Protein 8XSQ (pdb70)

Foldseek 3Di:
DFDFFAAAEPVDPCRVVVVVQLLPPPDLVNLLVVLVVLLVCCLVPPFVSQQVCLCVPQVEDDPTQVSFKDALVVLVVLLVVDDPVLNVLLLLQLVQLLVVQLVVDDAWDWDADPQGKIWTKHKAFWQEEEEEFEEDDLTFLVLLSNPLQLSVSLPHPAYEYEYAYRHNNHDSSNSNSNSSSPHGIYGNGHFSNSLSCQLNNGPPRHPGAEYEGDDPSRNLSSNVVSVVSHHYDHRDDAQEEEEEAALPADLLLLLVLQLVSQLSALQYAGEYEYQDPVSLVVNSVSNSVCLVVDPSSVSSSNNSVRNYYYYHYNDLLVSLVSLLVSLELEYEHAYDCSVVNVVSNVSHHHYFYYNPGRCVCVSSPSHNHSVSRMDIDIDIGDDLDRLQVVLVVQLVVCVVVPVNVSNVVSVVSHDDDD/DFDFFAAAEPPDPCRVVVVVCLQDDDPQDPVNLLVVLVVLLVCCLVVPFVSQVVVLCVPQVDDDPGQVRQWDALVLLVVLLVPDDPVLNVLLVVLLVLLLVLLLLQDDAWDWDADPQGKIWIKHKAFFQEEEEEFEEDDLTALVQLRQPLQLSVSLPHPAYEYEYAQRVPNHDSSNSNSNSVSPHHIYGNGDFSNSLSCQLNNGPPRDPGQEYEGDDDPRNLSSCVVSPVSHHYDDRDDAQEEEEEEALPADLLLLLVLQLVSQLSALQYAYEYEYQDPVSLVVNSVSNRVPLPPPPSSVSSSNNSVSNYYYYHYNDLLVSLVVQQVSLEQHYEHAYPCSVVSVVSNDRYAAYFYYNVGGCVCVSHQHDRSGDGRDPVVSVDHDCPRNVSRMDMDIDIGADLQRLQVVLVVQLVVCVVVVVVVSNVVSVVSRDDPPPD

InterPro domains:
  IPR001692 Histidinol dehydrogenase, conserved site [PS00611] (236-268)
  IPR012131 Histidinol dehydrogenase [MF_01024] (10-435)
  IPR012131 Histidinol dehydrogenase [PF00815] (29-433)
  IPR012131 Histidinol dehydrogenase [PR00083] (39-63)
  IPR012131 Histidinol dehydrogenase [PR00083] (143-169)
  IPR012131 Histidinol dehydrogenase [PR00083] (177-203)
  IPR012131 Histidinol dehydrogenase [PR00083] (207-232)
  IPR012131 Histidinol dehydrogenase [PR00083] (236-257)
  IPR012131 Histidinol dehydrogenase [PR00083] (258-277)
  IPR012131 Histidinol dehydrogenase [PR00083] (327-352)
  IPR012131 Histidinol dehydrogenase [PR00083] (368-386)
  IPR012131 Histidinol dehydrogenase [PTHR21256] (20-436)
  IPR012131 Histidinol dehydrogenase [TIGR00069] (39-433)
  IPR012131 Histidinol dehydrogenase [cd06572] (35-426)
  IPR016161 Aldehyde/histidinol dehydrogenase [SSF53720] (33-434)
  IPR022695 Histidinol dehydrogenase, monofunctional [PIRSF000099] (23-433)

Solvent-accessible surface area: 33719 Å² total; per-residue (Å²): 138,104,18,89,9,91,103,17,41,15,82,62,146,65,22,39,186,90,6,72,147,17,50,121,125,84,61,86,119,64,2,33,99,108,0,74,79,6,12,61,13,1,150,90,121,10,22,66,0,0,16,62,12,0,74,134,83,18,45,28,179,4,103,54,9,73,85,2,65,23,83,80,124,39,0,70,72,0,19,98,134,18,73,131,50,21,92,106,11,1,72,56,4,4,108,96,4,74,33,98,20,110,168,112,90,73,30,53,17,79,80,84,35,120,42,36,4,33,0,0,22,58,17,60,42,22,72,83,1,0,2,12,0,30,22,7,89,13,1,27,1,12,21,0,3,73,29,1,0,1,1,57,22,2,37,1,86,30,2,0,0,0,8,14,9,47,211,44,61,59,22,42,7,2,4,0,0,0,11,30,0,23,0,46,84,0,0,6,0,1,19,1,3,0,0,0,0,0,0,55,20,27,138,34,1,24,112,1,40,25,0,3,1,53,16,98,74,67,1,3,3,0,2,62,50,0,41,60,78,8,31,21,50,110,50,23,44,84,25,13,0,0,0,0,0,37,12,130,6,64,39,32,49,0,0,0,1,1,0,0,6,0,0,39,44,93,60,0,17,1,0,0,0,0,39,41,45,60,10,0,61,114,0,18,79,5,0,23,143,9,5,104,84,9,120,31,23,130,44,0,89,53,0,1,92,52,59,0,0,0,0,53,5,80,72,73,69,58,0,0,60,9,0,24,119,16,50,2,69,34,0,1,0,0,2,82,80,10,69,56,16,5,84,93,1,95,67,0,24,28,2,8,0,9,49,89,0,1,2,0,10,35,17,5,50,10,14,94,51,6,70,61,4,20,73,37,14,7,1,16,32,4,27,30,96,2,1,10,67,12,0,116,12,1,13,47,1,0,114,29,3,29,0,15,0,1,0,70,0,1,52,65,6,38,92,133,134,223,148,111,32,91,9,70,99,12,55,18,85,67,145,86,23,41,208,70,4,65,116,5,44,79,74,89,94,78,67,99,99,47,6,32,91,93,0,69,80,10,12,60,19,2,148,94,103,9,22,60,0,0,17,78,16,0,82,162,83,19,28,29,147,5,104,54,8,73,85,0,64,25,66,125,124,40,0,98,74,0,38,93,143,12,72,97,57,32,54,99,9,0,79,62,8,5,107,79,3,74,28,18,16,109,105,28,84,120,39,55,122,82,128,86,68,117,61,33,6,33,54,5,53,42,18,24,50,32,30,92,2,0,2,4,0,28,21,11,87,16,1,27,0,7,14,0,1,23,23,1,0,0,0,58,22,4,33,2,92,29,2,0,0,0,8,14,9,47,165,39,68,55,21,39,6,0,4,0,0,0,35,32,0,29,2,20,81,0,0,7,0,2,15,1,9,0,0,0,0,0,0,47,22,26,136,33,1,26,133,4,59,24,0,4,0,37,15,82,95,70,0,5,9,0,2,87,49,0,33,48,55,10,32,22,46,52,58,32,40,102,30,6,0,1,0,0,0,31,10,118,4,67,12,25,48,0,0,0,0,0,0,0,12,0,0,41,42,91,76,0,22,2,0,0,0,0,36,46,56,69,3,0,76,124,0,20,93,1,0,24,144,17,1,84,120,9,122,39,11,108,44,0,68,44,1,1,95,23,20,0,0,0,0,30,2,82,72,69,60,58,0,2,58,10,0,32,122,18,48,3,68,48,0,0,0,0,2,74,66,13,74,68,7,10,86,80,18,140,97,23,18,5,2,10,0,9,46,90,0,0,4,0,3,11,24,2,15,10,10,64,52,66,17,15,14,28,70,5,0,10,194,50,101,24,37,68,15,3,101,35,6,21,46,56,1,62,6,31,33,5,28,32,94,0,1,1,75,44,0,121,33,0,16,45,7,0,112,36,3,29,0,17,0,0,0,63,0,2,50,66,6,54,91,63,170,171,139,146

Sequence (856 aa):
APFAIRRLNAADPDFGRHLDHLLSSVSDDSVNQRVLDIIAAVRSRGDAAVVEFTQRFDGLQAASMADLILPRERLELALTRITVAQREALEVAAERVRSYHEKQKQGSWRYTEADGTVLGQQVTPLDRAGLYVPGGKASYPSSVLMNAIPAKVAGVSEVVMVVPTPRGEINEIVLAAACIAGVDRVFTIGGAQAVAALAYGTESVPRVDKIVGPGNIYVATAKRHVFGQVGIDMIAGPSEILVVCDGQTDPDWIAMDLFSQAEHDEDAQSILVSPDAAFLDRVADSIARLLPTMERAEIIRTSLEGRGALIQVADQAQACAVANRIAPEHLELSVADPESWLPEIRHAGAIFMGRYTAEALGDYCAGPGVYDFQKRSSIINCSAEGASVLGRTASVLARGESLTAHARSAEYRILDEKAPFAIRRLNAADPDFGRHLDHLLSWESVSDDSVNQRVLDIIAAVRSRGDAAVVEFTQRFDGLQAASMADLILPRERLELALTRITVAQREALEVAAERVRSYHEKQKQGSWRYTEADGTVLGQQVTPLDRAGLYVPGGKASYPSSVLMNAIPAKVAGVSEVVMVVPTPRGEINEIVLAAACIAGVDRVFTIGGAQAVAALAYGTESVPRVDKIVGPGNIYVATAKRHVFGQVGIDMIAGPSEILVVCDGQTDPDWIAMDLFSQAEHDEDAQSILVSPDAAFLDRVADSIARLLPTMERAEIIRTSLEGRGALIQVADQAQACAVANRIAPEHLELSVADPESWLPEIRHAGAIFMGRYTAEALGDYCAGPNHVLPTSGTARFSSPLGVYDFQKRSSIINCSAEGASVLGRTASVLARGESLTAHARSAEYRILDEKEA

Structure (mmCIF, N/CA/C/O backbone):
data_8XSQ
#
_entry.id   8XSQ
#
_cell.length_a   66.307
_cell.length_b   89.435
_cell.length_c   141.237
_cell.angle_alpha   90.00
_cell.angle_beta   90.00
_cell.angle_gamma   90.00
#
_symmetry.space_group_name_H-M   'P 21 21 21'
#
loop_
_entity.id
_entity.type
_entity.pdbx_description
1 polymer 'Histidinol dehydrogenase'
2 water water
#
loop_
_atom_site.group_PDB
_atom_site.id
_atom_site.type_symbol
_atom_site.label_atom_id
_atom_site.label_alt_id
_atom_site.label_comp_id
_atom_site.label_asym_id
_atom_site.label_entity_id
_atom_site.label_seq_id
_atom_site.pdbx_PDB_ins_code
_atom_site.Cartn_x
_atom_site.Cartn_y
_atom_site.Cartn_z
_atom_site.occupancy
_atom_site.B_iso_or_equiv
_atom_site.auth_seq_id
_atom_site.auth_comp_id
_atom_site.auth_asym_id
_atom_site.auth_atom_id
_atom_site.pdbx_PDB_model_num
ATOM 1 N N . ALA A 1 3 ? 44.925 26.300 85.430 1.00 50.05 3 ALA A N 1
ATOM 2 C CA . ALA A 1 3 ? 43.576 25.889 85.810 1.00 47.83 3 ALA A CA 1
ATOM 3 C C . ALA A 1 3 ? 43.493 25.251 87.212 1.00 46.80 3 ALA A C 1
ATOM 4 O O . ALA A 1 3 ? 42.645 25.659 88.005 1.00 47.05 3 ALA A O 1
ATOM 6 N N . PRO A 1 4 ? 44.343 24.267 87.535 1.00 38.77 4 PRO A N 1
ATOM 7 C CA . PRO A 1 4 ? 44.268 23.677 88.877 1.00 36.47 4 PRO A CA 1
ATOM 8 C C . PRO A 1 4 ? 44.755 24.655 89.932 1.00 35.36 4 PRO A C 1
ATOM 9 O O . PRO A 1 4 ? 45.673 25.447 89.704 1.00 37.55 4 PRO A O 1
ATOM 13 N N . PHE A 1 5 ? 44.124 24.589 91.102 1.00 25.88 5 PHE A N 1
ATOM 14 C CA . PHE A 1 5 ? 44.459 25.498 92.189 1.00 25.25 5 PHE A CA 1
ATOM 15 C C . PHE A 1 5 ? 45.856 25.202 92.721 1.00 23.41 5 PHE A C 1
ATOM 16 O O . PHE A 1 5 ? 46.207 24.045 92.971 1.00 22.10 5 PHE A O 1
ATOM 24 N N . ALA A 1 6 ? 46.653 26.254 92.895 1.00 23.37 6 ALA A N 1
ATOM 25 C CA . ALA A 1 6 ? 48.007 26.150 93.431 1.00 23.40 6 ALA A CA 1
ATOM 26 C C . ALA A 1 6 ? 48.042 26.849 94.785 1.00 23.34 6 ALA A C 1
ATOM 27 O O . ALA A 1 6 ? 48.043 28.083 94.855 1.00 23.32 6 ALA A O 1
ATOM 29 N N . ILE A 1 7 ? 48.070 26.057 95.858 1.00 19.93 7 ILE A N 1
ATOM 30 C CA . ILE A 1 7 ? 48.055 26.616 97.203 1.00 18.64 7 ILE A CA 1
ATOM 31 C C . ILE A 1 7 ? 49.345 27.391 97.460 1.00 18.39 7 ILE A C 1
ATOM 32 O O . ILE A 1 7 ? 50.421 27.053 96.947 1.00 18.37 7 ILE A O 1
ATOM 37 N N . ARG A 1 8 ? 49.224 28.460 98.243 1.00 16.39 8 ARG A N 1
ATOM 38 C CA . ARG A 1 8 ? 50.374 29.255 98.650 1.00 16.55 8 ARG A CA 1
ATOM 39 C C . ARG A 1 8 ? 51.402 28.394 99.377 1.00 15.78 8 ARG A C 1
ATOM 40 O O . ARG A 1 8 ? 51.054 27.549 100.208 1.00 15.08 8 ARG A O 1
ATOM 48 N N . ARG A 1 9 ? 52.679 28.616 99.063 1.00 19.93 9 ARG A N 1
ATOM 49 C CA . ARG A 1 9 ? 53.782 27.859 99.642 1.00 19.59 9 ARG A CA 1
ATOM 50 C C . ARG A 1 9 ? 54.769 28.804 100.312 1.00 20.38 9 ARG A C 1
ATOM 51 O O . ARG A 1 9 ? 55.201 29.790 99.705 1.00 20.70 9 ARG A O 1
ATOM 59 N N . LEU A 1 10 ? 55.127 28.497 101.557 1.00 18.00 10 LEU A N 1
ATOM 60 C CA . LEU A 1 10 ? 56.169 29.201 102.289 1.00 19.15 10 LEU A CA 1
ATOM 61 C C . LEU A 1 10 ? 57.256 28.214 102.694 1.00 19.42 10 LEU A C 1
ATOM 62 O O . LEU A 1 10 ? 57.014 27.011 102.827 1.00 17.09 10 LEU A O 1
ATOM 67 N N . ASN A 1 11 ? 58.465 28.737 102.895 1.00 16.69 11 ASN A N 1
ATOM 68 C CA . ASN A 1 11 ? 59.612 27.916 103.267 1.00 16.77 11 ASN A CA 1
ATOM 69 C C . ASN A 1 11 ? 60.396 28.639 104.350 1.00 17.47 11 ASN A C 1
ATOM 70 O O . ASN A 1 11 ? 60.912 29.736 104.115 1.00 18.41 11 ASN A O 1
ATOM 75 N N . ALA A 1 12 ? 60.493 28.022 105.530 1.00 17.17 12 ALA A N 1
ATOM 76 C CA . ALA A 1 12 ? 61.255 28.613 106.623 1.00 18.08 12 ALA A CA 1
ATOM 77 C C . ALA A 1 12 ? 62.747 28.688 106.330 1.00 19.05 12 ALA A C 1
ATOM 78 O O . ALA A 1 12 ? 63.469 29.376 107.060 1.00 20.31 12 ALA A O 1
ATOM 80 N N . ALA A 1 13 ? 63.228 27.999 105.293 1.00 18.97 13 ALA A N 1
ATOM 81 C CA . ALA A 1 13 ? 64.613 28.160 104.866 1.00 20.14 13 ALA A CA 1
ATOM 82 C C . ALA A 1 13 ? 64.845 29.460 104.110 1.00 21.08 13 ALA A C 1
ATOM 83 O O . ALA A 1 13 ? 66.004 29.846 103.913 1.00 22.34 13 ALA A O 1
ATOM 85 N N . ASP A 1 14 ? 63.783 30.140 103.683 1.00 22.69 14 ASP A N 1
ATOM 86 C CA . ASP A 1 14 ? 63.939 31.410 102.987 1.00 25.54 14 ASP A CA 1
ATOM 87 C C . ASP A 1 14 ? 64.297 32.510 103.985 1.00 26.77 14 ASP A C 1
ATOM 88 O O . ASP A 1 14 ? 63.703 32.584 105.064 1.00 26.61 14 ASP A O 1
ATOM 93 N N . PRO A 1 15 ? 65.271 33.364 103.662 1.00 30.59 15 PRO A N 1
ATOM 94 C CA . PRO A 1 15 ? 65.626 34.449 104.592 1.00 31.00 15 PRO A CA 1
ATOM 95 C C . PRO A 1 15 ? 64.483 35.407 104.876 1.00 31.12 15 PRO A C 1
ATOM 96 O O . PRO A 1 15 ? 64.445 36.007 105.957 1.00 32.38 15 PRO A O 1
ATOM 100 N N . ASP A 1 16 ? 63.548 35.573 103.941 1.00 28.92 16 ASP A N 1
ATOM 101 C CA . ASP A 1 16 ? 62.415 36.469 104.126 1.00 29.98 16 ASP A CA 1
ATOM 102 C C . ASP A 1 16 ? 61.169 35.741 104.618 1.00 28.89 16 ASP A C 1
ATOM 103 O O . ASP A 1 16 ? 60.059 36.266 104.481 1.00 28.26 16 ASP A O 1
ATOM 108 N N . PHE A 1 17 ? 61.332 34.549 105.200 1.00 24.03 17 PHE A N 1
ATOM 109 C CA . PHE A 1 17 ? 60.175 33.771 105.633 1.00 22.09 17 PHE A CA 1
ATOM 110 C C . PHE A 1 17 ? 59.360 34.517 106.683 1.00 22.97 17 PHE A C 1
ATOM 111 O O . PHE A 1 17 ? 58.124 34.495 106.648 1.00 22.51 17 PHE A O 1
ATOM 119 N N . GLY A 1 18 ? 60.033 35.179 107.627 1.00 28.96 18 GLY A N 1
ATOM 120 C CA . GLY A 1 18 ? 59.315 35.871 108.686 1.00 29.75 18 GLY A CA 1
ATOM 121 C C . GLY A 1 18 ? 58.402 36.964 108.165 1.00 31.15 18 GLY A C 1
ATOM 122 O O . GLY A 1 18 ? 57.303 37.169 108.687 1.00 30.20 18 GLY A O 1
ATOM 123 N N . ARG A 1 19 ? 58.840 37.677 107.125 1.00 28.20 19 ARG A N 1
ATOM 124 C CA . ARG A 1 19 ? 58.011 38.729 106.546 1.00 30.24 19 ARG A CA 1
ATOM 125 C C . ARG A 1 19 ? 56.759 38.151 105.895 1.00 28.05 19 ARG A C 1
ATOM 126 O O . ARG A 1 19 ? 55.667 38.715 106.032 1.00 28.57 19 ARG A O 1
ATOM 134 N N . HIS A 1 20 ? 56.892 37.023 105.191 1.00 30.18 20 HIS A N 1
ATOM 135 C CA . HIS A 1 20 ? 55.722 36.405 104.573 1.00 28.54 20 HIS A CA 1
ATOM 136 C C . HIS A 1 20 ? 54.774 35.844 105.624 1.00 26.07 20 HIS A C 1
ATOM 137 O O . HIS A 1 20 ? 53.550 35.964 105.492 1.00 27.80 20 HIS A O 1
ATOM 144 N N . LEU A 1 21 ? 55.321 35.227 106.673 1.00 20.43 21 LEU A N 1
ATOM 145 C CA . LEU A 1 21 ? 54.477 34.694 107.736 1.00 19.77 21 LEU A CA 1
ATOM 146 C C . LEU A 1 21 ? 53.762 35.812 108.485 1.00 21.28 21 LEU A C 1
ATOM 147 O O . LEU A 1 21 ? 52.577 35.683 108.817 1.00 20.51 21 LEU A O 1
ATOM 152 N N . ASP A 1 22 ? 54.466 36.914 108.766 1.00 25.27 22 ASP A N 1
ATOM 153 C CA . ASP A 1 22 ? 53.827 38.055 109.414 1.00 27.09 22 ASP A CA 1
ATOM 154 C C . ASP A 1 22 ? 52.627 38.541 108.614 1.00 26.85 22 ASP A C 1
ATOM 155 O O . ASP A 1 22 ? 51.571 38.840 109.184 1.00 28.39 22 ASP A O 1
ATOM 160 N N . HIS A 1 23 ? 52.768 38.626 107.290 1.00 31.50 23 HIS A N 1
ATOM 161 C CA . HIS A 1 23 ? 51.653 39.063 106.457 1.00 33.70 23 HIS A CA 1
ATOM 162 C C . HIS A 1 23 ? 50.528 38.036 106.458 1.00 32.64 23 HIS A C 1
ATOM 163 O O . HIS A 1 23 ? 49.346 38.401 106.494 1.00 33.65 23 HIS A O 1
ATOM 170 N N . LEU A 1 24 ? 50.877 36.749 106.414 1.00 24.84 24 LEU A N 1
ATOM 171 C CA . LEU A 1 24 ? 49.861 35.702 106.414 1.00 24.96 24 LEU A CA 1
ATOM 172 C C . LEU A 1 24 ? 49.017 35.748 107.682 1.00 24.31 24 LEU A C 1
ATOM 173 O O . LEU A 1 24 ? 47.801 35.529 107.634 1.00 26.94 24 LEU A O 1
ATOM 178 N N . LEU A 1 25 ? 49.641 36.032 108.824 1.00 24.79 25 LEU A N 1
ATOM 179 C CA . LEU A 1 25 ? 48.930 36.045 110.096 1.00 25.84 25 LEU A CA 1
ATOM 180 C C . LEU A 1 25 ? 48.258 37.377 110.396 1.00 29.84 25 LEU A C 1
ATOM 181 O O . LEU A 1 25 ? 47.362 37.424 111.246 1.00 31.10 25 LEU A O 1
ATOM 186 N N . SER A 1 26 ? 48.661 38.450 109.726 1.00 38.90 26 SER A N 1
ATOM 187 C CA . SER A 1 26 ? 48.062 39.760 109.952 1.00 42.89 26 SER A CA 1
ATOM 188 C C . SER A 1 26 ? 46.859 39.978 109.041 1.00 48.30 26 SER A C 1
ATOM 189 O O . SER A 1 26 ? 45.822 40.478 109.476 1.00 51.49 26 SER A O 1
ATOM 192 N N . SER A 1 29 ? 41.394 41.061 105.245 1.00 61.81 29 SER A N 1
ATOM 193 C CA . SER A 1 29 ? 40.811 41.789 104.123 1.00 61.97 29 SER A CA 1
ATOM 194 C C . SER A 1 29 ? 40.148 43.079 104.595 1.00 62.72 29 SER A C 1
ATOM 195 O O . SER A 1 29 ? 40.760 44.147 104.551 1.00 64.24 29 SER A O 1
ATOM 198 N N . VAL A 1 30 ? 38.893 42.979 105.041 1.00 68.56 30 VAL A N 1
ATOM 199 C CA . VAL A 1 30 ? 38.210 44.147 105.585 1.00 67.44 30 VAL A CA 1
ATOM 200 C C . VAL A 1 30 ? 38.929 44.591 106.851 1.00 65.37 30 VAL A C 1
ATOM 201 O O . VAL A 1 30 ? 39.216 43.785 107.745 1.00 63.98 30 VAL A O 1
ATOM 205 N N . SER A 1 31 ? 39.259 45.878 106.914 1.00 67.95 31 SER A N 1
ATOM 206 C CA . SER A 1 31 ? 40.072 46.379 108.011 1.00 66.35 31 SER A CA 1
ATOM 207 C C . SER A 1 31 ? 39.317 46.277 109.330 1.00 63.91 31 SER A C 1
ATOM 208 O O . SER A 1 31 ? 38.084 46.324 109.374 1.00 62.94 31 SER A O 1
ATOM 211 N N . ASP A 1 32 ? 40.076 46.119 110.416 1.00 53.94 32 ASP A N 1
ATOM 212 C CA . ASP A 1 32 ? 39.467 46.083 111.740 1.00 53.24 32 ASP A CA 1
ATOM 213 C C . ASP A 1 32 ? 38.808 47.414 112.075 1.00 50.59 32 ASP A C 1
ATOM 214 O O . ASP A 1 32 ? 37.705 47.445 112.635 1.00 47.70 32 ASP A O 1
ATOM 219 N N . ASP A 1 33 ? 39.466 48.526 111.733 1.00 40.00 33 ASP A N 1
ATOM 220 C CA . ASP A 1 33 ? 38.893 49.841 112.002 1.00 38.67 33 ASP A CA 1
ATOM 221 C C . ASP A 1 33 ? 37.571 50.027 111.268 1.00 35.82 33 ASP A C 1
ATOM 222 O O . ASP A 1 33 ? 36.650 50.671 111.785 1.00 34.35 33 ASP A O 1
ATOM 227 N N . SER A 1 34 ? 37.458 49.468 110.060 1.00 36.90 34 SER A N 1
ATOM 228 C CA . SER A 1 34 ? 36.200 49.536 109.324 1.00 35.38 34 SER A CA 1
ATOM 229 C C . SER A 1 34 ? 35.104 48.758 110.041 1.00 32.97 34 SER A C 1
ATOM 230 O O . SER A 1 34 ? 33.996 49.269 110.241 1.00 30.86 34 SER A O 1
ATOM 233 N N . VAL A 1 35 ? 35.397 47.515 110.432 1.00 25.41 35 VAL A N 1
ATOM 234 C CA . VAL A 1 35 ? 34.424 46.718 111.173 1.00 22.71 35 VAL A CA 1
ATOM 235 C C . VAL A 1 35 ? 34.139 47.355 112.527 1.00 21.70 35 VAL A C 1
ATOM 236 O O . VAL A 1 35 ? 32.987 47.409 112.974 1.00 21.02 35 VAL A O 1
ATOM 240 N N . ASN A 1 36 ? 35.181 47.862 113.191 1.00 21.35 36 ASN A N 1
ATOM 241 C CA . ASN A 1 36 ? 35.010 48.434 114.524 1.00 21.98 36 ASN A CA 1
ATOM 242 C C . ASN A 1 36 ? 34.051 49.617 114.508 1.00 21.29 36 ASN A C 1
ATOM 243 O O . ASN A 1 36 ? 33.184 49.733 115.383 1.00 19.78 36 ASN A O 1
ATOM 248 N N . GLN A 1 37 ? 34.186 50.509 113.525 1.00 23.25 37 GLN A N 1
ATOM 249 C CA . GLN A 1 37 ? 33.294 51.662 113.476 1.00 23.64 37 GLN A CA 1
ATOM 250 C C . GLN A 1 37 ? 31.873 51.237 113.131 1.00 21.01 37 GLN A C 1
ATOM 251 O O . GLN A 1 37 ? 30.907 51.748 113.711 1.00 21.40 37 GLN A O 1
ATOM 257 N N . ARG A 1 38 ? 31.726 50.299 112.191 1.00 20.16 38 ARG A N 1
ATOM 258 C CA . ARG A 1 38 ? 30.404 49.771 111.873 1.00 20.52 38 ARG A CA 1
ATOM 259 C C . ARG A 1 38 ? 29.754 49.147 113.103 1.00 19.42 38 ARG A C 1
ATOM 260 O O . ARG A 1 38 ? 28.562 49.358 113.358 1.00 18.24 38 ARG A O 1
ATOM 268 N N . VAL A 1 39 ? 30.529 48.399 113.892 1.00 14.55 39 VAL A N 1
ATOM 269 C CA . VAL A 1 39 ? 29.996 47.800 115.112 1.00 13.96 39 VAL A CA 1
ATOM 270 C C . VAL A 1 39 ? 29.585 48.880 116.108 1.00 14.40 39 VAL A C 1
ATOM 271 O O . VAL A 1 39 ? 28.510 48.803 116.717 1.00 14.07 39 VAL A O 1
ATOM 275 N N . LEU A 1 40 ? 30.425 49.903 116.284 1.00 19.10 40 LEU A N 1
ATOM 276 C CA . LEU A 1 40 ? 30.080 50.997 117.188 1.00 19.80 40 LEU A CA 1
ATOM 277 C C . LEU A 1 40 ? 28.808 51.704 116.736 1.00 19.52 40 LEU A C 1
ATOM 278 O O . LEU A 1 40 ? 27.935 52.013 117.557 1.00 19.64 40 LEU A O 1
ATOM 283 N N . ASP A 1 41 ? 28.689 51.971 115.432 1.00 22.07 41 ASP A N 1
ATOM 284 C CA . ASP A 1 41 ? 27.484 52.604 114.902 1.00 21.59 41 ASP A CA 1
ATOM 285 C C . ASP A 1 41 ? 26.250 51.759 115.176 1.00 20.57 41 ASP A C 1
ATOM 286 O O . ASP A 1 41 ? 25.195 52.287 115.544 1.00 20.52 41 ASP A O 1
ATOM 291 N N . ILE A 1 42 ? 26.360 50.444 114.988 1.00 14.74 42 ILE A N 1
ATOM 292 C CA . ILE A 1 42 ? 25.207 49.569 115.160 1.00 14.13 42 ILE A CA 1
ATOM 293 C C . ILE A 1 42 ? 24.779 49.527 116.622 1.00 14.08 42 ILE A C 1
ATOM 294 O O . ILE A 1 42 ? 23.583 49.593 116.933 1.00 14.13 42 ILE A O 1
ATOM 299 N N . ILE A 1 43 ? 25.741 49.420 117.541 1.00 14.46 43 ILE A N 1
ATOM 300 C CA . ILE A 1 43 ? 25.406 49.404 118.964 1.00 14.41 43 ILE A CA 1
ATOM 301 C C . ILE A 1 43 ? 24.694 50.695 119.351 1.00 15.43 43 ILE A C 1
ATOM 302 O O . ILE A 1 43 ? 23.652 50.676 120.017 1.00 15.67 43 ILE A O 1
ATOM 307 N N . ALA A 1 44 ? 25.235 51.836 118.916 1.00 16.51 44 ALA A N 1
ATOM 308 C CA . ALA A 1 44 ? 24.616 53.117 119.244 1.00 18.20 44 ALA A CA 1
ATOM 309 C C . ALA A 1 44 ? 23.219 53.226 118.649 1.00 18.16 44 ALA A C 1
ATOM 310 O O . ALA A 1 44 ? 22.318 53.809 119.263 1.00 18.66 44 ALA A O 1
ATOM 312 N N . ALA A 1 45 ? 23.016 52.668 117.453 1.00 16.89 45 ALA A N 1
ATOM 313 C CA . ALA A 1 45 ? 21.703 52.746 116.821 1.00 17.25 45 ALA A CA 1
ATOM 314 C C . ALA A 1 45 ? 20.689 51.857 117.532 1.00 17.60 45 ALA A C 1
ATOM 315 O O . ALA A 1 45 ? 19.529 52.247 117.703 1.00 18.10 45 ALA A O 1
ATOM 317 N N . VAL A 1 46 ? 21.104 50.657 117.948 1.00 15.16 46 VAL A N 1
ATOM 318 C CA . VAL A 1 46 ? 20.197 49.776 118.680 1.00 14.89 46 VAL A CA 1
ATOM 319 C C . VAL A 1 46 ? 19.828 50.387 120.028 1.00 15.58 46 VAL A C 1
ATOM 320 O O . VAL A 1 46 ? 18.670 50.324 120.458 1.00 16.38 46 VAL A O 1
ATOM 324 N N . ARG A 1 47 ? 20.802 50.990 120.712 1.00 23.30 47 ARG A N 1
ATOM 325 C CA . ARG A 1 47 ? 20.514 51.635 121.989 1.00 25.76 47 ARG A CA 1
ATOM 326 C C . ARG A 1 47 ? 19.540 52.794 121.815 1.00 26.10 47 ARG A C 1
ATOM 327 O O . ARG A 1 47 ? 18.690 53.038 122.679 1.00 26.97 47 ARG A O 1
ATOM 335 N N . SER A 1 48 ? 19.641 53.513 120.697 1.00 22.98 48 SER A N 1
ATOM 336 C CA . SER A 1 48 ? 18.809 54.693 120.493 1.00 24.62 48 SER A CA 1
ATOM 337 C C . SER A 1 48 ? 17.425 54.334 119.966 1.00 24.31 48 SER A C 1
ATOM 338 O O . SER A 1 48 ? 16.424 54.911 120.406 1.00 26.50 48 SER A O 1
ATOM 341 N N . ARG A 1 49 ? 17.344 53.394 119.023 1.00 19.85 49 ARG A N 1
ATOM 342 C CA . ARG A 1 49 ? 16.106 53.141 118.299 1.00 20.67 49 ARG A CA 1
ATOM 343 C C . ARG A 1 49 ? 15.513 51.760 118.543 1.00 20.52 49 ARG A C 1
ATOM 344 O O . ARG A 1 49 ? 14.414 51.484 118.048 1.00 20.69 49 ARG A O 1
ATOM 352 N N . GLY A 1 50 ? 16.198 50.891 119.282 1.00 22.25 50 GLY A N 1
ATOM 353 C CA . GLY A 1 50 ? 15.569 49.671 119.772 1.00 20.15 50 GLY A CA 1
ATOM 354 C C . GLY A 1 50 ? 15.136 48.732 118.663 1.00 20.21 50 GLY A C 1
ATOM 355 O O . GLY A 1 50 ? 15.896 48.433 117.733 1.00 19.13 50 GLY A O 1
ATOM 356 N N . ASP A 1 51 ? 13.890 48.254 118.773 1.00 19.13 51 ASP A N 1
ATOM 357 C CA . ASP A 1 51 ? 13.347 47.292 117.815 1.00 18.43 51 ASP A CA 1
ATOM 358 C C . ASP A 1 51 ? 13.506 47.768 116.378 1.00 18.63 51 ASP A C 1
ATOM 359 O O . ASP A 1 51 ? 13.858 46.981 115.491 1.00 17.88 51 ASP A O 1
ATOM 364 N N . ALA A 1 52 ? 13.241 49.053 116.127 1.00 17.23 52 ALA A N 1
ATOM 365 C CA . ALA A 1 52 ? 13.298 49.569 114.763 1.00 17.54 52 ALA A CA 1
ATOM 366 C C . ALA A 1 52 ? 14.687 49.397 114.162 1.00 16.67 52 ALA A C 1
ATOM 367 O O . ALA A 1 52 ? 14.823 49.062 112.979 1.00 16.56 52 ALA A O 1
ATOM 369 N N . ALA A 1 53 ? 15.731 49.620 114.963 1.00 16.16 53 ALA A N 1
ATOM 370 C CA . ALA A 1 53 ? 17.091 49.437 114.468 1.00 15.47 53 ALA A CA 1
ATOM 371 C C . ALA A 1 53 ? 17.391 47.965 114.218 1.00 14.56 53 ALA A C 1
ATOM 372 O O . ALA A 1 53 ? 18.024 47.617 113.215 1.00 14.26 53 ALA A O 1
ATOM 374 N N . VAL A 1 54 ? 16.939 47.087 115.117 1.00 14.90 54 VAL A N 1
ATOM 375 C CA . VAL A 1 54 ? 17.169 45.654 114.946 1.00 14.35 54 VAL A CA 1
ATOM 376 C C . VAL A 1 54 ? 16.516 45.158 113.662 1.00 14.47 54 VAL A C 1
ATOM 377 O O . VAL A 1 54 ? 17.115 44.389 112.900 1.00 13.80 54 VAL A O 1
ATOM 381 N N . VAL A 1 55 ? 15.282 45.594 113.398 1.00 14.81 55 VAL A N 1
ATOM 382 C CA . VAL A 1 55 ? 14.595 45.174 112.179 1.00 15.21 55 VAL A CA 1
ATOM 383 C C . VAL A 1 55 ? 15.323 45.707 110.953 1.00 15.36 55 VAL A C 1
ATOM 384 O O . VAL A 1 55 ? 15.520 44.988 109.965 1.00 15.22 55 VAL A O 1
ATOM 388 N N . GLU A 1 56 ? 15.750 46.970 111.005 1.00 17.73 56 GLU A N 1
ATOM 389 C CA . GLU A 1 56 ? 16.427 47.576 109.865 1.00 19.13 56 GLU A CA 1
ATOM 390 C C . GLU A 1 56 ? 17.719 46.842 109.532 1.00 18.41 56 GLU A C 1
ATOM 391 O O . GLU A 1 56 ? 17.973 46.502 108.370 1.00 17.31 56 GLU A O 1
ATOM 397 N N . PHE A 1 57 ? 18.558 46.598 110.541 1.00 15.50 57 PHE A N 1
ATOM 398 C CA . PHE A 1 57 ? 19.811 45.897 110.291 1.00 14.85 57 PHE A CA 1
ATOM 399 C C . PHE A 1 57 ? 19.566 44.460 109.856 1.00 14.74 57 PHE A C 1
ATOM 400 O O . PHE A 1 57 ? 20.332 43.918 109.050 1.00 14.80 57 PHE A O 1
ATOM 408 N N . THR A 1 58 ? 18.501 43.834 110.361 1.00 14.54 58 THR A N 1
ATOM 409 C CA . THR A 1 58 ? 18.199 42.461 109.969 1.00 15.46 58 THR A CA 1
ATOM 410 C C . THR A 1 58 ? 17.787 42.392 108.503 1.00 15.93 58 THR A C 1
ATOM 411 O O . THR A 1 58 ? 18.243 41.511 107.764 1.00 16.64 58 THR A O 1
ATOM 415 N N . GLN A 1 59 ? 16.942 43.327 108.061 1.00 16.91 59 GLN A N 1
ATOM 416 C CA . GLN A 1 59 ? 16.584 43.405 106.648 1.00 17.70 59 GLN A CA 1
ATOM 417 C C . GLN A 1 59 ? 17.814 43.615 105.774 1.00 18.20 59 GLN A C 1
ATOM 418 O O . GLN A 1 59 ? 17.958 42.974 104.726 1.00 18.84 59 GLN A O 1
ATOM 424 N N . ARG A 1 60 ? 18.717 44.506 106.192 1.00 19.34 60 ARG A N 1
ATOM 425 C CA . ARG A 1 60 ? 19.850 44.862 105.343 1.00 19.94 60 ARG A CA 1
ATOM 426 C C . ARG A 1 60 ? 20.887 43.745 105.289 1.00 20.11 60 ARG A C 1
ATOM 427 O O . ARG A 1 60 ? 21.355 43.373 104.208 1.00 20.56 60 ARG A O 1
ATOM 435 N N . PHE A 1 61 ? 21.267 43.203 106.444 1.00 17.16 61 PHE A N 1
ATOM 436 C CA . PHE A 1 61 ? 22.396 42.282 106.494 1.00 16.58 61 PHE A CA 1
ATOM 437 C C . PHE A 1 61 ? 21.996 40.825 106.299 1.00 16.70 61 PHE A C 1
ATOM 438 O O . PHE A 1 61 ? 22.795 40.040 105.776 1.00 17.17 61 PHE A O 1
ATOM 446 N N . ASP A 1 62 ? 20.785 40.439 106.695 1.00 17.44 62 ASP A N 1
ATOM 447 C CA . ASP A 1 62 ? 20.316 39.070 106.520 1.00 16.80 62 ASP A CA 1
ATOM 448 C C . ASP A 1 62 ? 19.454 38.889 105.278 1.00 18.38 62 ASP A C 1
ATOM 449 O O . ASP A 1 62 ? 19.027 37.764 104.996 1.00 18.56 62 ASP A O 1
ATOM 454 N N . GLY A 1 63 ? 19.193 39.959 104.533 1.00 22.43 63 GLY A N 1
ATOM 455 C CA . GLY A 1 63 ? 18.460 39.848 103.281 1.00 22.67 63 GLY A CA 1
ATOM 456 C C . GLY A 1 63 ? 17.076 39.255 103.416 1.00 23.89 63 GLY A C 1
ATOM 457 O O . GLY A 1 63 ? 16.678 38.422 102.592 1.00 26.06 63 GLY A O 1
ATOM 458 N N . LEU A 1 64 ? 16.333 39.655 104.440 1.00 39.03 64 LEU A N 1
ATOM 459 C CA . LEU A 1 64 ? 14.967 39.193 104.620 1.00 41.16 64 LEU A CA 1
ATOM 460 C C . LEU A 1 64 ? 14.024 40.386 104.685 1.00 42.64 64 LEU A C 1
ATOM 461 O O . LEU A 1 64 ? 14.445 41.541 104.789 1.00 41.74 64 LEU A O 1
ATOM 466 N N . GLN A 1 65 ? 12.732 40.088 104.630 1.00 42.80 65 GLN A N 1
ATOM 467 C CA . GLN A 1 65 ? 11.683 41.084 104.789 1.00 43.89 65 GLN A CA 1
ATOM 468 C C . GLN A 1 65 ? 10.947 40.799 106.090 1.00 43.16 65 GLN A C 1
ATOM 469 O O . GLN A 1 65 ? 10.425 39.696 106.284 1.00 44.30 65 GLN A O 1
ATOM 475 N N . ALA A 1 66 ? 10.922 41.785 106.981 1.00 35.71 66 ALA A N 1
ATOM 476 C CA . ALA A 1 66 ? 10.220 41.670 108.253 1.00 35.63 66 ALA A CA 1
ATOM 477 C C . ALA A 1 66 ? 9.526 42.992 108.530 1.00 36.66 66 ALA A C 1
ATOM 478 O O . ALA A 1 66 ? 10.191 44.022 108.681 1.00 37.10 66 ALA A O 1
ATOM 480 N N . ALA A 1 67 ? 8.193 42.963 108.585 1.00 53.44 67 ALA A N 1
ATOM 481 C CA . ALA A 1 67 ? 7.437 44.187 108.824 1.00 55.77 67 ALA A CA 1
ATOM 482 C C . ALA A 1 67 ? 7.734 44.757 110.202 1.00 55.23 67 ALA A C 1
ATOM 483 O O . ALA A 1 67 ? 7.831 45.979 110.372 1.00 56.32 67 ALA A O 1
ATOM 485 N N . SER A 1 68 ? 7.890 43.890 111.198 1.00 33.02 68 SER A N 1
ATOM 486 C CA . SER A 1 68 ? 8.112 44.334 112.562 1.00 32.35 68 SER A CA 1
ATOM 487 C C . SER A 1 68 ? 8.964 43.302 113.285 1.00 29.35 68 SER A C 1
ATOM 488 O O . SER A 1 68 ? 9.323 42.257 112.733 1.00 29.15 68 SER A O 1
ATOM 491 N N . MET A 1 69 ? 9.279 43.607 114.542 1.00 27.30 69 MET A N 1
ATOM 492 C CA . MET A 1 69 ? 10.072 42.706 115.361 1.00 26.68 69 MET A CA 1
ATOM 493 C C . MET A 1 69 ? 9.326 41.413 115.684 1.00 26.90 69 MET A C 1
ATOM 494 O O . MET A 1 69 ? 9.969 40.393 115.951 1.00 25.63 69 MET A O 1
ATOM 499 N N . ALA A 1 70 ? 7.990 41.432 115.647 1.00 25.08 70 ALA A N 1
ATOM 500 C CA . ALA A 1 70 ? 7.216 40.219 115.897 1.00 25.95 70 ALA A CA 1
ATOM 501 C C . ALA A 1 70 ? 7.499 39.141 114.857 1.00 25.20 70 ALA A C 1
ATOM 502 O O . ALA A 1 70 ? 7.407 37.947 115.162 1.00 25.11 70 ALA A O 1
ATOM 504 N N . ASP A 1 71 ? 7.837 39.536 113.629 1.00 24.74 71 ASP A N 1
ATOM 505 C CA . ASP A 1 71 ? 8.186 38.565 112.599 1.00 24.40 71 ASP A CA 1
ATOM 506 C C . ASP A 1 71 ? 9.554 37.936 112.822 1.00 23.65 71 ASP A C 1
ATOM 507 O O . ASP A 1 71 ? 9.913 37.003 112.095 1.00 22.91 71 ASP A O 1
ATOM 512 N N . LEU A 1 72 ? 10.321 38.418 113.798 1.00 20.59 72 LEU A N 1
ATOM 513 C CA . LEU A 1 72 ? 11.660 37.914 114.065 1.00 19.24 72 LEU A CA 1
ATOM 514 C C . LEU A 1 72 ? 11.734 37.108 115.355 1.00 19.50 72 LEU A C 1
ATOM 515 O O . LEU A 1 72 ? 12.838 36.824 115.835 1.00 18.82 72 LEU A O 1
ATOM 520 N N . ILE A 1 73 ? 10.592 36.731 115.927 1.00 22.28 73 ILE A N 1
ATOM 521 C CA . ILE A 1 73 ? 10.537 35.927 117.142 1.00 22.05 73 ILE A CA 1
ATOM 522 C C . ILE A 1 73 ? 10.081 34.523 116.775 1.00 23.70 73 ILE A C 1
ATOM 523 O O . ILE A 1 73 ? 9.049 34.349 116.114 1.00 24.56 73 ILE A O 1
ATOM 528 N N . LEU A 1 74 ? 10.859 33.524 117.201 1.00 24.57 74 LEU A N 1
ATOM 529 C CA . LEU A 1 74 ? 10.508 32.121 117.027 1.00 26.41 74 LEU A CA 1
ATOM 530 C C . LEU A 1 74 ? 10.028 31.543 118.343 1.00 26.37 74 LEU A C 1
ATOM 531 O O . LEU A 1 74 ? 10.770 31.581 119.342 1.00 26.74 74 LEU A O 1
ATOM 536 N N . PRO A 1 75 ? 8.818 31.000 118.394 1.00 27.98 75 PRO A N 1
ATOM 537 C CA . PRO A 1 75 ? 8.355 30.363 119.622 1.00 28.83 75 PRO A CA 1
ATOM 538 C C . PRO A 1 75 ? 9.121 29.083 119.884 1.00 27.18 75 PRO A C 1
ATOM 539 O O . PRO A 1 75 ? 9.751 28.494 119.002 1.00 25.68 75 PRO A O 1
ATOM 543 N N . ARG A 1 76 ? 9.049 28.659 121.139 1.00 26.97 76 ARG A N 1
ATOM 544 C CA . ARG A 1 76 ? 9.709 27.429 121.531 1.00 26.30 76 ARG A CA 1
ATOM 545 C C . ARG A 1 76 ? 9.116 26.219 120.810 1.00 26.63 76 ARG A C 1
ATOM 546 O O . ARG A 1 76 ? 9.838 25.255 120.528 1.00 24.25 76 ARG A O 1
ATOM 554 N N . GLU A 1 77 ? 7.828 26.271 120.450 1.00 21.63 77 GLU A N 1
ATOM 555 C CA . GLU A 1 77 ? 7.234 25.196 119.660 1.00 22.24 77 GLU A CA 1
ATOM 556 C C . GLU A 1 77 ? 7.925 25.033 118.310 1.00 20.26 77 GLU A C 1
ATOM 557 O O . GLU A 1 77 ? 7.951 23.928 117.756 1.00 19.33 77 GLU A O 1
ATOM 563 N N . ARG A 1 78 ? 8.484 26.118 117.764 1.00 18.46 78 ARG A N 1
ATOM 564 C CA . ARG A 1 78 ? 9.260 26.005 116.532 1.00 17.46 78 ARG A CA 1
ATOM 565 C C . ARG A 1 78 ? 10.505 25.152 116.737 1.00 15.46 78 ARG A C 1
ATOM 566 O O . ARG A 1 78 ? 10.952 24.474 115.806 1.00 14.52 78 ARG A O 1
ATOM 574 N N . LEU A 1 79 ? 11.074 25.166 117.946 1.00 12.85 79 LEU A N 1
ATOM 575 C CA . LEU A 1 79 ? 12.194 24.277 118.236 1.00 11.89 79 LEU A CA 1
ATOM 576 C C . LEU A 1 79 ? 11.731 22.826 118.331 1.00 12.29 79 LEU A C 1
ATOM 577 O O . LEU A 1 79 ? 12.408 21.920 117.833 1.00 11.18 79 LEU A O 1
ATOM 582 N N . GLU A 1 80 ? 10.579 22.588 118.967 1.00 18.44 80 GLU A N 1
ATOM 583 C CA . GLU A 1 80 ? 10.009 21.243 118.996 1.00 18.94 80 GLU A CA 1
ATOM 584 C C . GLU A 1 80 ? 9.697 20.747 117.588 1.00 18.99 80 GLU A C 1
ATOM 585 O O . GLU A 1 80 ? 9.900 19.567 117.278 1.00 18.22 80 GLU A O 1
ATOM 591 N N . LEU A 1 81 ? 9.186 21.633 116.727 1.00 16.18 81 LEU A N 1
ATOM 592 C CA . LEU A 1 81 ? 8.935 21.257 115.339 1.00 16.15 81 LEU A CA 1
ATOM 593 C C . LEU A 1 81 ? 10.227 20.865 114.635 1.00 15.55 81 LEU A C 1
ATOM 594 O O . LEU A 1 81 ? 10.259 19.888 113.876 1.00 15.58 81 LEU A O 1
ATOM 599 N N . ALA A 1 82 ? 11.303 21.619 114.875 1.00 13.83 82 ALA A N 1
ATOM 600 C CA . ALA A 1 82 ? 12.591 21.294 114.271 1.00 12.54 82 ALA A CA 1
ATOM 601 C C . ALA A 1 82 ? 13.062 19.907 114.687 1.00 11.92 82 ALA A C 1
ATOM 602 O O . ALA A 1 82 ? 13.634 19.168 113.877 1.00 11.73 82 ALA A O 1
ATOM 604 N N . LEU A 1 83 ? 12.834 19.539 115.949 1.00 14.62 83 LEU A N 1
ATOM 605 C CA . LEU A 1 83 ? 13.250 18.223 116.417 1.00 14.51 83 LEU A CA 1
ATOM 606 C C . LEU A 1 83 ? 12.508 17.111 115.686 1.00 15.48 83 LEU A C 1
ATOM 607 O O . LEU A 1 83 ? 13.049 16.012 115.515 1.00 15.51 83 LEU A O 1
ATOM 612 N N . THR A 1 84 ? 11.282 17.374 115.231 1.00 14.18 84 THR A N 1
ATOM 613 C CA . THR A 1 84 ? 10.555 16.384 114.446 1.00 15.03 84 THR A CA 1
ATOM 614 C C . THR A 1 84 ? 11.004 16.335 112.992 1.00 16.82 84 THR A C 1
ATOM 615 O O . THR A 1 84 ? 10.657 15.380 112.289 1.00 17.11 84 THR A O 1
ATOM 619 N N . ARG A 1 85 ? 11.760 17.328 112.523 1.00 15.08 85 ARG A N 1
ATOM 620 C CA . ARG A 1 85 ? 12.090 17.424 111.108 1.00 15.77 85 ARG A CA 1
ATOM 621 C C . ARG A 1 85 ? 13.444 16.834 110.752 1.00 15.53 85 ARG A C 1
ATOM 622 O O . ARG A 1 85 ? 13.680 16.541 109.576 1.00 16.18 85 ARG A O 1
ATOM 630 N N . ILE A 1 86 ? 14.333 16.653 111.725 1.00 13.07 86 ILE A N 1
ATOM 631 C CA . ILE A 1 86 ? 15.660 16.120 111.448 1.00 12.29 86 ILE A CA 1
ATOM 632 C C . ILE A 1 86 ? 15.578 14.601 111.354 1.00 13.67 86 ILE A C 1
ATOM 633 O O . ILE A 1 86 ? 14.556 14.000 111.706 1.00 14.19 86 ILE A O 1
ATOM 638 N N . THR A 1 87 ? 16.640 13.970 110.858 1.00 11.89 87 THR A N 1
ATOM 639 C CA . THR A 1 87 ? 16.613 12.532 110.645 1.00 12.76 87 THR A CA 1
ATOM 640 C C . THR A 1 87 ? 16.753 11.789 111.970 1.00 12.77 87 THR A C 1
ATOM 641 O O . THR A 1 87 ? 17.096 12.363 113.009 1.00 11.35 87 THR A O 1
ATOM 645 N N . VAL A 1 88 ? 16.491 10.481 111.916 1.00 11.98 88 VAL A N 1
ATOM 646 C CA . VAL A 1 88 ? 16.639 9.639 113.100 1.00 13.52 88 VAL A CA 1
ATOM 647 C C . VAL A 1 88 ? 18.076 9.676 113.607 1.00 13.43 88 VAL A C 1
ATOM 648 O O . VAL A 1 88 ? 18.320 9.820 114.811 1.00 12.75 88 VAL A O 1
ATOM 652 N N . ALA A 1 89 ? 19.049 9.565 112.697 1.00 11.62 89 ALA A N 1
ATOM 653 C CA . ALA A 1 89 ? 20.449 9.540 113.111 1.00 11.73 89 ALA A CA 1
ATOM 654 C C . ALA A 1 89 ? 20.897 10.894 113.649 1.00 11.20 89 ALA A C 1
ATOM 655 O O . ALA A 1 89 ? 21.666 10.960 114.617 1.00 11.48 89 ALA A O 1
ATOM 657 N N . GLN A 1 90 ? 20.436 11.985 113.031 1.00 10.84 90 GLN A N 1
ATOM 658 C CA . GLN A 1 90 ? 20.777 13.315 113.528 1.00 10.53 90 GLN A CA 1
ATOM 659 C C . GLN A 1 90 ? 20.225 13.534 114.931 1.00 11.48 90 GLN A C 1
ATOM 660 O O . GLN A 1 90 ? 20.919 14.071 115.803 1.00 11.14 90 GLN A O 1
ATOM 666 N N . ARG A 1 91 ? 18.978 13.120 115.167 1.00 11.15 91 ARG A N 1
ATOM 667 C CA . ARG A 1 91 ? 18.376 13.317 116.482 1.00 11.94 91 ARG A CA 1
ATOM 668 C C . ARG A 1 91 ? 19.090 12.496 117.548 1.00 12.19 91 ARG A C 1
ATOM 669 O O . ARG A 1 91 ? 19.338 12.990 118.655 1.00 12.50 91 ARG A O 1
ATOM 677 N N . GLU A 1 92 ? 19.424 11.240 117.241 1.00 14.41 92 GLU A N 1
ATOM 678 C CA . GLU A 1 92 ? 20.121 10.419 118.225 1.00 15.70 92 GLU A CA 1
ATOM 679 C C . GLU A 1 92 ? 21.488 11.001 118.557 1.00 16.19 92 GLU A C 1
ATOM 680 O O . GLU A 1 92 ? 21.898 11.008 119.723 1.00 14.95 92 GLU A O 1
ATOM 686 N N . ALA A 1 93 ? 22.205 11.507 117.549 1.00 11.83 93 ALA A N 1
ATOM 687 C CA . ALA A 1 93 ? 23.492 12.143 117.815 1.00 12.38 93 ALA A CA 1
ATOM 688 C C . ALA A 1 93 ? 23.337 13.316 118.776 1.00 11.57 93 ALA A C 1
ATOM 689 O O . ALA A 1 93 ? 24.120 13.460 119.723 1.00 11.43 93 ALA A O 1
ATOM 691 N N . LEU A 1 94 ? 22.317 14.153 118.561 1.00 11.01 94 LEU A N 1
ATOM 692 C CA . LEU A 1 94 ? 22.123 15.319 119.419 1.00 10.79 94 LEU A CA 1
ATOM 693 C C . LEU A 1 94 ? 21.689 14.916 120.821 1.00 11.89 94 LEU A C 1
ATOM 694 O O . LEU A 1 94 ? 22.131 15.515 121.808 1.00 11.16 94 LEU A O 1
ATOM 699 N N . GLU A 1 95 ? 20.820 13.909 120.933 1.00 13.15 95 GLU A N 1
ATOM 700 C CA . GLU A 1 95 ? 20.335 13.516 122.251 1.00 13.59 95 GLU A CA 1
ATOM 701 C C . GLU A 1 95 ? 21.422 12.809 123.051 1.00 13.73 95 GLU A C 1
ATOM 702 O O . GLU A 1 95 ? 21.519 12.990 124.270 1.00 14.21 95 GLU A O 1
ATOM 708 N N . VAL A 1 96 ? 22.246 11.997 122.385 1.00 11.17 96 VAL A N 1
ATOM 709 C CA . VAL A 1 96 ? 23.355 11.344 123.075 1.00 12.03 96 VAL A CA 1
ATOM 710 C C . VAL A 1 96 ? 24.335 12.387 123.596 1.00 12.84 96 VAL A C 1
ATOM 711 O O . VAL A 1 96 ? 24.729 12.366 124.770 1.00 12.07 96 VAL A O 1
ATOM 715 N N . ALA A 1 97 ? 24.734 13.324 122.732 1.00 12.70 97 ALA A N 1
ATOM 716 C CA . ALA A 1 97 ? 25.634 14.388 123.162 1.00 12.77 97 ALA A CA 1
ATOM 717 C C . ALA A 1 97 ? 25.034 15.182 124.315 1.00 12.28 97 ALA A C 1
ATOM 718 O O . ALA A 1 97 ? 25.730 15.503 125.284 1.00 11.88 97 ALA A O 1
ATOM 720 N N . ALA A 1 98 ? 23.734 15.479 124.241 1.00 10.15 98 ALA A N 1
ATOM 721 C CA . ALA A 1 98 ? 23.089 16.246 125.303 1.00 10.77 98 ALA A CA 1
ATOM 722 C C . ALA A 1 98 ? 23.156 15.522 126.642 1.00 11.38 98 ALA A C 1
ATOM 723 O O . ALA A 1 98 ? 23.406 16.147 127.678 1.00 10.89 98 ALA A O 1
ATOM 725 N N . GLU A 1 99 ? 22.933 14.205 126.647 1.00 12.19 99 GLU A N 1
ATOM 726 C CA . GLU A 1 99 ? 22.987 13.463 127.903 1.00 12.98 99 GLU A CA 1
ATOM 727 C C . GLU A 1 99 ? 24.381 13.526 128.512 1.00 13.38 99 GLU A C 1
ATOM 728 O O . GLU A 1 99 ? 24.530 13.715 129.725 1.00 13.44 99 GLU A O 1
ATOM 734 N N . ARG A 1 100 ? 25.414 13.383 127.680 1.00 15.84 100 ARG A N 1
ATOM 735 C CA . ARG A 1 100 ? 26.782 13.437 128.183 1.00 17.41 100 ARG A CA 1
ATOM 736 C C . ARG A 1 100 ? 27.127 14.828 128.700 1.00 17.11 100 ARG A C 1
ATOM 737 O O . ARG A 1 100 ? 27.739 14.964 129.767 1.00 17.30 100 ARG A O 1
ATOM 745 N N . VAL A 1 101 ? 26.733 15.871 127.967 1.00 12.79 101 VAL A N 1
ATOM 746 C CA . VAL A 1 101 ? 26.996 17.239 128.410 1.00 12.56 101 VAL A CA 1
ATOM 747 C C . VAL A 1 101 ? 26.223 17.539 129.689 1.00 12.35 101 VAL A C 1
ATOM 748 O O . VAL A 1 101 ? 26.770 18.090 130.652 1.00 12.49 101 VAL A O 1
ATOM 752 N N . ARG A 1 102 ? 24.939 17.171 129.717 1.00 13.59 102 ARG A N 1
ATOM 753 C CA . ARG A 1 102 ? 24.096 17.474 130.870 1.00 13.34 102 ARG A CA 1
ATOM 754 C C . ARG A 1 102 ? 24.557 16.716 132.111 1.00 15.27 102 ARG A C 1
ATOM 755 O O . ARG A 1 102 ? 24.641 17.295 133.202 1.00 14.76 102 ARG A O 1
ATOM 763 N N . SER A 1 103 ? 24.860 15.422 131.965 1.00 14.26 103 SER A N 1
ATOM 764 C CA . SER A 1 103 ? 25.339 14.639 133.101 1.00 15.07 103 SER A CA 1
ATOM 765 C C . SER A 1 103 ? 26.655 15.189 133.637 1.00 15.76 103 SER A C 1
ATOM 766 O O . SER A 1 103 ? 26.866 15.243 134.855 1.00 15.71 103 SER A O 1
ATOM 769 N N . TYR A 1 104 ? 27.553 15.600 132.741 1.00 16.87 104 TYR A N 1
ATOM 770 C CA . TYR A 1 104 ? 28.834 16.151 133.171 1.00 17.54 104 TYR A CA 1
ATOM 771 C C . TYR A 1 104 ? 28.642 17.414 134.001 1.00 17.76 104 TYR A C 1
ATOM 772 O O . TYR A 1 104 ? 29.255 17.573 135.063 1.00 17.37 104 TYR A O 1
ATOM 781 N N . HIS A 1 105 ? 27.795 18.330 133.529 1.00 13.79 105 HIS A N 1
ATOM 782 C CA . HIS A 1 105 ? 27.653 19.604 134.223 1.00 14.22 105 HIS A CA 1
ATOM 783 C C . HIS A 1 105 ? 26.889 19.458 135.535 1.00 14.10 105 HIS A C 1
ATOM 784 O O . HIS A 1 105 ? 27.140 20.220 136.475 1.00 14.42 105 HIS A O 1
ATOM 791 N N . GLU A 1 106 ? 25.972 18.491 135.630 1.00 17.47 106 GLU A N 1
ATOM 792 C CA . GLU A 1 106 ? 25.350 18.197 136.919 1.00 18.45 106 GLU A CA 1
ATOM 793 C C . GLU A 1 106 ? 26.393 17.821 137.964 1.00 20.00 106 GLU A C 1
ATOM 794 O O . GLU A 1 106 ? 26.298 18.235 139.126 1.00 19.11 106 GLU A O 1
ATOM 800 N N . LYS A 1 107 ? 27.393 17.031 137.570 1.00 18.32 107 LYS A N 1
ATOM 801 C CA . LYS A 1 107 ? 28.422 16.617 138.519 1.00 19.66 107 LYS A CA 1
ATOM 802 C C . LYS A 1 107 ? 29.319 17.778 138.925 1.00 21.60 107 LYS A C 1
ATOM 803 O O . LYS A 1 107 ? 29.833 17.799 140.050 1.00 22.57 107 LYS A O 1
ATOM 809 N N . GLN A 1 108 ? 29.517 18.750 138.037 1.00 26.55 108 GLN A N 1
ATOM 810 C CA . GLN A 1 108 ? 30.452 19.838 138.286 1.00 27.27 108 GLN A CA 1
ATOM 811 C C . GLN A 1 108 ? 29.815 21.038 138.972 1.00 26.89 108 GLN A C 1
ATOM 812 O O . GLN A 1 108 ? 30.544 21.919 139.440 1.00 27.66 108 GLN A O 1
ATOM 818 N N . LYS A 1 109 ? 28.486 21.094 139.042 1.00 20.94 109 LYS A N 1
ATOM 819 C CA . LYS A 1 109 ? 27.812 22.250 139.614 1.00 20.30 109 LYS A CA 1
ATOM 820 C C . LYS A 1 109 ? 28.161 22.406 141.089 1.00 21.08 109 LYS A C 1
ATOM 821 O O . LYS A 1 109 ? 28.147 21.435 141.850 1.00 21.15 109 LYS A O 1
ATOM 827 N N . GLN A 1 110 ? 28.478 23.636 141.486 1.00 28.31 110 GLN A N 1
ATOM 828 C CA . GLN A 1 110 ? 28.726 23.982 142.880 1.00 29.27 110 GLN A CA 1
ATOM 829 C C . GLN A 1 110 ? 27.801 25.127 143.265 1.00 27.54 110 GLN A C 1
ATOM 830 O O . GLN A 1 110 ? 27.817 26.183 142.625 1.00 28.74 110 GLN A O 1
ATOM 836 N N . GLY A 1 111 ? 26.998 24.915 144.303 1.00 16.48 111 GLY A N 1
ATOM 837 C CA . GLY A 1 111 ? 26.107 25.927 144.822 1.00 16.75 111 GLY A CA 1
ATOM 838 C C . GLY A 1 111 ? 26.694 26.650 146.016 1.00 16.36 111 GLY A C 1
ATOM 839 O O . GLY A 1 111 ? 27.897 26.584 146.290 1.00 15.26 111 GLY A O 1
ATOM 840 N N . SER A 1 112 ? 25.824 27.354 146.738 1.00 17.08 112 SER A N 1
ATOM 841 C CA . SER A 1 112 ? 26.253 28.081 147.926 1.00 16.54 112 SER A CA 1
ATOM 842 C C . SER A 1 112 ? 26.881 27.131 148.939 1.00 16.78 112 SER A C 1
ATOM 843 O O . SER A 1 112 ? 26.485 25.969 149.069 1.00 17.51 112 SER A O 1
ATOM 846 N N . TRP A 1 113 ? 27.877 27.634 149.662 1.00 12.55 113 TRP A N 1
ATOM 847 C CA . TRP A 1 113 ? 28.568 26.818 150.646 1.00 13.43 113 TRP A CA 1
ATOM 848 C C . TRP A 1 113 ? 29.031 27.697 151.796 1.00 13.06 113 TRP A C 1
ATOM 849 O O . TRP A 1 113 ? 29.180 28.914 151.656 1.00 11.57 113 TRP A O 1
ATOM 860 N N . ARG A 1 114 ? 29.250 27.053 152.940 1.00 14.70 114 ARG A N 1
ATOM 861 C CA . ARG A 1 114 ? 29.825 27.684 154.116 1.00 13.60 114 ARG A CA 1
ATOM 862 C C . ARG A 1 114 ? 30.816 26.716 154.739 1.00 15.68 114 ARG A C 1
ATOM 863 O O . ARG A 1 114 ? 30.562 25.510 154.794 1.00 16.42 114 ARG A O 1
ATOM 871 N N . TYR A 1 115 ? 31.947 27.243 155.198 1.00 17.03 115 TYR A N 1
ATOM 872 C CA . TYR A 1 115 ? 32.913 26.471 155.964 1.00 17.26 115 TYR A CA 1
ATOM 873 C C . TYR A 1 115 ? 33.157 27.181 157.286 1.00 17.27 115 TYR A C 1
ATOM 874 O O . TYR A 1 115 ? 33.336 28.402 157.314 1.00 15.95 115 TYR A O 1
ATOM 883 N N . THR A 1 116 ? 33.163 26.418 158.375 1.00 16.70 116 THR A N 1
ATOM 884 C CA . THR A 1 116 ? 33.322 26.962 159.716 1.00 16.16 116 THR A CA 1
ATOM 885 C C . THR A 1 116 ? 34.723 26.644 160.213 1.00 16.91 116 THR A C 1
ATOM 886 O O . THR A 1 116 ? 35.079 25.470 160.369 1.00 18.12 116 THR A O 1
ATOM 890 N N . GLU A 1 117 ? 35.513 27.685 160.458 1.00 14.34 117 GLU A N 1
ATOM 891 C CA . GLU A 1 117 ? 36.854 27.495 160.985 1.00 16.07 117 GLU A CA 1
ATOM 892 C C . GLU A 1 117 ? 36.784 27.073 162.450 1.00 16.35 117 GLU A C 1
ATOM 893 O O . GLU A 1 117 ? 35.744 27.179 163.109 1.00 15.05 117 GLU A O 1
ATOM 899 N N . ALA A 1 118 ? 37.918 26.589 162.963 1.00 15.56 118 ALA A N 1
ATOM 900 C CA . ALA A 1 118 ? 37.953 26.110 164.341 1.00 15.44 118 ALA A CA 1
ATOM 901 C C . ALA A 1 118 ? 37.661 27.225 165.336 1.00 13.69 118 ALA A C 1
ATOM 902 O O . ALA A 1 118 ? 37.157 26.957 166.433 1.00 15.02 118 ALA A O 1
ATOM 904 N N . ASP A 1 119 ? 37.956 28.475 164.981 1.00 17.68 119 ASP A N 1
ATOM 905 C CA . ASP A 1 119 ? 37.687 29.596 165.873 1.00 17.47 119 ASP A CA 1
ATOM 906 C C . ASP A 1 119 ? 36.270 30.145 165.729 1.00 17.28 119 ASP A C 1
ATOM 907 O O . ASP A 1 119 ? 35.945 31.160 166.353 1.00 17.04 119 ASP A O 1
ATOM 912 N N . GLY A 1 120 ? 35.423 29.500 164.928 1.00 14.58 120 GLY A N 1
ATOM 913 C CA . GLY A 1 120 ? 34.051 29.922 164.770 1.00 13.77 120 GLY A CA 1
ATOM 914 C C . GLY A 1 120 ? 33.782 30.815 163.579 1.00 13.85 120 GLY A C 1
ATOM 915 O O . GLY A 1 120 ? 32.609 31.037 163.249 1.00 13.43 120 GLY A O 1
ATOM 916 N N . THR A 1 121 ? 34.822 31.338 162.932 1.00 12.19 121 THR A N 1
ATOM 917 C CA . THR A 1 121 ? 34.630 32.149 161.737 1.00 11.92 121 THR A CA 1
ATOM 918 C C . THR A 1 121 ? 34.004 31.312 160.631 1.00 12.19 121 THR A C 1
ATOM 919 O O . THR A 1 121 ? 34.408 30.172 160.386 1.00 11.98 121 THR A O 1
ATOM 923 N N . VAL A 1 122 ? 32.995 31.876 159.972 1.00 13.22 122 VAL A N 1
ATOM 924 C CA . VAL A 1 122 ? 32.320 31.230 158.853 1.00 12.81 122 VAL A CA 1
ATOM 925 C C . VAL A 1 122 ? 32.744 31.927 157.569 1.00 13.87 122 VAL A C 1
ATOM 926 O O . VAL A 1 122 ? 32.680 33.159 157.471 1.00 12.99 122 VAL A O 1
ATOM 930 N N . LEU A 1 123 ? 33.188 31.140 156.595 1.00 12.67 123 LEU A N 1
ATOM 931 C CA . LEU A 1 123 ? 33.538 31.623 155.271 1.00 12.74 123 LEU A CA 1
ATOM 932 C C . LEU A 1 123 ? 32.723 30.858 154.238 1.00 13.27 123 LEU A C 1
ATOM 933 O O . LEU A 1 123 ? 32.277 29.735 154.490 1.00 13.28 123 LEU A O 1
ATOM 938 N N . GLY A 1 124 ? 32.523 31.464 153.072 1.00 13.63 124 GLY A N 1
ATOM 939 C CA . GLY A 1 124 ? 31.806 30.769 152.019 1.00 13.59 124 GLY A CA 1
ATOM 940 C C . GLY A 1 124 ? 31.414 31.710 150.899 1.00 14.65 124 GLY A C 1
ATOM 941 O O . GLY A 1 124 ? 31.928 32.826 150.791 1.00 13.96 124 GLY A O 1
ATOM 942 N N . GLN A 1 125 ? 30.504 31.226 150.059 1.00 14.53 125 GLN A N 1
ATOM 943 C CA . GLN A 1 125 ? 29.998 31.988 148.931 1.00 14.35 125 GLN A CA 1
ATOM 944 C C . GLN A 1 125 ? 28.503 31.766 148.806 1.00 14.28 125 GLN A C 1
ATOM 945 O O . GLN A 1 125 ? 28.019 30.640 148.955 1.00 13.96 125 GLN A O 1
ATOM 951 N N . GLN A 1 126 ? 27.776 32.846 148.547 1.00 15.71 126 GLN A N 1
ATOM 952 C CA . GLN A 1 126 ? 26.384 32.758 148.138 1.00 16.32 126 GLN A CA 1
ATOM 953 C C . GLN A 1 126 ? 26.357 32.712 146.617 1.00 16.92 126 GLN A C 1
ATOM 954 O O . GLN A 1 126 ? 26.848 33.634 145.958 1.00 16.62 126 GLN A O 1
ATOM 960 N N . VAL A 1 127 ? 25.813 31.632 146.066 1.00 13.73 127 VAL A N 1
ATOM 961 C CA . VAL A 1 127 ? 25.834 31.380 144.630 1.00 14.01 127 VAL A CA 1
ATOM 962 C C . VAL A 1 127 ? 24.407 31.449 144.110 1.00 14.56 127 VAL A C 1
ATOM 963 O O . VAL A 1 127 ? 23.514 30.774 144.637 1.00 14.44 127 VAL A O 1
ATOM 967 N N . THR A 1 128 ? 24.194 32.271 143.085 1.00 15.65 128 THR A N 1
ATOM 968 C CA . THR A 1 128 ? 22.905 32.447 142.444 1.00 15.73 128 THR A CA 1
ATOM 969 C C . THR A 1 128 ? 23.081 32.335 140.937 1.00 16.25 128 THR A C 1
ATOM 970 O O . THR A 1 128 ? 24.041 32.884 140.382 1.00 15.02 128 THR A O 1
ATOM 974 N N . PRO A 1 129 ? 22.194 31.620 140.250 1.00 15.55 129 PRO A N 1
ATOM 975 C CA . PRO A 1 129 ? 22.249 31.610 138.786 1.00 14.96 129 PRO A CA 1
ATOM 976 C C . PRO A 1 129 ? 21.951 32.994 138.234 1.00 15.26 129 PRO A C 1
ATOM 977 O O . PRO A 1 129 ? 21.220 33.782 138.836 1.00 15.92 129 PRO A O 1
ATOM 981 N N . LEU A 1 130 ? 22.536 33.292 137.076 1.00 15.64 130 LEU A N 1
ATOM 982 C CA . LEU A 1 130 ? 22.161 34.511 136.376 1.00 16.38 130 LEU A CA 1
ATOM 983 C C . LEU A 1 130 ? 20.685 34.455 136.002 1.00 15.80 130 LEU A C 1
ATOM 984 O O . LEU A 1 130 ? 20.116 33.381 135.792 1.00 14.90 130 LEU A O 1
ATOM 989 N N . ASP A 1 131 ? 20.057 35.631 135.938 1.00 17.13 131 ASP A N 1
ATOM 990 C CA . ASP A 1 131 ? 18.652 35.689 135.554 1.00 17.78 131 ASP A CA 1
ATOM 991 C C . ASP A 1 131 ? 18.469 35.275 134.102 1.00 16.50 131 ASP A C 1
ATOM 992 O O . ASP A 1 131 ? 17.590 34.467 133.780 1.00 16.21 131 ASP A O 1
ATOM 997 N N . ARG A 1 132 ? 19.293 35.818 133.211 1.00 17.71 132 ARG A N 1
ATOM 998 C CA . ARG A 1 132 ? 19.126 35.627 131.781 1.00 16.63 132 ARG A CA 1
ATOM 999 C C . ARG A 1 132 ? 20.487 35.472 131.123 1.00 16.25 132 ARG A C 1
ATOM 1000 O O . ARG A 1 132 ? 21.439 36.176 131.470 1.00 17.44 132 ARG A O 1
ATOM 1008 N N . ALA A 1 133 ? 20.567 34.554 130.169 1.00 13.95 133 ALA A N 1
ATOM 1009 C CA . ALA A 1 133 ? 21.756 34.373 129.352 1.00 13.57 133 ALA A CA 1
ATOM 1010 C C . ALA A 1 133 ? 21.367 34.475 127.886 1.00 13.20 133 ALA A C 1
ATOM 1011 O O . ALA A 1 133 ? 20.318 33.963 127.478 1.00 13.08 133 ALA A O 1
ATOM 1013 N N . GLY A 1 134 ? 22.203 35.153 127.107 1.00 13.60 134 GLY A N 1
ATOM 1014 C CA . GLY A 1 134 ? 22.012 35.259 125.672 1.00 12.91 134 GLY A CA 1
ATOM 1015 C C . GLY A 1 134 ? 23.011 34.380 124.954 1.00 13.14 134 GLY A C 1
ATOM 1016 O O . GLY A 1 134 ? 24.206 34.393 125.263 1.00 13.62 134 GLY A O 1
ATOM 1017 N N . LEU A 1 135 ? 22.514 33.601 123.996 1.00 13.88 135 LEU A N 1
ATOM 1018 C CA . LEU A 1 135 ? 23.333 32.649 123.261 1.00 13.38 135 LEU A CA 1
ATOM 1019 C C . LEU A 1 135 ? 23.357 33.052 121.795 1.00 13.30 135 LEU A C 1
ATOM 1020 O O . LEU A 1 135 ? 22.310 33.071 121.139 1.00 13.11 135 LEU A O 1
ATOM 1025 N N . TYR A 1 136 ? 24.542 33.376 121.284 1.00 13.34 136 TYR A N 1
ATOM 1026 C CA . TYR A 1 136 ? 24.688 33.689 119.871 1.00 13.53 136 TYR A CA 1
ATOM 1027 C C . TYR A 1 136 ? 24.983 32.411 119.101 1.00 13.77 136 TYR A C 1
ATOM 1028 O O . TYR A 1 136 ? 25.879 31.646 119.472 1.00 13.25 136 TYR A O 1
ATOM 1037 N N . VAL A 1 137 ? 24.241 32.200 118.014 1.00 15.50 137 VAL A N 1
ATOM 1038 C CA . VAL A 1 137 ? 24.376 31.017 117.180 1.00 14.71 137 VAL A CA 1
ATOM 1039 C C . VAL A 1 137 ? 24.479 31.483 115.734 1.00 15.60 137 VAL A C 1
ATOM 1040 O O . VAL A 1 137 ? 23.589 32.188 115.249 1.00 15.39 137 VAL A O 1
ATOM 1044 N N . PRO A 1 138 ? 25.541 31.138 115.006 1.00 13.45 138 PRO A N 1
ATOM 1045 C CA . PRO A 1 138 ? 25.653 31.584 113.612 1.00 14.08 138 PRO A CA 1
ATOM 1046 C C . PRO A 1 138 ? 24.518 31.039 112.760 1.00 13.68 138 PRO A C 1
ATOM 1047 O O . PRO A 1 138 ? 23.977 29.962 113.015 1.00 13.06 138 PRO A O 1
ATOM 1051 N N . GLY A 1 139 ? 24.152 31.808 111.739 1.00 12.82 139 GLY A N 1
ATOM 1052 C CA . GLY A 1 139 ? 23.062 31.417 110.877 1.00 13.66 139 GLY A CA 1
ATOM 1053 C C . GLY A 1 139 ? 23.492 30.487 109.761 1.00 13.77 139 GLY A C 1
ATOM 1054 O O . GLY A 1 139 ? 24.674 30.301 109.474 1.00 13.55 139 GLY A O 1
ATOM 1055 N N . GLY A 1 140 ? 22.490 29.882 109.125 1.00 13.79 140 GLY A N 1
ATOM 1056 C CA . GLY A 1 140 ? 22.751 29.065 107.958 1.00 14.49 140 GLY A CA 1
ATOM 1057 C C . GLY A 1 140 ? 23.352 27.710 108.297 1.00 14.21 140 GLY A C 1
ATOM 1058 O O . GLY A 1 140 ? 23.159 27.156 109.384 1.00 12.53 140 GLY A O 1
ATOM 1059 N N . LYS A 1 141 ? 24.111 27.177 107.337 1.00 14.90 141 LYS A N 1
ATOM 1060 C CA . LYS A 1 141 ? 24.603 25.807 107.434 1.00 15.23 141 LYS A CA 1
ATOM 1061 C C . LYS A 1 141 ? 25.809 25.689 108.360 1.00 14.61 141 LYS A C 1
ATOM 1062 O O . LYS A 1 141 ? 25.907 24.726 109.129 1.00 14.21 141 LYS A O 1
ATOM 1068 N N . ALA A 1 142 ? 26.738 26.645 108.299 1.00 11.71 142 ALA A N 1
ATOM 1069 C CA . ALA A 1 142 ? 28.003 26.543 109.031 1.00 12.30 142 ALA A CA 1
ATOM 1070 C C . ALA A 1 142 ? 27.801 26.981 110.483 1.00 12.55 142 ALA A C 1
ATOM 1071 O O . ALA A 1 142 ? 28.263 28.031 110.932 1.00 12.25 142 ALA A O 1
ATOM 1073 N N . SER A 1 143 ? 27.100 26.128 111.227 1.00 11.71 143 SER A N 1
ATOM 1074 C CA . SER A 1 143 ? 26.731 26.421 112.609 1.00 11.53 143 SER A CA 1
ATOM 1075 C C . SER A 1 143 ? 26.677 25.098 113.357 1.00 11.59 143 SER A C 1
ATOM 1076 O O . SER A 1 143 ? 25.733 24.329 113.173 1.00 10.89 143 SER A O 1
ATOM 1079 N N . TYR A 1 144 ? 27.671 24.833 114.192 1.00 9.72 144 TYR A N 1
ATOM 1080 C CA . TYR A 1 144 ? 27.777 23.515 114.810 1.00 10.76 144 TYR A CA 1
ATOM 1081 C C . TYR A 1 144 ? 26.776 23.387 115.952 1.00 9.68 144 TYR A C 1
ATOM 1082 O O . TYR A 1 144 ? 26.730 24.258 116.827 1.00 9.22 144 TYR A O 1
ATOM 1091 N N . PRO A 1 145 ? 25.967 22.324 115.982 1.00 13.31 145 PRO A N 1
ATOM 1092 C CA . PRO A 1 145 ? 25.012 22.167 117.092 1.00 12.77 145 PRO A CA 1
ATOM 1093 C C . PRO A 1 145 ? 25.681 22.035 118.448 1.00 13.41 145 PRO A C 1
ATOM 1094 O O . PRO A 1 145 ? 25.046 22.344 119.463 1.00 12.99 145 PRO A O 1
ATOM 1098 N N . SER A 1 146 ? 26.945 21.604 118.498 1.00 18.98 146 SER A N 1
ATOM 1099 C CA . SER A 1 146 ? 27.656 21.535 119.771 1.00 19.06 146 SER A CA 1
ATOM 1100 C C . SER A 1 146 ? 27.745 22.901 120.441 1.00 18.72 146 SER A C 1
ATOM 1101 O O . SER A 1 146 ? 27.730 22.986 121.674 1.00 19.24 146 SER A O 1
ATOM 1104 N N . SER A 1 147 ? 27.839 23.975 119.651 1.00 21.26 147 SER A N 1
ATOM 1105 C CA . SER A 1 147 ? 27.869 25.316 120.227 1.00 22.34 147 SER A CA 1
ATOM 1106 C C . SER A 1 147 ? 26.604 25.600 121.023 1.00 20.92 147 SER A C 1
ATOM 1107 O O . SER A 1 147 ? 26.649 26.276 122.058 1.00 21.24 147 SER A O 1
ATOM 1110 N N . VAL A 1 148 ? 25.463 25.094 120.555 1.00 10.83 148 VAL A N 1
ATOM 1111 C CA . VAL A 1 148 ? 24.215 25.275 121.289 1.00 10.73 148 VAL A CA 1
ATOM 1112 C C . VAL A 1 148 ? 24.213 24.421 122.549 1.00 10.22 148 VAL A C 1
ATOM 1113 O O . VAL A 1 148 ? 23.934 24.909 123.651 1.00 10.08 148 VAL A O 1
ATOM 1117 N N . LEU A 1 149 ? 24.521 23.129 122.401 1.00 10.94 149 LEU A N 1
ATOM 1118 C CA . LEU A 1 149 ? 24.447 22.206 123.531 1.00 10.64 149 LEU A CA 1
ATOM 1119 C C . LEU A 1 149 ? 25.395 22.619 124.650 1.00 11.16 149 LEU A C 1
ATOM 1120 O O . LEU A 1 149 ? 25.007 22.673 125.822 1.00 10.84 149 LEU A O 1
ATOM 1125 N N . MET A 1 150 ? 26.647 22.916 124.311 1.00 18.71 150 MET A N 1
ATOM 1126 C CA . MET A 1 150 ? 27.642 23.154 125.348 1.00 19.59 150 MET A CA 1
ATOM 1127 C C . MET A 1 150 ? 27.537 24.534 125.980 1.00 20.24 150 MET A C 1
ATOM 1128 O O . MET A 1 150 ? 28.261 24.810 126.943 1.00 19.31 150 MET A O 1
ATOM 1133 N N . ASN A 1 151 ? 26.656 25.398 125.482 1.00 14.23 151 ASN A N 1
ATOM 1134 C CA . ASN A 1 151 ? 26.403 26.690 126.106 1.00 14.55 151 ASN A CA 1
ATOM 1135 C C . ASN A 1 151 ? 25.070 26.738 126.831 1.00 14.81 151 ASN A C 1
ATOM 1136 O O . ASN A 1 151 ? 25.002 27.190 127.979 1.00 14.80 151 ASN A O 1
ATOM 1141 N N . ALA A 1 152 ? 23.997 26.271 126.192 1.00 13.46 152 ALA A N 1
ATOM 1142 C CA . ALA A 1 152 ? 22.683 26.378 126.814 1.00 13.61 152 ALA A CA 1
ATOM 1143 C C . ALA A 1 152 ? 22.505 25.378 127.949 1.00 13.16 152 ALA A C 1
ATOM 1144 O O . ALA A 1 152 ? 21.831 25.687 128.938 1.00 13.65 152 ALA A O 1
ATOM 1146 N N . ILE A 1 153 ? 23.090 24.188 127.839 1.00 8.80 153 ILE A N 1
ATOM 1147 C CA . ILE A 1 153 ? 22.873 23.158 128.855 1.00 9.10 153 ILE A CA 1
ATOM 1148 C C . ILE A 1 153 ? 23.499 23.572 130.186 1.00 9.27 153 ILE A C 1
ATOM 1149 O O . ILE A 1 153 ? 22.804 23.524 131.211 1.00 9.50 153 ILE A O 1
ATOM 1154 N N . PRO A 1 154 ? 24.774 23.982 130.253 1.00 12.02 154 PRO A N 1
ATOM 1155 C CA . PRO A 1 154 ? 25.297 24.437 131.554 1.00 12.39 154 PRO A CA 1
ATOM 1156 C C . PRO A 1 154 ? 24.539 25.623 132.121 1.00 12.31 154 PRO A C 1
ATOM 1157 O O . PRO A 1 154 ? 24.438 25.751 133.348 1.00 12.39 154 PRO A O 1
ATOM 1161 N N . ALA A 1 155 ? 23.997 26.494 131.266 1.00 9.71 155 ALA A N 1
ATOM 1162 C CA . ALA A 1 155 ? 23.173 27.592 131.762 1.00 10.55 155 ALA A CA 1
ATOM 1163 C C . ALA A 1 155 ? 21.918 27.067 132.451 1.00 10.95 155 ALA A C 1
ATOM 1164 O O . ALA A 1 155 ? 21.553 27.540 133.534 1.00 10.50 155 ALA A O 1
ATOM 1166 N N . LYS A 1 156 ? 21.255 26.074 131.849 1.00 11.54 156 LYS A N 1
ATOM 1167 C CA . LYS A 1 156 ? 20.063 25.501 132.470 1.00 12.46 156 LYS A CA 1
ATOM 1168 C C . LYS A 1 156 ? 20.415 24.701 133.719 1.00 12.03 156 LYS A C 1
ATOM 1169 O O . LYS A 1 156 ? 19.676 24.733 134.710 1.00 12.52 156 LYS A O 1
ATOM 1175 N N . VAL A 1 157 ? 21.536 23.973 133.693 1.00 10.71 157 VAL A N 1
ATOM 1176 C CA . VAL A 1 157 ? 21.963 23.232 134.878 1.00 11.12 157 VAL A CA 1
ATOM 1177 C C . VAL A 1 157 ? 22.278 24.192 136.019 1.00 12.04 157 VAL A C 1
ATOM 1178 O O . VAL A 1 157 ? 21.983 23.912 137.187 1.00 12.55 157 VAL A O 1
ATOM 1182 N N . ALA A 1 158 ? 22.858 25.351 135.697 1.00 13.90 158 ALA A N 1
ATOM 1183 C CA . ALA A 1 158 ? 23.122 26.356 136.721 1.00 14.77 158 ALA A CA 1
ATOM 1184 C C . ALA A 1 158 ? 21.833 26.913 137.312 1.00 15.32 158 ALA A C 1
ATOM 1185 O O . ALA A 1 158 ? 21.829 27.385 138.455 1.00 15.75 158 ALA A O 1
ATOM 1187 N N . GLY A 1 159 ? 20.739 26.865 136.561 1.00 15.58 159 GLY A N 1
ATOM 1188 C CA . GLY A 1 159 ? 19.480 27.421 137.004 1.00 15.69 159 GLY A CA 1
ATOM 1189 C C . GLY A 1 159 ? 19.088 28.732 136.361 1.00 16.42 159 GLY A C 1
ATOM 1190 O O . GLY A 1 159 ? 18.222 29.429 136.904 1.00 16.55 159 GLY A O 1
ATOM 1191 N N . VAL A 1 160 ? 19.702 29.096 135.234 1.00 14.46 160 VAL A N 1
ATOM 1192 C CA . VAL A 1 160 ? 19.323 30.315 134.532 1.00 14.71 160 VAL A CA 1
ATOM 1193 C C . VAL A 1 160 ? 17.889 30.170 134.045 1.00 15.07 160 VAL A C 1
ATOM 1194 O O . VAL A 1 160 ? 17.558 29.231 133.311 1.00 15.45 160 VAL A O 1
ATOM 1198 N N . SER A 1 161 ? 17.025 31.101 134.455 1.00 17.93 161 SER A N 1
ATOM 1199 C CA . SER A 1 161 ? 15.602 30.943 134.176 1.00 18.82 161 SER A CA 1
ATOM 1200 C C . SER A 1 161 ? 15.279 31.179 132.708 1.00 18.64 161 SER A C 1
ATOM 1201 O O . SER A 1 161 ? 14.303 30.622 132.194 1.00 17.83 161 SER A O 1
ATOM 1204 N N . GLU A 1 162 ? 16.082 31.977 132.010 1.00 20.24 162 GLU A N 1
ATOM 1205 C CA . GLU A 1 162 ? 15.742 32.390 130.653 1.00 19.74 162 GLU A CA 1
ATOM 1206 C C . GLU A 1 162 ? 17.009 32.372 129.810 1.00 18.24 162 GLU A C 1
ATOM 1207 O O . GLU A 1 162 ? 17.878 33.234 129.974 1.00 18.47 162 GLU A O 1
ATOM 1213 N N . VAL A 1 163 ? 17.117 31.397 128.917 1.00 12.88 163 VAL A N 1
ATOM 1214 C CA . VAL A 1 163 ? 18.184 31.354 127.923 1.00 11.63 163 VAL A CA 1
ATOM 1215 C C . VAL A 1 163 ? 17.600 31.826 126.599 1.00 12.06 163 VAL A C 1
ATOM 1216 O O . VAL A 1 163 ? 16.682 31.198 126.056 1.00 11.79 163 VAL A O 1
ATOM 1220 N N . VAL A 1 164 ? 18.116 32.943 126.093 1.00 13.89 164 VAL A N 1
ATOM 1221 C CA . VAL A 1 164 ? 17.626 33.571 124.872 1.00 14.68 164 VAL A CA 1
ATOM 1222 C C . VAL A 1 164 ? 18.650 33.324 123.775 1.00 14.36 164 VAL A C 1
ATOM 1223 O O . VAL A 1 164 ? 19.832 33.653 123.935 1.00 15.00 164 VAL A O 1
ATOM 1227 N N . MET A 1 165 ? 18.200 32.754 122.664 1.00 16.32 165 MET A N 1
ATOM 1228 C CA . MET A 1 165 ? 19.062 32.471 121.528 1.00 16.37 165 MET A CA 1
ATOM 1229 C C . MET A 1 165 ? 18.798 33.463 120.405 1.00 16.48 165 MET A C 1
ATOM 1230 O O . MET A 1 165 ? 17.646 33.777 120.093 1.00 16.49 165 MET A O 1
ATOM 1235 N N . VAL A 1 166 ? 19.876 33.975 119.820 1.00 9.40 166 VAL A N 1
ATOM 1236 C CA . VAL A 1 166 ? 19.810 34.801 118.622 1.00 9.43 166 VAL A CA 1
ATOM 1237 C C . VAL A 1 166 ? 20.491 34.023 117.505 1.00 9.30 166 VAL A C 1
ATOM 1238 O O . VAL A 1 166 ? 21.636 33.576 117.653 1.00 9.15 166 VAL A O 1
ATOM 1242 N N . VAL A 1 167 ? 19.770 33.813 116.408 1.00 10.45 167 VAL A N 1
ATOM 1243 C CA . VAL A 1 167 ? 20.338 33.130 115.249 1.00 10.04 167 VAL A CA 1
ATOM 1244 C C . VAL A 1 167 ? 19.823 33.824 113.994 1.00 10.45 167 VAL A C 1
ATOM 1245 O O . VAL A 1 167 ? 18.608 33.860 113.758 1.00 10.45 167 VAL A O 1
ATOM 1249 N N . PRO A 1 168 ? 20.691 34.406 113.176 1.00 10.42 168 PRO A N 1
ATOM 1250 C CA . PRO A 1 168 ? 20.213 35.017 111.933 1.00 11.32 168 PRO A CA 1
ATOM 1251 C C . PRO A 1 168 ? 19.736 33.954 110.959 1.00 11.69 168 PRO A C 1
ATOM 1252 O O . PRO A 1 168 ? 20.202 32.812 110.966 1.00 11.69 168 PRO A O 1
ATOM 1256 N N . THR A 1 169 ? 18.771 34.337 110.124 1.00 14.34 169 THR A N 1
ATOM 1257 C CA . THR A 1 169 ? 18.230 33.463 109.084 1.00 14.77 169 THR A CA 1
ATOM 1258 C C . THR A 1 169 ? 18.511 34.123 107.742 1.00 16.45 169 THR A C 1
ATOM 1259 O O . THR A 1 169 ? 17.656 34.847 107.207 1.00 16.58 169 THR A O 1
ATOM 1263 N N . PRO A 1 170 ? 19.695 33.910 107.167 1.00 16.41 170 PRO A N 1
ATOM 1264 C CA . PRO A 1 170 ? 20.037 34.568 105.895 1.00 17.16 170 PRO A CA 1
ATOM 1265 C C . PRO A 1 170 ? 19.063 34.178 104.796 1.00 19.03 170 PRO A C 1
ATOM 1266 O O . PRO A 1 170 ? 18.913 32.999 104.463 1.00 17.95 170 PRO A O 1
ATOM 1270 N N . ARG A 1 171 ? 18.390 35.186 104.237 1.00 24.90 171 ARG A N 1
ATOM 1271 C CA . ARG A 1 171 ? 17.379 34.987 103.200 1.00 26.84 171 ARG A CA 1
ATOM 1272 C C . ARG A 1 171 ? 16.269 34.051 103.672 1.00 27.00 171 ARG A C 1
ATOM 1273 O O . ARG A 1 171 ? 15.651 33.346 102.871 1.00 27.13 171 ARG A O 1
ATOM 1281 N N . GLY A 1 172 ? 16.013 34.042 104.980 1.00 17.32 172 GLY A N 1
ATOM 1282 C CA . GLY A 1 172 ? 15.005 33.188 105.567 1.00 18.40 172 GLY A CA 1
ATOM 1283 C C . GLY A 1 172 ? 15.433 31.759 105.820 1.00 17.87 172 GLY A C 1
ATOM 1284 O O . GLY A 1 172 ? 14.613 30.965 106.302 1.00 19.20 172 GLY A O 1
ATOM 1285 N N . GLU A 1 173 ? 16.681 31.403 105.522 1.00 18.95 173 GLU A N 1
ATOM 1286 C CA . GLU A 1 173 ? 17.120 30.021 105.670 1.00 19.18 173 GLU A CA 1
ATOM 1287 C C . GLU A 1 173 ? 17.226 29.650 107.144 1.00 18.37 173 GLU A C 1
ATOM 1288 O O . GLU A 1 173 ? 17.800 30.394 107.945 1.00 17.46 173 GLU A O 1
ATOM 1294 N N . ILE A 1 174 ? 16.669 28.495 107.497 1.00 19.91 174 ILE A N 1
ATOM 1295 C CA . ILE A 1 174 ? 16.691 27.978 108.859 1.00 19.37 174 ILE A CA 1
ATOM 1296 C C . ILE A 1 174 ? 17.442 26.654 108.860 1.00 19.73 174 ILE A C 1
ATOM 1297 O O . ILE A 1 174 ? 17.298 25.847 107.936 1.00 20.21 174 ILE A O 1
ATOM 1302 N N . ASN A 1 175 ? 18.259 26.444 109.890 1.00 12.01 175 ASN A N 1
ATOM 1303 C CA . ASN A 1 175 ? 19.007 25.207 110.081 1.00 12.12 175 ASN A CA 1
ATOM 1304 C C . ASN A 1 175 ? 18.252 24.371 111.110 1.00 13.00 175 ASN A C 1
ATOM 1305 O O . ASN A 1 175 ? 18.276 24.684 112.304 1.00 11.00 175 ASN A O 1
ATOM 1310 N N . GLU A 1 176 ? 17.572 23.317 110.647 1.00 13.45 176 GLU A N 1
ATOM 1311 C CA . GLU A 1 176 ? 16.735 22.537 111.555 1.00 13.83 176 GLU A CA 1
ATOM 1312 C C . GLU A 1 176 ? 17.563 21.772 112.582 1.00 12.65 176 GLU A C 1
ATOM 1313 O O . GLU A 1 176 ? 17.084 21.523 113.694 1.00 13.13 176 GLU A O 1
ATOM 1319 N N . ILE A 1 177 ? 18.792 21.382 112.236 1.00 11.07 177 ILE A N 1
ATOM 1320 C CA . ILE A 1 177 ? 19.639 20.698 113.208 1.00 11.27 177 ILE A CA 1
ATOM 1321 C C . ILE A 1 177 ? 20.006 21.644 114.347 1.00 10.71 177 ILE A C 1
ATOM 1322 O O . ILE A 1 177 ? 20.024 21.250 115.520 1.00 10.05 177 ILE A O 1
ATOM 1327 N N . VAL A 1 178 ? 20.275 22.912 114.025 1.00 9.73 178 VAL A N 1
ATOM 1328 C CA . VAL A 1 178 ? 20.592 23.899 115.055 1.00 9.35 178 VAL A CA 1
ATOM 1329 C C . VAL A 1 178 ? 19.379 24.155 115.943 1.00 9.31 178 VAL A C 1
ATOM 1330 O O . VAL A 1 178 ? 19.491 24.217 117.172 1.00 9.12 178 VAL A O 1
ATOM 1334 N N . LEU A 1 179 ? 18.205 24.326 115.333 1.00 11.83 179 LEU A N 1
ATOM 1335 C CA . LEU A 1 179 ? 17.001 24.567 116.123 1.00 11.41 179 LEU A CA 1
ATOM 1336 C C . LEU A 1 179 ? 16.644 23.349 116.966 1.00 11.40 179 LEU A C 1
ATOM 1337 O O . LEU A 1 179 ? 16.178 23.489 118.104 1.00 10.97 179 LEU A O 1
ATOM 1342 N N . ALA A 1 180 ? 16.866 22.145 116.430 1.00 9.90 180 ALA A N 1
ATOM 1343 C CA . ALA A 1 180 ? 16.633 20.936 117.213 1.00 9.97 180 ALA A CA 1
ATOM 1344 C C . ALA A 1 180 ? 17.570 20.869 118.411 1.00 9.64 180 ALA A C 1
ATOM 1345 O O . ALA A 1 180 ? 17.148 20.514 119.518 1.00 9.69 180 ALA A O 1
ATOM 1347 N N . ALA A 1 181 ? 18.850 21.199 118.210 1.00 9.63 181 ALA A N 1
ATOM 1348 C CA . ALA A 1 181 ? 19.780 21.245 119.335 1.00 9.41 181 ALA A CA 1
ATOM 1349 C C . ALA A 1 181 ? 19.322 22.257 120.378 1.00 9.35 181 ALA A C 1
ATOM 1350 O O . ALA A 1 181 ? 19.425 22.005 121.585 1.00 9.37 181 ALA A O 1
ATOM 1352 N N . ALA A 1 182 ? 18.796 23.399 119.926 1.00 10.82 182 ALA A N 1
ATOM 1353 C CA . ALA A 1 182 ? 18.268 24.400 120.849 1.00 10.98 182 ALA A CA 1
ATOM 1354 C C . ALA A 1 182 ? 17.088 23.853 121.638 1.00 11.25 182 ALA A C 1
ATOM 1355 O O . ALA A 1 182 ? 16.957 24.118 122.838 1.00 11.26 182 ALA A O 1
ATOM 1357 N N . CYS A 1 183 ? 16.214 23.093 120.977 1.00 11.62 183 CYS A N 1
ATOM 1358 C CA . CYS A 1 183 ? 15.121 22.436 121.685 1.00 12.86 183 CYS A CA 1
ATOM 1359 C C . CYS A 1 183 ? 15.654 21.529 122.784 1.00 12.49 183 CYS A C 1
ATOM 1360 O O . CYS A 1 183 ? 15.255 21.638 123.949 1.00 12.38 183 CYS A O 1
ATOM 1363 N N . ILE A 1 184 ? 16.575 20.634 122.427 1.00 10.93 184 ILE A N 1
ATOM 1364 C CA . ILE A 1 184 ? 17.107 19.670 123.384 1.00 11.28 184 ILE A CA 1
ATOM 1365 C C . ILE A 1 184 ? 17.850 20.382 124.509 1.00 11.67 184 ILE A C 1
ATOM 1366 O O . ILE A 1 184 ? 17.774 19.979 125.676 1.00 11.11 184 ILE A O 1
ATOM 1371 N N . ALA A 1 185 ? 18.567 21.459 124.182 1.00 12.44 185 ALA A N 1
ATOM 1372 C CA . ALA A 1 185 ? 19.376 22.173 125.165 1.00 12.49 185 ALA A CA 1
ATOM 1373 C C . ALA A 1 185 ? 18.558 23.067 126.092 1.00 13.76 185 ALA A C 1
ATOM 1374 O O . ALA A 1 185 ? 19.127 23.637 127.031 1.00 13.74 185 ALA A O 1
ATOM 1376 N N . GLY A 1 186 ? 17.256 23.209 125.863 1.00 12.64 186 GLY A N 1
ATOM 1377 C CA . GLY A 1 186 ? 16.425 23.967 126.776 1.00 13.08 186 GLY A CA 1
ATOM 1378 C C . GLY A 1 186 ? 16.373 25.454 126.518 1.00 13.06 186 GLY A C 1
ATOM 1379 O O . GLY A 1 186 ? 16.055 26.219 127.435 1.00 12.07 186 GLY A O 1
ATOM 1380 N N . VAL A 1 187 ? 16.676 25.892 125.293 1.00 11.22 187 VAL A N 1
ATOM 1381 C CA . VAL A 1 187 ? 16.551 27.305 124.960 1.00 10.76 187 VAL A CA 1
ATOM 1382 C C . VAL A 1 187 ? 15.099 27.732 125.120 1.00 12.24 187 VAL A C 1
ATOM 1383 O O . VAL A 1 187 ? 14.170 27.018 124.716 1.00 12.92 187 VAL A O 1
ATOM 1387 N N . ASP A 1 188 ? 14.895 28.898 125.735 1.00 16.24 188 ASP A N 1
ATOM 1388 C CA . ASP A 1 188 ? 13.561 29.364 126.097 1.00 17.09 188 ASP A CA 1
ATOM 1389 C C . ASP A 1 188 ? 12.929 30.264 125.040 1.00 18.37 188 ASP A C 1
ATOM 1390 O O . ASP A 1 188 ? 11.727 30.151 124.777 1.00 18.64 188 ASP A O 1
ATOM 1395 N N . ARG A 1 189 ? 13.703 31.174 124.448 1.00 21.26 189 ARG A N 1
ATOM 1396 C CA . ARG A 1 189 ? 13.215 32.072 123.409 1.00 21.77 189 ARG A CA 1
ATOM 1397 C C . ARG A 1 189 ? 14.249 32.181 122.301 1.00 21.71 189 ARG A C 1
ATOM 1398 O O . ARG A 1 189 ? 15.448 32.015 122.533 1.00 19.59 189 ARG A O 1
ATOM 1406 N N . VAL A 1 190 ? 13.771 32.481 121.094 1.00 17.07 190 VAL A N 1
ATOM 1407 C CA . VAL A 1 190 ? 14.617 32.569 119.910 1.00 16.88 190 VAL A CA 1
ATOM 1408 C C . VAL A 1 190 ? 14.245 33.822 119.130 1.00 17.05 190 VAL A C 1
ATOM 1409 O O . VAL A 1 190 ? 13.065 34.057 118.847 1.00 17.38 190 VAL A O 1
ATOM 1413 N N . PHE A 1 191 ? 15.250 34.624 118.789 1.00 12.63 191 PHE A N 1
ATOM 1414 C CA . PHE A 1 191 ? 15.093 35.766 117.898 1.00 13.38 191 PHE A CA 1
ATOM 1415 C C . PHE A 1 191 ? 15.947 35.529 116.660 1.00 12.61 191 PHE A C 1
ATOM 1416 O O . PHE A 1 191 ? 17.133 35.202 116.777 1.00 11.32 191 PHE A O 1
ATOM 1424 N N . THR A 1 192 ? 15.352 35.693 115.475 1.00 14.02 192 THR A N 1
ATOM 1425 C CA . THR A 1 192 ? 16.092 35.491 114.226 1.00 14.00 192 THR A CA 1
ATOM 1426 C C . THR A 1 192 ? 16.826 36.775 113.843 1.00 14.44 192 THR A C 1
ATOM 1427 O O . THR A 1 192 ? 16.509 37.461 112.869 1.00 14.71 192 THR A O 1
ATOM 1431 N N . ILE A 1 193 ? 17.844 37.080 114.643 1.00 11.32 193 ILE A N 1
ATOM 1432 C CA . ILE A 1 193 ? 18.695 38.243 114.444 1.00 12.13 193 ILE A CA 1
ATOM 1433 C C . ILE A 1 193 ? 20.135 37.822 114.700 1.00 11.81 193 ILE A C 1
ATOM 1434 O O . ILE A 1 193 ? 20.407 36.848 115.406 1.00 11.31 193 ILE A O 1
ATOM 1439 N N . GLY A 1 194 ? 21.063 38.561 114.100 1.00 11.78 194 GLY A N 1
ATOM 1440 C CA . GLY A 1 194 ? 22.467 38.228 114.244 1.00 11.34 194 GLY A CA 1
ATOM 1441 C C . GLY A 1 194 ? 23.367 39.444 114.269 1.00 12.49 194 GLY A C 1
ATOM 1442 O O . GLY A 1 194 ? 22.897 40.569 114.461 1.00 11.40 194 GLY A O 1
ATOM 1443 N N . GLY A 1 195 ? 24.668 39.226 114.093 1.00 11.42 195 GLY A N 1
ATOM 1444 C CA . GLY A 1 195 ? 25.598 40.324 113.961 1.00 11.55 195 GLY A CA 1
ATOM 1445 C C . GLY A 1 195 ? 25.716 41.173 115.218 1.00 12.01 195 GLY A C 1
ATOM 1446 O O . GLY A 1 195 ? 25.335 40.780 116.327 1.00 10.58 195 GLY A O 1
ATOM 1447 N N . ALA A 1 196 ? 26.265 42.373 115.019 1.00 11.35 196 ALA A N 1
ATOM 1448 C CA . ALA A 1 196 ? 26.440 43.295 116.134 1.00 11.01 196 ALA A CA 1
ATOM 1449 C C . ALA A 1 196 ? 25.103 43.772 116.684 1.00 11.66 196 ALA A C 1
ATOM 1450 O O . ALA A 1 196 ? 24.998 44.059 117.881 1.00 11.69 196 ALA A O 1
ATOM 1452 N N . GLN A 1 197 ? 24.071 43.851 115.837 1.00 11.19 197 GLN A N 1
ATOM 1453 C CA . GLN A 1 197 ? 22.771 44.318 116.310 1.00 11.37 197 GLN A CA 1
ATOM 1454 C C . GLN A 1 197 ? 22.151 43.334 117.296 1.00 11.34 197 GLN A C 1
ATOM 1455 O O . GLN A 1 197 ? 21.499 43.748 118.262 1.00 11.99 197 GLN A O 1
ATOM 1461 N N . ALA A 1 198 ? 22.352 42.031 117.082 1.00 10.99 198 ALA A N 1
ATOM 1462 C CA . ALA A 1 198 ? 21.865 41.045 118.044 1.00 10.49 198 ALA A CA 1
ATOM 1463 C C . ALA A 1 198 ? 22.608 41.153 119.367 1.00 10.95 198 ALA A C 1
ATOM 1464 O O . ALA A 1 198 ? 21.995 41.078 120.439 1.00 10.86 198 ALA A O 1
ATOM 1466 N N . VAL A 1 199 ? 23.931 41.313 119.313 1.00 11.28 199 VAL A N 1
ATOM 1467 C CA . VAL A 1 199 ? 24.707 41.467 120.540 1.00 11.20 199 VAL A CA 1
ATOM 1468 C C . VAL A 1 199 ? 24.267 42.716 121.291 1.00 12.71 199 VAL A C 1
ATOM 1469 O O . VAL A 1 199 ? 24.074 42.688 122.513 1.00 11.87 199 VAL A O 1
ATOM 1473 N N . ALA A 1 200 ? 24.083 43.827 120.571 1.00 11.48 200 ALA A N 1
ATOM 1474 C CA . ALA A 1 200 ? 23.670 45.068 121.218 1.00 12.31 200 ALA A CA 1
ATOM 1475 C C . ALA A 1 200 ? 22.276 44.945 121.819 1.00 12.87 200 ALA A C 1
ATOM 1476 O O . ALA A 1 200 ? 22.010 45.482 122.901 1.00 13.77 200 ALA A O 1
ATOM 1478 N N . ALA A 1 201 ? 21.371 44.245 121.129 1.00 11.39 201 ALA A N 1
ATOM 1479 C CA . ALA A 1 201 ? 20.012 44.089 121.637 1.00 13.26 201 ALA A CA 1
ATOM 1480 C C . ALA A 1 201 ? 19.995 43.286 122.930 1.00 12.81 201 ALA A C 1
ATOM 1481 O O . ALA A 1 201 ? 19.244 43.607 123.858 1.00 13.31 201 ALA A O 1
ATOM 1483 N N . LEU A 1 202 ? 20.812 42.235 123.008 1.00 12.85 202 LEU A N 1
ATOM 1484 C CA . LEU A 1 202 ? 20.873 41.429 124.225 1.00 13.05 202 LEU A CA 1
ATOM 1485 C C . LEU A 1 202 ? 21.564 42.180 125.356 1.00 14.73 202 LEU A C 1
ATOM 1486 O O . LEU A 1 202 ? 21.171 42.057 126.522 1.00 15.11 202 LEU A O 1
ATOM 1491 N N . ALA A 1 203 ? 22.597 42.959 125.032 1.00 14.01 203 ALA A N 1
ATOM 1492 C CA . ALA A 1 203 ? 23.373 43.623 126.073 1.00 14.46 203 ALA A CA 1
ATOM 1493 C C . ALA A 1 203 ? 22.591 44.764 126.711 1.00 16.09 203 ALA A C 1
ATOM 1494 O O . ALA A 1 203 ? 22.665 44.970 127.928 1.00 17.25 203 ALA A O 1
ATOM 1496 N N . TYR A 1 204 ? 21.834 45.516 125.911 1.00 18.22 204 TYR A N 1
ATOM 1497 C CA . TYR A 1 204 ? 21.151 46.703 126.399 1.00 20.08 204 TYR A CA 1
ATOM 1498 C C . TYR A 1 204 ? 19.639 46.558 126.463 1.00 20.50 204 TYR A C 1
ATOM 1499 O O . TYR A 1 204 ? 18.988 47.360 127.142 1.00 21.16 204 TYR A O 1
ATOM 1508 N N . GLY A 1 205 ? 19.071 45.563 125.791 1.00 14.77 205 GLY A N 1
ATOM 1509 C CA . GLY A 1 205 ? 17.634 45.403 125.759 1.00 15.95 205 GLY A CA 1
ATOM 1510 C C . GLY A 1 205 ? 16.970 46.297 124.733 1.00 16.36 205 GLY A C 1
ATOM 1511 O O . GLY A 1 205 ? 17.435 47.411 124.471 1.00 16.78 205 GLY A O 1
ATOM 1512 N N . THR A 1 206 ? 15.897 45.803 124.120 1.00 17.35 206 THR A N 1
ATOM 1513 C CA . THR A 1 206 ? 15.023 46.644 123.312 1.00 18.01 206 THR A CA 1
ATOM 1514 C C . THR A 1 206 ? 13.590 46.443 123.782 1.00 18.96 206 THR A C 1
ATOM 1515 O O . THR A 1 206 ? 13.356 45.802 124.813 1.00 18.78 206 THR A O 1
ATOM 1519 N N . GLU A 1 207 ? 12.626 46.984 123.035 1.00 20.91 207 GLU A N 1
ATOM 1520 C CA . GLU A 1 207 ? 11.224 46.798 123.398 1.00 22.16 207 GLU A CA 1
ATOM 1521 C C . GLU A 1 207 ? 10.847 45.321 123.423 1.00 21.99 207 GLU A C 1
ATOM 1522 O O . GLU A 1 207 ? 10.047 44.891 124.262 1.00 22.09 207 GLU A O 1
ATOM 1528 N N . SER A 1 208 ? 11.424 44.524 122.520 1.00 17.58 208 SER A N 1
ATOM 1529 C CA . SER A 1 208 ? 11.073 43.115 122.405 1.00 18.30 208 SER A CA 1
ATOM 1530 C C . SER A 1 208 ? 12.181 42.158 122.820 1.00 17.36 208 SER A C 1
ATOM 1531 O O . SER A 1 208 ? 11.885 40.999 123.126 1.00 16.58 208 SER A O 1
ATOM 1534 N N . VAL A 1 209 ? 13.433 42.598 122.831 1.00 16.28 209 VAL A N 1
ATOM 1535 C CA . VAL A 1 209 ? 14.570 41.749 123.177 1.00 15.73 209 VAL A CA 1
ATOM 1536 C C . VAL A 1 209 ? 14.957 42.044 124.622 1.00 15.82 209 VAL A C 1
ATOM 1537 O O . VAL A 1 209 ? 15.267 43.202 124.942 1.00 15.56 209 VAL A O 1
ATOM 1541 N N . PRO A 1 210 ? 14.957 41.054 125.511 1.00 18.15 210 PRO A N 1
ATOM 1542 C CA . PRO A 1 210 ? 15.313 41.323 126.909 1.00 17.44 210 PRO A CA 1
ATOM 1543 C C . PRO A 1 210 ? 16.805 41.558 127.083 1.00 17.61 210 PRO A C 1
ATOM 1544 O O . PRO A 1 210 ? 17.636 40.932 126.420 1.00 15.76 210 PRO A O 1
ATOM 1548 N N . ARG A 1 211 ? 17.138 42.478 127.985 1.00 18.13 211 ARG A N 1
ATOM 1549 C CA . ARG A 1 211 ? 18.515 42.616 128.438 1.00 18.81 211 ARG A CA 1
ATOM 1550 C C . ARG A 1 211 ? 18.918 41.368 129.213 1.00 19.50 211 ARG A C 1
ATOM 1551 O O . ARG A 1 211 ? 18.208 40.941 130.130 1.00 19.56 211 ARG A O 1
ATOM 1559 N N . VAL A 1 212 ? 20.041 40.768 128.835 1.00 16.00 212 VAL A N 1
ATOM 1560 C CA . VAL A 1 212 ? 20.537 39.570 129.496 1.00 16.50 212 VAL A CA 1
ATOM 1561 C C . VAL A 1 212 ? 21.723 39.945 130.381 1.00 16.55 212 VAL A C 1
ATOM 1562 O O . VAL A 1 212 ? 22.251 41.056 130.320 1.00 16.93 212 VAL A O 1
ATOM 1566 N N . ASP A 1 213 ? 22.136 38.995 131.220 1.00 17.32 213 ASP A N 1
ATOM 1567 C CA . ASP A 1 213 ? 23.255 39.209 132.128 1.00 17.02 213 ASP A CA 1
ATOM 1568 C C . ASP A 1 213 ? 24.587 38.781 131.535 1.00 17.25 213 ASP A C 1
ATOM 1569 O O . ASP A 1 213 ? 25.631 39.291 131.956 1.00 17.44 213 ASP A O 1
ATOM 1574 N N . LYS A 1 214 ? 24.573 37.866 130.571 1.00 15.97 214 LYS A N 1
ATOM 1575 C CA . LYS A 1 214 ? 25.791 37.374 129.951 1.00 14.93 214 LYS A CA 1
ATOM 1576 C C . LYS A 1 214 ? 25.469 36.924 128.536 1.00 14.42 214 LYS A C 1
ATOM 1577 O O . LYS A 1 214 ? 24.403 36.355 128.287 1.00 14.38 214 LYS A O 1
ATOM 1583 N N . ILE A 1 215 ? 26.387 37.192 127.613 1.00 13.20 215 ILE A N 1
ATOM 1584 C CA . ILE A 1 215 ? 26.250 36.791 126.220 1.00 13.00 215 ILE A CA 1
ATOM 1585 C C . ILE A 1 215 ? 27.351 35.788 125.910 1.00 13.00 215 ILE A C 1
ATOM 1586 O O . ILE A 1 215 ? 28.532 36.058 126.161 1.00 12.56 215 ILE A O 1
ATOM 1591 N N . VAL A 1 216 ? 26.964 34.626 125.383 1.00 12.03 216 VAL A N 1
ATOM 1592 C CA . VAL A 1 216 ? 27.905 33.562 125.069 1.00 12.20 216 VAL A CA 1
ATOM 1593 C C . VAL A 1 216 ? 27.651 33.072 123.650 1.00 12.38 216 VAL A C 1
ATOM 1594 O O . VAL A 1 216 ? 26.609 33.338 123.047 1.00 12.19 216 VAL A O 1
ATOM 1598 N N . GLY A 1 217 ? 28.627 32.339 123.122 1.00 15.85 217 GLY A N 1
ATOM 1599 C CA . GLY A 1 217 ? 28.525 31.782 121.795 1.00 16.95 217 GLY A CA 1
ATOM 1600 C C . GLY A 1 217 ? 29.466 32.468 120.827 1.00 17.47 217 GLY A C 1
ATOM 1601 O O . GLY A 1 217 ? 29.667 33.684 120.884 1.00 18.18 217 GLY A O 1
ATOM 1602 N N . PRO A 1 218 ? 30.040 31.705 119.899 1.00 25.18 218 PRO A N 1
ATOM 1603 C CA . PRO A 1 218 ? 31.019 32.275 118.969 1.00 26.22 218 PRO A CA 1
ATOM 1604 C C . PRO A 1 218 ? 30.395 32.845 117.703 1.00 25.07 218 PRO A C 1
ATOM 1605 O O . PRO A 1 218 ? 29.424 32.321 117.148 1.00 26.28 218 PRO A O 1
ATOM 1609 N N . GLY A 1 219 ? 30.969 33.959 117.243 1.00 22.11 219 GLY A N 1
ATOM 1610 C CA . GLY A 1 219 ? 30.516 34.609 116.032 1.00 22.12 219 GLY A CA 1
ATOM 1611 C C . GLY A 1 219 ? 31.692 35.060 115.192 1.00 21.98 219 GLY A C 1
ATOM 1612 O O . GLY A 1 219 ? 32.850 34.913 115.585 1.00 21.37 219 GLY A O 1
ATOM 1613 N N . ASN A 1 220 ? 31.375 35.618 114.027 1.00 17.86 220 ASN A N 1
ATOM 1614 C CA . ASN A 1 220 ? 32.414 36.143 113.152 1.00 17.79 220 ASN A CA 1
ATOM 1615 C C . ASN A 1 220 ? 32.907 37.478 113.718 1.00 17.29 220 ASN A C 1
ATOM 1616 O O . ASN A 1 220 ? 32.609 37.842 114.859 1.00 16.53 220 ASN A O 1
ATOM 1621 N N . ILE A 1 221 ? 33.674 38.229 112.923 1.00 15.53 221 ILE A N 1
ATOM 1622 C CA . ILE A 1 221 ? 34.379 39.390 113.462 1.00 16.20 221 ILE A CA 1
ATOM 1623 C C . ILE A 1 221 ? 33.406 40.443 113.988 1.00 15.52 221 ILE A C 1
ATOM 1624 O O . ILE A 1 221 ? 33.711 41.148 114.958 1.00 16.04 221 ILE A O 1
ATOM 1629 N N . TYR A 1 222 ? 32.220 40.556 113.383 1.00 14.26 222 TYR A N 1
ATOM 1630 C CA . TYR A 1 222 ? 31.240 41.535 113.848 1.00 14.08 222 TYR A CA 1
ATOM 1631 C C . TYR A 1 222 ? 30.711 41.180 115.229 1.00 14.61 222 TYR A C 1
ATOM 1632 O O . TYR A 1 222 ? 30.523 42.061 116.074 1.00 14.41 222 TYR A O 1
ATOM 1641 N N . VAL A 1 223 ? 30.452 39.896 115.468 1.00 11.65 223 VAL A N 1
ATOM 1642 C CA . VAL A 1 223 ? 29.956 39.470 116.771 1.00 11.73 223 VAL A CA 1
ATOM 1643 C C . VAL A 1 223 ? 31.051 39.586 117.820 1.00 11.84 223 VAL A C 1
ATOM 1644 O O . VAL A 1 223 ? 30.816 40.074 118.933 1.00 12.04 223 VAL A O 1
ATOM 1648 N N . ALA A 1 224 ? 32.264 39.141 117.485 1.00 13.48 224 ALA A N 1
ATOM 1649 C CA . ALA A 1 224 ? 33.375 39.231 118.426 1.00 13.92 224 ALA A CA 1
ATOM 1650 C C . ALA A 1 224 ? 33.668 40.679 118.794 1.00 15.07 224 ALA A C 1
ATOM 1651 O O . ALA A 1 224 ? 33.864 41.002 119.972 1.00 15.05 224 ALA A O 1
ATOM 1653 N N . THR A 1 225 ? 33.692 41.568 117.798 1.00 13.99 225 THR A N 1
ATOM 1654 C CA . THR A 1 225 ? 33.934 42.981 118.071 1.00 14.29 225 THR A CA 1
ATOM 1655 C C . THR A 1 225 ? 32.811 43.579 118.909 1.00 14.03 225 THR A C 1
ATOM 1656 O O . THR A 1 225 ? 33.065 44.363 119.831 1.00 14.88 225 THR A O 1
ATOM 1660 N N . ALA A 1 226 ? 31.561 43.216 118.609 1.00 13.05 226 ALA A N 1
ATOM 1661 C CA . ALA A 1 226 ? 30.441 43.714 119.397 1.00 13.03 226 ALA A CA 1
ATOM 1662 C C . ALA A 1 226 ? 30.525 43.234 120.840 1.00 13.24 226 ALA A C 1
ATOM 1663 O O . ALA A 1 226 ? 30.270 44.003 121.774 1.00 13.33 226 ALA A O 1
ATOM 1665 N N . LYS A 1 227 ? 30.886 41.964 121.042 1.00 14.09 227 LYS A N 1
ATOM 1666 C CA . LYS A 1 227 ? 31.023 41.448 122.400 1.00 14.35 227 LYS A CA 1
ATOM 1667 C C . LYS A 1 227 ? 32.137 42.168 123.148 1.00 15.74 227 LYS A C 1
ATOM 1668 O O . LYS A 1 227 ? 32.016 42.441 124.348 1.00 16.34 227 LYS A O 1
ATOM 1674 N N . ARG A 1 228 ? 33.224 42.496 122.448 1.00 21.70 228 ARG A N 1
ATOM 1675 C CA . ARG A 1 228 ? 34.316 43.237 123.070 1.00 22.85 228 ARG A CA 1
ATOM 1676 C C . ARG A 1 228 ? 33.855 44.612 123.535 1.00 23.60 228 ARG A C 1
ATOM 1677 O O . ARG A 1 228 ? 34.303 45.106 124.576 1.00 23.79 228 ARG A O 1
ATOM 1685 N N . HIS A 1 229 ? 32.944 45.236 122.789 1.00 17.94 229 HIS A N 1
ATOM 1686 C CA . HIS A 1 229 ? 32.508 46.589 123.104 1.00 19.34 229 HIS A CA 1
ATOM 1687 C C . HIS A 1 229 ? 31.378 46.644 124.125 1.00 18.80 229 HIS A C 1
ATOM 1688 O O . HIS A 1 229 ? 31.223 47.673 124.792 1.00 20.15 229 HIS A O 1
ATOM 1695 N N . VAL A 1 230 ? 30.586 45.575 124.274 1.00 17.73 230 VAL A N 1
ATOM 1696 C CA . VAL A 1 230 ? 29.552 45.553 125.308 1.00 18.10 230 VAL A CA 1
ATOM 1697 C C . VAL A 1 230 ? 30.051 44.959 126.616 1.00 19.14 230 VAL A C 1
ATOM 1698 O O . VAL A 1 230 ? 29.287 44.899 127.590 1.00 18.49 230 VAL A O 1
ATOM 1702 N N . PHE A 1 231 ? 31.305 44.517 126.670 1.00 26.64 231 PHE A N 1
ATOM 1703 C CA . PHE A 1 231 ? 31.877 44.046 127.924 1.00 28.54 231 PHE A CA 1
ATOM 1704 C C . PHE A 1 231 ? 31.849 45.169 128.953 1.00 29.83 231 PHE A C 1
ATOM 1705 O O . PHE A 1 231 ? 32.285 46.291 128.679 1.00 29.48 231 PHE A O 1
ATOM 1713 N N . GLY A 1 232 ? 31.315 44.869 130.133 1.00 30.32 232 GLY A N 1
ATOM 1714 C CA . GLY A 1 232 ? 31.089 45.891 131.135 1.00 30.32 232 GLY A CA 1
ATOM 1715 C C . GLY A 1 232 ? 29.611 46.169 131.298 1.00 29.31 232 GLY A C 1
ATOM 1716 O O . GLY A 1 232 ? 29.103 46.254 132.420 1.00 31.63 232 GLY A O 1
ATOM 1717 N N . GLN A 1 233 ? 28.909 46.322 130.173 1.00 22.84 233 GLN A N 1
ATOM 1718 C CA . GLN A 1 233 ? 27.453 46.377 130.217 1.00 22.67 233 GLN A CA 1
ATOM 1719 C C . GLN A 1 233 ? 26.866 45.001 130.485 1.00 21.87 233 GLN A C 1
ATOM 1720 O O . GLN A 1 233 ? 25.820 44.882 131.134 1.00 22.40 233 GLN A O 1
ATOM 1726 N N . VAL A 1 234 ? 27.543 43.955 130.017 1.00 20.31 234 VAL A N 1
ATOM 1727 C CA . VAL A 1 234 ? 27.059 42.587 130.112 1.00 19.24 234 VAL A CA 1
ATOM 1728 C C . VAL A 1 234 ? 28.274 41.680 130.233 1.00 19.07 234 VAL A C 1
ATOM 1729 O O . VAL A 1 234 ? 29.366 42.016 129.767 1.00 18.82 234 VAL A O 1
ATOM 1733 N N . GLY A 1 235 ? 28.093 40.537 130.891 1.00 16.65 235 GLY A N 1
ATOM 1734 C CA . GLY A 1 235 ? 29.132 39.528 130.887 1.00 16.96 235 GLY A CA 1
ATOM 1735 C C . GLY A 1 235 ? 29.268 38.885 129.520 1.00 16.42 235 GLY A C 1
ATOM 1736 O O . GLY A 1 235 ? 28.326 38.845 128.730 1.00 16.56 235 GLY A O 1
ATOM 1737 N N . ILE A 1 236 ? 30.471 38.397 129.221 1.00 22.27 236 ILE A N 1
ATOM 1738 C CA . ILE A 1 236 ? 30.721 37.695 127.967 1.00 22.47 236 ILE A CA 1
ATOM 1739 C C . ILE A 1 236 ? 31.648 36.519 128.237 1.00 23.35 236 ILE A C 1
ATOM 1740 O O . ILE A 1 236 ? 32.466 36.544 129.163 1.00 24.48 236 ILE A O 1
ATOM 1745 N N . ASP A 1 237 ? 31.521 35.480 127.409 1.00 22.59 237 ASP A N 1
ATOM 1746 C CA . ASP A 1 237 ? 32.321 34.277 127.607 1.00 22.41 237 ASP A CA 1
ATOM 1747 C C . ASP A 1 237 ? 33.733 34.443 127.054 1.00 24.12 237 ASP A C 1
ATOM 1748 O O . ASP A 1 237 ? 34.715 34.144 127.744 1.00 24.29 237 ASP A O 1
ATOM 1753 N N . MET A 1 238 ? 33.859 34.928 125.822 1.00 37.59 238 MET A N 1
ATOM 1754 C CA . MET A 1 238 ? 35.160 35.049 125.176 1.00 37.73 238 MET A CA 1
ATOM 1755 C C . MET A 1 238 ? 35.010 35.937 123.950 1.00 38.96 238 MET A C 1
ATOM 1756 O O . MET A 1 238 ? 33.901 36.313 123.560 1.00 38.09 238 MET A O 1
ATOM 1761 N N . ILE A 1 239 ? 36.147 36.266 123.347 1.00 27.09 239 ILE A N 1
ATOM 1762 C CA . ILE A 1 239 ? 36.201 36.960 122.066 1.00 27.95 239 ILE A CA 1
ATOM 1763 C C . ILE A 1 239 ? 36.866 36.001 121.089 1.00 28.66 239 ILE A C 1
ATOM 1764 O O . ILE A 1 239 ? 38.087 35.802 121.132 1.00 30.31 239 ILE A O 1
ATOM 1769 N N . ALA A 1 240 ? 36.070 35.397 120.213 1.00 32.68 240 ALA A N 1
ATOM 1770 C CA . ALA A 1 240 ? 36.600 34.418 119.278 1.00 32.61 240 ALA A CA 1
ATOM 1771 C C . ALA A 1 240 ? 37.545 35.074 118.279 1.00 34.08 240 ALA A C 1
ATOM 1772 O O . ALA A 1 240 ? 37.375 36.233 117.892 1.00 35.06 240 ALA A O 1
ATOM 1774 N N . GLY A 1 241 ? 38.563 34.320 117.876 1.00 34.79 241 GLY A N 1
ATOM 1775 C CA . GLY A 1 241 ? 39.422 34.726 116.792 1.00 35.31 241 GLY A CA 1
ATOM 1776 C C . GLY A 1 241 ? 38.870 34.222 115.476 1.00 33.21 241 GLY A C 1
ATOM 1777 O O . GLY A 1 241 ? 37.788 33.629 115.422 1.00 32.92 241 GLY A O 1
ATOM 1778 N N . PRO A 1 242 ? 39.595 34.455 114.384 1.00 28.01 242 PRO A N 1
ATOM 1779 C CA . PRO A 1 242 ? 39.169 33.898 113.096 1.00 28.57 242 PRO A CA 1
ATOM 1780 C C . PRO A 1 242 ? 39.171 32.378 113.142 1.00 27.24 242 PRO A C 1
ATOM 1781 O O . PRO A 1 242 ? 39.966 31.759 113.851 1.00 26.83 242 PRO A O 1
ATOM 1785 N N . SER A 1 243 ? 38.254 31.779 112.385 1.00 24.46 243 SER A N 1
ATOM 1786 C CA . SER A 1 243 ? 38.233 30.329 112.243 1.00 24.83 243 SER A CA 1
ATOM 1787 C C . SER A 1 243 ? 39.569 29.852 111.691 1.00 24.77 243 SER A C 1
ATOM 1788 O O . SER A 1 243 ? 40.058 30.374 110.685 1.00 24.73 243 SER A O 1
ATOM 1791 N N . GLU A 1 244 ? 40.173 28.867 112.352 1.00 16.38 244 GLU A N 1
ATOM 1792 C CA . GLU A 1 244 ? 41.571 28.610 112.054 1.00 16.49 244 GLU A CA 1
ATOM 1793 C C . GLU A 1 244 ? 41.946 27.176 112.402 1.00 16.27 244 GLU A C 1
ATOM 1794 O O . GLU A 1 244 ? 41.439 26.607 113.373 1.00 15.58 244 GLU A O 1
ATOM 1800 N N . ILE A 1 245 ? 42.828 26.603 111.587 1.00 11.74 245 ILE A N 1
ATOM 1801 C CA . ILE A 1 245 ? 43.500 25.347 111.896 1.00 12.44 245 ILE A CA 1
ATOM 1802 C C . ILE A 1 245 ? 44.959 25.445 111.484 1.00 12.30 245 ILE A C 1
ATOM 1803 O O . ILE A 1 245 ? 45.289 25.989 110.424 1.00 12.84 245 ILE A O 1
ATOM 1808 N N . LEU A 1 246 ? 45.834 24.938 112.342 1.00 10.04 246 LEU A N 1
ATOM 1809 C CA . LEU A 1 246 ? 47.211 24.647 111.981 1.00 10.35 246 LEU A CA 1
ATOM 1810 C C . LEU A 1 246 ? 47.395 23.142 112.047 1.00 10.26 246 LEU A C 1
ATOM 1811 O O . LEU A 1 246 ? 47.193 22.535 113.105 1.00 10.18 246 LEU A O 1
ATOM 1816 N N . VAL A 1 247 ? 47.753 22.544 110.919 1.00 10.32 247 VAL A N 1
ATOM 1817 C CA . VAL A 1 247 ? 48.115 21.137 110.863 1.00 10.32 247 VAL A CA 1
ATOM 1818 C C . VAL A 1 247 ? 49.632 21.051 110.848 1.00 10.70 247 VAL A C 1
ATOM 1819 O O . VAL A 1 247 ? 50.290 21.720 110.042 1.00 10.96 247 VAL A O 1
ATOM 1823 N N . VAL A 1 248 ? 50.186 20.259 111.756 1.00 10.81 248 VAL A N 1
ATOM 1824 C CA . VAL A 1 248 ? 51.606 19.930 111.763 1.00 11.20 248 VAL A CA 1
ATOM 1825 C C . VAL A 1 248 ? 51.716 18.449 111.440 1.00 11.16 248 VAL A C 1
ATOM 1826 O O . VAL A 1 248 ? 51.098 17.616 112.114 1.00 10.98 248 VAL A O 1
ATOM 1830 N N . CYS A 1 249 ? 52.483 18.116 110.404 1.00 11.38 249 CYS A N 1
ATOM 1831 C CA . CYS A 1 249 ? 52.579 16.741 109.939 1.00 11.38 249 CYS A CA 1
ATOM 1832 C C . CYS A 1 249 ? 54.031 16.364 109.697 1.00 11.82 249 CYS A C 1
ATOM 1833 O O . CYS A 1 249 ? 54.799 17.149 109.135 1.00 12.11 249 CYS A O 1
ATOM 1836 N N . ASP A 1 250 ? 54.398 15.152 110.115 1.00 12.57 250 ASP A N 1
ATOM 1837 C CA . ASP A 1 250 ? 55.734 14.630 109.859 1.00 13.32 250 ASP A CA 1
ATOM 1838 C C . ASP A 1 250 ? 55.875 14.029 108.467 1.00 14.22 250 ASP A C 1
ATOM 1839 O O . ASP A 1 250 ? 56.967 13.566 108.116 1.00 14.03 250 ASP A O 1
ATOM 1844 N N . GLY A 1 251 ? 54.808 14.030 107.671 1.00 15.60 251 GLY A N 1
ATOM 1845 C CA . GLY A 1 251 ? 54.844 13.508 106.323 1.00 15.96 251 GLY A CA 1
ATOM 1846 C C . GLY A 1 251 ? 54.341 12.090 106.164 1.00 16.15 251 GLY A C 1
ATOM 1847 O O . GLY A 1 251 ? 54.328 11.581 105.036 1.00 16.13 251 GLY A O 1
ATOM 1848 N N . GLN A 1 252 ? 53.920 11.439 107.247 1.00 21.52 252 GLN A N 1
ATOM 1849 C CA . GLN A 1 252 ? 53.479 10.052 107.193 1.00 22.49 252 GLN A CA 1
ATOM 1850 C C . GLN A 1 252 ? 51.975 9.908 107.406 1.00 21.70 252 GLN A C 1
ATOM 1851 O O . GLN A 1 252 ? 51.506 8.836 107.800 1.00 22.11 252 GLN A O 1
ATOM 1857 N N . THR A 1 253 ? 51.212 10.969 107.165 1.00 12.96 253 THR A N 1
ATOM 1858 C CA . THR A 1 253 ? 49.759 10.898 107.124 1.00 12.54 253 THR A CA 1
ATOM 1859 C C . THR A 1 253 ? 49.316 11.002 105.672 1.00 12.82 253 THR A C 1
ATOM 1860 O O . THR A 1 253 ? 49.925 11.735 104.885 1.00 12.37 253 THR A O 1
ATOM 1864 N N . ASP A 1 254 ? 48.277 10.246 105.319 1.00 14.71 254 ASP A N 1
ATOM 1865 C CA . ASP A 1 254 ? 47.748 10.261 103.963 1.00 14.45 254 ASP A CA 1
ATOM 1866 C C . ASP A 1 254 ? 47.517 11.703 103.513 1.00 14.50 254 ASP A C 1
ATOM 1867 O O . ASP A 1 254 ? 46.853 12.470 104.223 1.00 14.24 254 ASP A O 1
ATOM 1872 N N . PRO A 1 255 ? 48.044 12.106 102.353 1.00 11.25 255 PRO A N 1
ATOM 1873 C CA . PRO A 1 255 ? 47.927 13.516 101.955 1.00 11.31 255 PRO A CA 1
ATOM 1874 C C . PRO A 1 255 ? 46.505 13.944 101.648 1.00 11.24 255 PRO A C 1
ATOM 1875 O O . PRO A 1 255 ? 46.197 15.137 101.768 1.00 11.24 255 PRO A O 1
ATOM 1879 N N . ASP A 1 256 ? 45.629 13.018 101.248 1.00 12.84 256 ASP A N 1
ATOM 1880 C CA . ASP A 1 256 ? 44.228 13.378 101.051 1.00 13.15 256 ASP A CA 1
ATOM 1881 C C . ASP A 1 256 ? 43.561 13.698 102.382 1.00 12.17 256 ASP A C 1
ATOM 1882 O O . ASP A 1 256 ? 42.719 14.601 102.461 1.00 12.25 256 ASP A O 1
ATOM 1887 N N . TRP A 1 257 ? 43.918 12.955 103.435 1.00 11.64 257 TRP A N 1
ATOM 1888 C CA . TRP A 1 257 ? 43.423 13.266 104.772 1.00 11.37 257 TRP A CA 1
ATOM 1889 C C . TRP A 1 257 ? 43.795 14.689 105.164 1.00 11.33 257 TRP A C 1
ATOM 1890 O O . TRP A 1 257 ? 42.942 15.476 105.590 1.00 11.44 257 TRP A O 1
ATOM 1901 N N . ILE A 1 258 ? 45.078 15.032 105.025 1.00 10.14 258 ILE A N 1
ATOM 1902 C CA . ILE A 1 258 ? 45.562 16.345 105.440 1.00 10.13 258 ILE A CA 1
ATOM 1903 C C . ILE A 1 258 ? 44.901 17.446 104.620 1.00 10.15 258 ILE A C 1
ATOM 1904 O O . ILE A 1 258 ? 44.477 18.473 105.162 1.00 10.01 258 ILE A O 1
ATOM 1909 N N . ALA A 1 259 ? 44.801 17.251 103.303 1.00 10.38 259 ALA A N 1
ATOM 1910 C CA . ALA A 1 259 ? 44.114 18.228 102.464 1.00 10.47 259 ALA A CA 1
ATOM 1911 C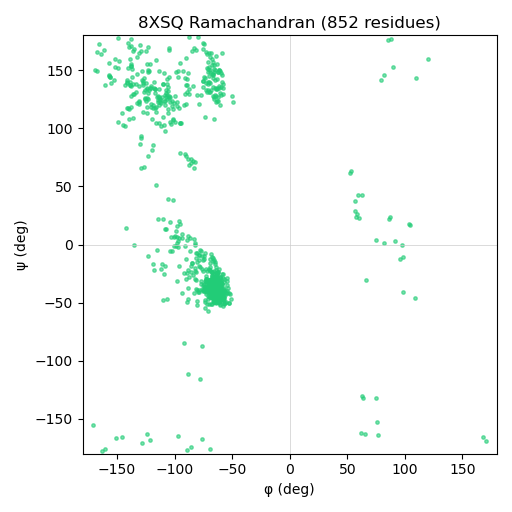 C . ALA A 1 259 ? 42.682 18.442 102.940 1.00 10.19 259 ALA A C 1
ATOM 1912 O O . ALA A 1 259 ? 42.218 19.582 103.062 1.00 10.14 259 ALA A O 1
ATOM 1914 N N . MET A 1 260 ? 41.972 17.350 103.237 1.00 10.18 260 MET A N 1
ATOM 1915 C CA . MET A 1 260 ? 40.595 17.469 103.703 1.00 10.37 260 MET A CA 1
ATOM 1916 C C . MET A 1 260 ? 40.514 18.098 105.088 1.00 9.69 260 MET A C 1
ATOM 1917 O O . MET A 1 260 ? 39.560 18.832 105.376 1.00 9.56 260 MET A O 1
ATOM 1922 N N . ASP A 1 261 ? 41.491 17.823 105.956 1.00 9.50 261 ASP A N 1
ATOM 1923 C CA . ASP A 1 261 ? 41.524 18.488 107.254 1.00 9.33 261 ASP A CA 1
ATOM 1924 C C . ASP A 1 261 ? 41.657 19.996 107.082 1.00 9.38 261 ASP A C 1
ATOM 1925 O O . ASP A 1 261 ? 41.035 20.772 107.817 1.00 9.24 261 ASP A O 1
ATOM 1930 N N . LEU A 1 262 ? 42.466 20.424 106.111 1.00 9.63 262 LEU A N 1
ATOM 1931 C CA . LEU A 1 262 ? 42.559 21.841 105.780 1.00 9.76 262 LEU A CA 1
ATOM 1932 C C . LEU A 1 262 ? 41.242 22.357 105.215 1.00 9.72 262 LEU A C 1
ATOM 1933 O O . LEU A 1 262 ? 40.775 23.437 105.597 1.00 9.67 262 LEU A O 1
ATOM 1938 N N . PHE A 1 263 ? 40.629 21.591 104.305 1.00 10.01 263 PHE A N 1
ATOM 1939 C CA . PHE A 1 263 ? 39.338 21.973 103.741 1.00 9.91 263 PHE A CA 1
ATOM 1940 C C . PHE A 1 263 ? 38.274 22.125 104.819 1.00 9.61 263 PHE A C 1
ATOM 1941 O O . PHE A 1 263 ? 37.373 22.961 104.688 1.00 9.62 263 PHE A O 1
ATOM 1949 N N . SER A 1 264 ? 38.346 21.311 105.875 1.00 12.59 264 SER A N 1
ATOM 1950 C CA . SER A 1 264 ? 37.288 21.308 106.879 1.00 11.77 264 SER A CA 1
ATOM 1951 C C . SER A 1 264 ? 37.166 22.672 107.551 1.00 11.48 264 SER A C 1
ATOM 1952 O O . SER A 1 264 ? 36.056 23.190 107.721 1.00 11.11 264 SER A O 1
ATOM 1955 N N . GLN A 1 265 ? 38.295 23.281 107.916 1.00 16.40 265 GLN A N 1
ATOM 1956 C CA . GLN A 1 265 ? 38.254 24.637 108.454 1.00 16.59 265 GLN A CA 1
ATOM 1957 C C . GLN A 1 265 ? 37.991 25.676 107.367 1.00 16.66 265 GLN A C 1
ATOM 1958 O O . GLN A 1 265 ? 37.240 26.633 107.591 1.00 16.38 265 GLN A O 1
ATOM 1964 N N . ALA A 1 266 ? 38.600 25.510 106.189 1.00 10.62 266 ALA A N 1
ATOM 1965 C CA . ALA A 1 266 ? 38.438 26.482 105.112 1.00 11.59 266 ALA A CA 1
ATOM 1966 C C . ALA A 1 266 ? 36.998 26.598 104.619 1.00 11.51 266 ALA A C 1
ATOM 1967 O O . ALA A 1 266 ? 36.633 27.643 104.071 1.00 11.34 266 ALA A O 1
ATOM 1969 N N . GLU A 1 267 ? 36.174 25.561 104.793 1.00 10.03 267 GLU A N 1
ATOM 1970 C CA . GLU A 1 267 ? 34.795 25.609 104.319 1.00 10.64 267 GLU A CA 1
ATOM 1971 C C . GLU A 1 267 ? 33.861 26.348 105.266 1.00 11.04 267 GLU A C 1
ATOM 1972 O O . GLU A 1 267 ? 32.722 26.633 104.882 1.00 11.89 267 GLU A O 1
ATOM 1978 N N . HIS A 1 268 ? 34.302 26.656 106.488 1.00 11.27 268 HIS A N 1
ATOM 1979 C CA . HIS A 1 268 ? 33.414 27.308 107.447 1.00 12.19 268 HIS A CA 1
ATOM 1980 C C . HIS A 1 268 ? 33.018 28.700 106.972 1.00 13.86 268 HIS A C 1
ATOM 1981 O O . HIS A 1 268 ? 31.839 29.069 107.012 1.00 14.25 268 HIS A O 1
ATOM 1988 N N . ASP A 1 269 ? 33.991 29.488 106.520 1.00 13.54 269 ASP A N 1
ATOM 1989 C CA . ASP A 1 269 ? 33.733 30.847 106.066 1.00 16.13 269 ASP A CA 1
ATOM 1990 C C . ASP A 1 269 ? 34.929 31.336 105.263 1.00 15.82 269 ASP A C 1
ATOM 1991 O O . ASP A 1 269 ? 36.023 30.770 105.334 1.00 14.62 269 ASP A O 1
ATOM 1996 N N . GLU A 1 270 ? 34.708 32.417 104.507 1.00 20.23 270 GLU A N 1
ATOM 1997 C CA . GLU A 1 270 ? 35.710 32.886 103.557 1.00 21.27 270 GLU A CA 1
ATOM 1998 C C . GLU A 1 270 ? 36.951 33.459 104.231 1.00 20.95 270 GLU A C 1
ATOM 1999 O O . GLU A 1 270 ? 37.998 33.559 103.581 1.00 21.86 270 GLU A O 1
ATOM 2005 N N . ASP A 1 271 ? 36.868 33.841 105.503 1.00 19.23 271 ASP A N 1
ATOM 2006 C CA . ASP A 1 271 ? 38.015 34.379 106.219 1.00 20.77 271 ASP A CA 1
ATOM 2007 C C . ASP A 1 271 ? 38.702 33.345 107.099 1.00 19.69 271 ASP A C 1
ATOM 2008 O O . ASP A 1 271 ? 39.551 33.712 107.919 1.00 19.90 271 ASP A O 1
ATOM 2013 N N . ALA A 1 272 ? 38.356 32.069 106.954 1.00 15.48 272 ALA A N 1
ATOM 2014 C CA . ALA A 1 272 ? 39.033 31.028 107.709 1.00 14.51 272 ALA A CA 1
ATOM 2015 C C . ALA A 1 272 ? 40.481 30.899 107.249 1.00 14.59 272 ALA A C 1
ATOM 2016 O O . ALA A 1 272 ? 40.827 31.231 106.111 1.00 15.07 272 ALA A O 1
ATOM 2018 N N . GLN A 1 273 ? 41.333 30.414 108.149 1.00 13.56 273 GLN A N 1
ATOM 2019 C CA . GLN A 1 273 ? 42.760 30.263 107.883 1.00 14.13 273 GLN A CA 1
ATOM 2020 C C . GLN A 1 273 ? 43.160 28.814 108.117 1.00 12.11 273 GLN A C 1
ATOM 2021 O O . GLN A 1 273 ? 43.044 28.309 109.238 1.00 12.07 273 GLN A O 1
ATOM 2027 N N . SER A 1 274 ? 43.636 28.150 107.065 1.00 12.17 274 SER A N 1
ATOM 2028 C CA . SER A 1 274 ? 44.112 26.774 107.152 1.00 11.68 274 SER A CA 1
ATOM 2029 C C . SER A 1 274 ? 45.573 26.736 106.731 1.00 11.33 274 SER A C 1
ATOM 2030 O O . SER A 1 274 ? 45.905 27.112 105.601 1.00 11.63 274 SER A O 1
ATOM 2033 N N . ILE A 1 275 ? 46.439 26.281 107.634 1.00 9.25 275 ILE A N 1
ATOM 2034 C CA . ILE A 1 275 ? 47.876 26.228 107.395 1.00 9.48 275 ILE A CA 1
ATOM 2035 C C . ILE A 1 275 ? 48.374 24.827 107.714 1.00 8.98 275 ILE A C 1
ATOM 2036 O O . ILE A 1 275 ? 47.907 24.194 108.668 1.00 8.73 275 ILE A O 1
ATOM 2041 N N . LEU A 1 276 ? 49.315 24.342 106.906 1.00 9.11 276 LEU A N 1
ATOM 2042 C CA . LEU A 1 276 ? 50.007 23.083 107.141 1.00 8.81 276 LEU A CA 1
ATOM 2043 C C . LEU A 1 276 ? 51.501 23.350 107.266 1.00 9.37 276 LEU A C 1
ATOM 2044 O O . LEU A 1 276 ? 52.067 24.119 106.484 1.00 10.50 276 LEU A O 1
ATOM 2049 N N . VAL A 1 277 ? 52.133 22.719 108.254 1.00 9.83 277 VAL A N 1
ATOM 2050 C CA . VAL A 1 277 ? 53.574 22.815 108.476 1.00 10.50 277 VAL A CA 1
ATOM 2051 C C . VAL A 1 277 ? 54.146 21.404 108.460 1.00 10.81 277 VAL A C 1
ATOM 2052 O O . VAL A 1 277 ? 53.591 20.502 109.096 1.00 9.77 277 VAL A O 1
ATOM 2056 N N . SER A 1 278 ? 55.248 21.208 107.735 1.00 12.81 278 SER A N 1
ATOM 2057 C CA . SER A 1 278 ? 55.865 19.889 107.674 1.00 13.44 278 SER A CA 1
ATOM 2058 C C . SER A 1 278 ? 57.332 20.029 107.307 1.00 14.91 278 SER A C 1
ATOM 2059 O O . SER A 1 278 ? 57.691 20.914 106.523 1.00 14.79 278 SER A O 1
ATOM 2062 N N . PRO A 1 279 ? 58.202 19.175 107.857 1.00 15.54 279 PRO A N 1
ATOM 2063 C CA . PRO A 1 279 ? 59.581 19.093 107.358 1.00 15.80 279 PRO A CA 1
ATOM 2064 C C . PRO A 1 279 ? 59.728 18.257 106.094 1.00 17.47 279 PRO A C 1
ATOM 2065 O O . PRO A 1 279 ? 60.821 18.241 105.511 1.00 17.86 279 PRO A O 1
ATOM 2069 N N . ASP A 1 280 ? 58.671 17.577 105.650 1.00 14.35 280 ASP A N 1
ATOM 2070 C CA . ASP A 1 280 ? 58.734 16.620 104.543 1.00 15.05 280 ASP A CA 1
ATOM 2071 C C . ASP A 1 280 ? 58.328 17.351 103.266 1.00 14.87 280 ASP A C 1
ATOM 2072 O O . ASP A 1 280 ? 57.146 17.619 103.040 1.00 13.31 280 ASP A O 1
ATOM 2077 N N . ALA A 1 281 ? 59.320 17.663 102.425 1.00 16.77 281 ALA A N 1
ATOM 2078 C CA . ALA A 1 281 ? 59.059 18.458 101.227 1.00 17.21 281 ALA A CA 1
ATOM 2079 C C . ALA A 1 281 ? 58.226 17.688 100.209 1.00 16.36 281 ALA A C 1
ATOM 2080 O O . ALA A 1 281 ? 57.314 18.254 99.594 1.00 15.93 281 ALA A O 1
ATOM 2082 N N . ALA A 1 282 ? 58.527 16.403 100.006 1.00 16.64 282 ALA A N 1
ATOM 2083 C CA . ALA A 1 282 ? 57.738 15.610 99.068 1.00 16.54 282 ALA A CA 1
ATOM 2084 C C . ALA A 1 282 ? 56.292 15.497 99.529 1.00 14.59 282 ALA A C 1
ATOM 2085 O O . ALA A 1 282 ? 55.363 15.559 98.714 1.00 15.04 282 ALA A O 1
ATOM 2087 N N . PHE A 1 283 ? 56.085 15.341 100.839 1.00 14.35 283 PHE A N 1
ATOM 2088 C CA . PHE A 1 283 ? 54.735 15.272 101.386 1.00 14.21 283 PHE A CA 1
ATOM 2089 C C . PHE A 1 283 ? 53.945 16.541 101.087 1.00 12.94 283 PHE A C 1
ATOM 2090 O O . PHE A 1 283 ? 52.767 16.475 100.717 1.00 12.86 283 PHE A O 1
ATOM 2098 N N . LEU A 1 284 ? 54.579 17.705 101.235 1.00 12.83 284 LEU A N 1
ATOM 2099 C CA . LEU A 1 284 ? 53.891 18.961 100.949 1.00 11.90 284 LEU A CA 1
ATOM 2100 C C . LEU A 1 284 ? 53.471 19.044 99.486 1.00 13.16 284 LEU A C 1
ATOM 2101 O O . LEU A 1 284 ? 52.386 19.549 99.174 1.00 12.50 284 LEU A O 1
ATOM 2106 N N . ASP A 1 285 ? 54.320 18.559 98.573 1.00 15.51 285 ASP A N 1
ATOM 2107 C CA . ASP A 1 285 ? 53.930 18.495 97.167 1.00 16.26 285 ASP A CA 1
ATOM 2108 C C . ASP A 1 285 ? 52.708 17.604 96.979 1.00 14.86 285 ASP A C 1
ATOM 2109 O O . ASP A 1 285 ? 51.816 17.919 96.182 1.00 15.81 285 ASP A O 1
ATOM 2114 N N . ARG A 1 286 ? 52.649 16.484 97.705 1.00 17.93 286 ARG A N 1
ATOM 2115 C CA . ARG A 1 286 ? 51.501 15.591 97.583 1.00 17.26 286 ARG A CA 1
ATOM 2116 C C . ARG A 1 286 ? 50.233 16.248 98.112 1.00 16.13 286 ARG A C 1
ATOM 2117 O O . ARG A 1 286 ? 49.154 16.081 97.532 1.00 16.28 286 ARG A O 1
ATOM 2125 N N . VAL A 1 287 ? 50.339 16.991 99.216 1.00 11.63 287 VAL A N 1
ATOM 2126 C CA . VAL A 1 287 ? 49.177 17.701 99.744 1.00 10.23 287 VAL A CA 1
ATOM 2127 C C . VAL A 1 287 ? 48.725 18.778 98.768 1.00 11.89 287 VAL A C 1
ATOM 2128 O O . VAL A 1 287 ? 47.522 18.978 98.553 1.00 10.85 287 VAL A O 1
ATOM 2132 N N . ALA A 1 288 ? 49.678 19.489 98.160 1.00 13.25 288 ALA A N 1
ATOM 2133 C CA . ALA A 1 288 ? 49.332 20.463 97.129 1.00 14.00 288 ALA A CA 1
ATOM 2134 C C . ALA A 1 288 ? 48.583 19.805 95.978 1.00 14.05 288 ALA A C 1
ATOM 2135 O O . ALA A 1 288 ? 47.580 20.341 95.492 1.00 14.10 288 ALA A O 1
ATOM 2137 N N . ASP A 1 289 ? 49.055 18.636 95.532 1.00 15.84 289 ASP A N 1
ATOM 2138 C CA . ASP A 1 289 ? 48.352 17.891 94.492 1.00 16.72 289 ASP A CA 1
ATOM 2139 C C . ASP A 1 289 ? 46.964 17.474 94.961 1.00 15.54 289 ASP A C 1
ATOM 2140 O O . ASP A 1 289 ? 45.980 17.599 94.222 1.00 15.90 289 ASP A O 1
ATOM 2145 N N . SER A 1 290 ? 46.872 16.958 96.190 1.00 12.51 290 SER A N 1
ATOM 2146 C CA . SER A 1 290 ? 45.583 16.535 96.727 1.00 12.13 290 SER A CA 1
ATOM 2147 C C . SER A 1 290 ? 44.606 17.699 96.797 1.00 11.53 290 SER A C 1
ATOM 2148 O O . SER A 1 290 ? 43.416 17.540 96.501 1.00 13.07 290 SER A O 1
ATOM 2151 N N . ILE A 1 291 ? 45.091 18.879 97.188 1.00 10.91 291 ILE A N 1
ATOM 2152 C CA . ILE A 1 291 ? 44.232 20.060 97.238 1.00 11.16 291 ILE A CA 1
ATOM 2153 C C . ILE A 1 291 ? 43.704 20.385 95.847 1.00 12.31 291 ILE A C 1
ATOM 2154 O O . ILE A 1 291 ? 42.502 20.601 95.653 1.00 12.23 291 ILE A O 1
ATOM 2159 N N . ALA A 1 292 ? 44.597 20.410 94.856 1.00 14.43 292 ALA A N 1
ATOM 2160 C CA . ALA A 1 292 ? 44.195 20.768 93.499 1.00 16.31 292 ALA A CA 1
ATOM 2161 C C . ALA A 1 292 ? 43.173 19.784 92.942 1.00 16.63 292 ALA A C 1
ATOM 2162 O O . ALA A 1 292 ? 42.245 20.180 92.227 1.00 17.76 292 ALA A O 1
ATOM 2164 N N . ARG A 1 293 ? 43.319 18.498 93.268 1.00 18.57 293 ARG A N 1
ATOM 2165 C CA . ARG A 1 293 ? 42.400 17.492 92.745 1.00 19.40 293 ARG A CA 1
ATOM 2166 C C . ARG A 1 293 ? 41.076 17.484 93.500 1.00 19.54 293 ARG A C 1
ATOM 2167 O O . ARG A 1 293 ? 40.013 17.317 92.891 1.00 19.79 293 ARG A O 1
ATOM 2175 N N . LEU A 1 294 ? 41.115 17.666 94.822 1.00 15.89 294 LEU A N 1
ATOM 2176 C CA . LEU A 1 294 ? 39.907 17.510 95.625 1.00 15.17 294 LEU A CA 1
ATOM 2177 C C . LEU A 1 294 ? 39.050 18.770 95.649 1.00 14.95 294 LEU A C 1
ATOM 2178 O O . LEU A 1 294 ? 37.834 18.674 95.846 1.00 15.98 294 LEU A O 1
ATOM 2183 N N . LEU A 1 295 ? 39.653 19.944 95.453 1.00 14.96 295 LEU A N 1
ATOM 2184 C CA . LEU A 1 295 ? 38.910 21.196 95.604 1.00 15.58 295 LEU A CA 1
ATOM 2185 C C . LEU A 1 295 ? 37.674 21.285 94.714 1.00 17.44 295 LEU A C 1
ATOM 2186 O O . LEU A 1 295 ? 36.592 21.602 95.239 1.00 16.96 295 LEU A O 1
ATOM 2191 N N . PRO A 1 296 ? 37.736 21.029 93.400 1.00 19.55 296 PRO A N 1
ATOM 2192 C CA . PRO A 1 296 ? 36.518 21.167 92.581 1.00 20.70 296 PRO A CA 1
ATOM 2193 C C . PRO A 1 296 ? 35.440 20.141 92.893 1.00 20.84 296 PRO A C 1
ATOM 2194 O O . PRO A 1 296 ? 34.312 20.298 92.408 1.00 23.84 296 PRO A O 1
ATOM 2198 N N . THR A 1 297 ? 35.733 19.108 93.680 1.00 21.96 297 THR A N 1
ATOM 2199 C CA . THR A 1 297 ? 34.716 18.133 94.051 1.00 22.85 297 THR A CA 1
ATOM 2200 C C . THR A 1 297 ? 33.921 18.536 95.287 1.00 21.17 297 THR A C 1
ATOM 2201 O O . THR A 1 297 ? 32.962 17.842 95.637 1.00 22.95 297 THR A O 1
ATOM 2205 N N . MET A 1 298 ? 34.285 19.629 95.952 1.00 17.95 298 MET A N 1
ATOM 2206 C CA . MET A 1 298 ? 33.684 19.971 97.231 1.00 17.20 298 MET A CA 1
ATOM 2207 C C . MET A 1 298 ? 32.452 20.844 97.051 1.00 17.73 298 MET A C 1
ATOM 2208 O O . MET A 1 298 ? 32.443 21.773 96.238 1.00 17.74 298 MET A O 1
ATOM 2213 N N . GLU A 1 299 ? 31.409 20.533 97.823 1.00 21.18 299 GLU A N 1
ATOM 2214 C CA . GLU A 1 299 ? 30.173 21.305 97.757 1.00 23.37 299 GLU A CA 1
ATOM 2215 C C . GLU A 1 299 ? 30.427 22.779 98.051 1.00 22.82 299 GLU A C 1
ATOM 2216 O O . GLU A 1 299 ? 29.847 23.657 97.403 1.00 23.05 299 GLU A O 1
ATOM 2222 N N . ARG A 1 300 ? 31.304 23.069 99.010 1.00 15.10 300 ARG A N 1
ATOM 2223 C CA . ARG A 1 300 ? 31.639 24.441 99.385 1.00 15.00 300 ARG A CA 1
ATOM 2224 C C . ARG A 1 300 ? 32.974 24.875 98.791 1.00 14.19 300 ARG A C 1
ATOM 2225 O O . ARG A 1 300 ? 33.750 25.587 99.432 1.00 13.36 300 ARG A O 1
ATOM 2233 N N . ALA A 1 301 ? 33.247 24.462 97.549 1.00 14.41 301 ALA A N 1
ATOM 2234 C CA . ALA A 1 301 ? 34.541 24.731 96.926 1.00 15.14 301 ALA A CA 1
ATOM 2235 C C . ALA A 1 301 ? 34.819 26.226 96.811 1.00 15.56 301 ALA A C 1
ATOM 2236 O O . ALA A 1 301 ? 35.966 26.661 96.963 1.00 14.78 301 ALA A O 1
ATOM 2238 N N . GLU A 1 302 ? 33.789 27.029 96.526 1.00 17.72 302 GLU A N 1
ATOM 2239 C CA . GLU A 1 302 ? 34.008 28.465 96.374 1.00 19.06 302 GLU A CA 1
ATOM 2240 C C . GLU A 1 302 ? 34.455 29.100 97.687 1.00 17.56 302 GLU A C 1
ATOM 2241 O O . GLU A 1 302 ? 35.370 29.930 97.698 1.00 17.38 302 GLU A O 1
ATOM 2247 N N . ILE A 1 303 ? 33.830 28.717 98.803 1.00 15.83 303 ILE A N 1
ATOM 2248 C CA . ILE A 1 303 ? 34.265 29.227 100.100 1.00 14.88 303 ILE A CA 1
ATOM 2249 C C . ILE A 1 303 ? 35.659 28.715 100.436 1.00 13.90 303 ILE A C 1
ATOM 2250 O O . ILE A 1 303 ? 36.522 29.481 100.882 1.00 14.26 303 ILE A O 1
ATOM 2255 N N . ILE A 1 304 ? 35.904 27.417 100.224 1.00 13.62 304 ILE A N 1
ATOM 2256 C CA . ILE A 1 304 ? 37.220 26.848 100.512 1.00 13.29 304 ILE A CA 1
ATOM 2257 C C . ILE A 1 304 ? 38.295 27.565 99.709 1.00 15.37 304 ILE A C 1
ATOM 2258 O O . ILE A 1 304 ? 39.343 27.948 100.243 1.00 13.28 304 ILE A O 1
ATOM 2263 N N . ARG A 1 305 ? 38.047 27.758 98.411 1.00 13.48 305 ARG A N 1
ATOM 2264 C CA . ARG A 1 305 ? 39.052 28.373 97.551 1.00 14.26 305 ARG A CA 1
ATOM 2265 C C . ARG A 1 305 ? 39.353 29.799 97.986 1.00 14.86 305 ARG A C 1
ATOM 2266 O O . ARG A 1 305 ? 40.516 30.218 98.002 1.00 15.03 305 ARG A O 1
ATOM 2274 N N . THR A 1 306 ? 38.316 30.556 98.347 1.00 16.20 306 THR A N 1
ATOM 2275 C CA . THR A 1 306 ? 38.527 31.928 98.793 1.00 16.75 306 THR A CA 1
ATOM 2276 C C . THR A 1 306 ? 39.339 31.962 100.082 1.00 17.07 306 THR A C 1
ATOM 2277 O O . THR A 1 306 ? 40.277 32.759 100.214 1.00 16.03 306 THR A O 1
ATOM 2281 N N . SER A 1 307 ? 39.007 31.085 101.034 1.00 16.74 307 SER A N 1
ATOM 2282 C CA . SER A 1 307 ? 39.749 31.018 102.290 1.00 15.49 307 SER A CA 1
ATOM 2283 C C . SER A 1 307 ? 41.205 30.638 102.055 1.00 16.02 307 SER A C 1
ATOM 2284 O O . SER A 1 307 ? 42.120 31.277 102.588 1.00 17.21 307 SER A O 1
ATOM 2287 N N . LEU A 1 308 ? 41.442 29.589 101.261 1.00 13.19 308 LEU A N 1
ATOM 2288 C CA . LEU A 1 308 ? 42.814 29.165 100.999 1.00 13.61 308 LEU A CA 1
ATOM 2289 C C . LEU A 1 308 ? 43.586 30.239 100.244 1.00 15.75 308 LEU A C 1
ATOM 2290 O O . LEU A 1 308 ? 44.745 30.523 100.569 1.00 15.16 308 LEU A O 1
ATOM 2295 N N . GLU A 1 309 ? 42.958 30.847 99.232 1.00 23.37 309 GLU A N 1
ATOM 2296 C CA . GLU A 1 309 ? 43.622 31.904 98.475 1.00 24.76 309 GLU A CA 1
ATOM 2297 C C . GLU A 1 309 ? 44.011 33.070 99.374 1.00 25.35 309 GLU A C 1
ATOM 2298 O O . GLU A 1 309 ? 45.115 33.615 99.256 1.00 27.13 309 GLU A O 1
ATOM 2304 N N . GLY A 1 310 ? 43.124 33.461 100.283 1.00 19.02 310 GLY A N 1
ATOM 2305 C CA . GLY A 1 310 ? 43.379 34.611 101.124 1.00 20.50 310 GLY A CA 1
ATOM 2306 C C . GLY A 1 310 ? 44.285 34.341 102.307 1.00 21.60 310 GLY A C 1
ATOM 2307 O O . GLY A 1 310 ? 45.129 35.177 102.644 1.00 20.79 310 GLY A O 1
ATOM 2308 N N . ARG A 1 311 ? 44.128 33.180 102.951 1.00 17.81 311 ARG A N 1
ATOM 2309 C CA . ARG A 1 311 ? 44.779 32.945 104.232 1.00 17.76 311 ARG A CA 1
ATOM 2310 C C . ARG A 1 311 ? 45.438 31.579 104.375 1.00 16.76 311 ARG A C 1
ATOM 2311 O O . ARG A 1 311 ? 46.018 31.313 105.431 1.00 16.78 311 ARG A O 1
ATOM 2319 N N . GLY A 1 312 ? 45.375 30.705 103.364 1.00 12.89 312 GLY A N 1
ATOM 2320 C CA . GLY A 1 312 ? 45.949 29.382 103.492 1.00 11.86 312 GLY A CA 1
ATOM 2321 C C . GLY A 1 312 ? 47.403 29.308 103.049 1.00 13.37 312 GLY A C 1
ATOM 2322 O O . GLY A 1 312 ? 47.889 30.165 102.315 1.00 13.85 312 GLY A O 1
ATOM 2323 N N . ALA A 1 313 ? 48.098 28.263 103.503 1.00 12.44 313 ALA A N 1
ATOM 2324 C CA . ALA A 1 313 ? 49.490 28.073 103.108 1.00 12.56 313 ALA A CA 1
ATOM 2325 C C . ALA A 1 313 ? 49.972 26.691 103.525 1.00 12.60 313 ALA A C 1
ATOM 2326 O O . ALA A 1 313 ? 49.505 26.131 104.520 1.00 10.95 313 ALA A O 1
ATOM 2328 N N . LEU A 1 314 ? 50.913 26.155 102.748 1.00 13.41 314 LEU A N 1
ATOM 2329 C CA . LEU A 1 314 ? 51.738 25.024 103.154 1.00 14.33 314 LEU A CA 1
ATOM 2330 C C . LEU A 1 314 ? 53.144 25.545 103.413 1.00 15.13 314 LEU A C 1
ATOM 2331 O O . LEU A 1 314 ? 53.717 26.239 102.566 1.00 15.74 314 LEU A O 1
ATOM 2336 N N . ILE A 1 315 ? 53.695 25.219 104.580 1.00 12.36 315 ILE A N 1
ATOM 2337 C CA . ILE A 1 315 ? 54.958 25.789 105.037 1.00 13.05 315 ILE A CA 1
ATOM 2338 C C . ILE A 1 315 ? 55.970 24.666 105.212 1.00 13.42 315 ILE A C 1
ATOM 2339 O O . ILE A 1 315 ? 55.751 23.745 106.009 1.00 12.63 315 ILE A O 1
ATOM 2344 N N . GLN A 1 316 ? 57.072 24.747 104.471 1.00 18.00 316 GLN A N 1
ATOM 2345 C CA . GLN A 1 316 ? 58.193 23.840 104.661 1.00 18.93 316 GLN A CA 1
ATOM 2346 C C . GLN A 1 316 ? 59.084 24.341 105.788 1.00 19.80 316 GLN A C 1
ATOM 2347 O O . GLN A 1 316 ? 59.375 25.537 105.883 1.00 20.25 316 GLN A O 1
ATOM 2353 N N . VAL A 1 317 ? 59.511 23.419 106.650 1.00 15.81 317 VAL A N 1
ATOM 2354 C CA . VAL A 1 317 ? 60.472 23.711 107.704 1.00 16.78 317 VAL A CA 1
ATOM 2355 C C . VAL A 1 317 ? 61.579 22.667 107.646 1.00 17.70 317 VAL A C 1
ATOM 2356 O O . VAL A 1 317 ? 61.498 21.679 106.914 1.00 17.38 317 VAL A O 1
ATOM 2360 N N . ALA A 1 318 ? 62.628 22.899 108.439 1.00 22.06 318 ALA A N 1
ATOM 2361 C CA . ALA A 1 318 ? 63.807 22.045 108.368 1.00 22.03 318 ALA A CA 1
ATOM 2362 C C . ALA A 1 318 ? 63.613 20.734 109.122 1.00 22.21 318 ALA A C 1
ATOM 2363 O O . ALA A 1 318 ? 64.022 19.674 108.637 1.00 22.53 318 ALA A O 1
ATOM 2365 N N . ASP A 1 319 ? 62.992 20.780 110.298 1.00 21.78 319 ASP A N 1
ATOM 2366 C CA . ASP A 1 319 ? 62.920 19.610 111.164 1.00 22.75 319 ASP A CA 1
ATOM 2367 C C . ASP A 1 319 ? 61.780 19.792 112.159 1.00 20.54 319 ASP A C 1
ATOM 2368 O O . ASP A 1 319 ? 61.030 20.771 112.106 1.00 19.87 319 ASP A O 1
ATOM 2373 N N . GLN A 1 320 ? 61.659 18.827 113.076 1.00 20.27 320 GLN A N 1
ATOM 2374 C CA . GLN A 1 320 ? 60.592 18.870 114.072 1.00 19.90 320 GLN A CA 1
ATOM 2375 C C . GLN A 1 320 ? 60.716 20.101 114.964 1.00 21.15 320 GLN A C 1
ATOM 2376 O O . GLN A 1 320 ? 59.708 20.726 115.316 1.00 19.74 320 GLN A O 1
ATOM 2382 N N . ALA A 1 321 ? 61.946 20.470 115.333 1.00 20.20 321 ALA A N 1
ATOM 2383 C CA . ALA A 1 321 ? 62.139 21.625 116.204 1.00 21.68 321 ALA A CA 1
ATOM 2384 C C . ALA A 1 321 ? 61.656 22.908 115.540 1.00 20.04 321 ALA A C 1
ATOM 2385 O O . ALA A 1 321 ? 60.996 23.735 116.180 1.00 20.79 321 ALA A O 1
ATOM 2387 N N . GLN A 1 322 ? 61.975 23.096 114.255 1.00 18.44 322 GLN A N 1
ATOM 2388 C CA . GLN A 1 322 ? 61.526 24.303 113.569 1.00 18.75 322 GLN A CA 1
ATOM 2389 C C . GLN A 1 322 ? 60.032 24.262 113.279 1.00 18.32 322 GLN A C 1
ATOM 2390 O O . GLN A 1 322 ? 59.378 25.311 113.265 1.00 17.01 322 GLN A O 1
ATOM 2396 N N . ALA A 1 323 ? 59.476 23.071 113.036 1.00 17.68 323 ALA A N 1
ATOM 2397 C CA . ALA A 1 323 ? 58.032 22.964 112.872 1.00 16.34 323 ALA A CA 1
ATOM 2398 C C . ALA A 1 323 ? 57.309 23.468 114.111 1.00 16.13 323 ALA A C 1
ATOM 2399 O O . ALA A 1 323 ? 56.301 24.178 114.010 1.00 16.29 323 ALA A O 1
ATOM 2401 N N . CYS A 1 324 ? 57.823 23.128 115.293 1.00 19.89 324 CYS A N 1
ATOM 2402 C CA . CYS A 1 324 ? 57.179 23.557 116.528 1.00 20.03 324 CYS A CA 1
ATOM 2403 C C . CYS A 1 324 ? 57.405 25.042 116.786 1.00 21.75 324 CYS A C 1
ATOM 2404 O O . CYS A 1 324 ? 56.516 25.726 117.308 1.00 20.94 324 CYS A O 1
ATOM 2407 N N . ALA A 1 325 ? 58.585 25.558 116.435 1.00 18.72 325 ALA A N 1
ATOM 2408 C CA . ALA A 1 325 ? 58.834 26.988 116.593 1.00 20.39 325 ALA A CA 1
ATOM 2409 C C . ALA A 1 325 ? 57.877 27.806 115.736 1.00 19.95 325 ALA A C 1
ATOM 2410 O O . ALA A 1 325 ? 57.313 28.804 116.200 1.00 19.70 325 ALA A O 1
ATOM 2412 N N . VAL A 1 326 ? 57.674 27.391 114.484 1.00 18.87 326 VAL A N 1
ATOM 2413 C CA . VAL A 1 326 ? 56.722 28.078 113.619 1.00 18.11 326 VAL A CA 1
ATOM 2414 C C . VAL A 1 326 ? 55.313 27.943 114.177 1.00 17.81 326 VAL A C 1
ATOM 2415 O O . VAL A 1 326 ? 54.545 28.913 114.212 1.00 17.72 326 VAL A O 1
ATOM 2419 N N . ALA A 1 327 ? 54.958 26.740 114.633 1.00 16.52 327 ALA A N 1
ATOM 2420 C CA . ALA A 1 327 ? 53.639 26.522 115.217 1.00 15.39 327 ALA A CA 1
ATOM 2421 C C . ALA A 1 327 ? 53.421 27.406 116.437 1.00 17.54 327 ALA A C 1
ATOM 2422 O O . ALA A 1 327 ? 52.350 28.004 116.597 1.00 17.23 327 ALA A O 1
ATOM 2424 N N . ASN A 1 328 ? 54.427 27.504 117.308 1.00 21.17 328 ASN A N 1
ATOM 2425 C CA . ASN A 1 328 ? 54.292 28.334 118.500 1.00 22.82 328 ASN A CA 1
ATOM 2426 C C . ASN A 1 328 ? 54.135 29.805 118.135 1.00 23.26 328 ASN A C 1
ATOM 2427 O O . ASN A 1 328 ? 53.401 30.544 118.802 1.00 23.47 328 ASN A O 1
ATOM 2432 N N . ARG A 1 329 ? 54.821 30.249 117.080 1.00 25.55 329 ARG A N 1
ATOM 2433 C CA . ARG A 1 329 ? 54.675 31.630 116.629 1.00 25.81 329 ARG A CA 1
ATOM 2434 C C . ARG A 1 329 ? 53.288 31.874 116.047 1.00 26.10 329 ARG A C 1
ATOM 2435 O O . ARG A 1 329 ? 52.693 32.936 116.267 1.00 26.76 329 ARG A O 1
ATOM 2443 N N . ILE A 1 330 ? 52.754 30.899 115.308 1.00 18.67 330 ILE A N 1
ATOM 2444 C CA . ILE A 1 330 ? 51.413 31.035 114.748 1.00 16.84 330 ILE A CA 1
ATOM 2445 C C . ILE A 1 330 ? 50.377 31.118 115.863 1.00 17.09 330 ILE A C 1
ATOM 2446 O O . ILE A 1 330 ? 49.385 31.852 115.758 1.00 16.94 330 ILE A O 1
ATOM 2451 N N . ALA A 1 331 ? 50.607 30.395 116.955 1.00 18.57 331 ALA A N 1
ATOM 2452 C CA . ALA A 1 331 ? 49.696 30.352 118.093 1.00 18.98 331 ALA A CA 1
ATOM 2453 C C . ALA A 1 331 ? 48.274 29.982 117.652 1.00 18.68 331 ALA A C 1
ATOM 2454 O O . ALA A 1 331 ? 47.346 30.774 117.806 1.00 18.52 331 ALA A O 1
ATOM 2456 N N . PRO A 1 332 ? 48.083 28.776 117.116 1.00 16.93 332 PRO A N 1
ATOM 2457 C CA . PRO A 1 332 ? 46.798 28.435 116.500 1.00 16.17 332 PRO A CA 1
ATOM 2458 C C . PRO A 1 332 ? 45.706 28.186 117.526 1.00 16.71 332 PRO A C 1
ATOM 2459 O O . PRO A 1 332 ? 45.944 27.630 118.601 1.00 17.01 332 PRO A O 1
ATOM 2463 N N . GLU A 1 333 ? 44.488 28.596 117.175 1.00 15.61 333 GLU A N 1
ATOM 2464 C CA . GLU A 1 333 ? 43.347 28.287 118.028 1.00 16.58 333 GLU A CA 1
ATOM 2465 C C . GLU A 1 333 ? 43.002 26.801 117.981 1.00 15.85 333 GLU A C 1
ATOM 2466 O O . GLU A 1 333 ? 42.539 26.243 118.981 1.00 14.51 333 GLU A O 1
ATOM 2472 N N . HIS A 1 334 ? 43.224 26.143 116.843 1.00 15.84 334 HIS A N 1
ATOM 2473 C CA . HIS A 1 334 ? 43.165 24.689 116.752 1.00 15.44 334 HIS A CA 1
ATOM 2474 C C . HIS A 1 334 ? 44.470 24.177 116.167 1.00 14.87 334 HIS A C 1
ATOM 2475 O O . HIS A 1 334 ? 44.946 24.697 115.153 1.00 14.58 334 HIS A O 1
ATOM 2482 N N . LEU A 1 335 ? 45.038 23.155 116.800 1.00 11.25 335 LEU A N 1
ATOM 2483 C CA . LEU A 1 335 ? 46.286 22.545 116.366 1.00 10.50 335 LEU A CA 1
ATOM 2484 C C . LEU A 1 335 ? 46.066 21.057 116.143 1.00 10.15 335 LEU A C 1
ATOM 2485 O O . LEU A 1 335 ? 45.578 20.358 117.036 1.00 9.90 335 LEU A O 1
ATOM 2490 N N . GLU A 1 336 ? 46.421 20.575 114.960 1.00 12.05 336 GLU A N 1
ATOM 2491 C CA . GLU A 1 336 ? 46.317 19.158 114.636 1.00 11.30 336 GLU A CA 1
ATOM 2492 C C . GLU A 1 336 ? 47.736 18.615 114.533 1.00 12.52 336 GLU A C 1
ATOM 2493 O O . GLU A 1 336 ? 48.460 18.945 113.590 1.00 11.95 336 GLU A O 1
ATOM 2499 N N . LEU A 1 337 ? 48.134 17.791 115.504 1.00 10.58 337 LEU A N 1
ATOM 2500 C CA . LEU A 1 337 ? 49.488 17.238 115.542 1.00 11.37 337 LEU A CA 1
ATOM 2501 C C . LEU A 1 337 ? 49.470 15.863 114.881 1.00 11.02 337 LEU A C 1
ATOM 2502 O O . LEU A 1 337 ? 49.454 14.818 115.534 1.00 10.76 337 LEU A O 1
ATOM 2507 N N . SER A 1 338 ? 49.474 15.879 113.545 1.00 11.55 338 SER A N 1
ATOM 2508 C CA . SER A 1 338 ? 49.410 14.658 112.739 1.00 10.97 338 SER A CA 1
ATOM 2509 C C . SER A 1 338 ? 50.816 14.074 112.592 1.00 11.75 338 SER A C 1
ATOM 2510 O O . SER A 1 338 ? 51.446 14.121 111.534 1.00 11.98 338 SER A O 1
ATOM 2513 N N . VAL A 1 339 ? 51.314 13.517 113.699 1.00 10.18 339 VAL A N 1
ATOM 2514 C CA . VAL A 1 339 ? 52.679 13.010 113.789 1.00 11.69 339 VAL A CA 1
ATOM 2515 C C . VAL A 1 339 ? 52.673 11.696 114.565 1.00 11.64 339 VAL A C 1
ATOM 2516 O O . VAL A 1 339 ? 51.676 11.312 115.177 1.00 10.91 339 VAL A O 1
ATOM 2520 N N . ALA A 1 340 ? 53.824 11.017 114.553 1.00 12.94 340 ALA A N 1
ATOM 2521 C CA . ALA A 1 340 ? 53.909 9.679 115.135 1.00 14.08 340 ALA A CA 1
ATOM 2522 C C . ALA A 1 340 ? 53.787 9.709 116.655 1.00 14.41 340 ALA A C 1
ATOM 2523 O O . ALA A 1 340 ? 53.072 8.888 117.241 1.00 14.61 340 ALA A O 1
ATOM 2525 N N . ASP A 1 341 ? 54.495 10.632 117.310 1.00 12.30 341 ASP A N 1
ATOM 2526 C CA . ASP A 1 341 ? 54.504 10.785 118.768 1.00 13.74 341 ASP A CA 1
ATOM 2527 C C . ASP A 1 341 ? 54.084 12.201 119.145 1.00 12.84 341 ASP A C 1
ATOM 2528 O O . ASP A 1 341 ? 54.924 13.016 119.556 1.00 13.00 341 ASP A O 1
ATOM 2533 N N . PRO A 1 342 ? 52.788 12.511 119.073 1.00 14.85 342 PRO A N 1
ATOM 2534 C CA . PRO A 1 342 ? 52.350 13.900 119.300 1.00 14.32 342 PRO A CA 1
ATOM 2535 C C . PRO A 1 342 ? 52.696 14.444 120.674 1.00 14.79 342 PRO A C 1
ATOM 2536 O O . PRO A 1 342 ? 52.954 15.648 120.795 1.00 15.10 342 PRO A O 1
ATOM 2540 N N . GLU A 1 343 ? 52.718 13.605 121.714 1.00 15.11 343 GLU A N 1
ATOM 2541 C CA . GLU A 1 343 ? 53.085 14.095 123.038 1.00 17.02 343 GLU A CA 1
ATOM 2542 C C . GLU A 1 343 ? 54.545 14.526 123.125 1.00 18.05 343 GLU A C 1
ATOM 2543 O O . GLU A 1 343 ? 54.912 15.197 124.096 1.00 18.60 343 GLU A O 1
ATOM 2549 N N . SER A 1 344 ? 55.381 14.158 122.149 1.00 16.40 344 SER A N 1
ATOM 2550 C CA . SER A 1 344 ? 56.742 14.680 122.080 1.00 18.36 344 SER A CA 1
ATOM 2551 C C . SER A 1 344 ? 56.809 16.062 121.448 1.00 17.90 344 SER A C 1
ATOM 2552 O O . SER A 1 344 ? 57.771 16.796 121.696 1.00 18.88 344 SER A O 1
ATOM 2555 N N . TRP A 1 345 ? 55.823 16.425 120.631 1.00 15.89 345 TRP A N 1
ATOM 2556 C CA . TRP A 1 345 ? 55.822 17.707 119.938 1.00 15.52 345 TRP A CA 1
ATOM 2557 C C . TRP A 1 345 ? 55.171 18.809 120.764 1.00 17.21 345 TRP A C 1
ATOM 2558 O O . TRP A 1 345 ? 55.632 19.956 120.736 1.00 17.32 345 TRP A O 1
ATOM 2569 N N . LEU A 1 346 ? 54.109 18.476 121.495 1.00 20.67 346 LEU A N 1
ATOM 2570 C CA . LEU A 1 346 ? 53.332 19.484 122.212 1.00 21.97 346 LEU A CA 1
ATOM 2571 C C . LEU A 1 346 ? 54.142 20.367 123.159 1.00 24.36 346 LEU A C 1
ATOM 2572 O O . LEU A 1 346 ? 53.844 21.573 123.227 1.00 23.90 346 LEU A O 1
ATOM 2577 N N . PRO A 1 347 ? 55.130 19.867 123.916 1.00 23.38 347 PRO A N 1
ATOM 2578 C CA . PRO A 1 347 ? 55.864 20.764 124.827 1.00 26.09 347 PRO A CA 1
ATOM 2579 C C . PRO A 1 347 ? 56.459 21.986 124.150 1.00 26.24 347 PRO A C 1
ATOM 2580 O O . PRO A 1 347 ? 56.604 23.032 124.796 1.00 28.51 347 PRO A O 1
ATOM 2584 N N . GLU A 1 348 ? 56.802 21.894 122.868 1.00 27.97 348 GLU A N 1
ATOM 2585 C CA . GLU A 1 348 ? 57.376 23.018 122.142 1.00 29.72 348 GLU A CA 1
ATOM 2586 C C . GLU A 1 348 ? 56.324 23.898 121.479 1.00 29.22 348 GLU A C 1
ATOM 2587 O O . GLU A 1 348 ? 56.688 24.834 120.760 1.00 30.07 348 GLU A O 1
ATOM 2593 N N . ILE A 1 349 ? 55.037 23.616 121.683 1.00 21.10 349 ILE A N 1
ATOM 2594 C CA . ILE A 1 349 ? 53.970 24.433 121.112 1.00 19.80 349 ILE A CA 1
ATOM 2595 C C . ILE A 1 349 ? 52.985 24.812 122.209 1.00 21.83 349 ILE A C 1
ATOM 2596 O O . ILE A 1 349 ? 51.824 24.390 122.186 1.00 20.57 349 ILE A O 1
ATOM 2601 N N . ARG A 1 350 ? 53.431 25.618 123.170 1.00 28.89 350 ARG A N 1
ATOM 2602 C CA . ARG A 1 350 ? 52.587 25.937 124.313 1.00 29.58 350 ARG A CA 1
ATOM 2603 C C . ARG A 1 350 ? 51.536 26.997 124.011 1.00 30.36 350 ARG A C 1
ATOM 2604 O O . ARG A 1 350 ? 50.661 27.222 124.851 1.00 30.95 350 ARG A O 1
ATOM 2612 N N . HIS A 1 351 ? 51.593 27.656 122.852 1.00 26.62 351 HIS A N 1
ATOM 2613 C CA . HIS A 1 351 ? 50.679 28.747 122.540 1.00 27.40 351 HIS A CA 1
ATOM 2614 C C . HIS A 1 351 ? 49.496 28.310 121.680 1.00 27.02 351 HIS A C 1
ATOM 2615 O O . HIS A 1 351 ? 48.800 29.162 121.119 1.00 28.34 351 HIS A O 1
ATOM 2622 N N . ALA A 1 352 ? 49.241 27.009 121.581 1.00 25.28 352 ALA A N 1
ATOM 2623 C CA . ALA A 1 352 ? 48.136 26.494 120.785 1.00 23.46 352 ALA A CA 1
ATOM 2624 C C . ALA A 1 352 ? 46.880 26.328 121.634 1.00 24.27 352 ALA A C 1
ATOM 2625 O O . ALA A 1 352 ? 46.950 26.042 122.831 1.00 24.65 352 ALA A O 1
ATOM 2627 N N . GLY A 1 353 ? 45.723 26.497 120.998 1.00 22.76 353 GLY A N 1
ATOM 2628 C CA . GLY A 1 353 ? 44.454 26.312 121.679 1.00 23.50 353 GLY A CA 1
ATOM 2629 C C . GLY A 1 353 ? 44.067 24.855 121.849 1.00 23.00 353 GLY A C 1
ATOM 2630 O O . GLY A 1 353 ? 44.747 24.106 122.556 1.00 23.74 353 GLY A O 1
ATOM 2631 N N . ALA A 1 354 ? 42.976 24.440 121.210 1.00 17.91 354 ALA A N 1
ATOM 2632 C CA . ALA A 1 354 ? 42.565 23.043 121.263 1.00 16.41 354 ALA A CA 1
ATOM 2633 C C . ALA A 1 354 ? 43.499 22.189 120.416 1.00 15.99 354 ALA A C 1
ATOM 2634 O O . ALA A 1 354 ? 43.895 22.579 119.314 1.00 15.32 354 ALA A O 1
ATOM 2636 N N . ILE A 1 355 ? 43.848 21.012 120.930 1.00 14.24 355 ILE A N 1
ATOM 2637 C CA . ILE A 1 355 ? 44.848 20.156 120.304 1.00 14.53 355 ILE A CA 1
ATOM 2638 C C . ILE A 1 355 ? 44.200 18.845 119.888 1.00 14.42 355 ILE A C 1
ATOM 2639 O O . ILE A 1 355 ? 43.470 18.224 120.670 1.00 13.48 355 ILE A O 1
ATOM 2644 N N . PHE A 1 356 ? 44.488 18.424 118.661 1.00 11.46 356 PHE A N 1
ATOM 2645 C CA . PHE A 1 356 ? 44.022 17.164 118.103 1.00 11.01 356 PHE A CA 1
ATOM 2646 C C . PHE A 1 356 ? 45.257 16.354 117.743 1.00 12.20 356 PHE A C 1
ATOM 2647 O O . PHE A 1 356 ? 46.070 16.793 116.923 1.00 12.12 356 PHE A O 1
ATOM 2655 N N . MET A 1 357 ? 45.410 15.191 118.370 1.00 16.56 357 MET A N 1
ATOM 2656 C CA . MET A 1 357 ? 46.677 14.473 118.379 1.00 17.96 357 MET A CA 1
ATOM 2657 C C . MET A 1 357 ? 46.611 13.202 117.545 1.00 17.34 357 MET A C 1
ATOM 2658 O O . MET A 1 357 ? 45.634 12.449 117.610 1.00 17.65 357 MET A O 1
ATOM 2663 N N . GLY A 1 358 ? 47.676 12.956 116.789 1.00 12.83 358 GLY A N 1
ATOM 2664 C CA . GLY A 1 358 ? 47.807 11.730 116.034 1.00 12.58 358 GLY A CA 1
ATOM 2665 C C . GLY A 1 358 ? 47.177 11.818 114.661 1.00 13.15 358 GLY A C 1
ATOM 2666 O O . GLY A 1 358 ? 46.560 12.812 114.267 1.00 12.85 358 GLY A O 1
ATOM 2667 N N . ARG A 1 359 ? 47.336 10.727 113.917 1.00 12.28 359 ARG A N 1
ATOM 2668 C CA . ARG A 1 359 ? 46.880 10.679 112.537 1.00 11.53 359 ARG A CA 1
ATOM 2669 C C . ARG A 1 359 ? 45.382 10.451 112.416 1.00 11.75 359 ARG A C 1
ATOM 2670 O O . ARG A 1 359 ? 44.814 10.718 111.352 1.00 10.84 359 ARG A O 1
ATOM 2678 N N . TYR A 1 360 ? 44.737 9.963 113.471 1.00 19.49 360 TYR A N 1
ATOM 2679 C CA . TYR A 1 360 ? 43.342 9.559 113.412 1.00 19.32 360 TYR A CA 1
ATOM 2680 C C . TYR A 1 360 ? 42.393 10.615 113.945 1.00 19.16 360 TYR A C 1
ATOM 2681 O O . TYR A 1 360 ? 41.178 10.404 113.923 1.00 20.61 360 TYR A O 1
ATOM 2690 N N . THR A 1 361 ? 42.900 11.739 114.420 1.00 12.15 361 THR A N 1
ATOM 2691 C CA . THR A 1 361 ? 42.067 12.749 115.059 1.00 11.96 361 THR A CA 1
ATOM 2692 C C . THR A 1 361 ? 42.027 13.989 114.173 1.00 11.88 361 THR A C 1
ATOM 2693 O O . THR A 1 361 ? 42.976 14.778 114.139 1.00 12.50 361 THR A O 1
ATOM 2697 N N . ALA A 1 362 ? 40.924 14.149 113.455 1.00 23.94 362 ALA A N 1
ATOM 2698 C CA . ALA A 1 362 ? 40.695 15.325 112.639 1.00 23.87 362 ALA A CA 1
ATOM 2699 C C . ALA A 1 362 ? 40.014 16.404 113.474 1.00 24.32 362 ALA A C 1
ATOM 2700 O O . ALA A 1 362 ? 39.253 16.114 114.399 1.00 22.84 362 ALA A O 1
ATOM 2702 N N . GLU A 1 363 ? 40.324 17.661 113.161 1.00 25.59 363 GLU A N 1
ATOM 2703 C CA . GLU A 1 363 ? 39.755 18.775 113.912 1.00 24.99 363 GLU A CA 1
ATOM 2704 C C . GLU A 1 363 ? 38.247 18.855 113.752 1.00 25.38 363 GLU A C 1
ATOM 2705 O O . GLU A 1 363 ? 37.565 19.473 114.580 1.00 24.21 363 GLU A O 1
ATOM 2711 N N . ALA A 1 364 ? 37.712 18.224 112.709 1.00 19.60 364 ALA A N 1
ATOM 2712 C CA . ALA A 1 364 ? 36.271 18.199 112.528 1.00 18.11 364 ALA A CA 1
ATOM 2713 C C . ALA A 1 364 ? 35.587 17.467 113.674 1.00 20.03 364 ALA A C 1
ATOM 2714 O O . ALA A 1 364 ? 34.420 17.737 113.974 1.00 20.32 364 ALA A O 1
ATOM 2716 N N . LEU A 1 365 ? 36.303 16.552 114.338 1.00 16.01 365 LEU A N 1
ATOM 2717 C CA . LEU A 1 365 ? 35.749 15.886 115.512 1.00 16.18 365 LEU A CA 1
ATOM 2718 C C . LEU A 1 365 ? 35.514 16.866 116.657 1.00 15.93 365 LEU A C 1
ATOM 2719 O O . LEU A 1 365 ? 34.628 16.646 117.492 1.00 16.00 365 LEU A O 1
ATOM 2724 N N . GLY A 1 366 ? 36.295 17.946 116.717 1.00 22.41 366 GLY A N 1
ATOM 2725 C CA . GLY A 1 366 ? 36.075 18.945 117.752 1.00 22.69 366 GLY A CA 1
ATOM 2726 C C . GLY A 1 366 ? 34.809 19.750 117.528 1.00 23.83 366 GLY A C 1
ATOM 2727 O O . GLY A 1 366 ? 34.108 20.101 118.481 1.00 24.28 366 GLY A O 1
ATOM 2728 N N . ASP A 1 367 ? 34.491 20.046 116.264 1.00 17.18 367 ASP A N 1
ATOM 2729 C CA . ASP A 1 367 ? 33.284 20.808 115.962 1.00 16.99 367 ASP A CA 1
ATOM 2730 C C . ASP A 1 367 ? 32.027 19.976 116.169 1.00 18.24 367 ASP A C 1
ATOM 2731 O O . ASP A 1 367 ? 30.968 20.523 116.499 1.00 17.32 367 ASP A O 1
ATOM 2736 N N . TYR A 1 368 ? 32.118 18.663 115.979 1.00 19.98 368 TYR A N 1
ATOM 2737 C CA . TYR A 1 368 ? 30.967 17.791 116.153 1.00 21.61 368 TYR A CA 1
ATOM 2738 C C . TYR A 1 368 ? 31.212 16.824 117.304 1.00 23.25 368 TYR A C 1
ATOM 2739 O O . TYR A 1 368 ? 31.045 15.610 117.151 1.00 26.34 368 TYR A O 1
ATOM 2748 N N . CYS A 1 369 ? 31.610 17.361 118.456 1.00 54.61 369 CYS A N 1
ATOM 2749 C CA . CYS A 1 369 ? 31.889 16.533 119.621 1.00 57.57 369 CYS A CA 1
ATOM 2750 C C . CYS A 1 369 ? 30.656 15.735 120.026 1.00 59.21 369 CYS A C 1
ATOM 2751 O O . CYS A 1 369 ? 29.528 16.234 119.983 1.00 59.46 369 CYS A O 1
ATOM 2754 N N . ALA A 1 370 ? 30.879 14.481 120.416 1.00 50.25 370 ALA A N 1
ATOM 2755 C CA . ALA A 1 370 ? 29.810 13.583 120.830 1.00 49.23 370 ALA A CA 1
ATOM 2756 C C . ALA A 1 370 ? 29.488 13.692 122.315 1.00 49.50 370 ALA A C 1
ATOM 2757 O O . ALA A 1 370 ? 28.691 12.896 122.822 1.00 48.99 370 ALA A O 1
ATOM 2759 N N . GLY A 1 371 ? 30.084 14.652 123.018 1.00 39.61 371 GLY A N 1
ATOM 2760 C CA . GLY A 1 371 ? 29.863 14.812 124.435 1.00 40.07 371 GLY A CA 1
ATOM 2761 C C . GLY A 1 371 ? 30.848 14.011 125.264 1.00 40.06 371 GLY A C 1
ATOM 2762 O O . GLY A 1 371 ? 31.370 12.981 124.827 1.00 41.73 371 GLY A O 1
ATOM 2763 N N . PRO A 1 372 ? 31.128 14.478 126.492 1.00 38.32 372 PRO A N 1
ATOM 2764 C CA . PRO A 1 372 ? 32.041 13.780 127.404 1.00 38.58 372 PRO A CA 1
ATOM 2765 C C . PRO A 1 372 ? 31.398 12.555 128.047 1.00 39.30 372 PRO A C 1
ATOM 2766 O O . PRO A 1 372 ? 32.053 11.517 128.139 1.00 42.90 372 PRO A O 1
ATOM 2770 N N . GLY A 1 389 ? 31.727 26.601 131.719 1.00 25.40 389 GLY A N 1
ATOM 2771 C CA . GLY A 1 389 ? 30.817 25.636 132.308 1.00 19.67 389 GLY A CA 1
ATOM 2772 C C . GLY A 1 389 ? 29.757 26.273 133.184 1.00 17.71 389 GLY A C 1
ATOM 2773 O O . GLY A 1 389 ? 29.433 27.449 133.014 1.00 17.05 389 GLY A O 1
ATOM 2774 N N . VAL A 1 390 ? 29.227 25.488 134.127 1.00 14.18 390 VAL A N 1
ATOM 2775 C CA . VAL A 1 390 ? 28.169 25.965 135.016 1.00 14.14 390 VAL A CA 1
ATOM 2776 C C . VAL A 1 390 ? 28.614 27.218 135.759 1.00 13.96 390 VAL A C 1
ATOM 2777 O O . VAL A 1 390 ? 27.833 28.162 135.939 1.00 13.91 390 VAL A O 1
ATOM 2781 N N . TYR A 1 391 ? 29.877 27.248 136.194 1.00 18.92 391 TYR A N 1
ATOM 2782 C CA . TYR A 1 391 ? 30.395 28.398 136.932 1.00 19.64 391 TYR A CA 1
ATOM 2783 C C . TYR A 1 391 ? 30.176 29.698 136.168 1.00 19.13 391 TYR A C 1
ATOM 2784 O O . TYR A 1 391 ? 29.887 30.740 136.769 1.00 19.40 391 TYR A O 1
ATOM 2793 N N . ASP A 1 392 ? 30.313 29.657 134.841 1.00 19.61 392 ASP A N 1
ATOM 2794 C CA . ASP A 1 392 ? 30.181 30.852 134.017 1.00 19.56 392 ASP A CA 1
ATOM 2795 C C . ASP A 1 392 ? 28.765 31.417 134.009 1.00 19.20 392 ASP A C 1
ATOM 2796 O O . ASP A 1 392 ? 28.570 32.538 133.528 1.00 18.24 392 ASP A O 1
ATOM 2801 N N . PHE A 1 393 ? 27.778 30.681 134.524 1.00 13.83 393 PHE A N 1
ATOM 2802 C CA . PHE A 1 393 ? 26.397 31.144 134.559 1.00 13.92 393 PHE A CA 1
ATOM 2803 C C . PHE A 1 393 ? 25.896 31.362 135.982 1.00 13.88 393 PHE A C 1
ATOM 2804 O O . PHE A 1 393 ? 24.684 31.370 136.219 1.00 13.98 393 PHE A O 1
ATOM 2812 N N . GLN A 1 394 ? 26.808 31.549 136.927 1.00 14.62 394 GLN A N 1
ATOM 2813 C CA . GLN A 1 394 ? 26.467 31.824 138.311 1.00 14.87 394 GLN A CA 1
ATOM 2814 C C . GLN A 1 394 ? 27.105 33.138 138.736 1.00 14.77 394 GLN A C 1
ATOM 2815 O O . GLN A 1 394 ? 28.174 33.515 138.245 1.00 14.07 394 GLN A O 1
ATOM 2821 N N . LYS A 1 395 ? 26.434 33.843 139.640 1.00 19.80 395 LYS A N 1
ATOM 2822 C CA . LYS A 1 395 ? 27.023 34.981 140.327 1.00 19.72 395 LYS A CA 1
ATOM 2823 C C . LYS A 1 395 ? 27.375 34.558 141.746 1.00 20.45 395 LYS A C 1
ATOM 2824 O O . LYS A 1 395 ? 26.666 33.752 142.357 1.00 19.24 395 LYS A O 1
ATOM 2830 N N . ARG A 1 396 ? 28.486 35.078 142.257 1.00 20.14 396 ARG A N 1
ATOM 2831 C CA . ARG A 1 396 ? 28.986 34.675 143.563 1.00 19.87 396 ARG A CA 1
ATOM 2832 C C . ARG A 1 396 ? 29.223 35.893 144.438 1.00 21.15 396 ARG A C 1
ATOM 2833 O O . ARG A 1 396 ? 29.747 36.913 143.978 1.00 20.16 396 ARG A O 1
ATOM 2841 N N . SER A 1 397 ? 28.826 35.774 145.701 1.00 15.83 397 SER A N 1
ATOM 2842 C CA . SER A 1 397 ? 29.123 36.756 146.736 1.00 15.88 397 SER A CA 1
ATOM 2843 C C . SER A 1 397 ? 29.996 36.071 147.778 1.00 15.59 397 SER A C 1
ATOM 2844 O O . SER A 1 397 ? 29.548 35.135 148.448 1.00 15.15 397 SER A O 1
ATOM 2847 N N . SER A 1 398 ? 31.240 36.522 147.906 1.00 16.55 398 SER A N 1
ATOM 2848 C CA . SER A 1 398 ? 32.109 35.989 148.942 1.00 17.04 398 SER A CA 1
ATOM 2849 C C . SER A 1 398 ? 31.640 36.482 150.303 1.00 17.04 398 SER A C 1
ATOM 2850 O O . SER A 1 398 ? 31.245 37.641 150.461 1.00 16.25 398 SER A O 1
ATOM 2853 N N . ILE A 1 399 ? 31.678 35.593 151.289 1.00 14.09 399 ILE A N 1
ATOM 2854 C CA . ILE A 1 399 ? 31.130 35.872 152.608 1.00 14.43 399 ILE A CA 1
ATOM 2855 C C . ILE A 1 399 ? 32.202 35.594 153.650 1.00 14.51 399 ILE A C 1
ATOM 2856 O O . ILE A 1 399 ? 32.845 34.539 153.620 1.00 14.33 399 ILE A O 1
ATOM 2861 N N . ILE A 1 400 ? 32.402 36.544 154.560 1.00 13.23 400 ILE A N 1
ATOM 2862 C CA . ILE A 1 400 ? 33.257 36.350 155.725 1.00 13.29 400 ILE A CA 1
ATOM 2863 C C . ILE A 1 400 ? 32.479 36.807 156.951 1.00 13.19 400 ILE A C 1
ATOM 2864 O O . ILE A 1 400 ? 32.003 37.947 157.002 1.00 13.20 400 ILE A O 1
ATOM 2869 N N . ASN A 1 401 ? 32.332 35.914 157.926 1.00 13.24 401 ASN A N 1
ATOM 2870 C CA . ASN A 1 401 ? 31.538 36.171 159.124 1.00 13.04 401 ASN A CA 1
ATOM 2871 C C . ASN A 1 401 ? 32.437 35.782 160.293 1.00 13.35 401 ASN A C 1
ATOM 2872 O O . ASN A 1 401 ? 32.393 34.644 160.770 1.00 13.19 401 ASN A O 1
ATOM 2877 N N . CYS A 1 402 ? 33.264 36.724 160.734 1.00 13.40 402 CYS A N 1
ATOM 2878 C CA . CYS A 1 402 ? 34.238 36.438 161.776 1.00 13.66 402 CYS A CA 1
ATOM 2879 C C . CYS A 1 402 ? 33.558 36.213 163.118 1.00 13.96 402 CYS A C 1
ATOM 2880 O O . CYS A 1 402 ? 32.596 36.900 163.472 1.00 13.25 402 CYS A O 1
ATOM 2883 N N . SER A 1 403 ? 34.064 35.236 163.862 1.00 13.33 403 SER A N 1
ATOM 2884 C CA . SER A 1 403 ? 33.854 35.219 165.297 1.00 14.00 403 SER A CA 1
ATOM 2885 C C . SER A 1 403 ? 34.736 36.286 165.941 1.00 13.65 403 SER A C 1
ATOM 2886 O O . SER A 1 403 ? 35.574 36.913 165.287 1.00 13.81 403 SER A O 1
ATOM 2889 N N . ALA A 1 404 ? 34.540 36.502 167.243 1.00 14.91 404 ALA A N 1
ATOM 2890 C CA . ALA A 1 404 ? 35.386 37.460 167.948 1.00 15.51 404 ALA A CA 1
ATOM 2891 C C . ALA A 1 404 ? 36.849 37.036 167.897 1.00 15.15 404 ALA A C 1
ATOM 2892 O O . ALA A 1 404 ? 37.741 37.870 167.701 1.00 15.21 404 ALA A O 1
ATOM 2894 N N . GLU A 1 405 ? 37.111 35.735 168.048 1.00 19.61 405 GLU A N 1
ATOM 2895 C CA . GLU A 1 405 ? 38.482 35.239 167.988 1.00 19.86 405 GLU A CA 1
ATOM 2896 C C . GLU A 1 405 ? 39.047 35.332 166.575 1.00 19.08 405 GLU A C 1
ATOM 2897 O O . GLU A 1 405 ? 40.214 35.698 166.392 1.00 18.89 405 GLU A O 1
ATOM 2903 N N . GLY A 1 406 ? 38.238 35.011 165.562 1.00 13.93 406 GLY A N 1
ATOM 2904 C CA . GLY A 1 406 ? 38.720 35.105 164.192 1.00 13.26 406 GLY A CA 1
ATOM 2905 C C . GLY A 1 406 ? 39.022 36.533 163.776 1.00 12.51 406 GLY A C 1
ATOM 2906 O O . GLY A 1 406 ? 40.003 36.791 163.073 1.00 12.37 406 GLY A O 1
ATOM 2907 N N . ALA A 1 407 ? 38.187 37.481 164.209 1.00 11.70 407 ALA A N 1
ATOM 2908 C CA . ALA A 1 407 ? 38.453 38.884 163.919 1.00 11.21 407 ALA A CA 1
ATOM 2909 C C . ALA A 1 407 ? 39.717 39.372 164.616 1.00 12.30 407 ALA A C 1
ATOM 2910 O O . ALA A 1 407 ? 40.360 40.315 164.140 1.00 12.40 407 ALA A O 1
ATOM 2912 N N . SER A 1 408 ? 40.082 38.755 165.742 1.00 16.91 408 SER A N 1
ATOM 2913 C CA . SER A 1 408 ? 41.325 39.123 166.413 1.00 18.30 408 SER A CA 1
ATOM 2914 C C . SER A 1 408 ? 42.537 38.627 165.637 1.00 17.94 408 SER A C 1
ATOM 2915 O O . SER A 1 408 ? 43.534 39.347 165.507 1.00 18.05 408 SER A O 1
ATOM 2918 N N . VAL A 1 409 ? 42.473 37.395 165.128 1.00 17.31 409 VAL A N 1
ATOM 2919 C CA . VAL A 1 409 ? 43.571 36.863 164.325 1.00 17.56 409 VAL A CA 1
ATOM 2920 C C . VAL A 1 409 ? 43.778 37.721 163.084 1.00 16.30 409 VAL A C 1
ATOM 2921 O O . VAL A 1 409 ? 44.890 38.181 162.799 1.00 17.34 409 VAL A O 1
ATOM 2925 N N . LEU A 1 410 ? 42.704 37.953 162.329 1.00 18.28 410 LEU A N 1
ATOM 2926 C CA . LEU A 1 410 ? 42.810 38.769 161.126 1.00 17.05 410 LEU A CA 1
ATOM 2927 C C . LEU A 1 410 ? 43.132 40.219 161.466 1.00 17.93 410 LEU A C 1
ATOM 2928 O O . LEU A 1 410 ? 43.885 40.879 160.741 1.00 17.64 410 LEU A O 1
ATOM 2933 N N . GLY A 1 411 ? 42.575 40.729 162.567 1.00 14.19 411 GLY A N 1
ATOM 2934 C CA . GLY A 1 411 ? 42.765 42.129 162.904 1.00 13.75 411 GLY A CA 1
ATOM 2935 C C . GLY A 1 411 ? 44.192 42.468 163.276 1.00 15.34 411 GLY A C 1
ATOM 2936 O O . GLY A 1 411 ? 44.665 43.572 162.992 1.00 15.58 411 GLY A O 1
ATOM 2937 N N . ARG A 1 412 ? 44.900 41.533 163.910 1.00 18.13 412 ARG A N 1
ATOM 2938 C CA . ARG A 1 412 ? 46.280 41.802 164.296 1.00 18.60 412 ARG A CA 1
ATOM 2939 C C . ARG A 1 412 ? 47.169 41.975 163.071 1.00 19.56 412 ARG A C 1
ATOM 2940 O O . ARG A 1 412 ? 48.057 42.835 163.058 1.00 21.51 412 ARG A O 1
ATOM 2948 N N . THR A 1 413 ? 46.935 41.181 162.026 1.00 18.63 413 THR A N 1
ATOM 2949 C CA . THR A 1 413 ? 47.693 41.347 160.791 1.00 19.63 413 THR A CA 1
ATOM 2950 C C . THR A 1 413 ? 47.302 42.638 160.082 1.00 19.20 413 THR A C 1
ATOM 2951 O O . THR A 1 413 ? 48.166 43.398 159.630 1.00 20.17 413 THR A O 1
ATOM 2955 N N . ALA A 1 414 ? 45.998 42.904 159.982 1.00 17.25 414 ALA A N 1
ATOM 2956 C CA . ALA A 1 414 ? 45.535 44.092 159.271 1.00 17.99 414 ALA A CA 1
ATOM 2957 C C . ALA A 1 414 ? 45.965 45.367 159.980 1.00 18.13 414 ALA A C 1
ATOM 2958 O O . ALA A 1 414 ? 46.300 46.364 159.329 1.00 18.86 414 ALA A O 1
ATOM 2960 N N . SER A 1 415 ? 45.960 45.355 161.316 1.00 17.99 415 SER A N 1
ATOM 2961 C CA . SER A 1 415 ? 46.298 46.555 162.078 1.00 19.04 415 SER A CA 1
ATOM 2962 C C . SER A 1 415 ? 47.734 46.997 161.820 1.00 20.17 415 SER A C 1
ATOM 2963 O O . SER A 1 415 ? 48.003 48.194 161.654 1.00 19.53 415 SER A O 1
ATOM 2966 N N . VAL A 1 416 ? 48.671 46.047 161.785 1.00 18.26 416 VAL A N 1
ATOM 2967 C CA . VAL A 1 416 ? 50.076 46.396 161.600 1.00 19.27 416 VAL A CA 1
ATOM 2968 C C . VAL A 1 416 ? 50.307 46.945 160.198 1.00 19.30 416 VAL A C 1
ATOM 2969 O O . VAL A 1 416 ? 50.981 47.966 160.014 1.00 20.17 416 VAL A O 1
ATOM 2973 N N . LEU A 1 417 ? 49.743 46.281 159.188 1.00 18.04 417 LEU A N 1
ATOM 2974 C CA . LEU A 1 417 ? 49.955 46.714 157.811 1.00 19.08 417 LEU A CA 1
ATOM 2975 C C . LEU A 1 417 ? 49.279 48.052 157.538 1.00 18.85 417 LEU A C 1
ATOM 2976 O O . LEU A 1 417 ? 49.866 48.928 156.893 1.00 19.23 417 LEU A O 1
ATOM 2981 N N . ALA A 1 418 ? 48.048 48.229 158.024 1.00 18.87 418 ALA A N 1
ATOM 2982 C CA . ALA A 1 418 ? 47.340 49.485 157.796 1.00 19.40 418 ALA A CA 1
ATOM 2983 C C . ALA A 1 418 ? 48.063 50.656 158.449 1.00 19.87 418 ALA A C 1
ATOM 2984 O O . ALA A 1 418 ? 48.196 51.729 157.845 1.00 19.68 418 ALA A O 1
ATOM 2986 N N . ARG A 1 419 ? 48.540 50.472 159.682 1.00 20.07 419 ARG A N 1
ATOM 2987 C CA . ARG A 1 419 ? 49.264 51.549 160.347 1.00 21.28 419 ARG A CA 1
ATOM 2988 C C . ARG A 1 419 ? 50.591 51.832 159.659 1.00 22.38 419 ARG A C 1
ATOM 2989 O O . ARG A 1 419 ? 51.078 52.967 159.698 1.00 23.43 419 ARG A O 1
ATOM 2997 N N . GLY A 1 420 ? 51.180 50.824 159.015 1.00 24.79 420 GLY A N 1
ATOM 2998 C CA . GLY A 1 420 ? 52.390 51.050 158.250 1.00 26.06 420 GLY A CA 1
ATOM 2999 C C . GLY A 1 420 ? 52.200 51.952 157.048 1.00 27.42 420 GLY A C 1
ATOM 3000 O O . GLY A 1 420 ? 53.172 52.555 156.580 1.00 28.93 420 GLY A O 1
ATOM 3001 N N . GLU A 1 421 ? 50.974 52.057 156.535 1.00 28.82 421 GLU A N 1
ATOM 3002 C CA . GLU A 1 421 ? 50.666 52.963 155.436 1.00 29.05 421 GLU A CA 1
ATOM 3003 C C . GLU A 1 421 ? 49.862 54.173 155.888 1.00 27.70 421 GLU A C 1
ATOM 3004 O O . GLU A 1 421 ? 49.297 54.874 155.043 1.00 28.41 421 GLU A O 1
ATOM 3010 N N . SER A 1 422 ? 49.776 54.417 157.194 1.00 26.50 422 SER A N 1
ATOM 3011 C CA . SER A 1 422 ? 49.014 55.527 157.763 1.00 26.43 422 SER A CA 1
ATOM 3012 C C . SER A 1 422 ? 47.529 55.465 157.411 1.00 25.15 422 SER A C 1
ATOM 3013 O O . SER A 1 422 ? 46.844 56.492 157.427 1.00 24.82 422 SER A O 1
ATOM 3016 N N . LEU A 1 423 ? 47.009 54.280 157.086 1.00 21.97 423 LEU A N 1
ATOM 3017 C CA . LEU A 1 423 ? 45.566 54.090 156.922 1.00 20.79 423 LEU A CA 1
ATOM 3018 C C . LEU A 1 423 ? 44.965 53.728 158.281 1.00 20.32 423 LEU A C 1
ATOM 3019 O O . LEU A 1 423 ? 44.588 52.589 158.560 1.00 19.15 423 LEU A O 1
ATOM 3024 N N . THR A 1 424 ? 44.886 54.747 159.139 1.00 16.84 424 THR A N 1
ATOM 3025 C CA . THR A 1 424 ? 44.555 54.517 160.539 1.00 17.16 424 THR A CA 1
ATOM 3026 C C . THR A 1 424 ? 43.080 54.213 160.761 1.00 15.64 424 THR A C 1
ATOM 3027 O O . THR A 1 424 ? 42.738 53.604 161.780 1.00 15.74 424 THR A O 1
ATOM 3031 N N . ALA A 1 425 ? 42.196 54.614 159.846 1.00 15.53 425 ALA A N 1
ATOM 3032 C CA . ALA A 1 425 ? 40.801 54.210 159.985 1.00 15.35 425 ALA A CA 1
ATOM 3033 C C . ALA A 1 425 ? 40.637 52.723 159.700 1.00 13.23 425 ALA A C 1
ATOM 3034 O O . ALA A 1 425 ? 39.858 52.041 160.374 1.00 13.38 425 ALA A O 1
ATOM 3036 N N . HIS A 1 426 ? 41.367 52.204 158.707 1.00 13.99 426 HIS A N 1
ATOM 3037 C CA . HIS A 1 426 ? 41.439 50.758 158.515 1.00 15.05 426 HIS A CA 1
ATOM 3038 C C . HIS A 1 426 ? 41.911 50.065 159.786 1.00 15.43 426 HIS A C 1
ATOM 3039 O O . HIS A 1 426 ? 41.302 49.090 160.243 1.00 14.70 426 HIS A O 1
ATOM 3046 N N . ALA A 1 427 ? 43.002 50.562 160.372 1.00 13.96 427 ALA A N 1
ATOM 3047 C CA . ALA A 1 427 ? 43.597 49.908 161.534 1.00 15.44 427 ALA A CA 1
ATOM 3048 C C . ALA A 1 427 ? 42.665 49.953 162.738 1.00 14.58 427 ALA A C 1
ATOM 3049 O O . ALA A 1 427 ? 42.428 48.930 163.392 1.00 15.14 427 ALA A O 1
ATOM 3051 N N . ARG A 1 428 ? 42.136 51.136 163.056 1.00 15.22 428 ARG A N 1
ATOM 3052 C CA . ARG A 1 428 ? 41.241 51.256 164.204 1.00 15.39 428 ARG A CA 1
ATOM 3053 C C . ARG A 1 428 ? 39.955 50.468 164.007 1.00 14.52 428 ARG A C 1
ATOM 3054 O O . ARG A 1 428 ? 39.411 49.922 164.975 1.00 15.24 428 ARG A O 1
ATOM 3062 N N . SER A 1 429 ? 39.457 50.390 162.772 1.00 20.19 429 SER A N 1
ATOM 3063 C CA . SER A 1 429 ? 38.274 49.578 162.513 1.00 19.53 429 SER A CA 1
ATOM 3064 C C . SER A 1 429 ? 38.547 48.110 162.816 1.00 20.70 429 SER A C 1
ATOM 3065 O O . SER A 1 429 ? 37.697 47.416 163.388 1.00 20.77 429 SER A O 1
ATOM 3068 N N . ALA A 1 430 ? 39.739 47.625 162.463 1.00 12.21 430 ALA A N 1
ATOM 3069 C CA . ALA A 1 430 ? 40.099 46.252 162.798 1.00 13.54 430 ALA A CA 1
ATOM 3070 C C . ALA A 1 430 ? 40.410 46.109 164.283 1.00 15.59 430 ALA A C 1
ATOM 3071 O O . ALA A 1 430 ? 40.077 45.087 164.896 1.00 15.77 430 ALA A O 1
ATOM 3073 N N . GLU A 1 431 ? 41.038 47.127 164.883 1.00 16.30 431 GLU A N 1
ATOM 3074 C CA . GLU A 1 431 ? 41.464 47.023 166.275 1.00 17.42 431 GLU A CA 1
ATOM 3075 C C . GLU A 1 431 ? 40.293 47.015 167.249 1.00 18.27 431 GLU A C 1
ATOM 3076 O O . GLU A 1 431 ? 40.446 46.525 168.373 1.00 18.74 431 GLU A O 1
ATOM 3082 N N . TYR A 1 432 ? 39.134 47.550 166.850 1.00 17.49 432 TYR A N 1
ATOM 3083 C CA . TYR A 1 432 ? 37.953 47.476 167.705 1.00 17.45 432 TYR A CA 1
ATOM 3084 C C . TYR A 1 432 ? 37.587 46.035 168.030 1.00 19.91 432 TYR A C 1
ATOM 3085 O O . TYR A 1 432 ? 37.013 45.762 169.091 1.00 19.78 432 TYR A O 1
ATOM 3094 N N . ARG A 1 433 ? 37.914 45.105 167.138 1.00 18.91 433 ARG A N 1
ATOM 3095 C CA . ARG A 1 433 ? 37.508 43.713 167.264 1.00 20.47 433 ARG A CA 1
ATOM 3096 C C . ARG A 1 433 ? 38.609 42.811 167.805 1.00 22.26 433 ARG A C 1
ATOM 3097 O O . ARG A 1 433 ? 38.377 41.610 167.974 1.00 23.27 433 ARG A O 1
ATOM 3105 N N . ILE A 1 434 ? 39.794 43.349 168.081 1.00 18.28 434 ILE A N 1
ATOM 3106 C CA . ILE A 1 434 ? 40.892 42.544 168.606 1.00 19.44 434 ILE A CA 1
ATOM 3107 C C . ILE A 1 434 ? 40.705 42.353 170.105 1.00 21.87 434 ILE A C 1
ATOM 3108 O O . ILE A 1 434 ? 40.508 43.321 170.849 1.00 20.53 434 ILE A O 1
ATOM 3113 N N . LEU A 1 435 ? 40.768 41.099 170.551 1.00 25.89 435 LEU A N 1
ATOM 3114 C CA . LEU A 1 435 ? 40.730 40.778 171.970 1.00 27.08 435 LEU A CA 1
ATOM 3115 C C . LEU A 1 435 ? 42.142 40.728 172.539 1.00 29.08 435 LEU A C 1
ATOM 3116 O O . LEU A 1 435 ? 43.078 40.275 171.875 1.00 29.03 435 LEU A O 1
ATOM 3121 N N . ASP A 1 436 ? 42.286 41.194 173.774 1.00 37.17 436 ASP A N 1
ATOM 3122 C CA . ASP A 1 436 ? 43.568 41.103 174.454 1.00 38.95 436 ASP A CA 1
ATOM 3123 C C . ASP A 1 436 ? 43.865 39.656 174.832 1.00 39.41 436 ASP A C 1
ATOM 3124 O O . ASP A 1 436 ? 42.959 38.861 175.098 1.00 39.95 436 ASP A O 1
ATOM 3129 N N . GLU A 1 437 ? 45.151 39.314 174.842 1.00 35.95 437 GLU A N 1
ATOM 3130 C CA . GLU A 1 437 ? 45.592 38.019 175.345 1.00 36.65 437 GLU A CA 1
ATOM 3131 C C . GLU A 1 437 ? 45.616 38.051 176.868 1.00 41.44 437 GLU A C 1
ATOM 3132 O O . GLU A 1 437 ? 46.323 38.873 177.461 1.00 44.11 437 GLU A O 1
ATOM 3138 N N . LYS A 1 438 ? 44.851 37.158 177.492 1.00 72.28 438 LYS A N 1
ATOM 3139 C CA . LYS A 1 438 ? 44.817 37.019 178.949 1.00 75.42 438 LYS A CA 1
ATOM 3140 C C . LYS A 1 438 ? 44.601 38.349 179.670 1.00 76.58 438 LYS A C 1
ATOM 3141 O O . LYS A 1 438 ? 44.918 38.482 180.852 1.00 80.41 438 LYS A O 1
ATOM 3147 N N . ALA B 1 3 ? 33.022 73.760 165.091 1.00 56.10 3 ALA B N 1
ATOM 3148 C CA . ALA B 1 3 ? 32.066 73.396 164.052 1.00 55.49 3 ALA B CA 1
ATOM 3149 C C . ALA B 1 3 ? 32.156 71.907 163.734 1.00 50.90 3 ALA B C 1
ATOM 3150 O O . ALA B 1 3 ? 32.864 71.510 162.808 1.00 51.30 3 ALA B O 1
ATOM 3152 N N . PRO B 1 4 ? 31.435 71.088 164.496 1.00 39.93 4 PRO B N 1
ATOM 3153 C CA . PRO B 1 4 ? 31.516 69.637 164.295 1.00 36.37 4 PRO B CA 1
ATOM 3154 C C . PRO B 1 4 ? 30.951 69.227 162.945 1.00 36.10 4 PRO B C 1
ATOM 3155 O O . PRO B 1 4 ? 30.034 69.853 162.410 1.00 37.10 4 PRO B O 1
ATOM 3159 N N . PHE B 1 5 ? 31.519 68.156 162.395 1.00 31.17 5 PHE B N 1
ATOM 3160 C CA . PHE B 1 5 ? 31.088 67.671 161.091 1.00 31.39 5 PHE B CA 1
ATOM 3161 C C . PHE B 1 5 ? 29.689 67.078 161.186 1.00 29.32 5 PHE B C 1
ATOM 3162 O O . PHE B 1 5 ? 29.404 66.267 162.073 1.00 28.09 5 PHE B O 1
ATOM 3170 N N . ALA B 1 6 ? 28.817 67.484 160.267 1.00 28.86 6 ALA B N 1
ATOM 3171 C CA . ALA B 1 6 ? 27.435 67.017 160.215 1.00 27.96 6 ALA B CA 1
ATOM 3172 C C . ALA B 1 6 ? 27.293 66.108 158.999 1.00 27.28 6 ALA B C 1
ATOM 3173 O O . ALA B 1 6 ? 27.212 66.584 157.862 1.00 28.38 6 ALA B O 1
ATOM 3175 N N . ILE B 1 7 ? 27.266 64.797 159.245 1.00 25.59 7 ILE B N 1
ATOM 3176 C CA . ILE B 1 7 ? 27.140 63.838 158.156 1.00 24.92 7 ILE B CA 1
ATOM 3177 C C . ILE B 1 7 ? 25.802 64.029 157.453 1.00 25.29 7 ILE B C 1
ATOM 3178 O O . ILE B 1 7 ? 24.782 64.342 158.082 1.00 25.35 7 ILE B O 1
ATOM 3183 N N . ARG B 1 8 ? 25.814 63.866 156.132 1.00 25.69 8 ARG B N 1
ATOM 3184 C CA . ARG B 1 8 ? 24.596 63.965 155.340 1.00 26.13 8 ARG B CA 1
ATOM 3185 C C . ARG B 1 8 ? 23.578 62.923 155.789 1.00 24.81 8 ARG B C 1
ATOM 3186 O O . ARG B 1 8 ? 23.915 61.757 156.012 1.00 23.49 8 ARG B O 1
ATOM 3194 N N . ARG B 1 9 ? 22.325 63.351 155.926 1.00 30.49 9 ARG B N 1
ATOM 3195 C CA . ARG B 1 9 ? 21.250 62.497 156.412 1.00 29.09 9 ARG B CA 1
ATOM 3196 C C . ARG B 1 9 ? 20.186 62.340 155.335 1.00 30.59 9 ARG B C 1
ATOM 3197 O O . ARG B 1 9 ? 19.779 63.326 154.709 1.00 31.22 9 ARG B O 1
ATOM 3205 N N . LEU B 1 10 ? 19.738 61.103 155.126 1.00 26.18 10 LEU B N 1
ATOM 3206 C CA . LEU B 1 10 ? 18.667 60.791 154.192 1.00 26.77 10 LEU B CA 1
ATOM 3207 C C . LEU B 1 10 ? 17.606 59.964 154.901 1.00 26.55 10 LEU B C 1
ATOM 3208 O O . LEU B 1 10 ? 17.909 59.191 155.813 1.00 24.71 10 LEU B O 1
ATOM 3213 N N . ASN B 1 11 ? 16.357 60.128 154.469 1.00 29.33 11 ASN B N 1
ATOM 3214 C CA . ASN B 1 11 ? 15.234 59.374 155.013 1.00 28.89 11 ASN B CA 1
ATOM 3215 C C . ASN B 1 11 ? 14.406 58.834 153.858 1.00 30.85 11 ASN B C 1
ATOM 3216 O O . ASN B 1 11 ? 13.918 59.608 153.027 1.00 31.45 11 ASN B O 1
ATOM 3221 N N . ALA B 1 12 ? 14.243 57.509 153.811 1.00 28.41 12 ALA B N 1
ATOM 3222 C CA . ALA B 1 12 ? 13.463 56.885 152.750 1.00 29.43 12 ALA B CA 1
ATOM 3223 C C . ALA B 1 12 ? 11.993 57.278 152.791 1.00 31.02 12 ALA B C 1
ATOM 3224 O O . ALA B 1 12 ? 11.280 57.042 151.809 1.00 31.97 12 ALA B O 1
ATOM 3226 N N . ALA B 1 13 ? 11.524 57.861 153.895 1.00 30.83 13 ALA B N 1
ATOM 3227 C CA . ALA B 1 13 ? 10.153 58.349 153.967 1.00 32.79 13 ALA B CA 1
ATOM 3228 C C . ALA B 1 13 ? 9.968 59.679 153.253 1.00 36.37 13 ALA B C 1
ATOM 3229 O O . ALA B 1 13 ? 8.831 60.037 152.925 1.00 38.93 13 ALA B O 1
ATOM 3231 N N . ASP B 1 14 ? 11.047 60.416 153.011 1.00 38.92 14 ASP B N 1
ATOM 3232 C CA . ASP B 1 14 ? 10.936 61.690 152.318 1.00 41.11 14 ASP B CA 1
ATOM 3233 C C . ASP B 1 14 ? 10.493 61.462 150.875 1.00 42.11 14 ASP B C 1
ATOM 3234 O O . ASP B 1 14 ? 11.004 60.561 150.202 1.00 39.92 14 ASP B O 1
ATOM 3239 N N . PRO B 1 15 ? 9.544 62.254 150.371 1.00 42.37 15 PRO B N 1
ATOM 3240 C CA . PRO B 1 15 ? 9.088 62.062 148.984 1.00 42.25 15 PRO B CA 1
ATOM 3241 C C . PRO B 1 15 ? 10.173 62.297 147.947 1.00 41.79 15 PRO B C 1
ATOM 3242 O O . PRO B 1 15 ? 10.074 61.761 146.837 1.00 41.99 15 PRO B O 1
ATOM 3246 N N . ASP B 1 16 ? 11.204 63.077 148.270 1.00 36.85 16 ASP B N 1
ATOM 3247 C CA . ASP B 1 16 ? 12.309 63.333 147.358 1.00 38.10 16 ASP B CA 1
ATOM 3248 C C . ASP B 1 16 ? 13.493 62.400 147.594 1.00 35.90 16 ASP B C 1
ATOM 3249 O O . ASP B 1 16 ? 14.600 62.689 147.125 1.00 35.15 16 ASP B O 1
ATOM 3254 N N . PHE B 1 17 ? 13.282 61.285 148.301 1.00 34.24 17 PHE B N 1
ATOM 3255 C CA . PHE B 1 17 ? 14.395 60.408 148.657 1.00 31.41 17 PHE B CA 1
ATOM 3256 C C . PHE B 1 17 ? 15.004 59.744 147.428 1.00 30.68 17 PHE B C 1
ATOM 3257 O O . PHE B 1 17 ? 16.230 59.728 147.267 1.00 30.72 17 PHE B O 1
ATOM 3265 N N . GLY B 1 18 ? 14.166 59.167 146.563 1.00 33.96 18 GLY B N 1
ATOM 3266 C CA . GLY B 1 18 ? 14.690 58.469 145.398 1.00 34.80 18 GLY B CA 1
ATOM 3267 C C . GLY B 1 18 ? 15.523 59.365 144.505 1.00 36.79 18 GLY B C 1
ATOM 3268 O O . GLY B 1 18 ? 16.588 58.963 144.028 1.00 36.28 18 GLY B O 1
ATOM 3269 N N . ARG B 1 19 ? 15.057 60.597 144.281 1.00 32.56 19 ARG B N 1
ATOM 3270 C CA . ARG B 1 19 ? 15.834 61.566 143.515 1.00 34.48 19 ARG B CA 1
ATOM 3271 C C . ARG B 1 19 ? 17.123 61.958 144.235 1.00 33.34 19 ARG B C 1
ATOM 3272 O O . ARG B 1 19 ? 18.181 62.061 143.604 1.00 32.85 19 ARG B O 1
ATOM 3280 N N . HIS B 1 20 ? 17.066 62.176 145.551 1.00 37.80 20 HIS B N 1
ATOM 3281 C CA . HIS B 1 20 ? 18.266 62.597 146.269 1.00 39.79 20 HIS B CA 1
ATOM 3282 C C . HIS B 1 20 ? 19.284 61.463 146.354 1.00 38.41 20 HIS B C 1
ATOM 3283 O O . HIS B 1 20 ? 20.495 61.698 146.257 1.00 39.56 20 HIS B O 1
ATOM 3290 N N . LEU B 1 21 ? 18.812 60.226 146.535 1.00 30.00 21 LEU B N 1
ATOM 3291 C CA . LEU B 1 21 ? 19.712 59.078 146.490 1.00 29.48 21 LEU B CA 1
ATOM 3292 C C . LEU B 1 21 ? 20.275 58.873 145.089 1.00 30.92 21 LEU B C 1
ATOM 3293 O O . LEU B 1 21 ? 21.461 58.557 144.932 1.00 30.85 21 LEU B O 1
ATOM 3298 N N . ASP B 1 22 ? 19.437 59.038 144.060 1.00 32.43 22 ASP B N 1
ATOM 3299 C CA . ASP B 1 22 ? 19.907 58.957 142.679 1.00 33.87 22 ASP B CA 1
ATOM 3300 C C . ASP B 1 22 ? 21.094 59.884 142.447 1.00 34.63 22 ASP B C 1
ATOM 3301 O O . ASP B 1 22 ? 22.129 59.473 141.909 1.00 34.93 22 ASP B O 1
ATOM 3306 N N . HIS B 1 23 ? 20.952 61.148 142.850 1.00 34.40 23 HIS B N 1
ATOM 3307 C CA . HIS B 1 23 ? 22.026 62.116 142.661 1.00 36.75 23 HIS B CA 1
ATOM 3308 C C . HIS B 1 23 ? 23.267 61.749 143.464 1.00 36.78 23 HIS B C 1
ATOM 3309 O O . HIS B 1 23 ? 24.396 61.968 143.009 1.00 38.72 23 HIS B O 1
ATOM 3316 N N . LEU B 1 24 ? 23.083 61.205 144.669 1.00 35.29 24 LEU B N 1
ATOM 3317 C CA . LEU B 1 24 ? 24.227 60.822 145.490 1.00 35.06 24 LEU B CA 1
ATOM 3318 C C . LEU B 1 24 ? 25.057 59.738 144.815 1.00 35.10 24 LEU B C 1
ATOM 3319 O O . LEU B 1 24 ? 26.292 59.769 144.861 1.00 37.27 24 LEU B O 1
ATOM 3324 N N . LEU B 1 25 ? 24.395 58.778 144.171 1.00 31.98 25 LEU B N 1
ATOM 3325 C CA . LEU B 1 25 ? 25.084 57.617 143.626 1.00 31.98 25 LEU B CA 1
ATOM 3326 C C . LEU B 1 25 ? 25.676 57.859 142.243 1.00 34.78 25 LEU B C 1
ATOM 3327 O O . LEU B 1 25 ? 26.525 57.074 141.807 1.00 35.17 25 LEU B O 1
ATOM 3332 N N . SER B 1 26 ? 25.262 58.914 141.544 1.00 40.39 26 SER B N 1
ATOM 3333 C CA . SER B 1 26 ? 25.569 59.043 140.128 1.00 41.51 26 SER B CA 1
ATOM 3334 C C . SER B 1 26 ? 26.417 60.250 139.761 1.00 46.19 26 SER B C 1
ATOM 3335 O O . SER B 1 26 ? 27.049 60.224 138.700 1.00 47.72 26 SER B O 1
ATOM 3338 N N . TRP B 1 27 ? 26.448 61.297 140.582 1.00 43.16 27 TRP B N 1
ATOM 3339 C CA . TRP B 1 27 ? 27.159 62.506 140.194 1.00 46.41 27 TRP B CA 1
ATOM 3340 C C . TRP B 1 27 ? 28.648 62.244 140.003 1.00 50.00 27 TRP B C 1
ATOM 3341 O O . TRP B 1 27 ? 29.253 61.401 140.672 1.00 48.13 27 TRP B O 1
ATOM 3352 N N . GLU B 1 28 ? 29.240 63.006 139.085 1.00 53.11 28 GLU B N 1
ATOM 3353 C CA . GLU B 1 28 ? 30.663 62.933 138.800 1.00 56.73 28 GLU B CA 1
ATOM 3354 C C . GLU B 1 28 ? 31.186 64.330 138.497 1.00 60.71 28 GLU B C 1
ATOM 3355 O O . GLU B 1 28 ? 30.532 65.107 137.796 1.00 61.42 28 GLU B O 1
ATOM 3361 N N . SER B 1 29 ? 32.361 64.650 139.045 1.00 67.53 29 SER B N 1
ATOM 3362 C CA . SER B 1 29 ? 33.016 65.908 138.698 1.00 72.18 29 SER B CA 1
ATOM 3363 C C . SER B 1 29 ? 33.598 65.841 137.293 1.00 76.08 29 SER B C 1
ATOM 3364 O O . SER B 1 29 ? 33.306 66.694 136.446 1.00 78.56 29 SER B O 1
ATOM 3367 N N . VAL B 1 30 ? 34.423 64.834 137.029 1.00 64.51 30 VAL B N 1
ATOM 3368 C CA . VAL B 1 30 ? 34.902 64.545 135.682 1.00 66.70 30 VAL B CA 1
ATOM 3369 C C . VAL B 1 30 ? 33.925 63.569 135.042 1.00 65.03 30 VAL B C 1
ATOM 3370 O O . VAL B 1 30 ? 33.704 62.467 135.558 1.00 64.03 30 VAL B O 1
ATOM 3374 N N . SER B 1 31 ? 33.331 63.977 133.925 1.00 74.32 31 SER B N 1
ATOM 3375 C CA . SER B 1 31 ? 32.311 63.169 133.279 1.00 74.56 31 SER B CA 1
ATOM 3376 C C . SER B 1 31 ? 32.922 61.926 132.646 1.00 74.35 31 SER B C 1
ATOM 3377 O O . SER B 1 31 ? 34.116 61.870 132.341 1.00 73.65 31 SER B O 1
ATOM 3380 N N . ASP B 1 32 ? 32.076 60.916 132.453 1.00 87.63 32 ASP B N 1
ATOM 3381 C CA . ASP B 1 32 ? 32.413 59.840 131.542 1.00 88.06 32 ASP B CA 1
ATOM 3382 C C . ASP B 1 32 ? 32.646 60.415 130.147 1.00 89.76 32 ASP B C 1
ATOM 3383 O O . ASP B 1 32 ? 32.316 61.569 129.858 1.00 93.28 32 ASP B O 1
ATOM 3388 N N . ASP B 1 33 ? 33.256 59.601 129.285 1.00 79.63 33 ASP B N 1
ATOM 3389 C CA . ASP B 1 33 ? 33.642 60.026 127.942 1.00 82.13 33 ASP B CA 1
ATOM 3390 C C . ASP B 1 33 ? 34.727 61.099 127.999 1.00 84.39 33 ASP B C 1
ATOM 3391 O O . ASP B 1 33 ? 35.561 61.181 127.096 1.00 89.65 33 ASP B O 1
ATOM 3396 N N . SER B 1 34 ? 34.732 61.923 129.049 1.00 59.35 34 SER B N 1
ATOM 3397 C CA . SER B 1 34 ? 35.845 62.840 129.268 1.00 56.39 34 SER B CA 1
ATOM 3398 C C . SER B 1 34 ? 37.093 62.077 129.695 1.00 51.99 34 SER B C 1
ATOM 3399 O O . SER B 1 34 ? 38.144 62.165 129.050 1.00 51.13 34 SER B O 1
ATOM 3402 N N . VAL B 1 35 ? 36.993 61.312 130.785 1.00 53.69 35 VAL B N 1
ATOM 3403 C CA . VAL B 1 35 ? 38.084 60.414 131.149 1.00 49.20 35 VAL B CA 1
ATOM 3404 C C . VAL B 1 35 ? 38.287 59.371 130.056 1.00 47.56 35 VAL B C 1
ATOM 3405 O O . VAL B 1 35 ? 39.421 59.004 129.729 1.00 46.82 35 VAL B O 1
ATOM 3409 N N . ASN B 1 36 ? 37.190 58.913 129.443 1.00 46.36 36 ASN B N 1
ATOM 3410 C CA . ASN B 1 36 ? 37.275 57.861 128.434 1.00 45.04 36 ASN B CA 1
ATOM 3411 C C . ASN B 1 36 ? 37.980 58.340 127.168 1.00 46.74 36 ASN B C 1
ATOM 3412 O O . ASN B 1 36 ? 38.836 57.631 126.628 1.00 45.08 36 ASN B O 1
ATOM 3417 N N . GLN B 1 37 ? 37.632 59.531 126.672 1.00 50.45 37 GLN B N 1
ATOM 3418 C CA . GLN B 1 37 ? 38.412 60.139 125.597 1.00 50.78 37 GLN B CA 1
ATOM 3419 C C . GLN B 1 37 ? 39.861 60.333 126.030 1.00 48.03 37 GLN B C 1
ATOM 3420 O O . GLN B 1 37 ? 40.795 60.045 125.272 1.00 47.97 37 GLN B O 1
ATOM 3426 N N . ARG B 1 38 ? 40.061 60.841 127.251 1.00 41.92 38 ARG B N 1
ATOM 3427 C CA . ARG B 1 38 ? 41.406 61.036 127.790 1.00 41.48 38 ARG B CA 1
ATOM 3428 C C . ARG B 1 38 ? 42.188 59.730 127.799 1.00 39.33 38 ARG B C 1
ATOM 3429 O O . ARG B 1 38 ? 43.362 59.691 127.413 1.00 39.13 38 ARG B O 1
ATOM 3437 N N . VAL B 1 39 ? 41.555 58.651 128.264 1.00 38.43 39 VAL B N 1
ATOM 3438 C CA . VAL B 1 39 ? 42.212 57.348 128.283 1.00 36.97 39 VAL B CA 1
ATOM 3439 C C . VAL B 1 39 ? 42.526 56.883 126.866 1.00 37.67 39 VAL B C 1
ATOM 3440 O O . VAL B 1 39 ? 43.624 56.383 126.592 1.00 35.82 39 VAL B O 1
ATOM 3444 N N . LEU B 1 40 ? 41.573 57.044 125.944 1.00 44.89 40 LEU B N 1
ATOM 3445 C CA . LEU B 1 40 ? 41.796 56.614 124.567 1.00 45.25 40 LEU B CA 1
ATOM 3446 C C . LEU B 1 40 ? 42.972 57.353 123.940 1.00 45.42 40 LEU B C 1
ATOM 3447 O O . LEU B 1 40 ? 43.744 56.768 123.170 1.00 45.57 40 LEU B O 1
ATOM 3452 N N . ASP B 1 41 ? 43.130 58.640 124.261 1.00 42.33 41 ASP B N 1
ATOM 3453 C CA . ASP B 1 41 ? 44.256 59.403 123.731 1.00 42.94 41 ASP B CA 1
ATOM 3454 C C . ASP B 1 41 ? 45.579 58.906 124.301 1.00 41.77 41 ASP B C 1
ATOM 3455 O O . ASP B 1 41 ? 46.592 58.874 123.592 1.00 41.75 41 ASP B O 1
ATOM 3460 N N . ILE B 1 42 ? 45.593 58.526 125.581 1.00 37.42 42 ILE B N 1
ATOM 3461 C CA . ILE B 1 42 ? 46.810 57.994 126.191 1.00 36.59 42 ILE B CA 1
ATOM 3462 C C . ILE B 1 42 ? 47.211 56.684 125.527 1.00 34.70 42 ILE B C 1
ATOM 3463 O O . ILE B 1 42 ? 48.380 56.475 125.181 1.00 35.82 42 ILE B O 1
ATOM 3468 N N . ILE B 1 43 ? 46.245 55.780 125.342 1.00 34.40 43 ILE B N 1
ATOM 3469 C CA . ILE B 1 43 ? 46.546 54.460 124.791 1.00 35.47 43 ILE B CA 1
ATOM 3470 C C . ILE B 1 43 ? 47.139 54.586 123.393 1.00 36.60 43 ILE B C 1
ATOM 3471 O O . ILE B 1 43 ? 48.198 54.020 123.095 1.00 35.77 43 ILE B O 1
ATOM 3476 N N . ALA B 1 44 ? 46.468 55.337 122.517 1.00 38.89 44 ALA B N 1
ATOM 3477 C CA . ALA B 1 44 ? 46.971 55.518 121.159 1.00 39.09 44 ALA B CA 1
ATOM 3478 C C . ALA B 1 44 ? 48.349 56.170 121.161 1.00 39.46 44 ALA B C 1
ATOM 3479 O O . ALA B 1 44 ? 49.197 55.848 120.321 1.00 41.32 44 ALA B O 1
ATOM 3481 N N . ALA B 1 45 ? 48.593 57.082 122.105 1.00 36.56 45 ALA B N 1
ATOM 3482 C CA . ALA B 1 45 ? 49.894 57.739 122.178 1.00 36.79 45 ALA B CA 1
ATOM 3483 C C . ALA B 1 45 ? 50.988 56.765 122.604 1.00 35.69 45 ALA B C 1
ATOM 3484 O O . ALA B 1 45 ? 52.113 56.829 122.094 1.00 36.26 45 ALA B O 1
ATOM 3486 N N . VAL B 1 46 ? 50.682 55.859 123.537 1.00 34.24 46 VAL B N 1
ATOM 3487 C CA . VAL B 1 46 ? 51.671 54.868 123.956 1.00 33.23 46 VAL B CA 1
ATOM 3488 C C . VAL B 1 46 ? 51.903 53.842 122.852 1.00 33.56 46 VAL B C 1
ATOM 3489 O O . VAL B 1 46 ? 53.028 53.367 122.656 1.00 33.44 46 VAL B O 1
ATOM 3493 N N . ARG B 1 47 ? 50.849 53.484 122.114 1.00 39.99 47 ARG B N 1
ATOM 3494 C CA . ARG B 1 47 ? 51.011 52.556 120.999 1.00 42.71 47 ARG B CA 1
ATOM 3495 C C . ARG B 1 47 ? 51.871 53.150 119.890 1.00 44.09 47 ARG B C 1
ATOM 3496 O O . ARG B 1 47 ? 52.559 52.409 119.179 1.00 43.59 47 ARG B O 1
ATOM 3504 N N . SER B 1 48 ? 51.849 54.472 119.728 1.00 41.15 48 SER B N 1
ATOM 3505 C CA . SER B 1 48 ? 52.577 55.123 118.646 1.00 43.45 48 SER B CA 1
ATOM 3506 C C . SER B 1 48 ? 54.004 55.488 119.043 1.00 43.49 48 SER B C 1
ATOM 3507 O O . SER B 1 48 ? 54.950 55.184 118.309 1.00 44.15 48 SER B O 1
ATOM 3510 N N . ARG B 1 49 ? 54.177 56.134 120.195 1.00 41.44 49 ARG B N 1
ATOM 3511 C CA . ARG B 1 49 ? 55.468 56.680 120.592 1.00 41.27 49 ARG B CA 1
ATOM 3512 C C . ARG B 1 49 ? 56.174 55.856 121.663 1.00 39.92 49 ARG B C 1
ATOM 3513 O O . ARG B 1 49 ? 57.319 56.170 122.005 1.00 40.79 49 ARG B O 1
ATOM 3521 N N . GLY B 1 50 ? 55.527 54.825 122.199 1.00 37.73 50 GLY B N 1
ATOM 3522 C CA . GLY B 1 50 ? 56.223 53.873 123.055 1.00 35.58 50 GLY B CA 1
ATOM 3523 C C . GLY B 1 50 ? 56.766 54.499 124.325 1.00 35.21 50 GLY B C 1
ATOM 3524 O O . GLY B 1 50 ? 56.052 55.194 125.058 1.00 35.02 50 GLY B O 1
ATOM 3525 N N . ASP B 1 51 ? 58.051 54.236 124.591 1.00 34.48 51 ASP B N 1
ATOM 3526 C CA . ASP B 1 51 ? 58.708 54.740 125.797 1.00 34.21 51 ASP B CA 1
ATOM 3527 C C . ASP B 1 51 ? 58.533 56.245 125.955 1.00 35.20 51 ASP B C 1
ATOM 3528 O O . ASP B 1 51 ? 58.289 56.736 127.064 1.00 34.77 51 ASP B O 1
ATOM 3533 N N . ALA B 1 52 ? 58.662 56.994 124.857 1.00 35.65 52 ALA B N 1
ATOM 3534 C CA . ALA B 1 52 ? 58.615 58.450 124.941 1.00 36.76 52 ALA B CA 1
ATOM 3535 C C . ALA B 1 52 ? 57.293 58.931 125.525 1.00 36.35 52 ALA B C 1
ATOM 3536 O O . ALA B 1 52 ? 57.272 59.815 126.389 1.00 36.50 52 ALA B O 1
ATOM 3538 N N . ALA B 1 53 ? 56.178 58.355 125.071 1.00 35.90 53 ALA B N 1
ATOM 3539 C CA . ALA B 1 53 ? 54.880 58.763 125.596 1.00 35.55 53 ALA B CA 1
ATOM 3540 C C . ALA B 1 53 ? 54.731 58.374 127.062 1.00 34.18 53 ALA B C 1
ATOM 3541 O O . ALA B 1 53 ? 54.145 59.124 127.851 1.00 34.14 53 ALA B O 1
ATOM 3543 N N . VAL B 1 54 ? 55.260 57.209 127.447 1.00 33.10 54 VAL B N 1
ATOM 3544 C CA . VAL B 1 54 ? 55.167 56.778 128.841 1.00 31.82 54 VAL B CA 1
ATOM 3545 C C . VAL B 1 54 ? 55.916 57.746 129.749 1.00 32.23 54 VAL B C 1
ATOM 3546 O O . VAL B 1 54 ? 55.426 58.117 130.823 1.00 31.76 54 VAL B O 1
ATOM 3550 N N . VAL B 1 55 ? 57.108 58.175 129.331 1.00 36.18 55 VAL B N 1
ATOM 3551 C CA . VAL B 1 55 ? 57.879 59.129 130.125 1.00 38.04 55 VAL B CA 1
ATOM 3552 C C . VAL B 1 55 ? 57.162 60.472 130.192 1.00 38.62 55 VAL B C 1
ATOM 3553 O O . VAL B 1 55 ? 57.058 61.085 131.261 1.00 38.02 55 VAL B O 1
ATOM 3557 N N . GLU B 1 56 ? 56.654 60.945 129.051 1.00 38.52 56 GLU B N 1
ATOM 3558 C CA . GLU B 1 56 ? 55.992 62.246 129.007 1.00 41.09 56 GLU B CA 1
ATOM 3559 C C . GLU B 1 56 ? 54.775 62.274 129.923 1.00 40.40 56 GLU B C 1
ATOM 3560 O O . GLU B 1 56 ? 54.601 63.206 130.718 1.00 40.33 56 GLU B O 1
ATOM 3566 N N . PHE B 1 57 ? 53.923 61.252 129.830 1.00 36.04 57 PHE B N 1
ATOM 3567 C CA . PHE B 1 57 ? 52.726 61.217 130.660 1.00 35.57 57 PHE B CA 1
ATOM 3568 C C . PHE B 1 57 ? 53.065 61.003 132.130 1.00 34.04 57 PHE B C 1
ATOM 3569 O O . PHE B 1 57 ? 52.381 61.545 133.005 1.00 34.24 57 PHE B O 1
ATOM 3577 N N . THR B 1 58 ? 54.100 60.209 132.421 1.00 35.55 58 THR B N 1
ATOM 3578 C CA . THR B 1 58 ? 54.517 60.020 133.808 1.00 34.44 58 THR B CA 1
ATOM 3579 C C . THR B 1 58 ? 54.976 61.337 134.422 1.00 36.35 58 THR B C 1
ATOM 3580 O O . THR B 1 58 ? 54.650 61.643 135.575 1.00 35.85 58 THR B O 1
ATOM 3584 N N . GLN B 1 59 ? 55.723 62.137 133.658 1.00 39.48 59 GLN B N 1
ATOM 3585 C CA . GLN B 1 59 ? 56.156 63.442 134.146 1.00 41.22 59 GLN B CA 1
ATOM 3586 C C . GLN B 1 59 ? 54.962 64.341 134.441 1.00 41.88 59 GLN B C 1
ATOM 3587 O O . GLN B 1 59 ? 54.903 64.995 135.489 1.00 42.28 59 GLN B O 1
ATOM 3593 N N . ARG B 1 60 ? 53.990 64.377 133.526 1.00 43.34 60 ARG B N 1
ATOM 3594 C CA . ARG B 1 60 ? 52.848 65.272 133.684 1.00 44.17 60 ARG B CA 1
ATOM 3595 C C . ARG B 1 60 ? 51.938 64.826 134.824 1.00 43.93 60 ARG B C 1
ATOM 3596 O O . ARG B 1 60 ? 51.593 65.624 135.703 1.00 44.02 60 ARG B O 1
ATOM 3604 N N . PHE B 1 61 ? 51.533 63.555 134.825 1.00 44.36 61 PHE B N 1
ATOM 3605 C CA . PHE B 1 61 ? 50.491 63.094 135.737 1.00 43.60 61 PHE B CA 1
ATOM 3606 C C . PHE B 1 61 ? 51.021 62.658 137.096 1.00 42.61 61 PHE B C 1
ATOM 3607 O O . PHE B 1 61 ? 50.290 62.743 138.090 1.00 42.05 61 PHE B O 1
ATOM 3615 N N . ASP B 1 62 ? 52.266 62.192 137.173 1.00 40.11 62 ASP B N 1
ATOM 3616 C CA . ASP B 1 62 ? 52.842 61.788 138.448 1.00 39.04 62 ASP B CA 1
ATOM 3617 C C . ASP B 1 62 ? 53.800 62.818 139.032 1.00 41.05 62 ASP B C 1
ATOM 3618 O O . ASP B 1 62 ? 54.262 62.634 140.163 1.00 40.74 62 ASP B O 1
ATOM 3623 N N . GLY B 1 63 ? 54.104 63.888 138.304 1.00 45.47 63 GLY B N 1
ATOM 3624 C CA . GLY B 1 63 ? 55.040 64.886 138.804 1.00 46.46 63 GLY B CA 1
ATOM 3625 C C . GLY B 1 63 ? 56.435 64.345 139.027 1.00 47.78 63 GLY B C 1
ATOM 3626 O O . GLY B 1 63 ? 57.066 64.658 140.046 1.00 48.86 63 GLY B O 1
ATOM 3627 N N . LEU B 1 64 ? 56.934 63.540 138.097 1.00 52.60 64 LEU B N 1
ATOM 3628 C CA . LEU B 1 64 ? 58.211 62.869 138.262 1.00 53.69 64 LEU B CA 1
ATOM 3629 C C . LEU B 1 64 ? 59.248 63.465 137.330 1.00 56.04 64 LEU B C 1
ATOM 3630 O O . LEU B 1 64 ? 58.936 63.902 136.216 1.00 56.77 64 LEU B O 1
ATOM 3635 N N . GLN B 1 65 ? 60.478 63.453 137.791 1.00 71.43 65 GLN B N 1
ATOM 3636 C CA . GLN B 1 65 ? 61.612 63.911 137.014 1.00 73.40 65 GLN B CA 1
ATOM 3637 C C . GLN B 1 65 ? 62.366 62.698 136.510 1.00 72.15 65 GLN B C 1
ATOM 3638 O O . GLN B 1 65 ? 63.090 62.045 137.269 1.00 73.07 65 GLN B O 1
ATOM 3644 N N . ALA B 1 66 ? 62.193 62.400 135.230 1.00 61.99 66 ALA B N 1
ATOM 3645 C CA . ALA B 1 66 ? 62.811 61.221 134.641 1.00 61.01 66 ALA B CA 1
ATOM 3646 C C . ALA B 1 66 ? 63.176 61.558 133.206 1.00 62.25 66 ALA B C 1
ATOM 3647 O O . ALA B 1 66 ? 62.287 61.772 132.377 1.00 63.45 66 ALA B O 1
ATOM 3649 N N . ALA B 1 67 ? 64.477 61.609 132.917 1.00 60.53 67 ALA B N 1
ATOM 3650 C CA . ALA B 1 67 ? 64.911 61.933 131.563 1.00 61.41 67 ALA B CA 1
ATOM 3651 C C . ALA B 1 67 ? 64.497 60.851 130.574 1.00 60.69 67 ALA B C 1
ATOM 3652 O O . ALA B 1 67 ? 64.080 61.157 129.451 1.00 60.89 67 ALA B O 1
ATOM 3654 N N . SER B 1 68 ? 64.593 59.584 130.974 1.00 56.15 68 SER B N 1
ATOM 3655 C CA . SER B 1 68 ? 64.337 58.468 130.075 1.00 54.84 68 SER B CA 1
ATOM 3656 C C . SER B 1 68 ? 63.592 57.369 130.820 1.00 52.28 68 SER B C 1
ATOM 3657 O O . SER B 1 68 ? 63.390 57.432 132.036 1.00 51.30 68 SER B O 1
ATOM 3660 N N . MET B 1 69 ? 63.184 56.346 130.064 1.00 44.60 69 MET B N 1
ATOM 3661 C CA . MET B 1 69 ? 62.500 55.197 130.644 1.00 43.36 69 MET B CA 1
ATOM 3662 C C . MET B 1 69 ? 63.388 54.418 131.605 1.00 42.60 69 MET B C 1
ATOM 3663 O O . MET B 1 69 ? 62.870 53.693 132.462 1.00 40.00 69 MET B O 1
ATOM 3668 N N . ALA B 1 70 ? 64.712 54.551 131.485 1.00 40.28 70 ALA B N 1
ATOM 3669 C CA . ALA B 1 70 ? 65.612 53.847 132.392 1.00 39.08 70 ALA B CA 1
ATOM 3670 C C . ALA B 1 70 ? 65.480 54.355 133.822 1.00 38.89 70 ALA B C 1
ATOM 3671 O O . ALA B 1 70 ? 65.715 53.597 134.770 1.00 38.94 70 ALA B O 1
ATOM 3673 N N . ASP B 1 71 ? 65.109 55.623 133.999 1.00 44.79 71 ASP B N 1
ATOM 3674 C CA . ASP B 1 71 ? 64.883 56.173 135.329 1.00 44.65 71 ASP B CA 1
ATOM 3675 C C . ASP B 1 71 ? 63.581 55.692 135.953 1.00 42.15 71 ASP B C 1
ATOM 3676 O O . ASP B 1 71 ? 63.381 55.887 137.158 1.00 42.32 71 ASP B O 1
ATOM 3681 N N . LEU B 1 72 ? 62.699 55.073 135.172 1.00 31.62 72 LEU B N 1
ATOM 3682 C CA . LEU B 1 72 ? 61.418 54.586 135.661 1.00 29.98 72 LEU B CA 1
ATOM 3683 C C . LEU B 1 72 ? 61.433 53.093 135.959 1.00 29.07 72 LEU B C 1
ATOM 3684 O O . LEU B 1 72 ? 60.380 52.518 136.249 1.00 27.62 72 LEU B O 1
ATOM 3689 N N . ILE B 1 73 ? 62.599 52.455 135.901 1.00 33.68 73 ILE B N 1
ATOM 3690 C CA . ILE B 1 73 ? 62.740 51.030 136.171 1.00 32.41 73 ILE B CA 1
ATOM 3691 C C . ILE B 1 73 ? 63.318 50.864 137.568 1.00 32.66 73 ILE B C 1
ATOM 3692 O O . ILE B 1 73 ? 64.389 51.403 137.875 1.00 32.57 73 ILE B O 1
ATOM 3697 N N . LEU B 1 74 ? 62.611 50.121 138.419 1.00 37.36 74 LEU B N 1
ATOM 3698 C CA . LEU B 1 74 ? 63.110 49.797 139.745 1.00 37.59 74 LEU B CA 1
ATOM 3699 C C . LEU B 1 74 ? 63.770 48.430 139.711 1.00 39.02 74 LEU B C 1
ATOM 3700 O O . LEU B 1 74 ? 63.087 47.433 139.430 1.00 36.78 74 LEU B O 1
ATOM 3705 N N . PRO B 1 75 ? 65.068 48.328 139.983 1.00 46.84 75 PRO B N 1
ATOM 3706 C CA . PRO B 1 75 ? 65.706 47.011 140.035 1.00 48.22 75 PRO B CA 1
ATOM 3707 C C . PRO B 1 75 ? 65.203 46.203 141.221 1.00 47.26 75 PRO B C 1
ATOM 3708 O O . PRO B 1 75 ? 64.656 46.734 142.190 1.00 44.91 75 PRO B O 1
ATOM 3712 N N . ARG B 1 76 ? 65.390 44.885 141.126 1.00 58.86 76 ARG B N 1
ATOM 3713 C CA . ARG B 1 76 ? 64.912 43.999 142.180 1.00 57.42 76 ARG B CA 1
ATOM 3714 C C . ARG B 1 76 ? 65.667 44.196 143.485 1.00 58.44 76 ARG B C 1
ATOM 3715 O O . ARG B 1 76 ? 65.132 43.873 144.552 1.00 56.32 76 ARG B O 1
ATOM 3723 N N . GLU B 1 77 ? 66.895 44.716 143.425 1.00 42.60 77 GLU B N 1
ATOM 3724 C CA . GLU B 1 77 ? 67.605 45.060 144.651 1.00 43.44 77 GLU B CA 1
ATOM 3725 C C . GLU B 1 77 ? 66.841 46.104 145.455 1.00 42.27 77 GLU B C 1
ATOM 3726 O O . GLU B 1 77 ? 66.904 46.107 146.690 1.00 41.69 77 GLU B O 1
ATOM 3732 N N . ARG B 1 78 ? 66.104 46.986 144.774 1.00 29.92 78 ARG B N 1
ATOM 3733 C CA . ARG B 1 78 ? 65.305 47.992 145.466 1.00 29.90 78 ARG B CA 1
ATOM 3734 C C . ARG B 1 78 ? 64.141 47.361 146.221 1.00 26.80 78 ARG B C 1
ATOM 3735 O O . ARG B 1 78 ? 63.713 47.891 147.254 1.00 27.00 78 ARG B O 1
ATOM 3743 N N . LEU B 1 79 ? 63.614 46.238 145.726 1.00 28.07 79 LEU B N 1
ATOM 3744 C CA . LEU B 1 79 ? 62.583 45.521 146.469 1.00 24.61 79 LEU B CA 1
ATOM 3745 C C . LEU B 1 79 ? 63.160 44.883 147.727 1.00 26.31 79 LEU B C 1
ATOM 3746 O O . LEU B 1 79 ? 62.525 44.905 148.789 1.00 23.84 79 LEU B O 1
ATOM 3751 N N . GLU B 1 80 ? 64.365 44.312 147.630 1.00 33.86 80 GLU B N 1
ATOM 3752 C CA . GLU B 1 80 ? 65.018 43.769 148.816 1.00 33.43 80 GLU B CA 1
ATOM 3753 C C . GLU B 1 80 ? 65.316 44.868 149.828 1.00 34.52 80 GLU B C 1
ATOM 3754 O O . GLU B 1 80 ? 65.188 44.657 151.039 1.00 33.87 80 GLU B O 1
ATOM 3760 N N . LEU B 1 81 ? 65.712 46.050 149.348 1.00 27.55 81 LEU B N 1
ATOM 3761 C CA . LEU B 1 81 ? 65.997 47.159 150.252 1.00 30.17 81 LEU B CA 1
ATOM 3762 C C . LEU B 1 81 ? 64.737 47.617 150.976 1.00 29.97 81 LEU B C 1
ATOM 3763 O O . LEU B 1 81 ? 64.791 47.991 152.153 1.00 30.11 81 LEU B O 1
ATOM 3768 N N . ALA B 1 82 ? 63.593 47.595 150.288 1.00 29.52 82 ALA B N 1
ATOM 3769 C CA . ALA B 1 82 ? 62.333 47.914 150.951 1.00 28.37 82 ALA B CA 1
ATOM 3770 C C . ALA B 1 82 ? 62.039 46.925 152.069 1.00 24.81 82 ALA B C 1
ATOM 3771 O O . ALA B 1 82 ? 61.571 47.313 153.146 1.00 25.04 82 ALA B O 1
ATOM 3773 N N . LEU B 1 83 ? 62.319 45.641 151.834 1.00 29.44 83 LEU B N 1
ATOM 3774 C CA . LEU B 1 83 ? 62.060 44.619 152.841 1.00 27.89 83 LEU B CA 1
ATOM 3775 C C . LEU B 1 83 ? 62.876 44.853 154.106 1.00 29.70 83 LEU B C 1
ATOM 3776 O O . LEU B 1 83 ? 62.418 44.532 155.208 1.00 29.41 83 LEU B O 1
ATOM 3781 N N . THR B 1 84 ? 64.078 45.417 153.974 1.00 33.99 84 THR B N 1
ATOM 3782 C CA . THR B 1 84 ? 64.893 45.710 155.146 1.00 34.86 84 THR B CA 1
ATOM 3783 C C . THR B 1 84 ? 64.512 47.022 155.819 1.00 36.05 84 THR B C 1
ATOM 3784 O O . THR B 1 84 ? 64.829 47.208 156.998 1.00 36.75 84 THR B O 1
ATOM 3788 N N . ARG B 1 85 ? 63.838 47.929 155.106 1.00 28.14 85 ARG B N 1
ATOM 3789 C CA . ARG B 1 85 ? 63.533 49.240 155.671 1.00 29.18 85 ARG B CA 1
ATOM 3790 C C . ARG B 1 85 ? 62.315 49.218 156.586 1.00 28.35 85 ARG B C 1
ATOM 3791 O O . ARG B 1 85 ? 62.248 50.011 157.532 1.00 31.17 85 ARG B O 1
ATOM 3799 N N . ILE B 1 86 ? 61.344 48.339 156.323 1.00 24.81 86 ILE B N 1
ATOM 3800 C CA . ILE B 1 86 ? 60.149 48.291 157.159 1.00 22.50 86 ILE B CA 1
ATOM 3801 C C . ILE B 1 86 ? 60.494 47.685 158.517 1.00 22.66 86 ILE B C 1
ATOM 3802 O O . ILE B 1 86 ? 61.541 47.055 158.704 1.00 21.76 86 ILE B O 1
ATOM 3807 N N . THR B 1 87 ? 59.600 47.885 159.482 1.00 22.71 87 THR B N 1
ATOM 3808 C CA . THR B 1 87 ? 59.828 47.360 160.820 1.00 22.70 87 THR B CA 1
ATOM 3809 C C . THR B 1 87 ? 59.717 45.838 160.830 1.00 21.24 87 THR B C 1
ATOM 3810 O O . THR B 1 87 ? 59.209 45.218 159.892 1.00 19.79 87 THR B O 1
ATOM 3814 N N . VAL B 1 88 ? 60.215 45.233 161.912 1.00 22.84 88 VAL B N 1
ATOM 3815 C CA . VAL B 1 88 ? 60.135 43.781 162.043 1.00 21.99 88 VAL B CA 1
ATOM 3816 C C . VAL B 1 88 ? 58.679 43.336 162.112 1.00 19.78 88 VAL B C 1
ATOM 3817 O O . VAL B 1 88 ? 58.289 42.341 161.489 1.00 19.63 88 VAL B O 1
ATOM 3821 N N . ALA B 1 89 ? 57.847 44.084 162.845 1.00 20.92 89 ALA B N 1
ATOM 3822 C CA . ALA B 1 89 ? 56.431 43.740 162.950 1.00 19.34 89 ALA B CA 1
ATOM 3823 C C . ALA B 1 89 ? 55.716 43.852 161.609 1.00 19.17 89 ALA B C 1
ATOM 3824 O O . ALA B 1 89 ? 54.799 43.072 161.331 1.00 18.02 89 ALA B O 1
ATOM 3826 N N . GLN B 1 90 ? 56.113 44.812 160.772 1.00 16.26 90 GLN B N 1
ATOM 3827 C CA . GLN B 1 90 ? 55.501 44.938 159.455 1.00 17.00 90 GLN B CA 1
ATOM 3828 C C . GLN B 1 90 ? 55.959 43.821 158.528 1.00 16.72 90 GLN B C 1
ATOM 3829 O O . GLN B 1 90 ? 55.157 43.272 157.763 1.00 14.72 90 GLN B O 1
ATOM 3835 N N . ARG B 1 91 ? 57.248 43.474 158.582 1.00 19.10 91 ARG B N 1
ATOM 3836 C CA . ARG B 1 91 ? 57.759 42.378 157.766 1.00 20.17 91 ARG B CA 1
ATOM 3837 C C . ARG B 1 91 ? 57.090 41.061 158.132 1.00 18.44 91 ARG B C 1
ATOM 3838 O O . ARG B 1 91 ? 56.693 40.292 157.251 1.00 18.15 91 ARG B O 1
ATOM 3846 N N . GLU B 1 92 ? 56.957 40.787 159.431 1.00 20.56 92 GLU B N 1
ATOM 3847 C CA . GLU B 1 92 ? 56.349 39.533 159.861 1.00 20.22 92 GLU B CA 1
ATOM 3848 C C . GLU B 1 92 ? 54.873 39.484 159.489 1.00 18.73 92 GLU B C 1
ATOM 3849 O O . GLU B 1 92 ? 54.363 38.429 159.095 1.00 18.57 92 GLU B O 1
ATOM 3855 N N . ALA B 1 93 ? 54.176 40.618 159.592 1.00 14.08 93 ALA B N 1
ATOM 3856 C CA . ALA B 1 93 ? 52.780 40.671 159.169 1.00 13.47 93 ALA B CA 1
ATOM 3857 C C . ALA B 1 93 ? 52.644 40.368 157.682 1.00 13.53 93 ALA B C 1
ATOM 3858 O O . ALA B 1 93 ? 51.738 39.633 157.271 1.00 12.67 93 ALA B O 1
ATOM 3860 N N . LEU B 1 94 ? 53.534 40.931 156.859 1.00 12.31 94 LEU B N 1
ATOM 3861 C CA . LEU B 1 94 ? 53.527 40.616 155.435 1.00 12.28 94 LEU B CA 1
ATOM 3862 C C . LEU B 1 94 ? 53.788 39.135 155.201 1.00 12.88 94 LEU B C 1
ATOM 3863 O O . LEU B 1 94 ? 53.131 38.502 154.367 1.00 12.11 94 LEU B O 1
ATOM 3868 N N . GLU B 1 95 ? 54.747 38.566 155.932 1.00 14.38 95 GLU B N 1
ATOM 3869 C CA . GLU B 1 95 ? 55.087 37.162 155.747 1.00 15.24 95 GLU B CA 1
ATOM 3870 C C . GLU B 1 95 ? 53.957 36.252 156.218 1.00 13.32 95 GLU B C 1
ATOM 3871 O O . GLU B 1 95 ? 53.696 35.211 155.604 1.00 13.85 95 GLU B O 1
ATOM 3877 N N . VAL B 1 96 ? 53.263 36.640 157.290 1.00 12.38 96 VAL B N 1
ATOM 3878 C CA . VAL B 1 96 ? 52.095 35.884 157.740 1.00 12.40 96 VAL B CA 1
ATOM 3879 C C . VAL B 1 96 ? 51.003 35.913 156.678 1.00 12.08 96 VAL B C 1
ATOM 3880 O O . VAL B 1 96 ? 50.404 34.882 156.343 1.00 12.15 96 VAL B O 1
ATOM 3884 N N . ALA B 1 97 ? 50.726 37.100 156.132 1.00 11.85 97 ALA B N 1
ATOM 3885 C CA . ALA B 1 97 ? 49.728 37.209 155.073 1.00 11.68 97 ALA B CA 1
ATOM 3886 C C . ALA B 1 97 ? 50.130 36.384 153.859 1.00 11.60 97 ALA B C 1
ATOM 3887 O O . ALA B 1 97 ? 49.290 35.715 153.247 1.00 11.57 97 ALA B O 1
ATOM 3889 N N . ALA B 1 98 ? 51.418 36.407 153.508 1.00 11.83 98 ALA B N 1
ATOM 3890 C CA . ALA B 1 98 ? 51.885 35.668 152.341 1.00 11.83 98 ALA B CA 1
ATOM 3891 C C . ALA B 1 98 ? 51.766 34.161 152.545 1.00 11.93 98 ALA B C 1
ATOM 3892 O O . ALA B 1 98 ? 51.435 33.432 151.604 1.00 11.85 98 ALA B O 1
ATOM 3894 N N . GLU B 1 99 ? 52.043 33.673 153.760 1.00 13.27 99 GLU B N 1
ATOM 3895 C CA . GLU B 1 99 ? 51.921 32.239 154.019 1.00 13.47 99 GLU B CA 1
ATOM 3896 C C . GLU B 1 99 ? 50.486 31.772 153.826 1.00 13.57 99 GLU B C 1
ATOM 3897 O O . GLU B 1 99 ? 50.239 30.733 153.201 1.00 13.28 99 GLU B O 1
ATOM 3903 N N . ARG B 1 100 ? 49.524 32.537 154.349 1.00 14.06 100 ARG B N 1
ATOM 3904 C CA . ARG B 1 100 ? 48.121 32.162 154.218 1.00 13.95 100 ARG B CA 1
ATOM 3905 C C . ARG B 1 100 ? 47.685 32.170 152.759 1.00 15.12 100 ARG B C 1
ATOM 3906 O O . ARG B 1 100 ? 46.925 31.295 152.326 1.00 14.73 100 ARG B O 1
ATOM 3914 N N . VAL B 1 101 ? 48.179 33.135 151.979 1.00 13.80 101 VAL B N 1
ATOM 3915 C CA . VAL B 1 101 ? 47.867 33.183 150.552 1.00 13.79 101 VAL B CA 1
ATOM 3916 C C . VAL B 1 101 ? 48.581 32.058 149.811 1.00 14.23 101 VAL B C 1
ATOM 3917 O O . VAL B 1 101 ? 47.980 31.357 148.988 1.00 13.68 101 VAL B O 1
ATOM 3921 N N . ARG B 1 102 ? 49.874 31.871 150.090 1.00 13.48 102 ARG B N 1
ATOM 3922 C CA . ARG B 1 102 ? 50.664 30.890 149.349 1.00 14.37 102 ARG B CA 1
ATOM 3923 C C . ARG B 1 102 ? 50.176 29.467 149.600 1.00 14.15 102 ARG B C 1
ATOM 3924 O O . ARG B 1 102 ? 50.068 28.668 148.663 1.00 13.94 102 ARG B O 1
ATOM 3932 N N . SER B 1 103 ? 49.882 29.129 150.857 1.00 12.80 103 SER B N 1
ATOM 3933 C CA . SER B 1 103 ? 49.431 27.774 151.164 1.00 13.20 103 SER B CA 1
ATOM 3934 C C . SER B 1 103 ? 48.093 27.481 150.495 1.00 13.14 103 SER B C 1
ATOM 3935 O O . SER B 1 103 ? 47.859 26.367 150.012 1.00 13.67 103 SER B O 1
ATOM 3938 N N . TYR B 1 104 ? 47.213 28.483 150.437 1.00 12.95 104 TYR B N 1
ATOM 3939 C CA . TYR B 1 104 ? 45.903 28.306 149.818 1.00 13.98 104 TYR B CA 1
ATOM 3940 C C . TYR B 1 104 ? 46.037 28.015 148.327 1.00 13.12 104 TYR B C 1
ATOM 3941 O O . TYR B 1 104 ? 45.448 27.057 147.812 1.00 13.06 104 TYR B O 1
ATOM 3950 N N . HIS B 1 105 ? 46.824 28.826 147.619 1.00 12.44 105 HIS B N 1
ATOM 3951 C CA . HIS B 1 105 ? 46.940 28.655 146.176 1.00 12.51 105 HIS B CA 1
ATOM 3952 C C . HIS B 1 105 ? 47.695 27.381 145.815 1.00 13.09 105 HIS B C 1
ATOM 3953 O O . HIS B 1 105 ? 47.424 26.782 144.768 1.00 13.67 105 HIS B O 1
ATOM 3960 N N . GLU B 1 106 ? 48.639 26.953 146.659 1.00 16.87 106 GLU B N 1
ATOM 3961 C CA . GLU B 1 106 ? 49.291 25.664 146.444 1.00 18.11 106 GLU B CA 1
ATOM 3962 C C . GLU B 1 106 ? 48.281 24.524 146.419 1.00 18.91 106 GLU B C 1
ATOM 3963 O O . GLU B 1 106 ? 48.362 23.631 145.567 1.00 18.93 106 GLU B O 1
ATOM 3969 N N . LYS B 1 107 ? 47.329 24.526 147.356 1.00 20.63 107 LYS B N 1
ATOM 3970 C CA . LYS B 1 107 ? 46.341 23.454 147.400 1.00 21.30 107 LYS B CA 1
ATOM 3971 C C . LYS B 1 107 ? 45.411 23.494 146.195 1.00 22.59 107 LYS B C 1
ATOM 3972 O O . LYS B 1 107 ? 44.924 22.448 145.754 1.00 22.99 107 LYS B O 1
ATOM 3978 N N . GLN B 1 108 ? 45.155 24.683 145.649 1.00 20.60 108 GLN B N 1
ATOM 3979 C CA . GLN B 1 108 ? 44.214 24.815 144.545 1.00 21.22 108 GLN B CA 1
ATOM 3980 C C . GLN B 1 108 ? 44.843 24.544 143.185 1.00 21.67 108 GLN B C 1
ATOM 3981 O O . GLN B 1 108 ? 44.109 24.344 142.211 1.00 23.20 108 GLN B O 1
ATOM 3987 N N . LYS B 1 109 ? 46.170 24.539 143.095 1.00 21.78 109 LYS B N 1
ATOM 3988 C CA . LYS B 1 109 ? 46.833 24.400 141.805 1.00 20.95 109 LYS B CA 1
ATOM 3989 C C . LYS B 1 109 ? 46.563 23.026 141.205 1.00 23.79 109 LYS B C 1
ATOM 3990 O O . LYS B 1 109 ? 46.775 21.995 141.852 1.00 23.20 109 LYS B O 1
ATOM 3996 N N . GLN B 1 110 ? 46.080 23.016 139.967 1.00 32.79 110 GLN B N 1
ATOM 3997 C CA . GLN B 1 110 ? 45.911 21.794 139.200 1.00 32.48 110 GLN B CA 1
ATOM 3998 C C . GLN B 1 110 ? 46.712 21.895 137.910 1.00 32.19 110 GLN B C 1
ATOM 3999 O O . GLN B 1 110 ? 46.911 22.985 137.365 1.00 32.91 110 GLN B O 1
ATOM 4005 N N . GLY B 1 111 ? 47.178 20.746 137.434 1.00 19.33 111 GLY B N 1
ATOM 4006 C CA . GLY B 1 111 ? 48.035 20.717 136.269 1.00 18.99 111 GLY B CA 1
ATOM 4007 C C . GLY B 1 111 ? 47.497 19.842 135.160 1.00 19.13 111 GLY B C 1
ATOM 4008 O O . GLY B 1 111 ? 46.313 19.493 135.150 1.00 18.91 111 GLY B O 1
ATOM 4009 N N . SER B 1 112 ? 48.365 19.481 134.220 1.00 20.56 112 SER B N 1
ATOM 4010 C CA . SER B 1 112 ? 47.952 18.683 133.077 1.00 19.88 112 SER B CA 1
ATOM 4011 C C . SER B 1 112 ? 47.518 17.289 133.515 1.00 19.55 112 SER B C 1
ATOM 4012 O O . SER B 1 112 ? 47.939 16.778 134.556 1.00 19.79 112 SER B O 1
ATOM 4015 N N . TRP B 1 113 ? 46.660 16.675 132.706 1.00 17.20 113 TRP B N 1
ATOM 4016 C CA . TRP B 1 113 ? 46.204 15.321 132.975 1.00 17.51 113 TRP B CA 1
ATOM 4017 C C . TRP B 1 113 ? 45.858 14.644 131.658 1.00 18.15 113 TRP B C 1
ATOM 4018 O O . TRP B 1 113 ? 45.624 15.299 130.640 1.00 17.16 113 TRP B O 1
ATOM 4029 N N . ARG B 1 114 ? 45.839 13.314 131.695 1.00 17.28 114 ARG B N 1
ATOM 4030 C CA . ARG B 1 114 ? 45.428 12.494 130.566 1.00 18.12 114 ARG B CA 1
ATOM 4031 C C . ARG B 1 114 ? 44.547 11.371 131.086 1.00 19.49 114 ARG B C 1
ATOM 4032 O O . ARG B 1 114 ? 44.781 10.849 132.180 1.00 19.93 114 ARG B O 1
ATOM 4040 N N . TYR B 1 115 ? 43.534 11.003 130.306 1.00 19.81 115 TYR B N 1
ATOM 4041 C CA . TYR B 1 115 ? 42.645 9.911 130.676 1.00 21.79 115 TYR B CA 1
ATOM 4042 C C . TYR B 1 115 ? 42.400 9.043 129.454 1.00 22.06 115 TYR B C 1
ATOM 4043 O O . TYR B 1 115 ? 42.058 9.557 128.385 1.00 21.57 115 TYR B O 1
ATOM 4052 N N . THR B 1 116 ? 42.575 7.734 129.611 1.00 18.22 116 THR B N 1
ATOM 4053 C CA . THR B 1 116 ? 42.429 6.788 128.514 1.00 18.13 116 THR B CA 1
ATOM 4054 C C . THR B 1 116 ? 41.042 6.164 128.574 1.00 21.26 116 THR B C 1
ATOM 4055 O O . THR B 1 116 ? 40.691 5.513 129.565 1.00 20.56 116 THR B O 1
ATOM 4059 N N . GLU B 1 117 ? 40.259 6.368 127.518 1.00 22.62 117 GLU B N 1
ATOM 4060 C CA . GLU B 1 117 ? 38.944 5.759 127.420 1.00 25.07 117 GLU B CA 1
ATOM 4061 C C . GLU B 1 117 ? 39.071 4.276 127.080 1.00 24.46 117 GLU B C 1
ATOM 4062 O O . GLU B 1 117 ? 40.156 3.764 126.790 1.00 23.37 117 GLU B O 1
ATOM 4068 N N . ALA B 1 118 ? 37.929 3.584 127.109 1.00 25.80 118 ALA B N 1
ATOM 4069 C CA . ALA B 1 118 ? 37.930 2.137 126.913 1.00 25.90 118 ALA B CA 1
ATOM 4070 C C . ALA B 1 118 ? 38.441 1.758 125.529 1.00 25.44 118 ALA B C 1
ATOM 4071 O O . ALA B 1 118 ? 39.148 0.755 125.376 1.00 25.98 118 ALA B O 1
ATOM 4073 N N . ASP B 1 119 ? 38.100 2.542 124.508 1.00 23.05 119 ASP B N 1
ATOM 4074 C CA . ASP B 1 119 ? 38.522 2.215 123.151 1.00 22.78 119 ASP B CA 1
ATOM 4075 C C . ASP B 1 119 ? 39.934 2.692 122.829 1.00 22.62 119 ASP B C 1
ATOM 4076 O O . ASP B 1 119 ? 40.372 2.544 121.683 1.00 22.34 119 ASP B O 1
ATOM 4081 N N . GLY B 1 120 ? 40.656 3.250 123.800 1.00 18.05 120 GLY B N 1
ATOM 4082 C CA . GLY B 1 120 ? 42.018 3.694 123.593 1.00 18.03 120 GLY B CA 1
ATOM 4083 C C . GLY B 1 120 ? 42.175 5.174 123.318 1.00 16.24 120 GLY B C 1
ATOM 4084 O O . GLY B 1 120 ? 43.309 5.671 123.332 1.00 15.82 120 GLY B O 1
ATOM 4085 N N . THR B 1 121 ? 41.082 5.889 123.065 1.00 16.83 121 THR B N 1
ATOM 4086 C CA . THR B 1 121 ? 41.157 7.331 122.875 1.00 17.17 121 THR B CA 1
ATOM 4087 C C . THR B 1 121 ? 41.611 8.008 124.163 1.00 16.21 121 THR B C 1
ATOM 4088 O O . THR B 1 121 ? 41.129 7.684 125.254 1.00 17.34 121 THR B O 1
ATOM 4092 N N . VAL B 1 122 ? 42.550 8.941 124.037 1.00 14.87 122 VAL B N 1
ATOM 4093 C CA . VAL B 1 122 ? 43.096 9.678 125.169 1.00 14.69 122 VAL B CA 1
ATOM 4094 C C . VAL B 1 122 ? 42.511 11.083 125.162 1.00 15.55 122 VAL B C 1
ATOM 4095 O O . VAL B 1 122 ? 42.557 11.779 124.141 1.00 15.09 122 VAL B O 1
ATOM 4099 N N . LEU B 1 123 ? 41.950 11.489 126.296 1.00 15.28 123 LEU B N 1
ATOM 4100 C CA . LEU B 1 123 ? 41.475 12.843 126.511 1.00 15.71 123 LEU B CA 1
ATOM 4101 C C . LEU B 1 123 ? 42.294 13.480 127.623 1.00 16.22 123 LEU B C 1
ATOM 4102 O O . LEU B 1 123 ? 42.913 12.789 128.436 1.00 16.24 123 LEU B O 1
ATOM 4107 N N . GLY B 1 124 ? 42.303 14.806 127.661 1.00 18.26 124 GLY B N 1
ATOM 4108 C CA . GLY B 1 124 ? 42.991 15.477 128.741 1.00 17.81 124 GLY B CA 1
ATOM 4109 C C . GLY B 1 124 ? 43.095 16.968 128.503 1.00 17.74 124 GLY B C 1
ATOM 4110 O O . GLY B 1 124 ? 42.462 17.528 127.606 1.00 17.82 124 GLY B O 1
ATOM 4111 N N . GLN B 1 125 ? 43.907 17.595 129.346 1.00 19.02 125 GLN B N 1
ATOM 4112 C CA . GLN B 1 125 ? 44.183 19.019 129.272 1.00 18.84 125 GLN B CA 1
ATOM 4113 C C . GLN B 1 125 ? 45.673 19.226 129.465 1.00 19.32 125 GLN B C 1
ATOM 4114 O O . GLN B 1 125 ? 46.290 18.577 130.315 1.00 18.38 125 GLN B O 1
ATOM 4120 N N . GLN B 1 126 ? 46.250 20.123 128.676 1.00 20.90 126 GLN B N 1
ATOM 4121 C CA . GLN B 1 126 ? 47.617 20.575 128.891 1.00 20.94 126 GLN B CA 1
ATOM 4122 C C . GLN B 1 126 ? 47.559 21.941 129.558 1.00 21.86 126 GLN B C 1
ATOM 4123 O O . GLN B 1 126 ? 46.998 22.887 128.997 1.00 21.37 126 GLN B O 1
ATOM 4129 N N . VAL B 1 127 ? 48.115 22.032 130.762 1.00 19.96 127 VAL B N 1
ATOM 4130 C CA . VAL B 1 127 ? 48.067 23.243 131.570 1.00 20.02 127 VAL B CA 1
ATOM 4131 C C . VAL B 1 127 ? 49.467 23.836 131.610 1.00 19.96 127 VAL B C 1
ATOM 4132 O O . VAL B 1 127 ? 50.425 23.160 132.007 1.00 20.56 127 VAL B O 1
ATOM 4136 N N . THR B 1 128 ? 49.586 25.089 131.189 1.00 22.17 128 THR B N 1
ATOM 4137 C CA . THR B 1 128 ? 50.842 25.817 131.205 1.00 23.05 128 THR B CA 1
ATOM 4138 C C . THR B 1 128 ? 50.624 27.197 131.802 1.00 22.58 128 THR B C 1
ATOM 4139 O O . THR B 1 128 ? 49.553 27.789 131.639 1.00 22.89 128 THR B O 1
ATOM 4143 N N . PRO B 1 129 ? 51.616 27.728 132.508 1.00 19.34 129 PRO B N 1
ATOM 4144 C CA . PRO B 1 129 ? 51.486 29.088 133.039 1.00 18.22 129 PRO B CA 1
ATOM 4145 C C . PRO B 1 129 ? 51.577 30.123 131.930 1.00 19.63 129 PRO B C 1
ATOM 4146 O O . PRO B 1 129 ? 52.213 29.906 130.895 1.00 19.77 129 PRO B O 1
ATOM 4150 N N . LEU B 1 130 ? 50.923 31.260 132.152 1.00 20.33 130 LEU B N 1
ATOM 4151 C CA . LEU B 1 130 ? 51.140 32.401 131.277 1.00 20.46 130 LEU B CA 1
ATOM 4152 C C . LEU B 1 130 ? 52.610 32.800 131.310 1.00 21.15 130 LEU B C 1
ATOM 4153 O O . LEU B 1 130 ? 53.293 32.648 132.326 1.00 19.61 130 LEU B O 1
ATOM 4158 N N . ASP B 1 131 ? 53.106 33.297 130.175 1.00 20.52 131 ASP B N 1
ATOM 4159 C CA . ASP B 1 131 ? 54.501 33.721 130.110 1.00 20.90 131 ASP B CA 1
ATOM 4160 C C . ASP B 1 131 ? 54.757 34.919 131.014 1.00 18.91 131 ASP B C 1
ATOM 4161 O O . ASP B 1 131 ? 55.742 34.945 131.760 1.00 18.93 131 ASP B O 1
ATOM 4166 N N . ARG B 1 132 ? 53.888 35.927 130.952 1.00 22.02 132 ARG B N 1
ATOM 4167 C CA . ARG B 1 132 ? 54.095 37.172 131.677 1.00 21.36 132 ARG B CA 1
ATOM 4168 C C . ARG B 1 132 ? 52.768 37.673 132.219 1.00 20.33 132 ARG B C 1
ATOM 4169 O O . ARG B 1 132 ? 51.736 37.566 131.550 1.00 19.93 132 ARG B O 1
ATOM 4177 N N . ALA B 1 133 ? 52.801 38.223 133.430 1.00 15.21 133 ALA B N 1
ATOM 4178 C CA . ALA B 1 133 ? 51.643 38.871 134.026 1.00 15.10 133 ALA B CA 1
ATOM 4179 C C . ALA B 1 133 ? 52.036 40.265 134.486 1.00 14.61 133 ALA B C 1
ATOM 4180 O O . ALA B 1 133 ? 53.125 40.465 135.033 1.00 15.28 133 ALA B O 1
ATOM 4182 N N . GLY B 1 134 ? 51.149 41.227 134.250 1.00 17.42 134 GLY B N 1
ATOM 4183 C CA . GLY B 1 134 ? 51.336 42.594 134.703 1.00 17.63 134 GLY B CA 1
ATOM 4184 C C . GLY B 1 134 ? 50.393 42.894 135.856 1.00 16.91 134 GLY B C 1
ATOM 4185 O O . GLY B 1 134 ? 49.194 42.626 135.774 1.00 16.41 134 GLY B O 1
ATOM 4186 N N . LEU B 1 135 ? 50.955 43.444 136.929 1.00 18.25 135 LEU B N 1
ATOM 4187 C CA . LEU B 1 135 ? 50.204 43.757 138.137 1.00 18.85 135 LEU B CA 1
ATOM 4188 C C . LEU B 1 135 ? 50.219 45.263 138.348 1.00 19.32 135 LEU B C 1
ATOM 4189 O O . LEU B 1 135 ? 51.290 45.858 138.507 1.00 19.40 135 LEU B O 1
ATOM 4194 N N . TYR B 1 136 ? 49.038 45.878 138.339 1.00 21.99 136 TYR B N 1
ATOM 4195 C CA . TYR B 1 136 ? 48.920 47.292 138.668 1.00 23.57 136 TYR B CA 1
ATOM 4196 C C . TYR B 1 136 ? 48.748 47.452 140.170 1.00 23.77 136 TYR B C 1
ATOM 4197 O O . TYR B 1 136 ? 47.886 46.809 140.781 1.00 23.32 136 TYR B O 1
ATOM 4206 N N . VAL B 1 137 ? 49.563 48.323 140.753 1.00 19.43 137 VAL B N 1
ATOM 4207 C CA . VAL B 1 137 ? 49.513 48.635 142.177 1.00 20.64 137 VAL B CA 1
ATOM 4208 C C . VAL B 1 137 ? 49.379 50.145 142.313 1.00 21.86 137 VAL B C 1
ATOM 4209 O O . VAL B 1 137 ? 50.184 50.887 141.733 1.00 22.34 137 VAL B O 1
ATOM 4213 N N . PRO B 1 138 ? 48.380 50.646 143.036 1.00 22.24 138 PRO B N 1
ATOM 4214 C CA . PRO B 1 138 ? 48.256 52.097 143.208 1.00 23.98 138 PRO B CA 1
ATOM 4215 C C . PRO B 1 138 ? 49.478 52.677 143.903 1.00 24.81 138 PRO B C 1
ATOM 4216 O O . PRO B 1 138 ? 50.139 52.015 144.706 1.00 23.78 138 PRO B O 1
ATOM 4220 N N . GLY B 1 139 ? 49.785 53.928 143.570 1.00 21.54 139 GLY B N 1
ATOM 4221 C CA . GLY B 1 139 ? 50.857 54.630 144.236 1.00 21.74 139 GLY B CA 1
ATOM 4222 C C . GLY B 1 139 ? 50.410 55.254 145.543 1.00 23.38 139 GLY B C 1
ATOM 4223 O O . GLY B 1 139 ? 49.224 55.320 145.865 1.00 24.04 139 GLY B O 1
ATOM 4224 N N . GLY B 1 140 ? 51.392 55.711 146.312 1.00 25.23 140 GLY B N 1
ATOM 4225 C CA . GLY B 1 140 ? 51.118 56.370 147.570 1.00 26.70 140 GLY B CA 1
ATOM 4226 C C . GLY B 1 140 ? 50.749 55.414 148.691 1.00 25.85 140 GLY B C 1
ATOM 4227 O O . GLY B 1 140 ? 50.956 54.197 148.632 1.00 23.44 140 GLY B O 1
ATOM 4228 N N . LYS B 1 141 ? 50.175 56.004 149.741 1.00 29.65 141 LYS B N 1
ATOM 4229 C CA . LYS B 1 141 ? 49.882 55.259 150.959 1.00 30.07 141 LYS B CA 1
ATOM 4230 C C . LYS B 1 141 ? 48.643 54.384 150.824 1.00 29.54 141 LYS B C 1
ATOM 4231 O O . LYS B 1 141 ? 48.590 53.300 151.416 1.00 28.57 141 LYS B O 1
ATOM 4237 N N . ALA B 1 142 ? 47.645 54.824 150.056 1.00 31.93 142 ALA B N 1
ATOM 4238 C CA . ALA B 1 142 ? 46.383 54.093 149.928 1.00 31.58 142 ALA B CA 1
ATOM 4239 C C . ALA B 1 142 ? 46.532 52.996 148.872 1.00 30.61 142 ALA B C 1
ATOM 4240 O O . ALA B 1 142 ? 45.910 53.008 147.808 1.00 30.83 142 ALA B O 1
ATOM 4242 N N . SER B 1 143 ? 47.381 52.023 149.193 1.00 23.39 143 SER B N 1
ATOM 4243 C CA . SER B 1 143 ? 47.656 50.901 148.295 1.00 22.75 143 SER B CA 1
ATOM 4244 C C . SER B 1 143 ? 47.830 49.658 149.158 1.00 21.65 143 SER B C 1
ATOM 4245 O O . SER B 1 143 ? 48.888 49.461 149.760 1.00 22.09 143 SER B O 1
ATOM 4248 N N . TYR B 1 144 ? 46.801 48.825 149.210 1.00 23.68 144 TYR B N 1
ATOM 4249 C CA . TYR B 1 144 ? 46.823 47.682 150.114 1.00 24.17 144 TYR B CA 1
ATOM 4250 C C . TYR B 1 144 ? 47.909 46.702 149.689 1.00 23.04 144 TYR B C 1
ATOM 4251 O O . TYR B 1 144 ? 47.930 46.271 148.529 1.00 22.14 144 TYR B O 1
ATOM 4260 N N . PRO B 1 145 ? 48.830 46.336 150.585 1.00 25.08 145 PRO B N 1
ATOM 4261 C CA . PRO B 1 145 ? 49.822 45.305 150.241 1.00 24.60 145 PRO B CA 1
ATOM 4262 C C . PRO B 1 145 ? 49.189 43.990 149.848 1.00 22.52 145 PRO B C 1
ATOM 4263 O O . PRO B 1 145 ? 49.814 43.208 149.119 1.00 21.07 145 PRO B O 1
ATOM 4267 N N . SER B 1 146 ? 47.972 43.719 150.322 1.00 37.44 146 SER B N 1
ATOM 4268 C CA . SER B 1 146 ? 47.238 42.547 149.869 1.00 37.86 146 SER B CA 1
ATOM 4269 C C . SER B 1 146 ? 47.187 42.482 148.348 1.00 37.00 146 SER B C 1
ATOM 4270 O O . SER B 1 146 ? 47.482 41.438 147.758 1.00 37.77 146 SER B O 1
ATOM 4273 N N . SER B 1 147 ? 46.856 43.602 147.694 1.00 28.87 147 SER B N 1
ATOM 4274 C CA . SER B 1 147 ? 46.737 43.603 146.237 1.00 29.16 147 SER B CA 1
ATOM 4275 C C . SER B 1 147 ? 48.000 43.085 145.560 1.00 28.51 147 SER B C 1
ATOM 4276 O O . SER B 1 147 ? 47.923 42.477 144.485 1.00 27.74 147 SER B O 1
ATOM 4279 N N . VAL B 1 148 ? 49.167 43.298 146.170 1.00 16.41 148 VAL B N 1
ATOM 4280 C CA . VAL B 1 148 ? 50.388 42.693 145.649 1.00 15.90 148 VAL B CA 1
ATOM 4281 C C . VAL B 1 148 ? 50.403 41.200 145.947 1.00 14.39 148 VAL B C 1
ATOM 4282 O O . VAL B 1 148 ? 50.640 40.372 145.060 1.00 13.65 148 VAL B O 1
ATOM 4286 N N . LEU B 1 149 ? 50.131 40.834 147.202 1.00 15.79 149 LEU B N 1
ATOM 4287 C CA . LEU B 1 149 ? 50.219 39.434 147.606 1.00 15.83 149 LEU B CA 1
ATOM 4288 C C . LEU B 1 149 ? 49.171 38.581 146.898 1.00 15.93 149 LEU B C 1
ATOM 4289 O O . LEU B 1 149 ? 49.486 37.498 146.388 1.00 15.00 149 LEU B O 1
ATOM 4294 N N . MET B 1 150 ? 47.919 39.051 146.846 1.00 25.02 150 MET B N 1
ATOM 4295 C CA . MET B 1 150 ? 46.851 38.218 146.298 1.00 26.40 150 MET B CA 1
ATOM 4296 C C . MET B 1 150 ? 46.971 38.001 144.796 1.00 24.71 150 MET B C 1
ATOM 4297 O O . MET B 1 150 ? 46.255 37.151 144.259 1.00 26.09 150 MET B O 1
ATOM 4302 N N . ASN B 1 151 ? 47.824 38.752 144.103 1.00 20.35 151 ASN B N 1
ATOM 4303 C CA . ASN B 1 151 ? 47.989 38.610 142.661 1.00 19.84 151 ASN B CA 1
ATOM 4304 C C . ASN B 1 151 ? 49.328 38.008 142.270 1.00 19.82 151 ASN B C 1
ATOM 4305 O O . ASN B 1 151 ? 49.377 37.088 141.450 1.00 20.57 151 ASN B O 1
ATOM 4310 N N . ALA B 1 152 ? 50.427 38.508 142.836 1.00 13.89 152 ALA B N 1
ATOM 4311 C CA . ALA B 1 152 ? 51.739 38.011 142.442 1.00 14.53 152 ALA B CA 1
ATOM 4312 C C . ALA B 1 152 ? 51.984 36.589 142.934 1.00 14.51 152 ALA B C 1
ATOM 4313 O O . ALA B 1 152 ? 52.652 35.808 142.248 1.00 15.25 152 ALA B O 1
ATOM 4315 N N . ILE B 1 153 ? 51.466 36.230 144.106 1.00 14.13 153 ILE B N 1
ATOM 4316 C CA . ILE B 1 153 ? 51.736 34.904 144.659 1.00 12.93 153 ILE B CA 1
ATOM 4317 C C . ILE B 1 153 ? 51.051 33.825 143.821 1.00 13.79 153 ILE B C 1
ATOM 4318 O O . ILE B 1 153 ? 51.729 32.870 143.415 1.00 14.08 153 ILE B O 1
ATOM 4323 N N . PRO B 1 154 ? 49.747 33.909 143.516 1.00 13.93 154 PRO B N 1
ATOM 4324 C CA . PRO B 1 154 ? 49.161 32.868 142.654 1.00 14.87 154 PRO B CA 1
ATOM 4325 C C . PRO B 1 154 ? 49.789 32.814 141.274 1.00 15.39 154 PRO B C 1
ATOM 4326 O O . PRO B 1 154 ? 49.866 31.729 140.683 1.00 15.56 154 PRO B O 1
ATOM 4330 N N . ALA B 1 155 ? 50.250 33.950 140.744 1.00 13.26 155 ALA B N 1
ATOM 4331 C CA . ALA B 1 155 ? 50.960 33.927 139.470 1.00 13.20 155 ALA B CA 1
ATOM 4332 C C . ALA B 1 155 ? 52.251 33.127 139.579 1.00 14.19 155 ALA B C 1
ATOM 4333 O O . ALA B 1 155 ? 52.558 32.309 138.703 1.00 15.70 155 ALA B O 1
ATOM 4335 N N . LYS B 1 156 ? 53.015 33.340 140.653 1.00 16.46 156 LYS B N 1
ATOM 4336 C CA . LYS B 1 156 ? 54.254 32.589 140.825 1.00 17.21 156 LYS B CA 1
ATOM 4337 C C . LYS B 1 156 ? 53.972 31.123 141.128 1.00 17.12 156 LYS B C 1
ATOM 4338 O O . LYS B 1 156 ? 54.713 30.240 140.680 1.00 18.64 156 LYS B O 1
ATOM 4344 N N . VAL B 1 157 ? 52.906 30.843 141.883 1.00 16.55 157 VAL B N 1
ATOM 4345 C CA . VAL B 1 157 ? 52.549 29.457 142.178 1.00 17.29 157 VAL B CA 1
ATOM 4346 C C . VAL B 1 157 ? 52.175 28.722 140.896 1.00 17.69 157 VAL B C 1
ATOM 4347 O O . VAL B 1 157 ? 52.512 27.545 140.715 1.00 19.93 157 VAL B O 1
ATOM 4351 N N . ALA B 1 158 ? 51.487 29.410 139.980 1.00 13.13 158 ALA B N 1
ATOM 4352 C CA . ALA B 1 158 ? 51.160 28.818 138.688 1.00 14.50 158 ALA B CA 1
ATOM 4353 C C . ALA B 1 158 ? 52.394 28.598 137.826 1.00 14.90 158 ALA B C 1
ATOM 4354 O O . ALA B 1 158 ? 52.366 27.751 136.927 1.00 16.65 158 ALA B O 1
ATOM 4356 N N . GLY B 1 159 ? 53.464 29.340 138.074 1.00 16.98 159 GLY B N 1
ATOM 4357 C CA . GLY B 1 159 ? 54.674 29.219 137.298 1.00 19.69 159 GLY B CA 1
ATOM 4358 C C . GLY B 1 159 ? 54.912 30.322 136.295 1.00 18.66 159 GLY B C 1
ATOM 4359 O O . GLY B 1 159 ? 55.712 30.126 135.373 1.00 18.93 159 GLY B O 1
ATOM 4360 N N . VAL B 1 160 ? 54.239 31.466 136.432 1.00 17.73 160 VAL B N 1
ATOM 4361 C CA . VAL B 1 160 ? 54.475 32.580 135.522 1.00 18.25 160 VAL B CA 1
ATOM 4362 C C . VAL B 1 160 ? 55.923 33.022 135.667 1.00 19.35 160 VAL B C 1
ATOM 4363 O O . VAL B 1 160 ? 56.382 33.352 136.768 1.00 18.16 160 VAL B O 1
ATOM 4367 N N . SER B 1 161 ? 56.654 33.018 134.551 1.00 23.02 161 SER B N 1
ATOM 4368 C CA . SER B 1 161 ? 58.089 33.262 134.612 1.00 24.91 161 SER B CA 1
ATOM 4369 C C . SER B 1 161 ? 58.407 34.717 134.924 1.00 24.10 161 SER B C 1
ATOM 4370 O O . SER B 1 161 ? 59.435 35.005 135.545 1.00 24.53 161 SER B O 1
ATOM 4373 N N . GLU B 1 162 ? 57.547 35.643 134.516 1.00 22.74 162 GLU B N 1
ATOM 4374 C CA . GLU B 1 162 ? 57.839 37.068 134.614 1.00 22.62 162 GLU B CA 1
ATOM 4375 C C . GLU B 1 162 ? 56.606 37.786 135.138 1.00 22.66 162 GLU B C 1
ATOM 4376 O O . GLU B 1 162 ? 55.611 37.920 134.419 1.00 22.37 162 GLU B O 1
ATOM 4382 N N . VAL B 1 163 ? 56.669 38.248 136.381 1.00 16.39 163 VAL B N 1
ATOM 4383 C CA . VAL B 1 163 ? 55.610 39.053 136.976 1.00 15.85 163 VAL B CA 1
ATOM 4384 C C . VAL B 1 163 ? 56.110 40.489 137.025 1.00 16.83 163 VAL B C 1
ATOM 4385 O O . VAL B 1 163 ? 57.058 40.805 137.756 1.00 16.84 163 VAL B O 1
ATOM 4389 N N . VAL B 1 164 ? 55.474 41.353 136.242 1.00 22.11 164 VAL B N 1
ATOM 4390 C CA . VAL B 1 164 ? 55.860 42.751 136.110 1.00 22.83 164 VAL B CA 1
ATOM 4391 C C . VAL B 1 164 ? 54.879 43.604 136.896 1.00 22.59 164 VAL B C 1
ATOM 4392 O O . VAL B 1 164 ? 53.662 43.506 136.699 1.00 22.34 164 VAL B O 1
ATOM 4396 N N . MET B 1 165 ? 55.402 44.444 137.781 1.00 20.26 165 MET B N 1
ATOM 4397 C CA . MET B 1 165 ? 54.588 45.338 138.592 1.00 19.89 165 MET B CA 1
ATOM 4398 C C . MET B 1 165 ? 54.757 46.769 138.106 1.00 21.79 165 MET B C 1
ATOM 4399 O O . MET B 1 165 ? 55.884 47.226 137.891 1.00 22.43 165 MET B O 1
ATOM 4404 N N . VAL B 1 166 ? 53.642 47.474 137.936 1.00 17.42 166 VAL B N 1
ATOM 4405 C CA . VAL B 1 166 ? 53.650 48.910 137.679 1.00 18.36 166 VAL B CA 1
ATOM 4406 C C . VAL B 1 166 ? 53.042 49.608 138.888 1.00 18.54 166 VAL B C 1
ATOM 4407 O O . VAL B 1 166 ? 51.935 49.267 139.325 1.00 18.65 166 VAL B O 1
ATOM 4411 N N . VAL B 1 167 ? 53.785 50.551 139.456 1.00 18.40 167 VAL B N 1
ATOM 4412 C CA . VAL B 1 167 ? 53.302 51.334 140.589 1.00 20.35 167 VAL B CA 1
ATOM 4413 C C . VAL B 1 167 ? 53.785 52.769 140.415 1.00 21.20 167 VAL B C 1
ATOM 4414 O O . VAL B 1 167 ? 54.999 53.020 140.379 1.00 21.72 167 VAL B O 1
ATOM 4418 N N . PRO B 1 168 ? 52.884 53.734 140.275 1.00 20.23 168 PRO B N 1
ATOM 4419 C CA . PRO B 1 168 ? 53.324 55.125 140.151 1.00 22.48 168 PRO B CA 1
ATOM 4420 C C . PRO B 1 168 ? 53.915 55.626 141.457 1.00 22.56 168 PRO B C 1
ATOM 4421 O O . PRO B 1 168 ? 53.535 55.197 142.550 1.00 22.64 168 PRO B O 1
ATOM 4425 N N . THR B 1 169 ? 54.881 56.534 141.331 1.00 25.50 169 THR B N 1
ATOM 4426 C CA . THR B 1 169 ? 55.532 57.171 142.472 1.00 26.55 169 THR B CA 1
ATOM 4427 C C . THR B 1 169 ? 55.277 58.670 142.363 1.00 29.43 169 THR B C 1
ATOM 4428 O O . THR B 1 169 ? 56.136 59.423 141.882 1.00 29.91 169 THR B O 1
ATOM 4432 N N . PRO B 1 170 ? 54.104 59.135 142.789 1.00 32.60 170 PRO B N 1
ATOM 4433 C CA . PRO B 1 170 ? 53.803 60.567 142.685 1.00 34.18 170 PRO B CA 1
ATOM 4434 C C . PRO B 1 170 ? 54.753 61.379 143.552 1.00 34.40 170 PRO B C 1
ATOM 4435 O O . PRO B 1 170 ? 54.930 61.100 144.739 1.00 34.69 170 PRO B O 1
ATOM 4439 N N . ARG B 1 171 ? 55.385 62.378 142.937 1.00 43.84 171 ARG B N 1
ATOM 4440 C CA . ARG B 1 171 ? 56.384 63.211 143.600 1.00 46.39 171 ARG B CA 1
ATOM 4441 C C . ARG B 1 171 ? 57.556 62.400 144.142 1.00 45.54 171 ARG B C 1
ATOM 4442 O O . ARG B 1 171 ? 58.226 62.824 145.090 1.00 45.94 171 ARG B O 1
ATOM 4450 N N . GLY B 1 172 ? 57.834 61.247 143.538 1.00 36.62 172 GLY B N 1
ATOM 4451 C CA . GLY B 1 172 ? 58.874 60.369 144.017 1.00 35.58 172 GLY B CA 1
ATOM 4452 C C . GLY B 1 172 ? 58.526 59.590 145.264 1.00 34.51 172 GLY B C 1
ATOM 4453 O O . GLY B 1 172 ? 59.387 58.866 145.782 1.00 34.95 172 GLY B O 1
ATOM 4454 N N . GLU B 1 173 ? 57.296 59.707 145.762 1.00 37.80 173 GLU B N 1
ATOM 4455 C CA . GLU B 1 173 ? 56.912 59.019 146.986 1.00 38.07 173 GLU B CA 1
ATOM 4456 C C . GLU B 1 173 ? 56.829 57.517 146.747 1.00 36.16 173 GLU B C 1
ATOM 4457 O O . GLU B 1 173 ? 56.198 57.061 145.787 1.00 34.14 173 GLU B O 1
ATOM 4463 N N . ILE B 1 174 ? 57.464 56.748 147.628 1.00 38.49 174 ILE B N 1
ATOM 4464 C CA . ILE B 1 174 ? 57.530 55.297 147.519 1.00 37.17 174 ILE B CA 1
ATOM 4465 C C . ILE B 1 174 ? 56.933 54.689 148.780 1.00 35.71 174 ILE B C 1
ATOM 4466 O O . ILE B 1 174 ? 57.223 55.138 149.894 1.00 35.53 174 ILE B O 1
ATOM 4471 N N . ASN B 1 175 ? 56.089 53.674 148.602 1.00 25.62 175 ASN B N 1
ATOM 4472 C CA . ASN B 1 175 ? 55.478 52.944 149.711 1.00 24.99 175 ASN B CA 1
ATOM 4473 C C . ASN B 1 175 ? 56.345 51.714 149.966 1.00 24.07 175 ASN B C 1
ATOM 4474 O O . ASN B 1 175 ? 56.296 50.740 149.210 1.00 21.95 175 ASN B O 1
ATOM 4479 N N . GLU B 1 176 ? 57.144 51.763 151.037 1.00 25.66 176 GLU B N 1
ATOM 4480 C CA . GLU B 1 176 ? 58.106 50.695 151.296 1.00 25.38 176 GLU B CA 1
ATOM 4481 C C . GLU B 1 176 ? 57.420 49.375 151.619 1.00 22.94 176 GLU B C 1
ATOM 4482 O O . GLU B 1 176 ? 57.943 48.308 151.276 1.00 22.32 176 GLU B O 1
ATOM 4488 N N . ILE B 1 177 ? 56.262 49.420 152.277 1.00 20.62 177 ILE B N 1
ATOM 4489 C CA . ILE B 1 177 ? 55.541 48.190 152.585 1.00 20.94 177 ILE B CA 1
ATOM 4490 C C . ILE B 1 177 ? 55.023 47.542 151.307 1.00 18.74 177 ILE B C 1
ATOM 4491 O O . ILE B 1 177 ? 55.005 46.312 151.181 1.00 17.91 177 ILE B O 1
ATOM 4496 N N . VAL B 1 178 ? 54.615 48.358 150.332 1.00 17.11 178 VAL B N 1
ATOM 4497 C CA . VAL B 1 178 ? 54.148 47.821 149.058 1.00 16.21 178 VAL B CA 1
ATOM 4498 C C . VAL B 1 178 ? 55.297 47.173 148.297 1.00 15.61 178 VAL B C 1
ATOM 4499 O O . VAL B 1 178 ? 55.154 46.071 147.751 1.00 15.03 178 VAL B O 1
ATOM 4503 N N . LEU B 1 179 ? 56.451 47.842 148.246 1.00 17.47 179 LEU B N 1
ATOM 4504 C CA . LEU B 1 179 ? 57.614 47.263 147.580 1.00 16.57 179 LEU B CA 1
ATOM 4505 C 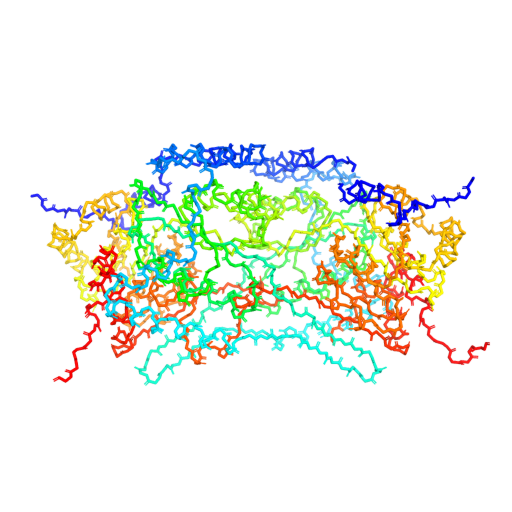C . LEU B 1 179 ? 58.124 46.034 148.324 1.00 16.62 179 LEU B C 1
ATOM 4506 O O . LEU B 1 179 ? 58.585 45.071 147.701 1.00 16.00 179 LEU B O 1
ATOM 4511 N N . ALA B 1 180 ? 58.059 46.053 149.658 1.00 15.73 180 ALA B N 1
ATOM 4512 C CA . ALA B 1 180 ? 58.445 44.875 150.428 1.00 15.48 180 ALA B CA 1
ATOM 4513 C C . ALA B 1 180 ? 57.514 43.706 150.139 1.00 14.60 180 ALA B C 1
ATOM 4514 O O . ALA B 1 180 ? 57.959 42.556 150.038 1.00 14.31 180 ALA B O 1
ATOM 4516 N N . ALA B 1 181 ? 56.215 43.980 150.005 1.00 14.49 181 ALA B N 1
ATOM 4517 C CA . ALA B 1 181 ? 55.278 42.931 149.624 1.00 13.79 181 ALA B CA 1
ATOM 4518 C C . ALA B 1 181 ? 55.638 42.350 148.264 1.00 13.56 181 ALA B C 1
ATOM 4519 O O . ALA B 1 181 ? 55.564 41.133 148.063 1.00 13.27 181 ALA B O 1
ATOM 4521 N N . ALA B 1 182 ? 56.044 43.208 147.323 1.00 14.52 182 ALA B N 1
ATOM 4522 C CA . ALA B 1 182 ? 56.455 42.732 146.006 1.00 14.05 182 ALA B CA 1
ATOM 4523 C C . ALA B 1 182 ? 57.658 41.805 146.105 1.00 14.21 182 ALA B C 1
ATOM 4524 O O . ALA B 1 182 ? 57.735 40.796 145.394 1.00 13.84 182 ALA B O 1
ATOM 4526 N N . CYS B 1 183 ? 58.611 42.135 146.977 1.00 18.34 183 CYS B N 1
ATOM 4527 C CA . CYS B 1 183 ? 59.767 41.269 147.175 1.00 18.30 183 CYS B CA 1
ATOM 4528 C C . CYS B 1 183 ? 59.340 39.899 147.685 1.00 18.87 183 CYS B C 1
ATOM 4529 O O . CYS B 1 183 ? 59.743 38.865 147.141 1.00 18.69 183 CYS B O 1
ATOM 4532 N N . ILE B 1 184 ? 58.503 39.878 148.724 1.00 14.90 184 ILE B N 1
ATOM 4533 C CA . ILE B 1 184 ? 58.050 38.618 149.307 1.00 14.77 184 ILE B CA 1
ATOM 4534 C C . ILE B 1 184 ? 57.251 37.813 148.289 1.00 13.96 184 ILE B C 1
ATOM 4535 O O . ILE B 1 184 ? 57.378 36.584 148.207 1.00 14.12 184 ILE B O 1
ATOM 4540 N N . ALA B 1 185 ? 56.433 38.490 147.482 1.00 15.73 185 ALA B N 1
ATOM 4541 C CA . ALA B 1 185 ? 55.564 37.802 146.535 1.00 15.85 185 ALA B CA 1
ATOM 4542 C C . ALA B 1 185 ? 56.289 37.332 145.279 1.00 15.94 185 ALA B C 1
ATOM 4543 O O . ALA B 1 185 ? 55.693 36.601 144.481 1.00 16.21 185 ALA B O 1
ATOM 4545 N N . GLY B 1 186 ? 57.542 37.726 145.081 1.00 18.27 186 GLY B N 1
ATOM 4546 C CA . GLY B 1 186 ? 58.301 37.271 143.933 1.00 19.42 186 GLY B CA 1
ATOM 4547 C C . GLY B 1 186 ? 58.144 38.096 142.678 1.00 18.88 186 GLY B C 1
ATOM 4548 O O . GLY B 1 186 ? 58.359 37.568 141.580 1.00 18.74 186 GLY B O 1
ATOM 4549 N N . VAL B 1 187 ? 57.769 39.371 142.797 1.00 16.01 187 VAL B N 1
ATOM 4550 C CA . VAL B 1 187 ? 57.686 40.235 141.626 1.00 15.28 187 VAL B CA 1
ATOM 4551 C C . VAL B 1 187 ? 59.066 40.353 140.997 1.00 16.73 187 VAL B C 1
ATOM 4552 O O . VAL B 1 187 ? 60.071 40.538 141.693 1.00 18.30 187 VAL B O 1
ATOM 4556 N N . ASP B 1 188 ? 59.123 40.231 139.670 1.00 20.14 188 ASP B N 1
ATOM 4557 C CA . ASP B 1 188 ? 60.392 40.150 138.954 1.00 21.35 188 ASP B CA 1
ATOM 4558 C C . ASP B 1 188 ? 60.947 41.520 138.574 1.00 23.90 188 ASP B C 1
ATOM 4559 O O . ASP B 1 188 ? 62.138 41.784 138.769 1.00 24.49 188 ASP B O 1
ATOM 4564 N N . ARG B 1 189 ? 60.110 42.389 138.010 1.00 28.84 189 ARG B N 1
ATOM 4565 C CA . ARG B 1 189 ? 60.519 43.730 137.618 1.00 29.99 189 ARG B CA 1
ATOM 4566 C C . ARG B 1 189 ? 59.433 44.722 137.997 1.00 29.59 189 ARG B C 1
ATOM 4567 O O . ARG B 1 189 ? 58.252 44.373 138.082 1.00 27.47 189 ARG B O 1
ATOM 4575 N N . VAL B 1 190 ? 59.845 45.968 138.218 1.00 23.77 190 VAL B N 1
ATOM 4576 C CA . VAL B 1 190 ? 58.943 47.038 138.621 1.00 23.46 190 VAL B CA 1
ATOM 4577 C C . VAL B 1 190 ? 59.224 48.266 137.768 1.00 25.70 190 VAL B C 1
ATOM 4578 O O . VAL B 1 190 ? 60.382 48.669 137.610 1.00 26.17 190 VAL B O 1
ATOM 4582 N N . PHE B 1 191 ? 58.167 48.854 137.217 1.00 24.06 191 PHE B N 1
ATOM 4583 C CA . PHE B 1 191 ? 58.234 50.143 136.545 1.00 24.67 191 PHE B CA 1
ATOM 4584 C C . PHE B 1 191 ? 57.439 51.156 137.356 1.00 25.60 191 PHE B C 1
ATOM 4585 O O . PHE B 1 191 ? 56.322 50.862 137.797 1.00 24.10 191 PHE B O 1
ATOM 4593 N N . THR B 1 192 ? 58.018 52.339 137.563 1.00 22.79 192 THR B N 1
ATOM 4594 C CA . THR B 1 192 ? 57.365 53.388 138.350 1.00 22.27 192 THR B CA 1
ATOM 4595 C C . THR B 1 192 ? 56.465 54.227 137.442 1.00 24.44 192 THR B C 1
ATOM 4596 O O . THR B 1 192 ? 56.708 55.405 137.171 1.00 25.09 192 THR B O 1
ATOM 4600 N N . ILE B 1 193 ? 55.397 53.580 136.970 1.00 22.44 193 ILE B N 1
ATOM 4601 C CA . ILE B 1 193 ? 54.419 54.197 136.083 1.00 24.07 193 ILE B CA 1
ATOM 4602 C C . ILE B 1 193 ? 53.024 53.768 136.517 1.00 23.73 193 ILE B C 1
ATOM 4603 O O . ILE B 1 193 ? 52.842 52.762 137.205 1.00 21.59 193 ILE B O 1
ATOM 4608 N N . GLY B 1 194 ? 52.029 54.547 136.097 1.00 23.04 194 GLY B N 1
ATOM 4609 C CA . GLY B 1 194 ? 50.654 54.262 136.455 1.00 21.92 194 GLY B CA 1
ATOM 4610 C C . GLY B 1 194 ? 49.651 54.741 135.427 1.00 23.12 194 GLY B C 1
ATOM 4611 O O . GLY B 1 194 ? 50.019 55.070 134.296 1.00 23.31 194 GLY B O 1
ATOM 4612 N N . GLY B 1 195 ? 48.376 54.776 135.809 1.00 21.20 195 GLY B N 1
ATOM 4613 C CA . GLY B 1 195 ? 47.330 55.272 134.939 1.00 22.00 195 GLY B CA 1
ATOM 4614 C C . GLY B 1 195 ? 47.179 54.461 133.658 1.00 20.53 195 GLY B C 1
ATOM 4615 O O . GLY B 1 195 ? 47.642 53.325 133.535 1.00 19.55 195 GLY B O 1
ATOM 4616 N N . ALA B 1 196 ? 46.502 55.082 132.688 1.00 24.37 196 ALA B N 1
ATOM 4617 C CA . ALA B 1 196 ? 46.292 54.436 131.397 1.00 23.80 196 ALA B CA 1
ATOM 4618 C C . ALA B 1 196 ? 47.608 54.191 130.670 1.00 23.10 196 ALA B C 1
ATOM 4619 O O . ALA B 1 196 ? 47.695 53.287 129.831 1.00 24.54 196 ALA B O 1
ATOM 4621 N N . GLN B 1 197 ? 48.634 54.988 130.974 1.00 28.62 197 GLN B N 1
ATOM 4622 C CA . GLN B 1 197 ? 49.946 54.789 130.368 1.00 29.01 197 GLN B CA 1
ATOM 4623 C C . GLN B 1 197 ? 50.501 53.419 130.719 1.00 27.60 197 GLN B C 1
ATOM 4624 O O . GLN B 1 197 ? 50.992 52.689 129.850 1.00 27.14 197 GLN B O 1
ATOM 4630 N N . ALA B 1 198 ? 50.452 53.066 132.004 1.00 23.43 198 ALA B N 1
ATOM 4631 C CA . ALA B 1 198 ? 50.966 51.772 132.437 1.00 22.11 198 ALA B CA 1
ATOM 4632 C C . ALA B 1 198 ? 50.167 50.633 131.822 1.00 20.68 198 ALA B C 1
ATOM 4633 O O . ALA B 1 198 ? 50.744 49.647 131.349 1.00 20.88 198 ALA B O 1
ATOM 4635 N N . VAL B 1 199 ? 48.837 50.754 131.809 1.00 21.61 199 VAL B N 1
ATOM 4636 C CA . VAL B 1 199 ? 48.002 49.703 131.235 1.00 21.00 199 VAL B CA 1
ATOM 4637 C C . VAL B 1 199 ? 48.310 49.535 129.752 1.00 22.04 199 VAL B C 1
ATOM 4638 O O . VAL B 1 199 ? 48.486 48.414 129.260 1.00 20.65 199 VAL B O 1
ATOM 4642 N N . ALA B 1 200 ? 48.399 50.651 129.022 1.00 21.18 200 ALA B N 1
ATOM 4643 C CA . ALA B 1 200 ? 48.711 50.580 127.598 1.00 22.52 200 ALA B CA 1
ATOM 4644 C C . ALA B 1 200 ? 50.100 49.999 127.361 1.00 21.73 200 ALA B C 1
ATOM 4645 O O . ALA B 1 200 ? 50.292 49.184 126.451 1.00 21.92 200 ALA B O 1
ATOM 4647 N N . ALA B 1 201 ? 51.080 50.402 128.173 1.00 22.49 201 ALA B N 1
ATOM 4648 C CA . ALA B 1 201 ? 52.432 49.879 128.010 1.00 22.95 201 ALA B CA 1
ATOM 4649 C C . ALA B 1 201 ? 52.480 48.381 128.281 1.00 22.34 201 ALA B C 1
ATOM 4650 O O . ALA B 1 201 ? 53.217 47.645 127.616 1.00 21.20 201 ALA B O 1
ATOM 4652 N N . LEU B 1 202 ? 51.702 47.909 129.256 1.00 22.10 202 LEU B N 1
ATOM 4653 C CA . LEU B 1 202 ? 51.672 46.479 129.547 1.00 20.84 202 LEU B CA 1
ATOM 4654 C C . LEU B 1 202 ? 50.875 45.718 128.495 1.00 21.62 202 LEU B C 1
ATOM 4655 O O . LEU B 1 202 ? 51.216 44.580 128.149 1.00 20.88 202 LEU B O 1
ATOM 4660 N N . ALA B 1 203 ? 49.809 46.333 127.975 1.00 20.04 203 ALA B N 1
ATOM 4661 C CA . ALA B 1 203 ? 48.917 45.637 127.054 1.00 21.51 203 ALA B CA 1
ATOM 4662 C C . ALA B 1 203 ? 49.532 45.488 125.669 1.00 22.68 203 ALA B C 1
ATOM 4663 O O . ALA B 1 203 ? 49.384 44.438 125.033 1.00 23.86 203 ALA B O 1
ATOM 4665 N N . TYR B 1 204 ? 50.220 46.522 125.183 1.00 30.12 204 TYR B N 1
ATOM 4666 C CA . TYR B 1 204 ? 50.803 46.505 123.849 1.00 31.91 204 TYR B CA 1
ATOM 4667 C C . TYR B 1 204 ? 52.317 46.385 123.842 1.00 31.61 204 TYR B C 1
ATOM 4668 O O . TYR B 1 204 ? 52.884 46.021 122.808 1.00 33.93 204 TYR B O 1
ATOM 4677 N N . GLY B 1 205 ? 52.982 46.676 124.957 1.00 28.91 205 GLY B N 1
ATOM 4678 C CA . GLY B 1 205 ? 54.429 46.646 124.994 1.00 30.22 205 GLY B CA 1
ATOM 4679 C C . GLY B 1 205 ? 55.053 47.888 124.395 1.00 32.72 205 GLY B C 1
ATOM 4680 O O . GLY B 1 205 ? 54.556 48.426 123.401 1.00 34.30 205 GLY B O 1
ATOM 4681 N N . THR B 1 206 ? 56.134 48.363 125.002 1.00 27.89 206 THR B N 1
ATOM 4682 C CA . THR B 1 206 ? 56.944 49.438 124.449 1.00 30.26 206 THR B CA 1
ATOM 4683 C C . THR B 1 206 ? 58.368 48.919 124.266 1.00 31.75 206 THR B C 1
ATOM 4684 O O . THR B 1 206 ? 58.626 47.716 124.359 1.00 29.87 206 THR B O 1
ATOM 4688 N N . GLU B 1 207 ? 59.300 49.839 124.002 1.00 31.51 207 GLU B N 1
ATOM 4689 C CA . GLU B 1 207 ? 60.699 49.441 123.874 1.00 32.69 207 GLU B CA 1
ATOM 4690 C C . GLU B 1 207 ? 61.221 48.840 125.173 1.00 30.14 207 GLU B C 1
ATOM 4691 O O . GLU B 1 207 ? 62.008 47.887 125.154 1.00 31.73 207 GLU B O 1
ATOM 4697 N N . SER B 1 208 ? 60.782 49.374 126.315 1.00 31.03 208 SER B N 1
ATOM 4698 C CA . SER B 1 208 ? 61.302 48.954 127.607 1.00 29.30 208 SER B CA 1
ATOM 4699 C C . SER B 1 208 ? 60.316 48.158 128.449 1.00 27.82 208 SER B C 1
ATOM 4700 O O . SER B 1 208 ? 60.753 47.385 129.305 1.00 27.77 208 SER B O 1
ATOM 4703 N N . VAL B 1 209 ? 59.017 48.326 128.241 1.00 26.20 209 VAL B N 1
ATOM 4704 C CA . VAL B 1 209 ? 57.994 47.627 129.016 1.00 25.34 209 VAL B CA 1
ATOM 4705 C C . VAL B 1 209 ? 57.529 46.423 128.207 1.00 24.90 209 VAL B C 1
ATOM 4706 O O . VAL B 1 209 ? 57.070 46.599 127.067 1.00 25.46 209 VAL B O 1
ATOM 4710 N N . PRO B 1 210 ? 57.619 45.205 128.738 1.00 26.68 210 PRO B N 1
ATOM 4711 C CA . PRO B 1 210 ? 57.210 44.029 127.963 1.00 26.00 210 PRO B CA 1
ATOM 4712 C C . PRO B 1 210 ? 55.698 43.894 127.877 1.00 25.27 210 PRO B C 1
ATOM 4713 O O . PRO B 1 210 ? 54.971 44.146 128.841 1.00 24.53 210 PRO B O 1
ATOM 4717 N N . ARG B 1 211 ? 55.229 43.493 126.698 1.00 22.38 211 ARG B N 1
ATOM 4718 C CA . ARG B 1 211 ? 53.845 43.068 126.549 1.00 22.74 211 ARG B CA 1
ATOM 4719 C C . ARG B 1 211 ? 53.588 41.837 127.409 1.00 21.63 211 ARG B C 1
ATOM 4720 O O . ARG B 1 211 ? 54.314 40.842 127.320 1.00 21.61 211 ARG B O 1
ATOM 4728 N N . VAL B 1 212 ? 52.558 41.902 128.245 1.00 21.69 212 VAL B N 1
ATOM 4729 C CA . VAL B 1 212 ? 52.213 40.800 129.130 1.00 20.17 212 VAL B CA 1
ATOM 4730 C C . VAL B 1 212 ? 50.973 40.095 128.587 1.00 21.05 212 VAL B C 1
ATOM 4731 O O . VAL B 1 212 ? 50.287 40.588 127.691 1.00 21.06 212 VAL B O 1
ATOM 4735 N N . ASP B 1 213 ? 50.696 38.913 129.139 1.00 21.01 213 ASP B N 1
ATOM 4736 C CA . ASP B 1 213 ? 49.538 38.132 128.729 1.00 21.15 213 ASP B CA 1
ATOM 4737 C C . ASP B 1 213 ? 48.281 38.487 129.507 1.00 20.51 213 ASP B C 1
ATOM 4738 O O . ASP B 1 213 ? 47.174 38.227 129.021 1.00 21.33 213 ASP B O 1
ATOM 4743 N N . LYS B 1 214 ? 48.424 39.066 130.696 1.00 21.05 214 LYS B N 1
ATOM 4744 C CA . LYS B 1 214 ? 47.282 39.390 131.535 1.00 20.42 214 LYS B CA 1
ATOM 4745 C C . LYS B 1 214 ? 47.653 40.535 132.467 1.00 18.84 214 LYS B C 1
ATOM 4746 O O . LYS B 1 214 ? 48.765 40.575 132.999 1.00 19.41 214 LYS B O 1
ATOM 4752 N N . ILE B 1 215 ? 46.720 41.466 132.651 1.00 18.12 215 ILE B N 1
ATOM 4753 C CA . ILE B 1 215 ? 46.895 42.616 133.530 1.00 18.52 215 ILE B CA 1
ATOM 4754 C C . ILE B 1 215 ? 45.908 42.486 134.682 1.00 18.48 215 ILE B C 1
ATOM 4755 O O . ILE B 1 215 ? 44.705 42.302 134.457 1.00 18.70 215 ILE B O 1
ATOM 4760 N N . VAL B 1 216 ? 46.414 42.586 135.915 1.00 14.93 216 VAL B N 1
ATOM 4761 C CA . VAL B 1 216 ? 45.614 42.391 137.116 1.00 15.50 216 VAL B CA 1
ATOM 4762 C C . VAL B 1 216 ? 45.888 43.527 138.089 1.00 15.61 216 VAL B C 1
ATOM 4763 O O . VAL B 1 216 ? 46.892 44.239 138.000 1.00 16.19 216 VAL B O 1
ATOM 4767 N N . GLY B 1 217 ? 44.969 43.688 139.026 1.00 22.64 217 GLY B N 1
ATOM 4768 C CA . GLY B 1 217 ? 45.128 44.666 140.071 1.00 22.94 217 GLY B CA 1
ATOM 4769 C C . GLY B 1 217 ? 44.030 45.708 140.082 1.00 25.39 217 GLY B C 1
ATOM 4770 O O . GLY B 1 217 ? 43.397 45.983 139.053 1.00 26.60 217 GLY B O 1
ATOM 4771 N N . PRO B 1 218 ? 43.854 46.370 141.211 1.00 30.40 218 PRO B N 1
ATOM 4772 C CA . PRO B 1 218 ? 42.833 47.402 141.310 1.00 32.35 218 PRO B CA 1
ATOM 4773 C C . PRO B 1 218 ? 43.254 48.833 140.971 1.00 32.70 218 PRO B C 1
ATOM 4774 O O . PRO B 1 218 ? 44.202 49.393 141.528 1.00 34.38 218 PRO B O 1
ATOM 4778 N N . GLY B 1 219 ? 42.490 49.495 140.095 1.00 24.00 219 GLY B N 1
ATOM 4779 C CA . GLY B 1 219 ? 42.881 50.830 139.710 1.00 23.56 219 GLY B CA 1
ATOM 4780 C C . GLY B 1 219 ? 41.824 51.888 139.916 1.00 25.08 219 GLY B C 1
ATOM 4781 O O . GLY B 1 219 ? 40.647 51.591 140.144 1.00 24.40 219 GLY B O 1
ATOM 4782 N N . ASN B 1 220 ? 42.246 53.146 139.832 1.00 25.34 220 ASN B N 1
ATOM 4783 C CA . ASN B 1 220 ? 41.308 54.251 139.782 1.00 27.62 220 ASN B CA 1
ATOM 4784 C C . ASN B 1 220 ? 40.556 54.235 138.448 1.00 26.97 220 ASN B C 1
ATOM 4785 O O . ASN B 1 220 ? 40.713 53.331 137.621 1.00 24.71 220 ASN B O 1
ATOM 4790 N N . ILE B 1 221 ? 39.718 55.255 138.243 1.00 28.52 221 ILE B N 1
ATOM 4791 C CA . ILE B 1 221 ? 38.855 55.276 137.065 1.00 29.54 221 ILE B CA 1
ATOM 4792 C C . ILE B 1 221 ? 39.684 55.252 135.784 1.00 28.98 221 ILE B C 1
ATOM 4793 O O . ILE B 1 221 ? 39.275 54.655 134.781 1.00 28.91 221 ILE B O 1
ATOM 4798 N N . TYR B 1 222 ? 40.867 55.868 135.802 1.00 30.17 222 TYR B N 1
ATOM 4799 C CA . TYR B 1 222 ? 41.711 55.873 134.611 1.00 30.78 222 TYR B CA 1
ATOM 4800 C C . TYR B 1 222 ? 42.250 54.481 134.311 1.00 29.18 222 TYR B C 1
ATOM 4801 O O . TYR B 1 222 ? 42.260 54.049 133.153 1.00 28.74 222 TYR B O 1
ATOM 4810 N N . VAL B 1 223 ? 42.696 53.763 135.342 1.00 22.78 223 VAL B N 1
ATOM 4811 C CA . VAL B 1 223 ? 43.194 52.407 135.141 1.00 21.57 223 VAL B CA 1
ATOM 4812 C C . VAL B 1 223 ? 42.051 51.468 134.781 1.00 21.29 223 VAL B C 1
ATOM 4813 O O . VAL B 1 223 ? 42.189 50.608 133.903 1.00 21.50 223 VAL B O 1
ATOM 4817 N N . ALA B 1 224 ? 40.906 51.620 135.449 1.00 23.81 224 ALA B N 1
ATOM 4818 C CA . ALA B 1 224 ? 39.756 50.772 135.152 1.00 23.20 224 ALA B CA 1
ATOM 4819 C C . ALA B 1 224 ? 39.264 50.991 133.727 1.00 23.71 224 ALA B C 1
ATOM 4820 O O . ALA B 1 224 ? 38.944 50.029 133.018 1.00 25.20 224 ALA B O 1
ATOM 4822 N N . THR B 1 225 ? 39.204 52.249 133.286 1.00 25.18 225 THR B N 1
ATOM 4823 C CA . THR B 1 225 ? 38.769 52.533 131.922 1.00 27.37 225 THR B CA 1
ATOM 4824 C C . THR B 1 225 ? 39.774 52.011 130.902 1.00 27.39 225 THR B C 1
ATOM 4825 O O . THR B 1 225 ? 39.386 51.438 129.876 1.00 28.83 225 THR B O 1
ATOM 4829 N N . ALA B 1 226 ? 41.069 52.201 131.165 1.00 25.07 226 ALA B N 1
ATOM 4830 C CA . ALA B 1 226 ? 42.090 51.681 130.262 1.00 25.56 226 ALA B CA 1
ATOM 4831 C C . ALA B 1 226 ? 42.026 50.163 130.178 1.00 24.79 226 ALA B C 1
ATOM 4832 O O . ALA B 1 226 ? 42.197 49.586 129.098 1.00 25.51 226 ALA B O 1
ATOM 4834 N N . LYS B 1 227 ? 41.776 49.500 131.308 1.00 26.08 227 LYS B N 1
ATOM 4835 C CA . LYS B 1 227 ? 41.668 48.046 131.301 1.00 24.72 227 LYS B CA 1
ATOM 4836 C C . LYS B 1 227 ? 40.490 47.586 130.450 1.00 26.26 227 LYS B C 1
ATOM 4837 O O . LYS B 1 227 ? 40.598 46.599 129.712 1.00 26.55 227 LYS B O 1
ATOM 4843 N N . ARG B 1 228 ? 39.360 48.294 130.530 1.00 31.64 228 ARG B N 1
ATOM 4844 C CA . ARG B 1 228 ? 38.205 47.930 129.715 1.00 33.23 228 ARG B CA 1
ATOM 4845 C C . ARG B 1 228 ? 38.488 48.117 128.229 1.00 33.63 228 ARG B C 1
ATOM 4846 O O . ARG B 1 228 ? 37.958 47.373 127.397 1.00 35.68 228 ARG B O 1
ATOM 4854 N N . HIS B 1 229 ? 39.324 49.094 127.878 1.00 26.51 229 HIS B N 1
ATOM 4855 C CA . HIS B 1 229 ? 39.614 49.371 126.477 1.00 28.06 229 HIS B CA 1
ATOM 4856 C C . HIS B 1 229 ? 40.678 48.449 125.893 1.00 28.52 229 HIS B C 1
ATOM 4857 O O . HIS B 1 229 ? 40.717 48.272 124.671 1.00 29.40 229 HIS B O 1
ATOM 4864 N N . VAL B 1 230 ? 41.537 47.859 126.723 1.00 29.85 230 VAL B N 1
ATOM 4865 C CA . VAL B 1 230 ? 42.554 46.941 126.220 1.00 29.38 230 VAL B CA 1
ATOM 4866 C C . VAL B 1 230 ? 42.043 45.513 126.347 1.00 28.32 230 VAL B C 1
ATOM 4867 O O . VAL B 1 230 ? 42.775 44.552 126.083 1.00 29.81 230 VAL B O 1
ATOM 4871 N N . PHE B 1 231 ? 40.784 45.366 126.750 1.00 35.19 231 PHE B N 1
ATOM 4872 C CA . PHE B 1 231 ? 40.181 44.044 126.830 1.00 35.69 231 PHE B CA 1
ATOM 4873 C C . PHE B 1 231 ? 40.100 43.421 125.442 1.00 38.54 231 PHE B C 1
ATOM 4874 O O . PHE B 1 231 ? 39.687 44.072 124.478 1.00 38.94 231 PHE B O 1
ATOM 4882 N N . GLY B 1 232 ? 40.506 42.158 125.343 1.00 37.40 232 GLY B N 1
ATOM 4883 C CA . GLY B 1 232 ? 40.597 41.494 124.058 1.00 39.12 232 GLY B CA 1
ATOM 4884 C C . GLY B 1 232 ? 42.014 41.513 123.525 1.00 38.71 232 GLY B C 1
ATOM 4885 O O . GLY B 1 232 ? 42.496 40.525 122.964 1.00 41.28 232 GLY B O 1
ATOM 4886 N N . GLN B 1 233 ? 42.689 42.652 123.695 1.00 33.29 233 GLN B N 1
ATOM 4887 C CA . GLN B 1 233 ? 44.105 42.745 123.362 1.00 32.79 233 GLN B CA 1
ATOM 4888 C C . GLN B 1 233 ? 44.964 42.006 124.380 1.00 32.47 233 GLN B C 1
ATOM 4889 O O . GLN B 1 233 ? 46.019 41.462 124.030 1.00 33.64 233 GLN B O 1
ATOM 4895 N N . VAL B 1 234 ? 44.521 41.964 125.634 1.00 27.11 234 VAL B N 1
ATOM 4896 C CA . VAL B 1 234 ? 45.258 41.319 126.712 1.00 25.18 234 VAL B CA 1
ATOM 4897 C C . VAL B 1 234 ? 44.243 40.846 127.742 1.00 24.70 234 VAL B C 1
ATOM 4898 O O . VAL B 1 234 ? 43.149 41.404 127.858 1.00 25.29 234 VAL B O 1
ATOM 4902 N N . GLY B 1 235 ? 44.598 39.794 128.472 1.00 26.46 235 GLY B N 1
ATOM 4903 C CA . GLY B 1 235 ? 43.743 39.331 129.545 1.00 25.08 235 GLY B CA 1
ATOM 4904 C C . GLY B 1 235 ? 43.680 40.329 130.686 1.00 24.23 235 GLY B C 1
ATOM 4905 O O . GLY B 1 235 ? 44.636 41.048 130.974 1.00 23.24 235 GLY B O 1
ATOM 4906 N N . ILE B 1 236 ? 42.518 40.386 131.334 1.00 25.89 236 ILE B N 1
ATOM 4907 C CA . ILE B 1 236 ? 42.311 41.248 132.491 1.00 24.16 236 ILE B CA 1
ATOM 4908 C C . ILE B 1 236 ? 41.543 40.466 133.546 1.00 23.78 236 ILE B C 1
ATOM 4909 O O . ILE B 1 236 ? 40.761 39.564 133.232 1.00 24.94 236 ILE B O 1
ATOM 4914 N N . ASP B 1 237 ? 41.775 40.817 134.813 1.00 26.74 237 ASP B N 1
ATOM 4915 C CA . ASP B 1 237 ? 41.095 40.128 135.904 1.00 26.09 237 ASP B CA 1
ATOM 4916 C C . ASP B 1 237 ? 39.679 40.660 136.102 1.00 28.51 237 ASP B C 1
ATOM 4917 O O . ASP B 1 237 ? 38.715 39.886 136.121 1.00 30.04 237 ASP B O 1
ATOM 4922 N N . MET B 1 238 ? 39.534 41.973 136.240 1.00 51.98 238 MET B N 1
ATOM 4923 C CA . MET B 1 238 ? 38.237 42.584 136.498 1.00 54.39 238 MET B CA 1
ATOM 4924 C C . MET B 1 238 ? 38.368 44.084 136.282 1.00 55.93 238 MET B C 1
ATOM 4925 O O . MET B 1 238 ? 39.473 44.627 136.200 1.00 56.18 238 MET B O 1
ATOM 4930 N N . ILE B 1 239 ? 37.221 44.744 136.185 1.00 38.66 239 ILE B N 1
ATOM 4931 C CA . ILE B 1 239 ? 37.143 46.197 136.128 1.00 38.73 239 ILE B CA 1
ATOM 4932 C C . ILE B 1 239 ? 36.575 46.646 137.467 1.00 40.30 239 ILE B C 1
ATOM 4933 O O . ILE B 1 239 ? 35.359 46.607 137.685 1.00 38.90 239 ILE B O 1
ATOM 4938 N N . ALA B 1 240 ? 37.456 47.053 138.378 1.00 47.24 240 ALA B N 1
ATOM 4939 C CA . ALA B 1 240 ? 37.018 47.508 139.689 1.00 46.77 240 ALA B CA 1
ATOM 4940 C C . ALA B 1 240 ? 36.197 48.785 139.568 1.00 47.59 240 ALA B C 1
ATOM 4941 O O . ALA B 1 240 ? 36.495 49.662 138.752 1.00 49.82 240 ALA B O 1
ATOM 4943 N N . GLY B 1 241 ? 35.150 48.880 140.381 1.00 33.01 241 GLY B N 1
ATOM 4944 C CA . GLY B 1 241 ? 34.335 50.068 140.429 1.00 34.22 241 GLY B CA 1
ATOM 4945 C C . GLY B 1 241 ? 34.919 51.093 141.378 1.00 33.63 241 GLY B C 1
ATOM 4946 O O . GLY B 1 241 ? 36.016 50.916 141.917 1.00 33.45 241 GLY B O 1
ATOM 4947 N N . PRO B 1 242 ? 34.199 52.191 141.596 1.00 40.98 242 PRO B N 1
ATOM 4948 C CA . PRO B 1 242 ? 34.678 53.204 142.541 1.00 41.07 242 PRO B CA 1
ATOM 4949 C C . PRO B 1 242 ? 34.759 52.642 143.951 1.00 39.51 242 PRO B C 1
ATOM 4950 O O . PRO B 1 242 ? 34.079 51.678 144.310 1.00 38.68 242 PRO B O 1
ATOM 4954 N N . SER B 1 243 ? 35.627 53.253 144.753 1.00 29.76 243 SER B N 1
ATOM 4955 C CA . SER B 1 243 ? 35.757 52.864 146.150 1.00 27.44 243 SER B CA 1
ATOM 4956 C C . SER B 1 243 ? 34.449 53.127 146.882 1.00 27.46 243 SER B C 1
ATOM 4957 O O . SER B 1 243 ? 33.943 54.253 146.881 1.00 26.91 243 SER B O 1
ATOM 4960 N N . GLU B 1 244 ? 33.893 52.090 147.500 1.00 26.69 244 GLU B N 1
ATOM 4961 C CA . GLU B 1 244 ? 32.618 52.267 148.177 1.00 26.75 244 GLU B CA 1
ATOM 4962 C C . GLU B 1 244 ? 32.447 51.203 149.247 1.00 25.48 244 GLU B C 1
ATOM 4963 O O . GLU B 1 244 ? 33.030 50.118 149.177 1.00 24.20 244 GLU B O 1
ATOM 4969 N N . ILE B 1 245 ? 31.619 51.533 150.232 1.00 13.23 245 ILE B N 1
ATOM 4970 C CA . ILE B 1 245 ? 31.113 50.582 151.213 1.00 12.76 245 ILE B CA 1
ATOM 4971 C C . ILE B 1 245 ? 29.663 50.943 151.491 1.00 13.23 245 ILE B C 1
ATOM 4972 O O . ILE B 1 245 ? 29.304 52.125 151.552 1.00 13.77 245 ILE B O 1
ATOM 4977 N N . LEU B 1 246 ? 28.818 49.927 151.607 1.00 13.12 246 LEU B N 1
ATOM 4978 C CA . LEU B 1 246 ? 27.486 50.079 152.168 1.00 13.51 246 LEU B CA 1
ATOM 4979 C C . LEU B 1 246 ? 27.446 49.291 153.467 1.00 13.07 246 LEU B C 1
ATOM 4980 O O . LEU B 1 246 ? 27.730 48.089 153.475 1.00 12.67 246 LEU B O 1
ATOM 4985 N N . VAL B 1 247 ? 27.132 49.971 154.560 1.00 13.22 247 VAL B N 1
ATOM 4986 C CA . VAL B 1 247 ? 26.937 49.326 155.849 1.00 13.00 247 VAL B CA 1
ATOM 4987 C C . VAL B 1 247 ? 25.444 49.279 156.122 1.00 13.55 247 VAL B C 1
ATOM 4988 O O . VAL B 1 247 ? 24.759 50.307 156.053 1.00 14.09 247 VAL B O 1
ATOM 4992 N N . VAL B 1 248 ? 24.936 48.085 156.398 1.00 13.50 248 VAL B N 1
ATOM 4993 C CA . VAL B 1 248 ? 23.569 47.892 156.861 1.00 14.06 248 VAL B CA 1
ATOM 4994 C C . VAL B 1 248 ? 23.647 47.436 158.309 1.00 13.94 248 VAL B C 1
ATOM 4995 O O . VAL B 1 248 ? 24.363 46.479 158.625 1.00 13.50 248 VAL B O 1
ATOM 4999 N N . CYS B 1 249 ? 22.934 48.130 159.191 1.00 14.44 249 CYS B N 1
ATOM 5000 C CA . CYS B 1 249 ? 23.045 47.857 160.614 1.00 14.44 249 CYS B CA 1
ATOM 5001 C C . CYS B 1 249 ? 21.669 47.872 161.259 1.00 16.13 249 CYS B C 1
ATOM 5002 O O . CYS B 1 249 ? 20.856 48.757 160.980 1.00 16.16 249 CYS B O 1
ATOM 5005 N N . ASP B 1 250 ? 21.418 46.890 162.125 1.00 15.86 250 ASP B N 1
ATOM 5006 C CA . ASP B 1 250 ? 20.169 46.835 162.875 1.00 18.26 250 ASP B CA 1
ATOM 5007 C C . ASP B 1 250 ? 20.183 47.722 164.115 1.00 19.73 250 ASP B C 1
ATOM 5008 O O . ASP B 1 250 ? 19.193 47.743 164.853 1.00 20.24 250 ASP B O 1
ATOM 5013 N N . GLY B 1 251 ? 21.272 48.448 164.360 1.00 19.37 251 GLY B N 1
ATOM 5014 C CA . GLY B 1 251 ? 21.380 49.312 165.513 1.00 20.47 251 GLY B CA 1
ATOM 5015 C C . GLY B 1 251 ? 21.993 48.676 166.741 1.00 21.18 251 GLY B C 1
ATOM 5016 O O . GLY B 1 251 ? 22.068 49.336 167.786 1.00 22.47 251 GLY B O 1
ATOM 5017 N N . GLN B 1 252 ? 22.433 47.422 166.657 1.00 27.86 252 GLN B N 1
ATOM 5018 C CA . GLN B 1 252 ? 22.995 46.722 167.802 1.00 29.42 252 GLN B CA 1
ATOM 5019 C C . GLN B 1 252 ? 24.516 46.639 167.754 1.00 28.80 252 GLN B C 1
ATOM 5020 O O . GLN B 1 252 ? 25.113 45.952 168.587 1.00 29.58 252 GLN B O 1
ATOM 5026 N N . THR B 1 253 ? 25.152 47.306 166.796 1.00 15.85 253 THR B N 1
ATOM 5027 C CA . THR B 1 253 ? 26.605 47.398 166.745 1.00 15.03 253 THR B CA 1
ATOM 5028 C C . THR B 1 253 ? 27.042 48.717 167.367 1.00 15.00 253 THR B C 1
ATOM 5029 O O . THR B 1 253 ? 26.344 49.728 167.250 1.00 15.41 253 THR B O 1
ATOM 5033 N N . ASP B 1 254 ? 28.181 48.687 168.055 1.00 21.77 254 ASP B N 1
ATOM 5034 C CA . ASP B 1 254 ? 28.784 49.876 168.633 1.00 22.20 254 ASP B CA 1
ATOM 5035 C C . ASP B 1 254 ? 28.852 50.989 167.588 1.00 21.24 254 ASP B C 1
ATOM 5036 O O . ASP B 1 254 ? 29.444 50.787 166.517 1.00 20.50 254 ASP B O 1
ATOM 5041 N N . PRO B 1 255 ? 28.259 52.156 167.848 1.00 16.31 255 PRO B N 1
ATOM 5042 C CA . PRO B 1 255 ? 28.252 53.210 166.819 1.00 15.88 255 PRO B CA 1
ATOM 5043 C C . PRO B 1 255 ? 29.637 53.721 166.472 1.00 16.39 255 PRO B C 1
ATOM 5044 O O . PRO B 1 255 ? 29.851 54.180 165.343 1.00 15.53 255 PRO B O 1
ATOM 5048 N N . ASP B 1 256 ? 30.589 53.657 167.407 1.00 16.82 256 ASP B N 1
ATOM 5049 C CA . ASP B 1 256 ? 31.963 54.022 167.075 1.00 16.61 256 ASP B CA 1
ATOM 5050 C C . ASP B 1 256 ? 32.568 53.038 166.080 1.00 15.43 256 ASP B C 1
ATOM 5051 O O . ASP B 1 256 ? 33.287 53.446 165.160 1.00 15.70 256 ASP B O 1
ATOM 5056 N N . TRP B 1 257 ? 32.289 51.741 166.248 1.00 16.54 257 TRP B N 1
ATOM 5057 C CA . TRP B 1 257 ? 32.729 50.754 165.264 1.00 15.25 257 TRP B CA 1
ATOM 5058 C C . TRP B 1 257 ? 32.184 51.090 163.881 1.00 16.37 257 TRP B C 1
ATOM 5059 O O . TRP B 1 257 ? 32.921 51.082 162.888 1.00 16.44 257 TRP B O 1
ATOM 5070 N N . ILE B 1 258 ? 30.885 51.386 163.803 1.00 13.15 258 ILE B N 1
ATOM 5071 C CA . ILE B 1 258 ? 30.250 51.662 162.518 1.00 13.42 258 ILE B CA 1
ATOM 5072 C C . ILE B 1 258 ? 30.819 52.932 161.897 1.00 13.41 258 ILE B C 1
ATOM 5073 O O . ILE B 1 258 ? 31.069 52.990 160.687 1.00 13.35 258 ILE B O 1
ATOM 5078 N N . ALA B 1 259 ? 31.030 53.971 162.708 1.00 13.98 259 ALA B N 1
ATOM 5079 C CA . ALA B 1 259 ? 31.635 55.192 162.189 1.00 14.40 259 ALA B CA 1
ATOM 5080 C C . ALA B 1 259 ? 33.025 54.918 161.631 1.00 13.99 259 ALA B C 1
ATOM 5081 O O . ALA B 1 259 ? 33.366 55.381 160.536 1.00 14.06 259 ALA B O 1
ATOM 5083 N N . MET B 1 260 ? 33.834 54.147 162.362 1.00 16.55 260 MET B N 1
ATOM 5084 C CA . MET B 1 260 ? 35.179 53.837 161.891 1.00 15.69 260 MET B CA 1
ATOM 5085 C C . MET B 1 260 ? 35.143 52.942 160.658 1.00 15.73 260 MET B C 1
ATOM 5086 O O . MET B 1 260 ? 36.020 53.045 159.794 1.00 15.77 260 MET B O 1
ATOM 5091 N N . ASP B 1 261 ? 34.145 52.061 160.561 1.00 13.54 261 ASP B N 1
ATOM 5092 C CA . ASP B 1 261 ? 33.983 51.266 159.348 1.00 14.26 261 ASP B CA 1
ATOM 5093 C C . ASP B 1 261 ? 33.677 52.155 158.149 1.00 14.58 261 ASP B C 1
ATOM 5094 O O . ASP B 1 261 ? 34.160 51.905 157.040 1.00 14.35 261 ASP B O 1
ATOM 5099 N N . LEU B 1 262 ? 32.877 53.201 158.351 1.00 14.66 262 LEU B N 1
ATOM 5100 C CA . LEU B 1 262 ? 32.676 54.178 157.288 1.00 14.45 262 LEU B CA 1
ATOM 5101 C C . LEU B 1 262 ? 33.962 54.942 157.001 1.00 15.28 262 LEU B C 1
ATOM 5102 O O . LEU B 1 262 ? 34.314 55.160 155.834 1.00 15.21 262 LEU B O 1
ATOM 5107 N N . PHE B 1 263 ? 34.678 55.355 158.054 1.00 16.82 263 PHE B N 1
ATOM 5108 C CA . PHE B 1 263 ? 35.947 56.056 157.868 1.00 17.41 263 PHE B CA 1
ATOM 5109 C C . PHE B 1 263 ? 36.949 55.213 157.093 1.00 16.79 263 PHE B C 1
ATOM 5110 O O . PHE B 1 263 ? 37.754 55.758 156.328 1.00 17.43 263 PHE B O 1
ATOM 5118 N N . SER B 1 264 ? 36.925 53.891 157.286 1.00 19.07 264 SER B N 1
ATOM 5119 C CA . SER B 1 264 ? 37.891 53.019 156.625 1.00 18.75 264 SER B CA 1
ATOM 5120 C C . SER B 1 264 ? 37.817 53.167 155.111 1.00 18.84 264 SER B C 1
ATOM 5121 O O . SER B 1 264 ? 38.843 53.305 154.436 1.00 19.60 264 SER B O 1
ATOM 5124 N N . GLN B 1 265 ? 36.606 53.149 154.558 1.00 20.74 265 GLN B N 1
ATOM 5125 C CA . GLN B 1 265 ? 36.461 53.357 153.124 1.00 21.18 265 GLN B CA 1
ATOM 5126 C C . GLN B 1 265 ? 36.658 54.822 152.754 1.00 22.65 265 GLN B C 1
ATOM 5127 O O . GLN B 1 265 ? 37.235 55.129 151.705 1.00 22.54 265 GLN B O 1
ATOM 5133 N N . ALA B 1 266 ? 36.194 55.737 153.609 1.00 15.10 266 ALA B N 1
ATOM 5134 C CA . ALA B 1 266 ? 36.268 57.159 153.289 1.00 16.10 266 ALA B CA 1
ATOM 5135 C C . ALA B 1 266 ? 37.707 57.653 153.204 1.00 16.77 266 ALA B C 1
ATOM 5136 O O . ALA B 1 266 ? 37.997 58.580 152.439 1.00 18.62 266 ALA B O 1
ATOM 5138 N N . GLU B 1 267 ? 38.621 57.054 153.970 1.00 17.46 267 GLU B N 1
ATOM 5139 C CA . GLU B 1 267 ? 40.010 57.502 153.964 1.00 18.21 267 GLU B CA 1
ATOM 5140 C C . GLU B 1 267 ? 40.785 57.053 152.733 1.00 19.46 267 GLU B C 1
ATOM 5141 O O . GLU B 1 267 ? 41.909 57.526 152.531 1.00 20.18 267 GLU B O 1
ATOM 5147 N N . HIS B 1 268 ? 40.224 56.165 151.909 1.00 22.09 268 HIS B N 1
ATOM 5148 C CA . HIS B 1 268 ? 40.977 55.640 150.773 1.00 23.92 268 HIS B CA 1
ATOM 5149 C C . HIS B 1 268 ? 41.285 56.735 149.758 1.00 25.50 268 HIS B C 1
ATOM 5150 O O . HIS B 1 268 ? 42.432 56.886 149.322 1.00 25.68 268 HIS B O 1
ATOM 5157 N N . ASP B 1 269 ? 40.272 57.506 149.369 1.00 22.38 269 ASP B N 1
ATOM 5158 C CA . ASP B 1 269 ? 40.445 58.571 148.390 1.00 24.67 269 ASP B CA 1
ATOM 5159 C C . ASP B 1 269 ? 39.269 59.530 148.505 1.00 25.42 269 ASP B C 1
ATOM 5160 O O . ASP B 1 269 ? 38.257 59.228 149.141 1.00 22.75 269 ASP B O 1
ATOM 5165 N N . GLU B 1 270 ? 39.413 60.695 147.868 1.00 28.12 270 GLU B N 1
ATOM 5166 C CA . GLU B 1 270 ? 38.406 61.744 147.988 1.00 29.14 270 GLU B CA 1
ATOM 5167 C C . GLU B 1 270 ? 37.095 61.389 147.297 1.00 28.34 270 GLU B C 1
ATOM 5168 O O . GLU B 1 270 ? 36.057 61.963 147.642 1.00 29.00 270 GLU B O 1
ATOM 5174 N N . ASP B 1 271 ? 37.114 60.468 146.337 1.00 27.99 271 ASP B N 1
ATOM 5175 C CA . ASP B 1 271 ? 35.915 60.079 145.604 1.00 28.16 271 ASP B CA 1
ATOM 5176 C C . ASP B 1 271 ? 35.218 58.863 146.205 1.00 26.44 271 ASP B C 1
ATOM 5177 O O . ASP B 1 271 ? 34.293 58.327 145.586 1.00 26.81 271 ASP B O 1
ATOM 5182 N N . ALA B 1 272 ? 35.636 58.420 147.388 1.00 25.87 272 ALA B N 1
ATOM 5183 C CA . ALA B 1 272 ? 35.061 57.226 147.991 1.00 23.41 272 ALA B CA 1
ATOM 5184 C C . ALA B 1 272 ? 33.632 57.481 148.459 1.00 24.56 272 ALA B C 1
ATOM 5185 O O . ALA B 1 272 ? 33.258 58.602 148.816 1.00 24.56 272 ALA B O 1
ATOM 5187 N N . GLN B 1 273 ? 32.833 56.416 148.463 1.00 21.16 273 GLN B N 1
ATOM 5188 C CA . GLN B 1 273 ? 31.419 56.471 148.815 1.00 20.68 273 GLN B CA 1
ATOM 5189 C C . GLN B 1 273 ? 31.181 55.587 150.030 1.00 19.77 273 GLN B C 1
ATOM 5190 O O . GLN B 1 273 ? 31.389 54.372 149.967 1.00 18.55 273 GLN B O 1
ATOM 5196 N N . SER B 1 274 ? 30.745 56.188 151.134 1.00 17.83 274 SER B N 1
ATOM 5197 C CA . SER B 1 274 ? 30.509 55.457 152.377 1.00 16.83 274 SER B CA 1
ATOM 5198 C C . SER B 1 274 ? 29.097 55.760 152.858 1.00 17.87 274 SER B C 1
ATOM 5199 O O . SER B 1 274 ? 28.796 56.899 153.228 1.00 17.42 274 SER B O 1
ATOM 5202 N N . ILE B 1 275 ? 28.237 54.746 152.861 1.00 14.32 275 ILE B N 1
ATOM 5203 C CA . ILE B 1 275 ? 26.827 54.911 153.193 1.00 15.24 275 ILE B CA 1
ATOM 5204 C C . ILE B 1 275 ? 26.455 53.913 154.280 1.00 14.15 275 ILE B C 1
ATOM 5205 O O . ILE B 1 275 ? 26.912 52.765 154.266 1.00 13.95 275 ILE B O 1
ATOM 5210 N N . LEU B 1 276 ? 25.630 54.357 155.228 1.00 14.48 276 LEU B N 1
ATOM 5211 C CA . LEU B 1 276 ? 25.061 53.505 156.262 1.00 13.86 276 LEU B CA 1
ATOM 5212 C C . LEU B 1 276 ? 23.543 53.544 156.152 1.00 14.30 276 LEU B C 1
ATOM 5213 O O . LEU B 1 276 ? 22.958 54.622 156.003 1.00 15.10 276 LEU B O 1
ATOM 5218 N N . VAL B 1 277 ? 22.913 52.373 156.219 1.00 14.02 277 VAL B N 1
ATOM 5219 C CA . VAL B 1 277 ? 21.461 52.237 156.178 1.00 14.73 277 VAL B CA 1
ATOM 5220 C C . VAL B 1 277 ? 21.016 51.523 157.448 1.00 14.82 277 VAL B C 1
ATOM 5221 O O . VAL B 1 277 ? 21.596 50.498 157.824 1.00 13.13 277 VAL B O 1
ATOM 5225 N N . SER B 1 278 ? 19.986 52.063 158.109 1.00 15.54 278 SER B N 1
ATOM 5226 C CA . SER B 1 278 ? 19.496 51.440 159.330 1.00 16.26 278 SER B CA 1
ATOM 5227 C C . SER B 1 278 ? 18.050 51.826 159.579 1.00 18.48 278 SER B C 1
ATOM 5228 O O . SER B 1 278 ? 17.663 52.964 159.275 1.00 19.12 278 SER B O 1
ATOM 5231 N N . PRO B 1 279 ? 17.230 50.918 160.116 1.00 18.94 279 PRO B N 1
ATOM 5232 C CA . PRO B 1 279 ? 15.887 51.302 160.572 1.00 19.97 279 PRO B CA 1
ATOM 5233 C C . PRO B 1 279 ? 15.868 51.945 161.949 1.00 21.87 279 PRO B C 1
ATOM 5234 O O . PRO B 1 279 ? 14.808 52.423 162.372 1.00 21.48 279 PRO B O 1
ATOM 5238 N N . ASP B 1 280 ? 16.998 51.972 162.653 1.00 19.09 280 ASP B N 1
ATOM 5239 C CA . ASP B 1 280 ? 17.062 52.422 164.044 1.00 19.53 280 ASP B CA 1
ATOM 5240 C C . ASP B 1 280 ? 17.435 53.900 164.049 1.00 20.44 280 ASP B C 1
ATOM 5241 O O . ASP B 1 280 ? 18.594 54.260 163.833 1.00 18.13 280 ASP B O 1
ATOM 5246 N N . ALA B 1 281 ? 16.448 54.759 164.320 1.00 21.11 281 ALA B N 1
ATOM 5247 C CA . ALA B 1 281 ? 16.672 56.201 164.245 1.00 22.09 281 ALA B CA 1
ATOM 5248 C C . ALA B 1 281 ? 17.623 56.683 165.333 1.00 20.70 281 ALA B C 1
ATOM 5249 O O . ALA B 1 281 ? 18.517 57.496 165.066 1.00 20.71 281 ALA B O 1
ATOM 5251 N N . ALA B 1 282 ? 17.438 56.210 166.568 1.00 25.82 282 ALA B N 1
ATOM 5252 C CA . ALA B 1 282 ? 18.316 56.629 167.656 1.00 26.26 282 ALA B CA 1
ATOM 5253 C C . ALA B 1 282 ? 19.751 56.181 167.408 1.00 25.73 282 ALA B C 1
ATOM 5254 O O . ALA B 1 282 ? 20.701 56.902 167.737 1.00 24.57 282 ALA B O 1
ATOM 5256 N N . PHE B 1 283 ? 19.926 54.994 166.824 1.00 23.11 283 PHE B N 1
ATOM 5257 C CA . PHE B 1 283 ? 21.266 54.514 166.499 1.00 22.64 283 PHE B CA 1
ATOM 5258 C C . PHE B 1 283 ? 21.935 55.404 165.459 1.00 21.59 283 PHE B C 1
ATOM 5259 O O . PHE B 1 283 ? 23.122 55.727 165.581 1.00 20.38 283 PHE B O 1
ATOM 5267 N N . LEU B 1 284 ? 21.188 55.809 164.426 1.00 19.74 284 LEU B N 1
ATOM 5268 C CA . LEU B 1 284 ? 21.757 56.674 163.395 1.00 19.40 284 LEU B CA 1
ATOM 5269 C C . LEU B 1 284 ? 22.212 58.003 163.980 1.00 20.75 284 LEU B C 1
ATOM 5270 O O . LEU B 1 284 ? 23.238 58.554 163.563 1.00 19.41 284 LEU B O 1
ATOM 5275 N N . ASP B 1 285 ? 21.460 58.538 164.945 1.00 20.85 285 ASP B N 1
ATOM 5276 C CA . ASP B 1 285 ? 21.883 59.765 165.610 1.00 22.53 285 ASP B CA 1
ATOM 5277 C C . ASP B 1 285 ? 23.180 59.552 166.380 1.00 21.23 285 ASP B C 1
ATOM 5278 O O . ASP B 1 285 ? 24.035 60.444 166.430 1.00 21.84 285 ASP B O 1
ATOM 5283 N N . ARG B 1 286 ? 23.350 58.371 166.981 1.00 26.55 286 ARG B N 1
ATOM 5284 C CA . ARG B 1 286 ? 24.576 58.097 167.724 1.00 25.98 286 ARG B CA 1
ATOM 5285 C C . ARG B 1 286 ? 25.765 57.930 166.785 1.00 25.40 286 ARG B C 1
ATOM 5286 O O . ARG B 1 286 ? 26.884 58.337 167.116 1.00 25.99 286 ARG B O 1
ATOM 5294 N N . VAL B 1 287 ? 25.543 57.336 165.610 1.00 17.51 287 VAL B N 1
ATOM 5295 C CA . VAL B 1 287 ? 26.608 57.244 164.615 1.00 16.79 287 VAL B CA 1
ATOM 5296 C C . VAL B 1 287 ? 27.010 58.633 164.139 1.00 18.03 287 VAL B C 1
ATOM 5297 O O . VAL B 1 287 ? 28.201 58.933 163.984 1.00 17.80 287 VAL B O 1
ATOM 5301 N N . ALA B 1 288 ? 26.025 59.503 163.900 1.00 18.48 288 ALA B N 1
ATOM 5302 C CA . ALA B 1 288 ? 26.328 60.889 163.555 1.00 20.23 288 ALA B CA 1
ATOM 5303 C C . ALA B 1 288 ? 27.148 61.559 164.651 1.00 20.11 288 ALA B C 1
ATOM 5304 O O . ALA B 1 288 ? 28.100 62.294 164.365 1.00 21.71 288 ALA B O 1
ATOM 5306 N N . ASP B 1 289 ? 26.790 61.314 165.915 1.00 25.52 289 ASP B N 1
ATOM 5307 C CA . ASP B 1 289 ? 27.602 61.801 167.025 1.00 26.33 289 ASP B CA 1
ATOM 5308 C C . ASP B 1 289 ? 28.989 61.173 167.004 1.00 25.97 289 ASP B C 1
ATOM 5309 O O . ASP B 1 289 ? 29.994 61.861 167.220 1.00 25.62 289 ASP B O 1
ATOM 5314 N N . SER B 1 290 ? 29.062 59.864 166.750 1.00 19.44 290 SER B N 1
ATOM 5315 C CA . SER B 1 290 ? 30.353 59.185 166.696 1.00 18.38 290 SER B CA 1
ATOM 5316 C C . SER B 1 290 ? 31.239 59.772 165.604 1.00 18.11 290 SER B C 1
ATOM 5317 O O . SER B 1 290 ? 32.442 59.968 165.809 1.00 19.48 290 SER B O 1
ATOM 5320 N N . ILE B 1 291 ? 30.657 60.075 164.442 1.00 17.47 291 ILE B N 1
ATOM 5321 C CA . ILE B 1 291 ? 31.434 60.638 163.340 1.00 16.96 291 ILE B CA 1
ATOM 5322 C C . ILE B 1 291 ? 32.003 61.996 163.732 1.00 19.55 291 ILE B C 1
ATOM 5323 O O . ILE B 1 291 ? 33.185 62.282 163.510 1.00 18.92 291 ILE B O 1
ATOM 5328 N N . ALA B 1 292 ? 31.168 62.851 164.328 1.00 19.56 292 ALA B N 1
ATOM 5329 C CA . ALA B 1 292 ? 31.621 64.187 164.706 1.00 21.30 292 ALA B CA 1
ATOM 5330 C C . ALA B 1 292 ? 32.715 64.124 165.764 1.00 21.74 292 ALA B C 1
ATOM 5331 O O . ALA B 1 292 ? 33.647 64.936 165.753 1.00 22.88 292 ALA B O 1
ATOM 5333 N N . ARG B 1 293 ? 32.623 63.163 166.684 1.00 20.76 293 ARG B N 1
ATOM 5334 C CA . ARG B 1 293 ? 33.609 63.069 167.754 1.00 21.36 293 ARG B CA 1
ATOM 5335 C C . ARG B 1 293 ? 34.923 62.475 167.258 1.00 20.69 293 ARG B C 1
ATOM 5336 O O . ARG B 1 293 ? 36.002 62.917 167.670 1.00 21.72 293 ARG B O 1
ATOM 5344 N N . LEU B 1 294 ? 34.856 61.490 166.362 1.00 20.44 294 LEU B N 1
ATOM 5345 C CA . LEU B 1 294 ? 36.042 60.748 165.953 1.00 19.77 294 LEU B CA 1
ATOM 5346 C C . LEU B 1 294 ? 36.769 61.360 164.761 1.00 20.10 294 LEU B C 1
ATOM 5347 O O . LEU B 1 294 ? 37.974 61.127 164.606 1.00 20.96 294 LEU B O 1
ATOM 5352 N N . LEU B 1 295 ? 36.077 62.129 163.923 1.00 21.35 295 LEU B N 1
ATOM 5353 C CA . LEU B 1 295 ? 36.689 62.616 162.686 1.00 21.67 295 LEU B CA 1
ATOM 5354 C C . LEU B 1 295 ? 37.875 63.554 162.902 1.00 24.74 295 LEU B C 1
ATOM 5355 O O . LEU B 1 295 ? 38.910 63.352 162.244 1.00 24.30 295 LEU B O 1
ATOM 5360 N N . PRO B 1 296 ? 37.808 64.579 163.766 1.00 23.26 296 PRO B N 1
ATOM 5361 C CA . PRO B 1 296 ? 38.864 65.612 163.759 1.00 24.86 296 PRO B CA 1
ATOM 5362 C C . PRO B 1 296 ? 40.290 65.098 163.909 1.00 26.50 296 PRO B C 1
ATOM 5363 O O . PRO B 1 296 ? 41.204 65.680 163.309 1.00 26.51 296 PRO B O 1
ATOM 5367 N N . THR B 1 297 ? 40.523 64.038 164.682 1.00 26.00 297 THR B N 1
ATOM 5368 C CA . THR B 1 297 ? 41.881 63.572 164.934 1.00 26.28 297 THR B CA 1
ATOM 5369 C C . THR B 1 297 ? 42.275 62.366 164.085 1.00 25.00 297 THR B C 1
ATOM 5370 O O . THR B 1 297 ? 43.350 61.800 164.304 1.00 24.87 297 THR B O 1
ATOM 5374 N N . MET B 1 298 ? 41.435 61.952 163.137 1.00 24.63 298 MET B N 1
ATOM 5375 C CA . MET B 1 298 ? 41.865 60.978 162.140 1.00 23.96 298 MET B CA 1
ATOM 5376 C C . MET B 1 298 ? 43.077 61.508 161.382 1.00 25.17 298 MET B C 1
ATOM 5377 O O . MET B 1 298 ? 43.111 62.675 160.978 1.00 26.79 298 MET B O 1
ATOM 5382 N N . GLU B 1 299 ? 44.083 60.649 161.201 1.00 28.30 299 GLU B N 1
ATOM 5383 C CA . GLU B 1 299 ? 45.285 61.074 160.490 1.00 30.16 299 GLU B CA 1
ATOM 5384 C C . GLU B 1 299 ? 44.965 61.489 159.060 1.00 30.54 299 GLU B C 1
ATOM 5385 O O . GLU B 1 299 ? 45.594 62.407 158.523 1.00 31.50 299 GLU B O 1
ATOM 5391 N N . ARG B 1 300 ? 43.982 60.844 158.437 1.00 22.32 300 ARG B N 1
ATOM 5392 C CA . ARG B 1 300 ? 43.521 61.200 157.100 1.00 22.66 300 ARG B CA 1
ATOM 5393 C C . ARG B 1 300 ? 42.176 61.921 157.154 1.00 22.33 300 ARG B C 1
ATOM 5394 O O . ARG B 1 300 ? 41.305 61.711 156.308 1.00 22.48 300 ARG B O 1
ATOM 5402 N N . ALA B 1 301 ? 42.004 62.798 158.149 1.00 21.72 301 ALA B N 1
ATOM 5403 C CA . ALA B 1 301 ? 40.707 63.434 158.368 1.00 21.65 301 ALA B CA 1
ATOM 5404 C C . ALA B 1 301 ? 40.279 64.271 157.170 1.00 22.40 301 ALA B C 1
ATOM 5405 O O . ALA B 1 301 ? 39.088 64.337 156.848 1.00 21.91 301 ALA B O 1
ATOM 5407 N N . GLU B 1 302 ? 41.233 64.921 156.499 1.00 29.54 302 GLU B N 1
ATOM 5408 C CA . GLU B 1 302 ? 40.880 65.767 155.362 1.00 30.76 302 GLU B CA 1
ATOM 5409 C C . GLU B 1 302 ? 40.310 64.941 154.215 1.00 29.19 302 GLU B C 1
ATOM 5410 O O . GLU B 1 302 ? 39.338 65.351 153.571 1.00 28.88 302 GLU B O 1
ATOM 5416 N N . ILE B 1 303 ? 40.897 63.773 153.948 1.00 26.15 303 ILE B N 1
ATOM 5417 C CA . ILE B 1 303 ? 40.368 62.903 152.903 1.00 24.73 303 ILE B CA 1
ATOM 5418 C C . ILE B 1 303 ? 39.011 62.344 153.312 1.00 23.47 303 ILE B C 1
ATOM 5419 O O . ILE B 1 303 ? 38.067 62.321 152.513 1.00 23.65 303 ILE B O 1
ATOM 5424 N N . ILE B 1 304 ? 38.892 61.884 154.561 1.00 22.38 304 ILE B N 1
ATOM 5425 C CA . ILE B 1 304 ? 37.623 61.346 155.049 1.00 21.37 304 ILE B CA 1
ATOM 5426 C C . ILE B 1 304 ? 36.531 62.403 154.961 1.00 22.01 304 ILE B C 1
ATOM 5427 O O . ILE B 1 304 ? 35.419 62.138 154.491 1.00 21.02 304 ILE B O 1
ATOM 5432 N N . ARG B 1 305 ? 36.836 63.620 155.413 1.00 23.62 305 ARG B N 1
ATOM 5433 C CA . ARG B 1 305 ? 35.846 64.691 155.390 1.00 24.73 305 ARG B CA 1
ATOM 5434 C C . ARG B 1 305 ? 35.404 65.001 153.965 1.00 24.77 305 ARG B C 1
ATOM 5435 O O . ARG B 1 305 ? 34.211 65.203 153.707 1.00 24.40 305 ARG B O 1
ATOM 5443 N N . THR B 1 306 ? 36.350 65.022 153.023 1.00 22.95 306 THR B N 1
ATOM 5444 C CA . THR B 1 306 ? 36.014 65.333 151.636 1.00 23.66 306 THR B CA 1
ATOM 5445 C C . THR B 1 306 ? 35.102 64.269 151.036 1.00 23.57 306 THR B C 1
ATOM 5446 O O . THR B 1 306 ? 34.100 64.589 150.386 1.00 23.72 306 THR B O 1
ATOM 5450 N N . SER B 1 307 ? 35.435 62.993 151.245 1.00 25.92 307 SER B N 1
ATOM 5451 C CA . SER B 1 307 ? 34.654 61.923 150.634 1.00 25.55 307 SER B CA 1
ATOM 5452 C C . SER B 1 307 ? 33.288 61.781 151.294 1.00 24.26 307 SER B C 1
ATOM 5453 O O . SER B 1 307 ? 32.293 61.508 150.613 1.00 25.15 307 SER B O 1
ATOM 5456 N N . LEU B 1 308 ? 33.214 61.960 152.616 1.00 22.35 308 LEU B N 1
ATOM 5457 C CA . LEU B 1 308 ? 31.912 61.938 153.278 1.00 22.16 308 LEU B CA 1
ATOM 5458 C C . LEU B 1 308 ? 31.054 63.119 152.843 1.00 24.41 308 LEU B C 1
ATOM 5459 O O . LEU B 1 308 ? 29.835 62.982 152.682 1.00 23.48 308 LEU B O 1
ATOM 5464 N N . GLU B 1 309 ? 31.673 64.288 152.652 1.00 25.27 309 GLU B N 1
ATOM 5465 C CA . GLU B 1 309 ? 30.932 65.447 152.165 1.00 26.78 309 GLU B CA 1
ATOM 5466 C C . GLU B 1 309 ? 30.366 65.194 150.774 1.00 26.64 309 GLU B C 1
ATOM 5467 O O . GLU B 1 309 ? 29.218 65.550 150.487 1.00 28.01 309 GLU B O 1
ATOM 5473 N N . GLY B 1 310 ? 31.153 64.568 149.903 1.00 26.39 310 GLY B N 1
ATOM 5474 C CA . GLY B 1 310 ? 30.737 64.349 148.533 1.00 27.55 310 GLY B CA 1
ATOM 5475 C C . GLY B 1 310 ? 29.822 63.160 148.320 1.00 27.43 310 GLY B C 1
ATOM 5476 O O . GLY B 1 310 ? 28.897 63.233 147.506 1.00 28.06 310 GLY B O 1
ATOM 5477 N N . ARG B 1 311 ? 30.058 62.056 149.039 1.00 25.84 311 ARG B N 1
ATOM 5478 C CA . ARG B 1 311 ? 29.319 60.831 148.756 1.00 26.34 311 ARG B CA 1
ATOM 5479 C C . ARG B 1 311 ? 28.949 60.028 149.998 1.00 23.94 311 ARG B C 1
ATOM 5480 O O . ARG B 1 311 ? 28.561 58.860 149.864 1.00 25.57 311 ARG B O 1
ATOM 5488 N N . GLY B 1 312 ? 29.051 60.599 151.194 1.00 18.13 312 GLY B N 1
ATOM 5489 C CA . GLY B 1 312 ? 28.650 59.890 152.389 1.00 17.06 312 GLY B CA 1
ATOM 5490 C C . GLY B 1 312 ? 27.227 60.210 152.811 1.00 18.79 312 GLY B C 1
ATOM 5491 O O . GLY B 1 312 ? 26.690 61.268 152.486 1.00 19.26 312 GLY B O 1
ATOM 5492 N N . ALA B 1 313 ? 26.619 59.282 153.549 1.00 17.80 313 ALA B N 1
ATOM 5493 C CA . ALA B 1 313 ? 25.252 59.482 154.014 1.00 18.87 313 ALA B CA 1
ATOM 5494 C C . ALA B 1 313 ? 24.899 58.442 155.066 1.00 18.57 313 ALA B C 1
ATOM 5495 O O . ALA B 1 313 ? 25.402 57.314 155.039 1.00 16.12 313 ALA B O 1
ATOM 5497 N N . LEU B 1 314 ? 24.032 58.844 155.993 1.00 18.39 314 LEU B N 1
ATOM 5498 C CA . LEU B 1 314 ? 23.304 57.928 156.863 1.00 18.39 314 LEU B CA 1
ATOM 5499 C C . LEU B 1 314 ? 21.850 57.930 156.411 1.00 20.23 314 LEU B C 1
ATOM 5500 O O . LEU B 1 314 ? 21.216 58.991 156.362 1.00 21.49 314 LEU B O 1
ATOM 5505 N N . ILE B 1 315 ? 21.328 56.753 156.075 1.00 16.87 315 ILE B N 1
ATOM 5506 C CA . ILE B 1 315 ? 20.016 56.621 155.451 1.00 17.23 315 ILE B CA 1
ATOM 5507 C C . ILE B 1 315 ? 19.069 55.955 156.438 1.00 18.33 315 ILE B C 1
ATOM 5508 O O . ILE B 1 315 ? 19.318 54.832 156.892 1.00 16.25 315 ILE B O 1
ATOM 5513 N N . GLN B 1 316 ? 17.978 56.645 156.760 1.00 22.44 316 GLN B N 1
ATOM 5514 C CA . GLN B 1 316 ? 16.931 56.095 157.606 1.00 24.44 316 GLN B CA 1
ATOM 5515 C C . GLN B 1 316 ? 15.926 55.334 156.750 1.00 24.45 316 GLN B C 1
ATOM 5516 O O . GLN B 1 316 ? 15.501 55.822 155.699 1.00 24.86 316 GLN B O 1
ATOM 5522 N N . VAL B 1 317 ? 15.557 54.133 157.197 1.00 22.70 317 VAL B N 1
ATOM 5523 C CA . VAL B 1 317 ? 14.542 53.325 156.535 1.00 22.48 317 VAL B CA 1
ATOM 5524 C C . VAL B 1 317 ? 13.516 52.886 157.573 1.00 23.16 317 VAL B C 1
ATOM 5525 O O . VAL B 1 317 ? 13.732 52.991 158.781 1.00 22.45 317 VAL B O 1
ATOM 5529 N N . ALA B 1 318 ? 12.388 52.377 157.075 1.00 24.71 318 ALA B N 1
ATOM 5530 C CA . ALA B 1 318 ? 11.280 52.017 157.953 1.00 26.18 318 ALA B CA 1
ATOM 5531 C C . ALA B 1 318 ? 11.541 50.717 158.705 1.00 24.09 318 ALA B C 1
ATOM 5532 O O . ALA B 1 318 ? 11.189 50.605 159.885 1.00 25.61 318 ALA B O 1
ATOM 5534 N N . ASP B 1 319 ? 12.147 49.729 158.052 1.00 21.72 319 ASP B N 1
ATOM 5535 C CA . ASP B 1 319 ? 12.303 48.411 158.656 1.00 21.63 319 ASP B CA 1
ATOM 5536 C C . ASP B 1 319 ? 13.373 47.637 157.894 1.00 20.18 319 ASP B C 1
ATOM 5537 O O . ASP B 1 319 ? 13.986 48.146 156.952 1.00 19.81 319 ASP B O 1
ATOM 5542 N N . GLN B 1 320 ? 13.586 46.388 158.320 1.00 21.88 320 GLN B N 1
ATOM 5543 C CA . GLN B 1 320 ? 14.586 45.533 157.685 1.00 21.40 320 GLN B CA 1
ATOM 5544 C C . GLN B 1 320 ? 14.307 45.361 156.197 1.00 21.65 320 GLN B C 1
ATOM 5545 O O . GLN B 1 320 ? 15.238 45.339 155.381 1.00 19.68 320 GLN B O 1
ATOM 5551 N N . ALA B 1 321 ? 13.031 45.248 155.823 1.00 17.82 321 ALA B N 1
ATOM 5552 C CA . ALA B 1 321 ? 12.680 45.075 154.416 1.00 19.01 321 ALA B CA 1
ATOM 5553 C C . ALA B 1 321 ? 13.122 46.273 153.584 1.00 18.63 321 ALA B C 1
ATOM 5554 O O . ALA B 1 321 ? 13.713 46.114 152.509 1.00 18.51 321 ALA B O 1
ATOM 5556 N N . GLN B 1 322 ? 12.844 47.488 154.065 1.00 21.23 322 GLN B N 1
ATOM 5557 C CA . GLN B 1 322 ? 13.241 48.669 153.307 1.00 23.03 322 GLN B CA 1
ATOM 5558 C C . GLN B 1 322 ? 14.754 48.836 153.275 1.00 20.93 322 GLN B C 1
ATOM 5559 O O . GLN B 1 322 ? 15.300 49.309 152.272 1.00 21.28 322 GLN B O 1
ATOM 5565 N N . ALA B 1 323 ? 15.444 48.461 154.357 1.00 18.12 323 ALA B N 1
ATOM 5566 C CA . ALA B 1 323 ? 16.903 48.496 154.350 1.00 16.76 323 ALA B CA 1
ATOM 5567 C C . ALA B 1 323 ? 17.464 47.619 153.240 1.00 16.51 323 ALA B C 1
ATOM 5568 O O . ALA B 1 323 ? 18.407 48.012 152.543 1.00 16.15 323 ALA B O 1
ATOM 5570 N N . CYS B 1 324 ? 16.888 46.429 153.051 1.00 19.76 324 CYS B N 1
ATOM 5571 C CA . CYS B 1 324 ? 17.342 45.556 151.975 1.00 20.36 324 CYS B CA 1
ATOM 5572 C C . CYS B 1 324 ? 16.950 46.099 150.607 1.00 21.33 324 CYS B C 1
ATOM 5573 O O . CYS B 1 324 ? 17.685 45.903 149.632 1.00 20.77 324 CYS B O 1
ATOM 5576 N N . ALA B 1 325 ? 15.801 46.774 150.512 1.00 20.25 325 ALA B N 1
ATOM 5577 C CA . ALA B 1 325 ? 15.404 47.378 149.245 1.00 21.21 325 ALA B CA 1
ATOM 5578 C C . ALA B 1 325 ? 16.362 48.492 148.845 1.00 21.40 325 ALA B C 1
ATOM 5579 O O . ALA B 1 325 ? 16.752 48.596 147.676 1.00 21.87 325 ALA B O 1
ATOM 5581 N N . VAL B 1 326 ? 16.754 49.333 149.804 1.00 20.30 326 VAL B N 1
ATOM 5582 C CA . VAL B 1 326 ? 17.721 50.387 149.515 1.00 20.60 326 VAL B CA 1
ATOM 5583 C C . VAL B 1 326 ? 19.075 49.782 149.167 1.00 20.43 326 VAL B C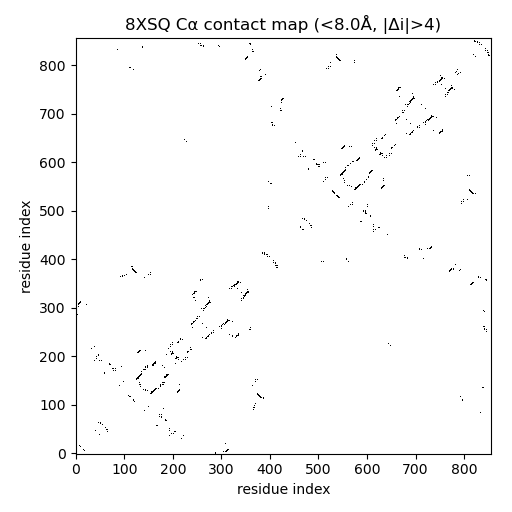 1
ATOM 5584 O O . VAL B 1 326 ? 19.753 50.235 148.236 1.00 19.85 326 VAL B O 1
ATOM 5588 N N . ALA B 1 327 ? 19.486 48.743 149.899 1.00 18.67 327 ALA B N 1
ATOM 5589 C CA . ALA B 1 327 ? 20.744 48.070 149.592 1.00 18.52 327 ALA B CA 1
ATOM 5590 C C . ALA B 1 327 ? 20.737 47.505 148.176 1.00 18.63 327 ALA B C 1
ATOM 5591 O O . ALA B 1 327 ? 21.751 47.564 147.471 1.00 19.30 327 ALA B O 1
ATOM 5593 N N . ASN B 1 328 ? 19.601 46.961 147.740 1.00 23.22 328 ASN B N 1
ATOM 5594 C CA . ASN B 1 328 ? 19.525 46.402 146.394 1.00 24.40 328 ASN B CA 1
ATOM 5595 C C . ASN B 1 328 ? 19.588 47.500 145.340 1.00 24.89 328 ASN B C 1
ATOM 5596 O O . ASN B 1 328 ? 20.175 47.307 144.268 1.00 25.38 328 ASN B O 1
ATOM 5601 N N . ARG B 1 329 ? 18.992 48.658 145.630 1.00 23.68 329 ARG B N 1
ATOM 5602 C CA . ARG B 1 329 ? 19.096 49.796 144.724 1.00 24.86 329 ARG B CA 1
ATOM 5603 C C . ARG B 1 329 ? 20.532 50.296 144.632 1.00 25.27 329 ARG B C 1
ATOM 5604 O O . ARG B 1 329 ? 21.012 50.628 143.542 1.00 25.28 329 ARG B O 1
ATOM 5612 N N . ILE B 1 330 ? 21.236 50.348 145.766 1.00 20.46 330 ILE B N 1
ATOM 5613 C CA . ILE B 1 330 ? 22.621 50.808 145.764 1.00 21.00 330 ILE B CA 1
ATOM 5614 C C . ILE B 1 330 ? 23.515 49.815 145.030 1.00 20.25 330 ILE B C 1
ATOM 5615 O O . ILE B 1 330 ? 24.457 50.217 144.334 1.00 20.22 330 ILE B O 1
ATOM 5620 N N . ALA B 1 331 ? 23.218 48.523 145.142 1.00 21.00 331 ALA B N 1
ATOM 5621 C CA . ALA B 1 331 ? 23.991 47.460 144.509 1.00 20.96 331 ALA B CA 1
ATOM 5622 C C . ALA B 1 331 ? 25.484 47.560 144.846 1.00 20.37 331 ALA B C 1
ATOM 5623 O O . ALA B 1 331 ? 26.317 47.725 143.957 1.00 21.27 331 ALA B O 1
ATOM 5625 N N . PRO B 1 332 ? 25.844 47.451 146.126 1.00 19.15 332 PRO B N 1
ATOM 5626 C CA . PRO B 1 332 ? 27.235 47.700 146.519 1.00 18.83 332 PRO B CA 1
ATOM 5627 C C . PRO B 1 332 ? 28.143 46.542 146.145 1.00 19.49 332 PRO B C 1
ATOM 5628 O O . PRO B 1 332 ? 27.775 45.371 146.267 1.00 20.35 332 PRO B O 1
ATOM 5632 N N . GLU B 1 333 ? 29.348 46.880 145.687 1.00 24.69 333 GLU B N 1
ATOM 5633 C CA . GLU B 1 333 ? 30.366 45.854 145.513 1.00 26.75 333 GLU B CA 1
ATOM 5634 C C . GLU B 1 333 ? 30.890 45.351 146.854 1.00 24.44 333 GLU B C 1
ATOM 5635 O O . GLU B 1 333 ? 31.408 44.231 146.924 1.00 24.70 333 GLU B O 1
ATOM 5641 N N . HIS B 1 334 ? 30.755 46.144 147.917 1.00 19.75 334 HIS B N 1
ATOM 5642 C CA . HIS B 1 334 ? 31.170 45.754 149.261 1.00 18.74 334 HIS B CA 1
ATOM 5643 C C . HIS B 1 334 ? 30.031 46.048 150.224 1.00 17.79 334 HIS B C 1
ATOM 5644 O O . HIS B 1 334 ? 29.599 47.199 150.342 1.00 17.57 334 HIS B O 1
ATOM 5651 N N . LEU B 1 335 ? 29.547 45.015 150.909 1.00 14.77 335 LEU B N 1
ATOM 5652 C CA . LEU B 1 335 ? 28.422 45.134 151.825 1.00 14.20 335 LEU B CA 1
ATOM 5653 C C . LEU B 1 335 ? 28.829 44.652 153.208 1.00 13.51 335 LEU B C 1
ATOM 5654 O O . LEU B 1 335 ? 29.294 43.517 153.361 1.00 13.21 335 LEU B O 1
ATOM 5659 N N . GLU B 1 336 ? 28.644 45.507 154.210 1.00 13.43 336 GLU B N 1
ATOM 5660 C CA . GLU B 1 336 ? 28.863 45.134 155.604 1.00 12.98 336 GLU B CA 1
ATOM 5661 C C . GLU B 1 336 ? 27.498 44.931 156.255 1.00 12.70 336 GLU B C 1
ATOM 5662 O O . GLU B 1 336 ? 26.785 45.895 156.545 1.00 12.98 336 GLU B O 1
ATOM 5668 N N . LEU B 1 337 ? 27.131 43.667 156.476 1.00 12.53 337 LEU B N 1
ATOM 5669 C CA . LEU B 1 337 ? 25.842 43.322 157.073 1.00 12.48 337 LEU B CA 1
ATOM 5670 C C . LEU B 1 337 ? 26.024 43.242 158.587 1.00 12.40 337 LEU B C 1
ATOM 5671 O O . LEU B 1 337 ? 26.117 42.168 159.186 1.00 12.23 337 LEU B O 1
ATOM 5676 N N . SER B 1 338 ? 26.075 44.417 159.213 1.00 12.47 338 SER B N 1
ATOM 5677 C CA . SER B 1 338 ? 26.330 44.517 160.651 1.00 12.65 338 SER B CA 1
ATOM 5678 C C . SER B 1 338 ? 25.013 44.377 161.414 1.00 12.89 338 SER B C 1
ATOM 5679 O O . SER B 1 338 ? 24.450 45.333 161.948 1.00 13.43 338 SER B O 1
ATOM 5682 N N . VAL B 1 339 ? 24.516 43.141 161.451 1.00 12.73 339 VAL B N 1
ATOM 5683 C CA . VAL B 1 339 ? 23.249 42.819 162.094 1.00 13.27 339 VAL B CA 1
ATOM 5684 C C . VAL B 1 339 ? 23.420 41.547 162.917 1.00 14.45 339 VAL B C 1
ATOM 5685 O O . VAL B 1 339 ? 24.405 40.817 162.785 1.00 13.26 339 VAL B O 1
ATOM 5689 N N . ALA B 1 340 ? 22.435 41.292 163.784 1.00 16.68 340 ALA B N 1
ATOM 5690 C CA . ALA B 1 340 ? 22.490 40.122 164.655 1.00 17.60 340 ALA B CA 1
ATOM 5691 C C . ALA B 1 340 ? 22.334 38.827 163.876 1.00 17.17 340 ALA B C 1
ATOM 5692 O O . ALA B 1 340 ? 22.918 37.804 164.253 1.00 17.16 340 ALA B O 1
ATOM 5694 N N . ASP B 1 341 ? 21.551 38.846 162.803 1.00 14.98 341 ASP B N 1
ATOM 5695 C CA . ASP B 1 341 ? 21.210 37.643 162.048 1.00 15.33 341 ASP B CA 1
ATOM 5696 C C . ASP B 1 341 ? 21.535 37.852 160.572 1.00 14.93 341 ASP B C 1
ATOM 5697 O O . ASP B 1 341 ? 20.635 37.874 159.724 1.00 14.94 341 ASP B O 1
ATOM 5702 N N . PRO B 1 342 ? 22.823 37.984 160.227 1.00 13.05 342 PRO B N 1
ATOM 5703 C CA . PRO B 1 342 ? 23.168 38.333 158.836 1.00 12.77 342 PRO B CA 1
ATOM 5704 C C . PRO B 1 342 ? 22.695 37.321 157.807 1.00 13.17 342 PRO B C 1
ATOM 5705 O O . PRO B 1 342 ? 22.301 37.717 156.703 1.00 13.37 342 PRO B O 1
ATOM 5709 N N . GLU B 1 343 ? 22.707 36.025 158.130 1.00 13.83 343 GLU B N 1
ATOM 5710 C CA . GLU B 1 343 ? 22.246 35.035 157.162 1.00 14.59 343 GLU B CA 1
ATOM 5711 C C . GLU B 1 343 ? 20.740 35.109 156.935 1.00 16.11 343 GLU B C 1
ATOM 5712 O O . GLU B 1 343 ? 20.249 34.552 155.948 1.00 17.24 343 GLU B O 1
ATOM 5718 N N . SER B 1 344 ? 19.999 35.776 157.825 1.00 22.28 344 SER B N 1
ATOM 5719 C CA . SER B 1 344 ? 18.575 35.998 157.598 1.00 23.64 344 SER B CA 1
ATOM 5720 C C . SER B 1 344 ? 18.326 37.191 156.685 1.00 24.99 344 SER B C 1
ATOM 5721 O O . SER B 1 344 ? 17.320 37.219 155.968 1.00 25.54 344 SER B O 1
ATOM 5724 N N . TRP B 1 345 ? 19.220 38.180 156.705 1.00 19.12 345 TRP B N 1
ATOM 5725 C CA . TRP B 1 345 ? 19.089 39.329 155.819 1.00 18.59 345 TRP B CA 1
ATOM 5726 C C . TRP B 1 345 ? 19.514 38.989 154.397 1.00 19.53 345 TRP B C 1
ATOM 5727 O O . TRP B 1 345 ? 18.972 39.551 153.439 1.00 20.42 345 TRP B O 1
ATOM 5738 N N . LEU B 1 346 ? 20.465 38.070 154.253 1.00 25.29 346 LEU B N 1
ATOM 5739 C CA . LEU B 1 346 ? 21.028 37.739 152.946 1.00 26.16 346 LEU B CA 1
ATOM 5740 C C . LEU B 1 346 ? 20.007 37.341 151.883 1.00 27.60 346 LEU B C 1
ATOM 5741 O O . LEU B 1 346 ? 20.177 37.763 150.726 1.00 29.03 346 LEU B O 1
ATOM 5746 N N . PRO B 1 347 ? 18.969 36.542 152.167 1.00 30.94 347 PRO B N 1
ATOM 5747 C CA . PRO B 1 347 ? 18.026 36.180 151.093 1.00 32.26 347 PRO B CA 1
ATOM 5748 C C . PRO B 1 347 ? 17.347 37.370 150.434 1.00 32.91 347 PRO B C 1
ATOM 5749 O O . PRO B 1 347 ? 16.930 37.266 149.273 1.00 34.31 347 PRO B O 1
ATOM 5753 N N . GLU B 1 348 ? 17.216 38.494 151.132 1.00 29.43 348 GLU B N 1
ATOM 5754 C CA . GLU B 1 348 ? 16.619 39.692 150.559 1.00 31.10 348 GLU B CA 1
ATOM 5755 C C . GLU B 1 348 ? 17.658 40.633 149.959 1.00 30.45 348 GLU B C 1
ATOM 5756 O O . GLU B 1 348 ? 17.305 41.734 149.526 1.00 30.42 348 GLU B O 1
ATOM 5762 N N . ILE B 1 349 ? 18.922 40.225 149.928 1.00 30.89 349 ILE B N 1
ATOM 5763 C CA . ILE B 1 349 ? 19.994 40.997 149.312 1.00 31.11 349 ILE B CA 1
ATOM 5764 C C . ILE B 1 349 ? 20.264 40.379 147.947 1.00 32.58 349 ILE B C 1
ATOM 5765 O O . ILE B 1 349 ? 20.826 39.283 147.849 1.00 33.16 349 ILE B O 1
ATOM 5770 N N . ARG B 1 350 ? 19.855 41.077 146.888 1.00 44.31 350 ARG B N 1
ATOM 5771 C CA . ARG B 1 350 ? 19.917 40.540 145.534 1.00 46.75 350 ARG B CA 1
ATOM 5772 C C . ARG B 1 350 ? 21.136 41.005 144.754 1.00 46.62 350 ARG B C 1
ATOM 5773 O O . ARG B 1 350 ? 21.627 40.263 143.897 1.00 47.59 350 ARG B O 1
ATOM 5781 N N . HIS B 1 351 ? 21.633 42.212 145.023 1.00 35.93 351 HIS B N 1
ATOM 5782 C CA . HIS B 1 351 ? 22.717 42.819 144.249 1.00 36.45 351 HIS B CA 1
ATOM 5783 C C . HIS B 1 351 ? 23.798 43.288 145.216 1.00 35.89 351 HIS B C 1
ATOM 5784 O O . HIS B 1 351 ? 23.734 44.405 145.739 1.00 34.73 351 HIS B O 1
ATOM 5791 N N . ALA B 1 352 ? 24.788 42.431 145.450 1.00 25.09 352 ALA B N 1
ATOM 5792 C CA . ALA B 1 352 ? 25.917 42.772 146.302 1.00 24.16 352 ALA B CA 1
ATOM 5793 C C . ALA B 1 352 ? 27.089 41.878 145.933 1.00 24.58 352 ALA B C 1
ATOM 5794 O O . ALA B 1 352 ? 26.896 40.719 145.560 1.00 25.49 352 ALA B O 1
ATOM 5796 N N . GLY B 1 353 ? 28.296 42.429 146.028 1.00 24.43 353 GLY B N 1
ATOM 5797 C CA . GLY B 1 353 ? 29.499 41.662 145.776 1.00 24.23 353 GLY B CA 1
ATOM 5798 C C . GLY B 1 353 ? 29.999 40.981 147.032 1.00 24.31 353 GLY B C 1
ATOM 5799 O O . GLY B 1 353 ? 29.347 40.068 147.547 1.00 24.06 353 GLY B O 1
ATOM 5800 N N . ALA B 1 354 ? 31.147 41.424 147.539 1.00 16.54 354 ALA B N 1
ATOM 5801 C CA . ALA B 1 354 ? 31.691 40.868 148.771 1.00 15.70 354 ALA B CA 1
ATOM 5802 C C . ALA B 1 354 ? 30.835 41.274 149.964 1.00 14.75 354 ALA B C 1
ATOM 5803 O O . ALA B 1 354 ? 30.383 42.416 150.063 1.00 14.76 354 ALA B O 1
ATOM 5805 N N . ILE B 1 355 ? 30.617 40.333 150.880 1.00 14.11 355 ILE B N 1
ATOM 5806 C CA . ILE B 1 355 ? 29.720 40.548 152.009 1.00 13.41 355 ILE B CA 1
ATOM 5807 C C . ILE B 1 355 ? 30.471 40.258 153.301 1.00 12.97 355 ILE B C 1
ATOM 5808 O O . ILE B 1 355 ? 31.033 39.170 153.471 1.00 13.02 355 ILE B O 1
ATOM 5813 N N . PHE B 1 356 ? 30.477 41.233 154.204 1.00 12.75 356 PHE B N 1
ATOM 5814 C CA . PHE B 1 356 ? 31.081 41.114 155.524 1.00 12.54 356 PHE B CA 1
ATOM 5815 C C . PHE B 1 356 ? 29.947 41.038 156.536 1.00 12.14 356 PHE B C 1
ATOM 5816 O O . PHE B 1 356 ? 29.121 41.954 156.613 1.00 12.11 356 PHE B O 1
ATOM 5824 N N . MET B 1 357 ? 29.892 39.944 157.290 1.00 14.11 357 MET B N 1
ATOM 5825 C CA . MET B 1 357 ? 28.718 39.606 158.082 1.00 13.90 357 MET B CA 1
ATOM 5826 C C . MET B 1 357 ? 28.991 39.756 159.570 1.00 14.02 357 MET B C 1
ATOM 5827 O O . MET B 1 357 ? 30.045 39.345 160.065 1.00 14.57 357 MET B O 1
ATOM 5832 N N . GLY B 1 358 ? 28.016 40.313 160.283 1.00 15.71 358 GLY B N 1
ATOM 5833 C CA . GLY B 1 358 ? 28.084 40.382 161.726 1.00 15.53 358 GLY B CA 1
ATOM 5834 C C . GLY B 1 358 ? 28.855 41.589 162.212 1.00 16.01 358 GLY B C 1
ATOM 5835 O O . GLY B 1 358 ? 29.429 42.363 161.447 1.00 16.58 358 GLY B O 1
ATOM 5836 N N . ARG B 1 359 ? 28.870 41.742 163.534 1.00 12.98 359 ARG B N 1
ATOM 5837 C CA . ARG B 1 359 ? 29.471 42.919 164.143 1.00 13.53 359 ARG B CA 1
ATOM 5838 C C . ARG B 1 359 ? 30.987 42.834 164.238 1.00 13.91 359 ARG B C 1
ATOM 5839 O O . ARG B 1 359 ? 31.634 43.861 164.465 1.00 14.49 359 ARG B O 1
ATOM 5847 N N . TYR B 1 360 ? 31.567 41.648 164.060 1.00 17.50 360 TYR B N 1
ATOM 5848 C CA . TYR B 1 360 ? 33.004 41.455 164.211 1.00 18.75 360 TYR B CA 1
ATOM 5849 C C . TYR B 1 360 ? 33.763 41.503 162.893 1.00 19.23 360 TYR B C 1
ATOM 5850 O O . TYR B 1 360 ? 34.980 41.300 162.892 1.00 20.58 360 TYR B O 1
ATOM 5859 N N . THR B 1 361 ? 33.092 41.768 161.776 1.00 13.99 361 THR B N 1
ATOM 5860 C CA . THR B 1 361 ? 33.735 41.737 160.467 1.00 14.58 361 THR B CA 1
ATOM 5861 C C . THR B 1 361 ? 33.624 43.109 159.817 1.00 15.13 361 THR B C 1
ATOM 5862 O O . THR B 1 361 ? 32.541 43.517 159.386 1.00 14.62 361 THR B O 1
ATOM 5866 N N . ALA B 1 362 ? 34.745 43.814 159.749 1.00 23.69 362 ALA B N 1
ATOM 5867 C CA . ALA B 1 362 ? 34.841 45.073 159.032 1.00 25.34 362 ALA B CA 1
ATOM 5868 C C . ALA B 1 362 ? 35.452 44.832 157.658 1.00 25.70 362 ALA B C 1
ATOM 5869 O O . ALA B 1 362 ? 36.280 43.934 157.480 1.00 25.45 362 ALA B O 1
ATOM 5871 N N . GLU B 1 363 ? 35.036 45.643 156.681 1.00 37.42 363 GLU B N 1
ATOM 5872 C CA . GLU B 1 363 ? 35.586 45.500 155.337 1.00 37.41 363 GLU B CA 1
ATOM 5873 C C . GLU B 1 363 ? 37.070 45.830 155.287 1.00 39.03 363 GLU B C 1
ATOM 5874 O O . GLU B 1 363 ? 37.736 45.470 154.311 1.00 40.76 363 GLU B O 1
ATOM 5880 N N . ALA B 1 364 ? 37.600 46.512 156.309 1.00 23.52 364 ALA B N 1
ATOM 5881 C CA . ALA B 1 364 ? 39.045 46.679 156.407 1.00 23.62 364 ALA B CA 1
ATOM 5882 C C . ALA B 1 364 ? 39.752 45.333 156.429 1.00 24.30 364 ALA B C 1
ATOM 5883 O O . ALA B 1 364 ? 40.874 45.213 155.924 1.00 26.21 364 ALA B O 1
ATOM 5885 N N . LEU B 1 365 ? 39.115 44.310 157.005 1.00 22.17 365 LEU B N 1
ATOM 5886 C CA . LEU B 1 365 ? 39.662 42.962 156.914 1.00 22.86 365 LEU B CA 1
ATOM 5887 C C . LEU B 1 365 ? 39.665 42.459 155.476 1.00 23.69 365 LEU B C 1
ATOM 5888 O O . LEU B 1 365 ? 40.578 41.725 155.081 1.00 24.74 365 LEU B O 1
ATOM 5893 N N . GLY B 1 366 ? 38.664 42.843 154.683 1.00 29.81 366 GLY B N 1
ATOM 5894 C CA . GLY B 1 366 ? 38.661 42.458 153.282 1.00 30.67 366 GLY B CA 1
ATOM 5895 C C . GLY B 1 366 ? 39.808 43.079 152.508 1.00 34.45 366 GLY B C 1
ATOM 5896 O O . GLY B 1 366 ? 40.397 42.441 151.631 1.00 35.32 366 GLY B O 1
ATOM 5897 N N . ASP B 1 367 ? 40.151 44.330 152.829 1.00 23.96 367 ASP B N 1
ATOM 5898 C CA . ASP B 1 367 ? 41.226 45.004 152.115 1.00 24.58 367 ASP B CA 1
ATOM 5899 C C . ASP B 1 367 ? 42.596 44.425 152.437 1.00 25.91 367 ASP B C 1
ATOM 5900 O O . ASP B 1 367 ? 43.529 44.605 151.648 1.00 28.01 367 ASP B O 1
ATOM 5905 N N . TYR B 1 368 ? 42.745 43.740 153.572 1.00 25.63 368 TYR B N 1
ATOM 5906 C CA . TYR B 1 368 ? 44.056 43.309 154.034 1.00 27.61 368 TYR B CA 1
ATOM 5907 C C . TYR B 1 368 ? 44.222 41.802 154.151 1.00 29.22 368 TYR B C 1
ATOM 5908 O O . TYR B 1 368 ? 45.363 41.333 154.221 1.00 29.34 368 TYR B O 1
ATOM 5917 N N . CYS B 1 369 ? 43.135 41.034 154.163 1.00 32.12 369 CYS B N 1
ATOM 5918 C CA . CYS B 1 369 ? 43.212 39.599 154.375 1.00 32.45 369 CYS B CA 1
ATOM 5919 C C . CYS B 1 369 ? 42.595 38.778 153.252 1.00 32.57 369 CYS B C 1
ATOM 5920 O O . CYS B 1 369 ? 42.773 37.555 153.238 1.00 31.41 369 CYS B O 1
ATOM 5923 N N . ALA B 1 370 ? 41.881 39.404 152.319 1.00 35.49 370 ALA B N 1
ATOM 5924 C CA . ALA B 1 370 ? 41.279 38.704 151.195 1.00 38.29 370 ALA B CA 1
ATOM 5925 C C . ALA B 1 370 ? 41.469 39.532 149.933 1.00 39.49 370 ALA B C 1
ATOM 5926 O O . ALA B 1 370 ? 41.909 40.684 149.975 1.00 39.75 370 ALA B O 1
ATOM 5928 N N . GLY B 1 371 ? 41.138 38.925 148.797 1.00 47.68 371 GLY B N 1
ATOM 5929 C CA . GLY B 1 371 ? 41.130 39.626 147.537 1.00 49.37 371 GLY B CA 1
ATOM 5930 C C . GLY B 1 371 ? 39.788 40.286 147.294 1.00 50.58 371 GLY B C 1
ATOM 5931 O O . GLY B 1 371 ? 38.863 40.173 148.104 1.00 49.09 371 GLY B O 1
ATOM 5932 N N . PRO B 1 372 ? 39.656 40.997 146.171 1.00 64.13 372 PRO B N 1
ATOM 5933 C CA . PRO B 1 372 ? 38.369 41.632 145.852 1.00 62.65 372 PRO B CA 1
ATOM 5934 C C . PRO B 1 372 ? 37.274 40.612 145.579 1.00 60.71 372 PRO B C 1
ATOM 5935 O O . PRO B 1 372 ? 37.278 39.946 144.539 1.00 61.54 372 PRO B O 1
ATOM 5939 N N . ASN B 1 373 ? 36.332 40.489 146.518 1.00 37.81 373 ASN B N 1
ATOM 5940 C CA . ASN B 1 373 ? 35.238 39.516 146.436 1.00 34.74 373 ASN B CA 1
ATOM 5941 C C . ASN B 1 373 ? 35.769 38.090 146.296 1.00 34.49 373 ASN B C 1
ATOM 5942 O O . ASN B 1 373 ? 35.205 37.259 145.582 1.00 32.83 373 ASN B O 1
ATOM 5947 N N . HIS B 1 374 ? 36.870 37.806 146.981 1.00 39.80 374 HIS B N 1
ATOM 5948 C CA . HIS B 1 374 ? 37.377 36.451 147.121 1.00 40.29 374 HIS B CA 1
ATOM 5949 C C . HIS B 1 374 ? 37.273 36.030 148.579 1.00 37.22 374 HIS B C 1
ATOM 5950 O O . HIS B 1 374 ? 37.351 36.862 149.488 1.00 35.97 374 HIS B O 1
ATOM 5957 N N . VAL B 1 375 ? 37.078 34.728 148.797 1.00 30.89 375 VAL B N 1
ATOM 5958 C CA . VAL B 1 375 ? 36.990 34.230 150.161 1.00 29.17 375 VAL B CA 1
ATOM 5959 C C . VAL B 1 375 ? 38.340 34.380 150.853 1.00 28.80 375 VAL B C 1
ATOM 5960 O O . VAL B 1 375 ? 39.398 34.476 150.217 1.00 29.69 375 VAL B O 1
ATOM 5964 N N . LEU B 1 376 ? 38.295 34.413 152.177 1.00 27.84 376 LEU B N 1
ATOM 5965 C CA . LEU B 1 376 ? 39.519 34.397 152.960 1.00 27.17 376 LEU B CA 1
ATOM 5966 C C . LEU B 1 376 ? 40.292 33.114 152.669 1.00 26.13 376 LEU B C 1
ATOM 5967 O O . LEU B 1 376 ? 39.705 32.024 152.697 1.00 25.65 376 LEU B O 1
ATOM 5972 N N . PRO B 1 377 ? 41.591 33.196 152.371 1.00 22.78 377 PRO B N 1
ATOM 5973 C CA . PRO B 1 377 ? 42.361 31.977 152.087 1.00 23.67 377 PRO B CA 1
ATOM 5974 C C . PRO B 1 377 ? 42.650 31.158 153.336 1.00 23.41 377 PRO B C 1
ATOM 5975 O O . PRO B 1 377 ? 43.435 31.574 154.194 1.00 23.29 377 PRO B O 1
ATOM 5979 N N . THR B 1 378 ? 42.003 29.998 153.455 1.00 21.63 378 THR B N 1
ATOM 5980 C CA . THR B 1 378 ? 42.318 29.024 154.491 1.00 22.12 378 THR B CA 1
ATOM 5981 C C . THR B 1 378 ? 42.363 27.639 153.861 1.00 23.14 378 THR B C 1
ATOM 5982 O O . THR B 1 378 ? 41.949 27.439 152.716 1.00 23.28 378 THR B O 1
ATOM 5986 N N . SER B 1 379 ? 42.869 26.670 154.630 1.00 26.07 379 SER B N 1
ATOM 5987 C CA . SER B 1 379 ? 42.871 25.287 154.161 1.00 26.09 379 SER B CA 1
ATOM 5988 C C . SER B 1 379 ? 41.451 24.788 153.923 1.00 27.15 379 SER B C 1
ATOM 5989 O O . SER B 1 379 ? 41.205 24.011 152.993 1.00 27.43 379 SER B O 1
ATOM 5992 N N . GLY B 1 380 ? 40.501 25.233 154.746 1.00 27.33 380 GLY B N 1
ATOM 5993 C CA . GLY B 1 380 ? 39.120 24.820 154.555 1.00 29.28 380 GLY B CA 1
ATOM 5994 C C . GLY B 1 380 ? 38.509 25.393 153.290 1.00 29.82 380 GLY B C 1
ATOM 5995 O O . GLY B 1 380 ? 37.841 24.684 152.533 1.00 32.25 380 GLY B O 1
ATOM 5996 N N . THR B 1 381 ? 38.725 26.689 153.042 1.00 24.97 381 THR B N 1
ATOM 5997 C CA . THR B 1 381 ? 38.181 27.304 151.836 1.00 24.67 381 THR B CA 1
ATOM 5998 C C . THR B 1 381 ? 38.918 26.864 150.579 1.00 23.80 381 THR B C 1
ATOM 5999 O O . THR B 1 381 ? 38.359 26.973 149.482 1.00 23.67 381 THR B O 1
ATOM 6003 N N . ALA B 1 382 ? 40.153 26.372 150.711 1.00 24.59 382 ALA B N 1
ATOM 6004 C CA . ALA B 1 382 ? 40.876 25.884 149.542 1.00 24.11 382 ALA B CA 1
ATOM 6005 C C . ALA B 1 382 ? 40.181 24.684 148.915 1.00 26.25 382 ALA B C 1
ATOM 6006 O O . ALA B 1 382 ? 40.334 24.437 147.712 1.00 26.34 382 ALA B O 1
ATOM 6008 N N . ARG B 1 383 ? 39.405 23.938 149.707 1.00 47.34 383 ARG B N 1
ATOM 6009 C CA . ARG B 1 383 ? 38.692 22.767 149.206 1.00 50.61 383 ARG B CA 1
ATOM 6010 C C . ARG B 1 383 ? 37.695 23.108 148.105 1.00 51.65 383 ARG B C 1
ATOM 6011 O O . ARG B 1 383 ? 37.316 22.220 147.332 1.00 51.88 383 ARG B O 1
ATOM 6019 N N . PHE B 1 384 ? 37.258 24.362 148.013 1.00 37.13 384 PHE B N 1
ATOM 6020 C CA . PHE B 1 384 ? 36.260 24.777 147.034 1.00 38.56 384 PHE B CA 1
ATOM 6021 C C . PHE B 1 384 ? 36.972 25.466 145.877 1.00 37.55 384 PHE B C 1
ATOM 6022 O O . PHE B 1 384 ? 37.454 26.595 146.017 1.00 37.17 384 PHE B O 1
ATOM 6030 N N . SER B 1 385 ? 37.032 24.780 144.737 1.00 57.88 385 SER B N 1
ATOM 6031 C CA . SER B 1 385 ? 37.768 25.272 143.584 1.00 56.12 385 SER B CA 1
ATOM 6032 C C . SER B 1 385 ? 37.157 26.566 143.056 1.00 56.37 385 SER B C 1
ATOM 6033 O O . SER B 1 385 ? 36.010 26.917 143.349 1.00 57.86 385 SER B O 1
ATOM 6036 N N . SER B 1 386 ? 37.953 27.284 142.260 1.00 65.87 386 SER B N 1
ATOM 6037 C CA . SER B 1 386 ? 37.532 28.547 141.678 1.00 66.05 386 SER B CA 1
ATOM 6038 C C . SER B 1 386 ? 38.432 28.839 140.493 1.00 65.15 386 SER B C 1
ATOM 6039 O O . SER B 1 386 ? 39.649 28.632 140.597 1.00 64.34 386 SER B O 1
ATOM 6042 N N . PRO B 1 387 ? 37.891 29.305 139.364 1.00 57.93 387 PRO B N 1
ATOM 6043 C CA . PRO B 1 387 ? 38.759 29.680 138.236 1.00 56.99 387 PRO B CA 1
ATOM 6044 C C . PRO B 1 387 ? 39.607 30.912 138.502 1.00 56.46 387 PRO B C 1
ATOM 6045 O O . PRO B 1 387 ? 40.473 31.227 137.679 1.00 55.64 387 PRO B O 1
ATOM 6049 N N . LEU B 1 388 ? 39.393 31.621 139.607 1.00 59.32 388 LEU B N 1
ATOM 6050 C CA . LEU B 1 388 ? 40.300 32.694 139.979 1.00 58.25 388 LEU B CA 1
ATOM 6051 C C . LEU B 1 388 ? 41.545 32.117 140.649 1.00 56.72 388 LEU B C 1
ATOM 6052 O O . LEU B 1 388 ? 41.687 30.904 140.830 1.00 57.07 388 LEU B O 1
ATOM 6057 N N . GLY B 1 389 ? 42.466 32.997 141.018 1.00 27.92 389 GLY B N 1
ATOM 6058 C CA . GLY B 1 389 ? 43.698 32.546 141.642 1.00 25.67 389 GLY B CA 1
ATOM 6059 C C . GLY B 1 389 ? 44.630 31.941 140.621 1.00 23.78 389 GLY B C 1
ATOM 6060 O O . GLY B 1 389 ? 44.865 32.520 139.558 1.00 22.52 389 GLY B O 1
ATOM 6061 N N . VAL B 1 390 ? 45.162 30.758 140.942 1.00 18.73 390 VAL B N 1
ATOM 6062 C CA . VAL B 1 390 ? 46.157 30.116 140.085 1.00 18.31 390 VAL B CA 1
ATOM 6063 C C . VAL B 1 390 ? 45.581 29.844 138.701 1.00 18.19 390 VAL B C 1
ATOM 6064 O O . VAL B 1 390 ? 46.269 29.996 137.683 1.00 17.97 390 VAL B O 1
ATOM 6068 N N . TYR B 1 391 ? 44.308 29.443 138.642 1.00 20.21 391 TYR B N 1
ATOM 6069 C CA . TYR B 1 391 ? 43.659 29.157 137.365 1.00 20.56 391 TYR B CA 1
ATOM 6070 C C . TYR B 1 391 ? 43.708 30.365 136.428 1.00 20.62 391 TYR B C 1
ATOM 6071 O O . TYR B 1 391 ? 43.886 30.206 135.214 1.00 19.82 391 TYR B O 1
ATOM 6080 N N . ASP B 1 392 ? 43.554 31.580 136.972 1.00 23.80 392 ASP B N 1
ATOM 6081 C CA . ASP B 1 392 ? 43.637 32.799 136.163 1.00 25.09 392 ASP B CA 1
ATOM 6082 C C . ASP B 1 392 ? 44.996 33.011 135.511 1.00 22.65 392 ASP B C 1
ATOM 6083 O O . ASP B 1 392 ? 45.075 33.723 134.505 1.00 23.66 392 ASP B O 1
ATOM 6088 N N . PHE B 1 393 ? 46.066 32.436 136.056 1.00 18.46 393 PHE B N 1
ATOM 6089 C CA . PHE B 1 393 ? 47.402 32.630 135.509 1.00 18.32 393 PHE B CA 1
ATOM 6090 C C . PHE B 1 393 ? 47.884 31.412 134.731 1.00 17.90 393 PHE B C 1
ATOM 6091 O O . PHE B 1 393 ? 49.090 31.246 134.521 1.00 17.79 393 PHE B O 1
ATOM 6099 N N . GLN B 1 394 ? 46.959 30.558 134.309 1.00 20.26 394 GLN B N 1
ATOM 6100 C CA . GLN B 1 394 ? 47.267 29.376 133.527 1.00 20.95 394 GLN B CA 1
ATOM 6101 C C . GLN B 1 394 ? 46.485 29.407 132.223 1.00 21.39 394 GLN B C 1
ATOM 6102 O O . GLN B 1 394 ? 45.386 29.964 132.144 1.00 21.39 394 GLN B O 1
ATOM 6108 N N . LYS B 1 395 ? 47.070 28.806 131.199 1.00 24.66 395 LYS B N 1
ATOM 6109 C CA . LYS B 1 395 ? 46.385 28.547 129.947 1.00 26.23 395 LYS B CA 1
ATOM 6110 C C . LYS B 1 395 ? 46.085 27.058 129.866 1.00 26.44 395 LYS B C 1
ATOM 6111 O O . LYS B 1 395 ? 46.926 26.229 130.229 1.00 25.67 395 LYS B O 1
ATOM 6117 N N . ARG B 1 396 ? 44.884 26.718 129.409 1.00 23.57 396 ARG B N 1
ATOM 6118 C CA . ARG B 1 396 ? 44.459 25.330 129.307 1.00 23.23 396 ARG B CA 1
ATOM 6119 C C . ARG B 1 396 ? 44.191 24.981 127.852 1.00 23.89 396 ARG B C 1
ATOM 6120 O O . ARG B 1 396 ? 43.537 25.743 127.132 1.00 24.41 396 ARG B O 1
ATOM 6128 N N . SER B 1 397 ? 44.707 23.832 127.429 1.00 23.23 397 SER B N 1
ATOM 6129 C CA . SER B 1 397 ? 44.538 23.323 126.073 1.00 23.38 397 SER B CA 1
ATOM 6130 C C . SER B 1 397 ? 43.920 21.935 126.165 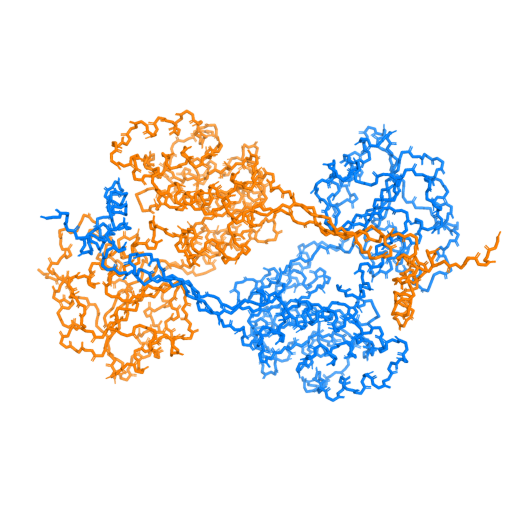1.00 21.89 397 SER B C 1
ATOM 6131 O O . SER B 1 397 ? 44.554 21.002 126.670 1.00 21.53 397 SER B O 1
ATOM 6134 N N . SER B 1 398 ? 42.684 21.802 125.694 1.00 19.89 398 SER B N 1
ATOM 6135 C CA . SER B 1 398 ? 42.064 20.487 125.614 1.00 20.74 398 SER B CA 1
ATOM 6136 C C . SER B 1 398 ? 42.799 19.637 124.587 1.00 20.07 398 SER B C 1
ATOM 6137 O O . SER B 1 398 ? 43.258 20.139 123.556 1.00 18.93 398 SER B O 1
ATOM 6140 N N . ILE B 1 399 ? 42.929 18.346 124.877 1.00 17.84 399 ILE B N 1
ATOM 6141 C CA . ILE B 1 399 ? 43.567 17.412 123.960 1.00 17.69 399 ILE B CA 1
ATOM 6142 C C . ILE B 1 399 ? 42.625 16.244 123.715 1.00 18.46 399 ILE B C 1
ATOM 6143 O O . ILE B 1 399 ? 41.899 15.810 124.618 1.00 18.90 399 ILE B O 1
ATOM 6148 N N . ILE B 1 400 ? 42.624 15.751 122.482 1.00 14.64 400 ILE B N 1
ATOM 6149 C CA . ILE B 1 400 ? 41.967 14.496 122.142 1.00 14.64 400 ILE B CA 1
ATOM 6150 C C . ILE B 1 400 ? 42.886 13.738 121.197 1.00 14.28 400 ILE B C 1
ATOM 6151 O O . ILE B 1 400 ? 43.354 14.290 120.194 1.00 14.03 400 ILE B O 1
ATOM 6156 N N . ASN B 1 401 ? 43.165 12.482 121.534 1.00 14.85 401 ASN B N 1
ATOM 6157 C CA . ASN B 1 401 ? 44.074 11.623 120.778 1.00 14.11 401 ASN B CA 1
ATOM 6158 C C . ASN B 1 401 ? 43.308 10.329 120.525 1.00 15.21 401 ASN B C 1
ATOM 6159 O O . ASN B 1 401 ? 43.339 9.410 121.346 1.00 15.10 401 ASN B O 1
ATOM 6164 N N . CYS B 1 402 ? 42.613 10.267 119.394 1.00 14.69 402 CYS B N 1
ATOM 6165 C CA . CYS B 1 402 ? 41.776 9.113 119.104 1.00 15.34 402 CYS B CA 1
ATOM 6166 C C . CYS B 1 402 ? 42.627 7.894 118.783 1.00 15.67 402 CYS B C 1
ATOM 6167 O O . CYS B 1 402 ? 43.635 7.984 118.076 1.00 13.73 402 CYS B O 1
ATOM 6170 N N . SER B 1 403 ? 42.220 6.748 119.316 1.00 17.49 403 SER B N 1
ATOM 6171 C CA . SER B 1 403 ? 42.661 5.494 118.740 1.00 18.59 403 SER B CA 1
ATOM 6172 C C . SER B 1 403 ? 42.020 5.328 117.365 1.00 18.14 403 SER B C 1
ATOM 6173 O O . SER B 1 403 ? 41.071 6.033 117.006 1.00 17.96 403 SER B O 1
ATOM 6176 N N . ALA B 1 404 ? 42.553 4.390 116.580 1.00 22.38 404 ALA B N 1
ATOM 6177 C CA . ALA B 1 404 ? 41.935 4.093 115.292 1.00 23.41 404 ALA B CA 1
ATOM 6178 C C . ALA B 1 404 ? 40.468 3.722 115.466 1.00 22.88 404 ALA B C 1
ATOM 6179 O O . ALA B 1 404 ? 39.606 4.183 114.709 1.00 21.88 404 ALA B O 1
ATOM 6181 N N . GLU B 1 405 ? 40.158 2.921 116.484 1.00 27.20 405 GLU B N 1
ATOM 6182 C CA . GLU B 1 405 ? 38.773 2.530 116.709 1.00 26.15 405 GLU B CA 1
ATOM 6183 C C . GLU B 1 405 ? 37.947 3.691 117.249 1.00 25.57 405 GLU B C 1
ATOM 6184 O O . GLU B 1 405 ? 36.785 3.867 116.863 1.00 24.37 405 GLU B O 1
ATOM 6190 N N . GLY B 1 406 ? 38.526 4.489 118.149 1.00 18.15 406 GLY B N 1
ATOM 6191 C CA . GLY B 1 406 ? 37.803 5.633 118.679 1.00 17.20 406 GLY B CA 1
ATOM 6192 C C . GLY B 1 406 ? 37.457 6.651 117.610 1.00 16.54 406 GLY B C 1
ATOM 6193 O O . GLY B 1 406 ? 36.373 7.240 117.626 1.00 15.46 406 GLY B O 1
ATOM 6194 N N . ALA B 1 407 ? 38.373 6.871 116.663 1.00 13.44 407 ALA B N 1
ATOM 6195 C CA . ALA B 1 407 ? 38.096 7.787 115.562 1.00 12.32 407 ALA B CA 1
ATOM 6196 C C . ALA B 1 407 ? 36.983 7.265 114.665 1.00 12.39 407 ALA B C 1
ATOM 6197 O O . ALA B 1 407 ? 36.253 8.057 114.057 1.00 11.66 407 ALA B O 1
ATOM 6199 N N . SER B 1 408 ? 36.850 5.943 114.560 1.00 16.99 408 SER B N 1
ATOM 6200 C CA . SER B 1 408 ? 35.775 5.366 113.763 1.00 17.47 408 SER B CA 1
ATOM 6201 C C . SER B 1 408 ? 34.421 5.608 114.416 1.00 17.38 408 SER B C 1
ATOM 6202 O O . SER B 1 408 ? 33.458 5.994 113.741 1.00 17.75 408 SER B O 1
ATOM 6205 N N . VAL B 1 409 ? 34.334 5.401 115.732 1.00 20.86 409 VAL B N 1
ATOM 6206 C CA . VAL B 1 409 ? 33.079 5.615 116.449 1.00 19.64 409 VAL B CA 1
ATOM 6207 C C . VAL B 1 409 ? 32.671 7.081 116.385 1.00 19.43 409 VAL B C 1
ATOM 6208 O O . VAL B 1 409 ? 31.528 7.413 116.047 1.00 18.95 409 VAL B O 1
ATOM 6212 N N . LEU B 1 410 ? 33.598 7.981 116.720 1.00 17.19 410 LEU B N 1
ATOM 6213 C CA . LEU B 1 410 ? 33.283 9.405 116.690 1.00 16.20 410 LEU B CA 1
ATOM 6214 C C . LEU B 1 410 ? 33.061 9.901 115.269 1.00 14.65 410 LEU B C 1
ATOM 6215 O O . LEU B 1 410 ? 32.267 10.824 115.055 1.00 14.67 410 LEU B O 1
ATOM 6220 N N . GLY B 1 411 ? 33.749 9.308 114.290 1.00 12.46 411 GLY B N 1
ATOM 6221 C CA . GLY B 1 411 ? 33.604 9.755 112.917 1.00 11.80 411 GLY B CA 1
ATOM 6222 C 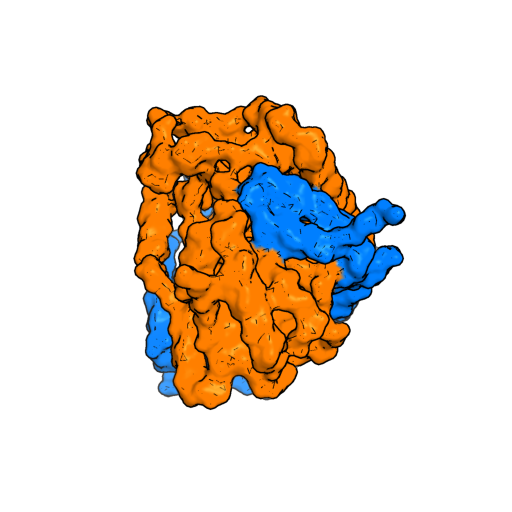C . GLY B 1 411 ? 32.216 9.529 112.356 1.00 12.20 411 GLY B C 1
ATOM 6223 O O . GLY B 1 411 ? 31.732 10.330 111.551 1.00 11.83 411 GLY B O 1
ATOM 6224 N N . ARG B 1 412 ? 31.557 8.443 112.763 1.00 20.60 412 ARG B N 1
ATOM 6225 C CA . ARG B 1 412 ? 30.203 8.190 112.282 1.00 21.71 412 ARG B CA 1
ATOM 6226 C C . ARG B 1 412 ? 29.239 9.261 112.774 1.00 21.27 412 ARG B C 1
ATOM 6227 O O . ARG B 1 412 ? 28.369 9.716 112.023 1.00 20.42 412 ARG B O 1
ATOM 6235 N N . THR B 1 413 ? 29.389 9.688 114.030 1.00 19.99 413 THR B N 1
ATOM 6236 C CA . THR B 1 413 ? 28.551 10.763 114.547 1.00 20.13 413 THR B CA 1
ATOM 6237 C C . THR B 1 413 ? 28.872 12.086 113.865 1.00 18.87 413 THR B C 1
ATOM 6238 O O . THR B 1 413 ? 27.962 12.834 113.488 1.00 17.70 413 THR B O 1
ATOM 6242 N N . ALA B 1 414 ? 30.162 12.387 113.693 1.00 12.05 414 ALA B N 1
ATOM 6243 C CA . ALA B 1 414 ? 30.545 13.615 113.007 1.00 11.88 414 ALA B CA 1
ATOM 6244 C C . ALA B 1 414 ? 30.045 13.619 111.568 1.00 11.73 414 ALA B C 1
ATOM 6245 O O . ALA B 1 414 ? 29.582 14.650 111.069 1.00 11.78 414 ALA B O 1
ATOM 6247 N N . SER B 1 415 ? 30.128 12.473 110.887 1.00 11.29 415 SER B N 1
ATOM 6248 C CA . SER B 1 415 ? 29.618 12.377 109.522 1.00 11.51 415 SER B CA 1
ATOM 6249 C C . SER B 1 415 ? 28.131 12.713 109.463 1.00 12.07 415 SER B C 1
ATOM 6250 O O . SER B 1 415 ? 27.698 13.512 108.627 1.00 12.20 415 SER B O 1
ATOM 6253 N N . VAL B 1 416 ? 27.335 12.114 110.353 1.00 11.64 416 VAL B N 1
ATOM 6254 C CA . VAL B 1 416 ? 25.886 12.323 110.336 1.00 11.98 416 VAL B CA 1
ATOM 6255 C C . VAL B 1 416 ? 25.554 13.809 110.438 1.00 11.54 416 VAL B C 1
ATOM 6256 O O . VAL B 1 416 ? 24.780 14.349 109.638 1.00 11.89 416 VAL B O 1
ATOM 6260 N N . LEU B 1 417 ? 26.141 14.494 111.418 1.00 11.64 417 LEU B N 1
ATOM 6261 C CA . LEU B 1 417 ? 25.786 15.892 111.641 1.00 11.27 417 LEU B CA 1
ATOM 6262 C C . LEU B 1 417 ? 26.387 16.802 110.574 1.00 11.80 417 LEU B C 1
ATOM 6263 O O . LEU B 1 417 ? 25.731 17.746 110.119 1.00 11.60 417 LEU B O 1
ATOM 6268 N N . ALA B 1 418 ? 27.629 16.536 110.160 1.00 9.24 418 ALA B N 1
ATOM 6269 C CA . ALA B 1 418 ? 28.246 17.361 109.125 1.00 8.99 418 ALA B CA 1
ATOM 6270 C C . ALA B 1 418 ? 27.514 17.220 107.797 1.00 9.53 418 ALA B C 1
ATOM 6271 O O . ALA B 1 418 ? 27.246 18.221 107.120 1.00 9.81 418 ALA B O 1
ATOM 6273 N N . ARG B 1 419 ? 27.187 15.986 107.403 1.00 12.90 419 ARG B N 1
ATOM 6274 C CA . ARG B 1 419 ? 26.426 15.786 106.174 1.00 13.54 419 ARG B CA 1
ATOM 6275 C C . ARG B 1 419 ? 25.057 16.450 106.261 1.00 14.87 419 ARG B C 1
ATOM 6276 O O . ARG B 1 419 ? 24.581 17.036 105.282 1.00 15.38 419 ARG B O 1
ATOM 6284 N N . GLY B 1 420 ? 24.412 16.376 107.427 1.00 11.24 420 GLY B N 1
ATOM 6285 C CA . GLY B 1 420 ? 23.126 17.035 107.592 1.00 11.77 420 GLY B CA 1
ATOM 6286 C C . GLY B 1 420 ? 23.196 18.538 107.394 1.00 12.35 420 GLY B C 1
ATOM 6287 O O . GLY B 1 420 ? 22.209 19.162 106.993 1.00 12.62 420 GLY B O 1
ATOM 6288 N N . GLU B 1 421 ? 24.357 19.136 107.660 1.00 15.38 421 GLU B N 1
ATOM 6289 C CA . GLU B 1 421 ? 24.579 20.563 107.479 1.00 16.65 421 GLU B CA 1
ATOM 6290 C C . GLU B 1 421 ? 25.278 20.893 106.167 1.00 16.32 421 GLU B C 1
ATOM 6291 O O . GLU B 1 421 ? 25.649 22.052 105.951 1.00 15.83 421 GLU B O 1
ATOM 6297 N N . SER B 1 422 ? 25.484 19.902 105.299 1.00 13.78 422 SER B N 1
ATOM 6298 C CA . SER B 1 422 ? 26.199 20.067 104.033 1.00 14.13 422 SER B CA 1
ATOM 6299 C C . SER B 1 422 ? 27.616 20.605 104.223 1.00 13.55 422 SER B C 1
ATOM 6300 O O . SER B 1 422 ? 28.181 21.208 103.306 1.00 12.92 422 SER B O 1
ATOM 6303 N N . LEU B 1 423 ? 28.213 20.405 105.399 1.00 13.34 423 LEU B N 1
ATOM 6304 C CA . LEU B 1 423 ? 29.627 20.730 105.607 1.00 12.26 423 LEU B CA 1
ATOM 6305 C C . LEU B 1 423 ? 30.430 19.481 105.259 1.00 12.56 423 LEU B C 1
ATOM 6306 O O . LEU B 1 423 ? 30.901 18.740 106.124 1.00 12.09 423 LEU B O 1
ATOM 6311 N N . THR B 1 424 ? 30.574 19.240 103.954 1.00 10.29 424 THR B N 1
ATOM 6312 C CA . THR B 1 424 ? 31.064 17.945 103.495 1.00 11.17 424 THR B CA 1
ATOM 6313 C C . THR B 1 424 ? 32.567 17.769 103.669 1.00 10.08 424 THR B C 1
ATOM 6314 O O . THR B 1 424 ? 33.038 16.627 103.697 1.00 10.66 424 THR B O 1
ATOM 6318 N N . ALA B 1 425 ? 33.338 18.854 103.786 1.00 9.81 425 ALA B N 1
ATOM 6319 C CA . ALA B 1 425 ? 34.752 18.680 104.105 1.00 9.52 425 ALA B CA 1
ATOM 6320 C C . ALA B 1 425 ? 34.925 18.180 105.532 1.00 9.09 425 ALA B C 1
ATOM 6321 O O . ALA B 1 425 ? 35.761 17.306 105.792 1.00 9.21 425 ALA B O 1
ATOM 6323 N N . HIS B 1 426 ? 34.143 18.726 106.470 1.00 10.06 426 HIS B N 1
ATOM 6324 C CA . HIS B 1 426 ? 34.067 18.156 107.812 1.00 9.89 426 HIS B CA 1
ATOM 6325 C C . HIS B 1 426 ? 33.739 16.669 107.751 1.00 10.90 426 HIS B C 1
ATOM 6326 O O . HIS B 1 426 ? 34.401 15.841 108.390 1.00 10.40 426 HIS B O 1
ATOM 6333 N N . ALA B 1 427 ? 32.698 16.319 106.992 1.00 9.30 427 ALA B N 1
ATOM 6334 C CA . ALA B 1 427 ? 32.246 14.934 106.934 1.00 9.92 427 ALA B CA 1
ATOM 6335 C C . ALA B 1 427 ? 33.321 14.027 106.351 1.00 10.54 427 ALA B C 1
ATOM 6336 O O . ALA B 1 427 ? 33.646 12.983 106.925 1.00 10.78 427 ALA B O 1
ATOM 6338 N N . ARG B 1 428 ? 33.890 14.415 105.208 1.00 14.51 428 ARG B N 1
ATOM 6339 C CA . ARG B 1 428 ? 34.882 13.566 104.556 1.00 14.93 428 ARG B CA 1
ATOM 6340 C C . ARG B 1 428 ? 36.144 13.443 105.398 1.00 14.61 428 ARG B C 1
ATOM 6341 O O . ARG B 1 428 ? 36.776 12.381 105.429 1.00 14.68 428 ARG B O 1
ATOM 6349 N N . SER B 1 429 ? 36.516 14.514 106.101 1.00 11.76 429 SER B N 1
ATOM 6350 C CA . SER B 1 429 ? 37.683 14.455 106.975 1.00 11.84 429 SER B CA 1
ATOM 6351 C C . SER B 1 429 ? 37.485 13.416 108.076 1.00 12.99 429 SER B C 1
ATOM 6352 O O . SER B 1 429 ? 38.384 12.617 108.362 1.00 13.43 429 SER B O 1
ATOM 6355 N N . ALA B 1 430 ? 36.298 13.396 108.688 1.00 9.61 430 ALA B N 1
ATOM 6356 C CA . ALA B 1 430 ? 36.007 12.383 109.698 1.00 10.10 430 ALA B CA 1
ATOM 6357 C C . ALA B 1 430 ? 35.845 11.006 109.068 1.00 10.68 430 ALA B C 1
ATOM 6358 O O . ALA B 1 430 ? 36.292 10.001 109.634 1.00 11.20 430 ALA B O 1
ATOM 6360 N N . GLU B 1 431 ? 35.215 10.943 107.891 1.00 11.61 431 GLU B N 1
ATOM 6361 C CA . GLU B 1 431 ? 34.935 9.657 107.259 1.00 12.81 431 GLU B CA 1
ATOM 6362 C C . GLU B 1 431 ? 36.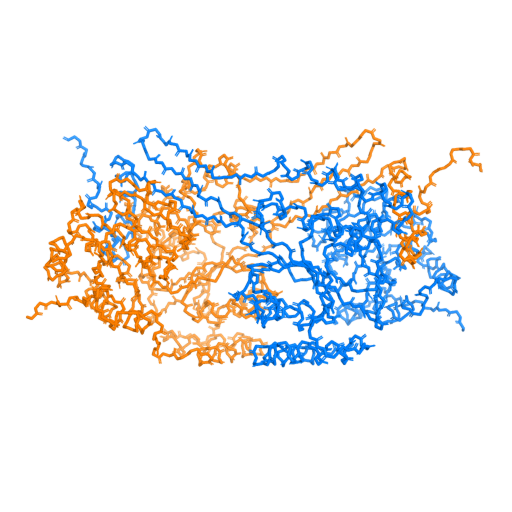208 8.951 106.810 1.00 13.74 431 GLU B C 1
ATOM 6363 O O . GLU B 1 431 ? 36.229 7.717 106.724 1.00 13.61 431 GLU B O 1
ATOM 6369 N N . TYR B 1 432 ? 37.273 9.706 106.520 1.00 14.74 432 TYR B N 1
ATOM 6370 C CA . TYR B 1 432 ? 38.540 9.085 106.142 1.00 15.46 432 TYR B CA 1
ATOM 6371 C C . TYR B 1 432 ? 39.037 8.120 107.209 1.00 16.66 432 TYR B C 1
ATOM 6372 O O . TYR B 1 432 ? 39.721 7.141 106.889 1.00 16.70 432 TYR B O 1
ATOM 6381 N N . ARG B 1 433 ? 38.709 8.374 108.474 1.00 13.13 433 ARG B N 1
ATOM 6382 C CA . ARG B 1 433 ? 39.230 7.587 109.583 1.00 15.23 433 ARG B CA 1
ATOM 6383 C C . ARG B 1 433 ? 38.266 6.509 110.057 1.00 15.43 433 ARG B C 1
ATOM 6384 O O . ARG B 1 433 ? 38.582 5.794 111.014 1.00 16.95 433 ARG B O 1
ATOM 6392 N N . ILE B 1 434 ? 37.102 6.374 109.421 1.00 21.04 434 ILE B N 1
ATOM 6393 C CA . ILE B 1 434 ? 36.168 5.318 109.795 1.00 21.77 434 ILE B CA 1
ATOM 6394 C C . ILE B 1 434 ? 36.718 3.977 109.327 1.00 24.00 434 ILE B C 1
ATOM 6395 O O . ILE B 1 434 ? 37.165 3.835 108.181 1.00 23.84 434 ILE B O 1
ATOM 6400 N N . LEU B 1 435 ? 36.692 2.989 110.216 1.00 27.69 435 LEU B N 1
ATOM 6401 C CA . LEU B 1 435 ? 37.321 1.699 109.982 1.00 29.73 435 LEU B CA 1
ATOM 6402 C C . LEU B 1 435 ? 36.315 0.665 109.490 1.00 31.32 435 LEU B C 1
ATOM 6403 O O . LEU B 1 435 ? 35.130 0.705 109.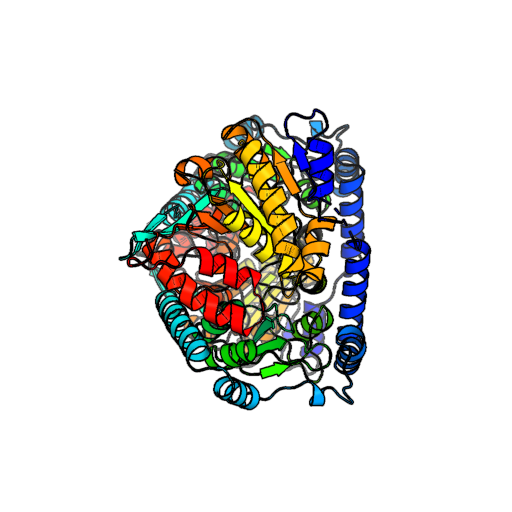832 1.00 31.75 435 LEU B O 1
ATOM 6408 N N . ASP B 1 436 ? 36.813 -0.266 108.675 1.00 24.58 436 ASP B N 1
ATOM 6409 C CA . ASP B 1 436 ? 36.056 -1.447 108.258 1.00 26.30 436 ASP B CA 1
ATOM 6410 C C .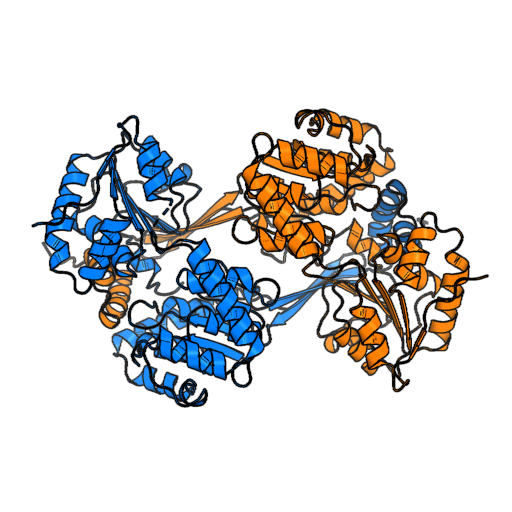 ASP B 1 436 ? 37.075 -2.577 108.148 1.00 27.59 436 ASP B C 1
ATOM 6411 O O . ASP B 1 436 ? 37.830 -2.636 107.174 1.00 25.96 436 ASP B O 1
ATOM 6416 N N . GLU B 1 437 ? 37.095 -3.460 109.151 1.00 36.05 437 GLU B N 1
ATOM 6417 C CA . GLU B 1 437 ? 38.153 -4.463 109.233 1.00 36.84 437 GLU B CA 1
ATOM 6418 C C . GLU B 1 437 ? 38.118 -5.431 108.057 1.00 37.30 437 GLU B C 1
ATOM 6419 O O . GLU B 1 437 ? 39.161 -5.972 107.670 1.00 38.60 437 GLU B O 1
ATOM 6425 N N . LYS B 1 438 ? 36.940 -5.668 107.480 1.00 26.08 438 LYS B N 1
ATOM 6426 C CA . LYS B 1 438 ? 36.842 -6.577 106.346 1.00 28.22 438 LYS B CA 1
ATOM 6427 C C . LYS B 1 438 ? 37.379 -5.974 105.055 1.00 27.68 438 LYS B C 1
ATOM 6428 O O . LYS B 1 438 ? 37.515 -6.700 104.064 1.00 26.30 438 LYS B O 1
ATOM 6434 N N . GLU B 1 439 ? 37.675 -4.676 105.035 1.00 25.26 439 GLU B N 1
ATOM 6435 C CA . GLU B 1 439 ? 38.296 -4.077 103.863 1.00 22.75 439 GLU B CA 1
ATOM 6436 C C . GLU B 1 439 ? 39.746 -4.531 103.762 1.00 22.77 439 GLU B C 1
ATOM 6437 O O . GLU B 1 439 ? 40.497 -4.473 104.741 1.00 24.12 439 GLU B O 1
ATOM 6443 N N . ALA B 1 440 ? 40.138 -4.986 102.580 1.00 24.45 440 ALA B N 1
ATOM 6444 C CA . ALA B 1 440 ? 41.509 -5.410 102.355 1.00 24.54 440 ALA B CA 1
ATOM 6445 C C . ALA B 1 440 ? 42.225 -4.423 101.438 1.00 22.82 440 ALA B C 1
ATOM 6446 O O . ALA B 1 440 ? 43.362 -4.660 101.028 1.00 22.86 440 ALA B O 1
#

Radius of gyration: 28.94 Å; Cα contacts (8 Å, |Δi|>4): 1941; chains: 2; bounding box: 60×80×93 Å

Secondary structure (DSSP, 8-state):
------EEETTSTTHHHHHHHHH----HHHHHHHHHHHHHHHHHHTHHHHHHHHHHHH----SSGGGGEE-HHHHHHHHHHS-HHHHHHHHHHHHHHHHHHHHH----EEEE-TTS-EEEEEEEE-SEEEEE---SSS--HHHHHHHHHHHHHHT-SEEEEE---GGG---HHHHHHHHHHT--EEE---HHHHHHHHHH--SSSPP-SEEES---HHHHHHHHHHBTTBEES------EEEEEE-S-S-HHHHHHHHHHHHTT-TT-EEEEEES-HHHHHHHHHHHHHHGGG-TTHHHHHHHHHHH-EEEE-SSHHHHHHHHHHH--SEEEEESS-HHHHGGG-TT-SEEEESTT--THHHHT-----GGGGEEEEEEEE--HHHHHHHHHHHHHHHHHTT-HHHHHHHHTTPPPP-/------EEETTSTTHHHHHHHHHH--SSPTTHHHHHHHHHHHHHHHHTHHHHHHHHHHHH----SSGGGGEEPHHHHHHHHHHS-HHHHHHHHHHHHHHHHHHHHH----EEEE-TTS-EEEEEEEE-SEEEEE---SS---HHHHHHHHHHHHHHT-SEEEEE---GGG---HHHHHHHHHHT--EEE---HHHHHHHHHH--SSSPP-SEEES---HHHHHHHHHSBTTBEES-----SEEEEEE-S-S-HHHHHHHHHHHHTT-TT-EEEEEES-HHHHHHHHHHHHHHSTT-TTHHHHHHHHHHH-EEEE-SSHHHHHHHHHHH--SEEEEESS-HHHHGGG--S-SEEEESTT--HHHHHHHS-TT-----HHHHTS--SSGGGGGEEEEEEEE--HHHHHHHHHHHHHHHHHTT-HHHHHHHHTT---TT--

Organism: Pseudomonas aeruginosa (strain ATCC 15692 / DSM 22644 / CIP 104116 / JCM 14847 / LMG 12228 / 1C / PRS 101 / PAO1) (NCBI:txid208964)

Nearest PDB structures (foldseek):
  4gic-assembly1_B  TM=8.202E-01  e=5.066E-50  Methylococcus capsulatus str. Bath
  4g09-assembly1_A-2  TM=8.585E-01  e=1.796E-43  Brucella suis 1330
  6an0-assembly1_A-2  TM=8.531E-01  e=3.643E-34  Elizabethkingia anophelis NUHP1
  5vlc-assembly3_E  TM=8.529E-01  e=8.942E-32  Medicago truncatula
  9cp7-assembly1_B  TM=8.699E-01  e=3.184E-31  Cupriavidus pinatubonensis JMP134

B-factor: mean 23.77, std 11.59, range [8.02, 93.28]